Protein AF-A0A350R010-F1 (afdb_monomer_lite)

Sequence (873 aa):
MNPGDLKARCFVLQRGKASIAIAIVDSCMIPRTVCDEAKKLASKQTGIPTDRILIAATHTHSAPSVMNYCLGTMADPAYTKFLPPKIAEGIRQAHAKLEPARIGWSQVRAPGFTHCRRWITRPDRMQFDPFGNRTVRAMMHPGYLNRNYVGPSAPVDDELSVISIQTSKGKPLGVLTNFSMHYHGGGGPADYFGLFADRLSKRLESEGRIPVCAMSQGTSGDLHWMNYGKPNKGSNVSRYADGLVELVVQAMKNIRYQDEPTMAMDQRIITLSRRLPDEQRLVWAERLLDKMNGRRPKTRPEVYAEQARYLHENPTEKLVLQTLRIGDLGITTLPNEVYSITGLKLKARSPFPATFNVELANGAAGYIPPPAQHALGGYTTWPARTAGLEVEAEPKIVETLLSSLEFLAGKPRRAPAVSHGSYARAILAEKPLAYWRCEEFEGNRLADVSGHGRPGKIEGIVAYHLPGPKNPSFSADARNASLQLAGGTVSAAIPNAVSLSFWFWNGMSSSARDDTGELVALADSFSLRIGGKADGEARGHFLLKDGEKQFKGTTELGFRSWSHVLLSWEGAAMNLFLDGDPEPEIRAKLSPLPSGLWRFGGDLPFEGRLDEIAWFNSSLSGQDAKRLHTLSGITPPPKPRPPRTAMTRGPTDAYAEAVMQSKPIAYWRLRESAKDSSPKSRHGKFEKGASPNASENDSFEGGRMRAEIEGIGDTYTIEFWFRNSLPNESRPVTAYLFSRGIDGMKAAEGDHLGIGGTYASTGRLLVYQGNQSKGLLTGSAKVEPKSWHHVAMVRDGERIRVYLNGNTKPDIDGKFARSYPKSHPQFFLGGRNDNFANLKGSLDEVALYDRVLSPKEIGVHYRMVMLSPSGKE

Structure (mmCIF, N/CA/C/O backbone):
data_AF-A0A350R010-F1
#
_entry.id   AF-A0A350R010-F1
#
loop_
_atom_site.group_PDB
_atom_site.id
_atom_site.type_symbol
_atom_site.label_atom_id
_atom_site.label_alt_id
_atom_site.label_comp_id
_atom_site.label_asym_id
_atom_site.label_entity_id
_atom_site.label_seq_id
_atom_site.pdbx_PDB_ins_code
_atom_site.Cartn_x
_atom_site.Cartn_y
_atom_site.Cartn_z
_atom_site.occupancy
_atom_site.B_iso_or_equiv
_atom_site.auth_seq_id
_atom_site.auth_comp_id
_atom_site.auth_asym_id
_atom_site.auth_atom_id
_atom_site.pdbx_PDB_model_num
ATOM 1 N N . MET A 1 1 ? -13.999 23.237 28.956 1.00 53.34 1 MET A N 1
ATOM 2 C CA . MET A 1 1 ? -13.082 22.274 28.312 1.00 53.34 1 MET A CA 1
ATOM 3 C C . MET A 1 1 ? -12.495 22.958 27.103 1.00 53.34 1 MET A C 1
ATOM 5 O O . MET A 1 1 ? -13.260 23.527 26.328 1.00 53.34 1 MET A O 1
ATOM 9 N N . ASN A 1 2 ? -11.172 22.963 26.996 1.00 54.78 2 ASN A N 1
ATOM 10 C CA . ASN A 1 2 ? -10.483 23.526 25.844 1.00 54.78 2 ASN A CA 1
ATOM 11 C C . ASN A 1 2 ? -10.551 22.515 24.683 1.00 54.78 2 ASN A C 1
ATOM 13 O O . ASN A 1 2 ? -10.605 21.304 24.929 1.00 54.78 2 ASN A O 1
ATOM 17 N N . PRO A 1 3 ? -10.580 22.966 23.417 1.00 55.88 3 PRO A N 1
ATOM 18 C CA . PRO A 1 3 ? -10.461 22.060 22.279 1.00 55.88 3 PRO A CA 1
ATOM 19 C C . PRO A 1 3 ? -9.204 21.186 22.411 1.00 55.88 3 PRO A C 1
ATOM 21 O O . PRO A 1 3 ? -8.110 21.712 22.609 1.00 55.88 3 PRO A O 1
ATOM 24 N N . GLY A 1 4 ? -9.363 19.864 22.298 1.00 65.75 4 GLY A N 1
ATOM 25 C CA . GLY A 1 4 ? -8.243 18.912 22.356 1.00 65.75 4 GLY A CA 1
ATOM 26 C C . GLY A 1 4 ? -7.898 18.332 23.737 1.00 65.75 4 GLY A C 1
ATOM 27 O O . GLY A 1 4 ? -6.921 17.585 23.826 1.00 65.75 4 GLY A O 1
ATOM 28 N N . ASP A 1 5 ? -8.683 18.617 24.786 1.00 87.00 5 ASP A N 1
ATOM 29 C CA . ASP A 1 5 ? -8.579 17.925 26.085 1.00 87.00 5 ASP A CA 1
ATOM 30 C C . ASP A 1 5 ? -8.768 16.399 25.922 1.00 87.00 5 ASP A C 1
ATOM 32 O O . ASP A 1 5 ? -9.579 15.949 25.107 1.00 87.00 5 ASP A O 1
ATOM 36 N N . LEU A 1 6 ? -8.059 15.601 26.732 1.00 95.38 6 LEU A N 1
ATOM 37 C CA . LEU A 1 6 ? -8.204 14.139 26.762 1.00 95.38 6 LEU A CA 1
ATOM 38 C C . LEU A 1 6 ? -9.566 13.744 27.353 1.00 95.38 6 LEU A C 1
ATOM 40 O O . LEU A 1 6 ? -9.911 14.173 28.457 1.00 95.38 6 LEU A O 1
ATOM 44 N N . LYS A 1 7 ? -10.332 12.898 26.656 1.00 96.44 7 LYS A N 1
ATOM 45 C CA . LYS A 1 7 ? -11.669 12.456 27.087 1.00 96.44 7 LYS A CA 1
ATOM 46 C C . LYS A 1 7 ? -11.809 10.933 27.043 1.00 96.44 7 LYS A C 1
ATOM 48 O O . LYS A 1 7 ? -11.212 10.254 26.211 1.00 96.44 7 LYS A O 1
ATOM 53 N N . ALA A 1 8 ? -12.678 10.410 27.907 1.00 97.81 8 ALA A N 1
ATOM 54 C CA . ALA A 1 8 ? -13.281 9.088 27.754 1.00 97.81 8 ALA A CA 1
ATOM 55 C C . ALA A 1 8 ? -14.712 9.274 27.236 1.00 97.81 8 ALA A C 1
ATOM 57 O O . ALA A 1 8 ? -15.579 9.791 27.941 1.00 97.81 8 ALA A O 1
ATOM 58 N N . ARG A 1 9 ? -14.957 8.895 25.983 1.00 98.31 9 ARG A N 1
ATOM 59 C CA . ARG A 1 9 ? -16.252 9.047 25.313 1.00 98.31 9 ARG A CA 1
ATOM 60 C C . ARG A 1 9 ? -16.997 7.727 25.386 1.00 98.31 9 ARG A C 1
ATOM 62 O O . ARG A 1 9 ? -16.553 6.739 24.804 1.00 98.31 9 ARG A O 1
ATOM 69 N N . CYS A 1 10 ? -18.086 7.717 26.145 1.00 98.69 10 CYS A N 1
ATOM 70 C CA . CYS A 1 10 ? -18.765 6.490 26.539 1.00 98.69 10 CYS A CA 1
ATOM 71 C C . CYS A 1 10 ? -20.161 6.401 25.920 1.00 98.69 10 CYS A C 1
ATOM 73 O O . CYS A 1 10 ? -20.912 7.374 25.924 1.00 98.69 10 CYS A O 1
ATOM 75 N N . PHE A 1 11 ? -20.504 5.212 25.436 1.00 98.75 11 PHE A N 1
ATOM 76 C CA . PHE A 1 11 ? -21.806 4.853 24.890 1.00 98.75 11 PHE A CA 1
ATOM 77 C C . PHE A 1 11 ? -22.325 3.645 25.665 1.00 98.75 11 PHE A C 1
ATOM 79 O O . PHE A 1 11 ? -21.573 2.696 25.889 1.00 98.75 11 PHE A O 1
ATOM 86 N N . VAL A 1 12 ? -23.595 3.669 26.062 1.00 98.62 12 VAL A N 1
ATOM 87 C CA . VAL A 1 12 ? -24.268 2.518 26.672 1.00 98.62 12 VAL A CA 1
ATOM 88 C C . VAL A 1 12 ? -25.504 2.212 25.846 1.00 98.62 12 VAL A C 1
ATOM 90 O O . VAL A 1 12 ? -26.337 3.086 25.617 1.00 98.62 12 VAL A O 1
ATOM 93 N N . LEU A 1 13 ? -25.584 0.978 25.361 1.00 98.06 13 LEU A N 1
ATOM 94 C CA . LEU A 1 13 ? -26.683 0.478 24.548 1.00 98.06 13 LEU A CA 1
ATOM 95 C C . LEU A 1 13 ? -27.406 -0.607 25.342 1.00 98.06 13 LEU A C 1
ATOM 97 O O . LEU A 1 13 ? -26.758 -1.533 25.834 1.00 98.06 13 LEU A O 1
ATOM 101 N N . GLN A 1 14 ? -28.733 -0.522 25.431 1.00 96.75 14 GLN A N 1
ATOM 102 C CA . GLN A 1 14 ? -29.547 -1.499 26.150 1.00 96.75 14 GLN A CA 1
ATOM 103 C C . GLN A 1 14 ? -30.748 -1.942 25.313 1.00 96.75 14 GLN A C 1
ATOM 105 O O . GLN A 1 14 ? -31.509 -1.117 24.811 1.00 96.75 14 GLN A O 1
ATOM 110 N N . ARG A 1 15 ? -30.940 -3.260 25.201 1.00 93.56 15 ARG A N 1
ATOM 111 C CA . ARG A 1 15 ? -32.104 -3.883 24.560 1.00 93.56 15 ARG A CA 1
ATOM 112 C C . ARG A 1 15 ? -32.513 -5.130 25.338 1.00 93.56 15 ARG A C 1
ATOM 114 O O . ARG A 1 15 ? -31.773 -6.111 25.400 1.00 93.56 15 ARG A O 1
ATOM 121 N N . GLY A 1 16 ? -33.706 -5.106 25.932 1.00 89.50 16 GLY A N 1
ATOM 122 C CA . GLY A 1 16 ? -34.153 -6.177 26.825 1.00 89.50 16 GLY A CA 1
ATOM 123 C C . GLY A 1 16 ? -33.155 -6.387 27.970 1.00 89.50 16 GLY A C 1
ATOM 124 O O . GLY A 1 16 ? -32.826 -5.443 28.682 1.00 89.50 16 GLY A O 1
ATOM 125 N N . LYS A 1 17 ? -32.647 -7.618 28.119 1.00 87.38 17 LYS A N 1
ATOM 126 C CA . LYS A 1 17 ? -31.611 -7.966 29.111 1.00 87.38 17 LYS A CA 1
ATOM 127 C C . LYS A 1 17 ? -30.176 -7.691 28.636 1.00 87.38 17 LYS A C 1
ATOM 129 O O . LYS A 1 17 ? -29.253 -7.779 29.440 1.00 87.38 17 LYS A O 1
ATOM 134 N N . ALA A 1 18 ? -29.964 -7.399 27.351 1.00 91.50 18 ALA A N 1
ATOM 135 C CA . ALA A 1 18 ? -28.637 -7.104 26.825 1.00 91.50 18 ALA A CA 1
ATOM 136 C C . ALA A 1 18 ? -28.269 -5.647 27.130 1.00 91.50 18 ALA A C 1
ATOM 138 O O . ALA A 1 18 ? -29.003 -4.735 26.751 1.00 91.50 18 ALA A O 1
ATOM 139 N N . SER A 1 19 ? -27.123 -5.434 27.778 1.00 96.69 19 SER A N 1
ATOM 140 C CA . SER A 1 19 ? -26.537 -4.112 28.013 1.00 96.69 19 SER A CA 1
ATOM 141 C C . SER A 1 19 ? -25.055 -4.152 27.655 1.00 96.69 19 SER A C 1
ATOM 143 O O . SER A 1 19 ? -24.351 -5.071 28.075 1.00 96.69 19 SER A O 1
ATOM 145 N N . ILE A 1 20 ? -24.603 -3.210 26.826 1.00 98.44 20 ILE A N 1
ATOM 146 C CA . ILE A 1 20 ? -23.232 -3.120 26.310 1.00 98.44 20 ILE A CA 1
ATOM 147 C C . ILE A 1 20 ? -22.716 -1.704 26.552 1.00 98.44 20 ILE A C 1
ATOM 149 O O . ILE A 1 20 ? -23.398 -0.734 26.217 1.00 98.44 20 ILE A O 1
ATOM 153 N N . ALA A 1 21 ? -21.496 -1.584 27.078 1.00 98.75 21 ALA A N 1
ATOM 154 C CA . ALA A 1 21 ? -20.799 -0.308 27.210 1.00 98.75 21 ALA A CA 1
ATOM 155 C C . ALA A 1 21 ? -19.577 -0.247 26.287 1.00 98.75 21 ALA A C 1
ATOM 157 O O . ALA A 1 21 ? -18.799 -1.195 26.210 1.00 98.75 21 ALA A O 1
ATOM 158 N N . ILE A 1 22 ? -19.384 0.889 25.621 1.00 98.88 22 ILE A N 1
ATOM 159 C CA . ILE A 1 22 ? -18.235 1.176 24.757 1.00 98.88 22 ILE A CA 1
ATOM 160 C C . ILE A 1 22 ? -17.594 2.470 25.251 1.00 98.88 22 ILE A C 1
ATOM 162 O O . ILE A 1 22 ? -18.263 3.499 25.295 1.00 98.88 22 ILE A O 1
ATOM 166 N N . ALA A 1 23 ? -16.309 2.439 25.590 1.00 98.88 23 ALA A N 1
ATOM 167 C CA . ALA A 1 23 ? -15.531 3.612 25.972 1.00 98.88 23 ALA A CA 1
ATOM 168 C C . ALA A 1 23 ? -14.353 3.811 25.011 1.00 98.88 23 ALA A C 1
ATOM 170 O O . ALA A 1 23 ? -13.455 2.973 24.941 1.00 98.88 23 ALA A O 1
ATOM 171 N N . ILE A 1 24 ? -14.348 4.938 24.295 1.00 98.81 24 ILE A N 1
ATOM 172 C CA . ILE A 1 24 ? -13.232 5.373 23.448 1.00 98.81 24 ILE A CA 1
ATOM 173 C C . ILE A 1 24 ? -12.439 6.434 24.204 1.00 98.81 24 ILE A C 1
ATOM 175 O O . ILE A 1 24 ? -12.972 7.494 24.542 1.00 98.81 24 ILE A O 1
ATOM 179 N N . VAL A 1 25 ? -11.183 6.132 24.505 1.00 98.75 25 VAL A N 1
ATOM 180 C CA . VAL A 1 25 ? -10.369 6.873 25.468 1.00 98.75 25 VAL A CA 1
ATOM 181 C C . VAL A 1 25 ? -9.176 7.507 24.767 1.00 98.75 25 VAL A C 1
ATOM 183 O O . VAL A 1 25 ? -8.402 6.816 24.105 1.00 98.75 25 VAL A O 1
ATOM 186 N N . ASP A 1 26 ? -8.997 8.816 24.947 1.00 97.94 26 ASP A N 1
ATOM 187 C CA . ASP A 1 26 ? -7.823 9.529 24.446 1.00 97.94 26 ASP A CA 1
ATOM 188 C C . ASP A 1 26 ? -6.568 9.119 25.228 1.00 97.94 26 ASP A C 1
ATOM 190 O O . ASP A 1 26 ? -6.242 9.672 26.278 1.00 97.94 26 ASP A O 1
ATOM 194 N N . SER A 1 27 ? -5.877 8.103 24.718 1.00 96.75 27 SER A N 1
ATOM 195 C CA . SER A 1 27 ? -4.629 7.559 25.248 1.00 96.75 27 SER A CA 1
ATOM 196 C C . SER A 1 27 ? -3.817 6.924 24.118 1.00 96.75 27 SER A C 1
ATOM 198 O O . SER A 1 27 ? -4.374 6.588 23.072 1.00 96.75 27 SER A O 1
ATOM 200 N N . CYS A 1 28 ? -2.514 6.730 24.328 1.00 95.69 28 CYS A N 1
ATOM 201 C CA . CYS A 1 28 ? -1.664 5.996 23.389 1.00 95.69 28 CYS A CA 1
ATOM 202 C C . CYS A 1 28 ? -1.993 4.498 23.428 1.00 95.69 28 CYS A C 1
ATOM 204 O O . CYS A 1 28 ? -2.348 3.895 22.421 1.00 95.69 28 CYS A O 1
ATOM 206 N N . MET A 1 29 ? -1.911 3.898 24.613 1.00 95.56 29 MET A N 1
ATOM 207 C CA . MET A 1 29 ? -2.123 2.472 24.846 1.00 95.56 29 MET A CA 1
ATOM 208 C C . MET A 1 29 ? -2.669 2.271 26.255 1.00 95.56 29 MET A C 1
ATOM 210 O O . MET A 1 29 ? -2.205 2.928 27.186 1.00 95.56 29 MET A O 1
ATOM 214 N N . ILE A 1 30 ? -3.602 1.331 26.430 1.00 97.81 30 ILE A N 1
ATOM 215 C CA . ILE A 1 30 ? -4.182 1.002 27.739 1.00 97.81 30 ILE A CA 1
ATOM 216 C C . ILE A 1 30 ? -3.979 -0.498 28.007 1.00 97.81 30 ILE A C 1
ATOM 218 O O . ILE A 1 30 ? -4.639 -1.329 27.381 1.00 97.81 30 ILE A O 1
ATOM 222 N N . PRO A 1 31 ? -3.060 -0.885 28.914 1.00 96.81 31 PRO A N 1
ATOM 223 C CA . PRO A 1 31 ? -2.827 -2.287 29.243 1.00 96.81 31 PRO A CA 1
ATOM 224 C C . PRO A 1 31 ? -4.071 -2.983 29.799 1.00 96.81 31 PRO A C 1
ATOM 226 O O . PRO A 1 31 ? -4.915 -2.364 30.449 1.00 96.81 31 PRO A O 1
ATOM 229 N N . ARG A 1 32 ? -4.132 -4.309 29.627 1.00 96.94 32 ARG A N 1
ATOM 230 C CA . ARG A 1 32 ? -5.248 -5.152 30.087 1.00 96.94 32 ARG A CA 1
ATOM 231 C C . ARG A 1 32 ? -5.580 -4.938 31.566 1.00 96.94 32 ARG A C 1
ATOM 233 O O . ARG A 1 32 ? -6.747 -4.888 31.922 1.00 96.94 32 ARG A O 1
ATOM 240 N N . THR A 1 33 ? -4.573 -4.779 32.423 1.00 96.81 33 THR A N 1
ATOM 241 C CA . THR A 1 33 ? -4.762 -4.563 33.868 1.00 96.81 33 THR A CA 1
ATOM 242 C C . THR A 1 33 ? -5.547 -3.287 34.179 1.00 96.81 33 THR A C 1
ATOM 244 O O . THR A 1 33 ? -6.446 -3.319 35.014 1.00 96.81 33 THR A O 1
ATOM 247 N N . VAL A 1 34 ? -5.262 -2.195 33.464 1.00 98.25 34 VAL A N 1
ATOM 248 C CA . VAL A 1 34 ? -5.950 -0.898 33.596 1.00 98.25 34 VAL A CA 1
ATOM 249 C C . VAL A 1 34 ? -7.386 -1.003 33.068 1.00 98.25 34 VAL A C 1
ATOM 251 O O . VAL A 1 34 ? -8.324 -0.529 33.709 1.00 98.25 34 VAL A O 1
ATOM 254 N N . CYS A 1 35 ? -7.578 -1.686 31.932 1.00 98.62 35 CYS A N 1
ATOM 255 C CA . CYS A 1 35 ? -8.906 -1.983 31.391 1.00 98.62 35 CYS A CA 1
ATOM 256 C C . CYS A 1 35 ? -9.745 -2.825 32.364 1.00 98.62 35 CYS A C 1
ATOM 258 O O . CYS A 1 35 ? -10.887 -2.474 32.644 1.00 98.62 35 CYS A O 1
ATOM 260 N N . ASP A 1 36 ? -9.195 -3.914 32.901 1.00 98.56 36 ASP A N 1
ATOM 261 C CA . ASP A 1 36 ? -9.887 -4.811 33.832 1.00 98.56 36 ASP A CA 1
ATOM 262 C C . ASP A 1 36 ? -10.341 -4.077 35.101 1.00 98.56 36 ASP A C 1
ATOM 264 O O . ASP A 1 36 ? -11.450 -4.307 35.584 1.00 98.56 36 ASP A O 1
ATOM 268 N N . GLU A 1 37 ? -9.510 -3.183 35.641 1.00 98.62 37 GLU A N 1
ATOM 269 C CA . GLU A 1 37 ? -9.869 -2.351 36.791 1.00 98.62 37 GLU A CA 1
ATOM 270 C C . GLU A 1 37 ? -11.040 -1.414 36.465 1.00 98.62 37 GLU A C 1
ATOM 272 O O . GLU A 1 37 ? -12.044 -1.406 37.183 1.00 98.62 37 GLU A O 1
ATOM 277 N N . ALA A 1 38 ? -10.966 -0.692 35.342 1.00 98.81 38 ALA A N 1
ATOM 278 C CA . ALA A 1 38 ? -12.041 0.188 34.887 1.00 98.81 38 ALA A CA 1
ATOM 279 C C . ALA A 1 38 ? -13.355 -0.580 34.672 1.00 98.81 38 ALA A C 1
ATOM 281 O O . ALA A 1 38 ? -14.416 -0.136 35.113 1.00 98.81 38 ALA A O 1
ATOM 282 N N . LYS A 1 39 ? -13.288 -1.767 34.053 1.00 98.81 39 LYS A N 1
ATOM 283 C CA . LYS A 1 39 ? -14.445 -2.650 33.839 1.00 98.81 39 LYS A CA 1
ATOM 284 C C . LYS A 1 39 ? -15.066 -3.101 35.155 1.00 98.81 39 LYS A C 1
ATOM 286 O O . LYS A 1 39 ? -16.285 -3.056 35.284 1.00 98.81 39 LYS A O 1
ATOM 291 N N . LYS A 1 40 ? -14.259 -3.512 36.140 1.00 98.81 40 LYS A N 1
ATOM 292 C CA . LYS A 1 40 ? -14.752 -3.912 37.471 1.00 98.81 40 LYS A CA 1
ATOM 293 C C . LYS A 1 40 ? -15.483 -2.764 38.167 1.00 98.81 40 LYS A C 1
ATOM 295 O O . LYS A 1 40 ? -16.578 -2.968 38.686 1.00 98.81 40 LYS A O 1
ATOM 300 N N . LEU A 1 41 ? -14.903 -1.562 38.147 1.00 98.88 41 LEU A N 1
ATOM 301 C CA . LEU A 1 41 ? -15.514 -0.367 38.733 1.00 98.88 41 LEU A CA 1
ATOM 302 C C . LEU A 1 41 ? -16.832 -0.006 38.034 1.00 98.88 41 LEU A C 1
ATOM 304 O O . LEU A 1 41 ? -17.848 0.171 38.704 1.00 98.88 41 LEU A O 1
ATOM 308 N N . ALA A 1 42 ? -16.837 0.035 36.699 1.00 98.81 42 ALA A N 1
ATOM 309 C CA . ALA A 1 42 ? -18.029 0.329 35.907 1.00 98.81 42 ALA A CA 1
ATOM 310 C C . ALA A 1 42 ? -19.133 -0.713 36.134 1.00 98.81 42 ALA A C 1
ATOM 312 O O . ALA A 1 42 ? -20.289 -0.352 36.355 1.00 98.81 42 ALA A O 1
ATOM 313 N N . SER A 1 43 ? -18.776 -2.000 36.144 1.00 98.81 43 SER A N 1
ATOM 314 C CA . SER A 1 43 ? -19.707 -3.105 36.377 1.00 98.81 43 SER A CA 1
ATOM 315 C C . SER A 1 43 ? -20.366 -3.000 37.751 1.00 98.81 43 SER A C 1
ATOM 317 O O . SER A 1 43 ? -21.589 -3.057 37.849 1.00 98.81 43 SER A O 1
ATOM 319 N N . LYS A 1 44 ? -19.589 -2.707 38.804 1.00 98.56 44 LYS A N 1
ATOM 320 C CA . LYS A 1 44 ? -20.120 -2.470 40.157 1.00 98.56 44 LYS A CA 1
ATOM 321 C C . LYS A 1 44 ? -21.116 -1.303 40.208 1.00 98.56 44 LYS A C 1
ATOM 323 O O . LYS A 1 44 ? -22.063 -1.348 40.983 1.00 98.56 44 LYS A O 1
ATOM 328 N N . GLN A 1 45 ? -20.890 -0.253 39.420 1.00 98.06 45 GLN A N 1
ATOM 329 C CA . GLN A 1 45 ? -21.701 0.970 39.437 1.00 98.06 45 GLN A CA 1
ATOM 330 C C . GLN A 1 45 ? -22.947 0.911 38.542 1.00 98.06 45 GLN A C 1
ATOM 332 O O . GLN A 1 45 ? -23.868 1.696 38.745 1.00 98.06 45 GLN A O 1
ATOM 337 N N . THR A 1 46 ? -22.962 0.034 37.535 1.00 98.25 46 THR A N 1
ATOM 338 C CA . THR A 1 46 ? -24.004 0.008 36.488 1.00 98.25 46 THR A CA 1
ATOM 339 C C . THR A 1 46 ? -24.731 -1.328 36.373 1.00 98.25 46 THR A C 1
ATOM 341 O O . THR A 1 46 ? -25.800 -1.383 35.780 1.00 98.25 46 THR A O 1
ATOM 344 N N . GLY A 1 47 ? -24.165 -2.413 36.905 1.00 97.88 47 GLY A N 1
ATOM 345 C CA . GLY A 1 47 ? -24.656 -3.777 36.700 1.00 97.88 47 GLY A CA 1
ATOM 346 C C . GLY A 1 47 ? -24.295 -4.382 35.337 1.00 97.88 47 GLY A C 1
ATOM 347 O O . GLY A 1 47 ? -24.579 -5.555 35.108 1.00 97.88 47 GLY A O 1
ATOM 348 N N . ILE A 1 48 ? -23.645 -3.632 34.436 1.00 98.50 48 ILE A N 1
ATOM 349 C CA . ILE A 1 48 ? -23.200 -4.150 33.134 1.00 98.50 48 ILE A CA 1
ATOM 350 C C . ILE A 1 48 ? -22.080 -5.178 33.369 1.00 98.50 48 ILE A C 1
ATOM 352 O O . ILE A 1 48 ? -21.077 -4.832 34.002 1.00 98.50 48 ILE A O 1
ATOM 356 N N . PRO A 1 49 ? -22.193 -6.428 32.886 1.00 98.38 49 PRO A N 1
ATOM 357 C CA . PRO A 1 49 ? -21.144 -7.429 33.067 1.00 98.38 49 PRO A CA 1
ATOM 358 C C . PRO A 1 49 ? -19.820 -7.010 32.413 1.00 98.38 49 PRO A C 1
ATOM 360 O O . PRO A 1 49 ? -19.807 -6.361 31.370 1.00 98.38 49 PRO A O 1
ATOM 363 N N . THR A 1 50 ? -18.682 -7.385 33.003 1.00 98.56 50 THR A N 1
ATOM 364 C CA . THR A 1 50 ? -17.353 -6.945 32.532 1.00 98.56 50 THR A CA 1
ATOM 365 C C . THR A 1 50 ? -17.012 -7.426 31.117 1.00 98.56 50 THR A C 1
ATOM 367 O O . THR A 1 50 ? -16.301 -6.732 30.388 1.00 98.56 50 THR A O 1
ATOM 370 N N . ASP A 1 51 ? -17.549 -8.572 30.699 1.00 98.31 51 ASP A N 1
ATOM 371 C CA . ASP A 1 51 ? -17.437 -9.111 29.339 1.00 98.31 51 ASP A CA 1
ATOM 372 C C . ASP A 1 51 ? -18.333 -8.382 28.317 1.00 98.31 51 ASP A C 1
ATOM 374 O O . ASP A 1 51 ? -18.185 -8.594 27.115 1.00 98.31 51 ASP A O 1
ATOM 378 N N . ARG A 1 52 ? 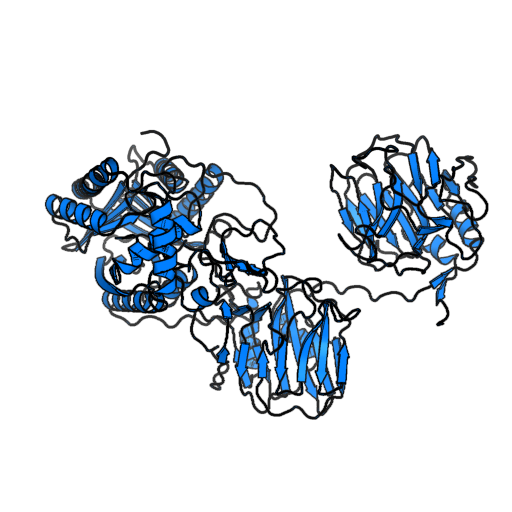-19.203 -7.470 28.777 1.00 98.44 52 ARG A N 1
ATOM 379 C CA . ARG A 1 52 ? -20.037 -6.564 27.965 1.00 98.44 52 ARG A CA 1
ATOM 380 C C . ARG A 1 52 ? -19.532 -5.123 27.927 1.00 98.44 52 ARG A C 1
ATOM 382 O O . ARG A 1 52 ? -20.225 -4.231 27.439 1.00 98.44 52 ARG A O 1
ATOM 389 N N . ILE A 1 53 ? -18.330 -4.883 28.445 1.00 98.81 53 ILE A N 1
ATOM 390 C CA . ILE A 1 53 ? -17.679 -3.574 28.428 1.00 98.81 53 ILE A CA 1
ATOM 391 C C . ILE A 1 53 ? -16.482 -3.640 27.476 1.00 98.81 53 ILE A C 1
ATOM 393 O O . ILE A 1 53 ? -15.585 -4.465 27.663 1.00 98.81 53 ILE A O 1
ATOM 397 N N . LEU A 1 54 ? -16.461 -2.758 26.478 1.00 98.69 54 LEU A N 1
ATOM 398 C CA . LEU A 1 54 ? -15.360 -2.522 25.543 1.00 98.69 54 LEU A CA 1
ATOM 399 C C . LEU A 1 54 ? -14.673 -1.208 25.928 1.00 98.69 54 LEU A C 1
ATOM 401 O O . LEU A 1 54 ? -15.326 -0.170 26.014 1.00 98.69 54 LEU A O 1
ATOM 405 N N . ILE A 1 55 ? -13.356 -1.238 26.135 1.00 98.88 55 ILE A N 1
ATOM 406 C CA . ILE A 1 55 ? -12.535 -0.032 26.333 1.00 98.88 55 ILE A CA 1
ATOM 407 C C . ILE A 1 55 ? -11.465 -0.009 25.245 1.00 98.88 55 ILE A C 1
ATOM 409 O O . ILE A 1 55 ? -10.719 -0.976 25.139 1.00 98.88 55 ILE A O 1
ATOM 413 N N . ALA A 1 56 ? -11.371 1.059 24.455 1.00 98.81 56 ALA A N 1
ATOM 414 C CA . ALA A 1 56 ? -10.376 1.193 23.391 1.00 98.81 56 ALA A CA 1
ATOM 415 C C . ALA A 1 56 ? -9.657 2.543 23.445 1.00 98.81 56 ALA A C 1
ATOM 417 O O . ALA A 1 56 ? -10.262 3.563 23.780 1.00 98.81 56 ALA A O 1
ATOM 418 N N . ALA A 1 57 ? -8.369 2.544 23.105 1.00 98.50 57 ALA A N 1
ATOM 419 C CA . ALA A 1 57 ? -7.571 3.761 22.997 1.00 98.50 57 ALA A CA 1
ATOM 420 C C . ALA A 1 57 ? -7.708 4.395 21.600 1.00 98.50 57 ALA A C 1
ATOM 422 O O . ALA A 1 57 ? -7.819 3.687 20.602 1.00 98.50 57 ALA A O 1
ATOM 423 N N . THR A 1 58 ? -7.652 5.727 21.505 1.00 97.81 58 THR A N 1
ATOM 424 C CA . THR A 1 58 ? -7.561 6.425 20.205 1.00 97.81 58 THR A CA 1
ATOM 425 C C . THR A 1 58 ? -6.171 6.360 19.584 1.00 97.81 58 THR A C 1
ATOM 427 O O . THR A 1 58 ? -6.012 6.669 18.411 1.00 97.81 58 THR A O 1
ATOM 430 N N . HIS A 1 59 ? -5.165 5.939 20.349 1.00 97.12 59 HIS A N 1
ATOM 431 C CA . HIS A 1 59 ? -3.764 5.932 19.946 1.00 97.12 59 HIS A CA 1
ATOM 432 C C . HIS A 1 59 ? -3.164 7.330 19.744 1.00 97.12 59 HIS A C 1
ATOM 434 O O . HIS A 1 59 ? -2.298 7.547 18.902 1.00 97.12 59 HIS A O 1
ATOM 440 N N . THR A 1 60 ? -3.591 8.313 20.541 1.00 95.94 60 THR A N 1
ATOM 441 C CA . THR A 1 60 ? -2.874 9.594 20.587 1.00 95.94 60 THR A CA 1
ATOM 442 C C . THR A 1 60 ? -1.494 9.417 21.225 1.00 95.94 60 THR A C 1
ATOM 444 O O . THR A 1 60 ? -1.360 8.902 22.334 1.00 95.94 60 THR A O 1
ATOM 447 N N . HIS A 1 61 ? -0.453 9.915 20.559 1.00 94.75 61 HIS A N 1
ATOM 448 C CA . HIS A 1 61 ? 0.926 9.880 21.058 1.00 94.75 61 HIS A CA 1
ATOM 449 C C . HIS A 1 61 ? 1.258 11.030 22.029 1.00 94.75 61 HIS A C 1
ATOM 451 O O . HIS A 1 61 ? 2.409 11.172 22.435 1.00 94.75 61 HIS A O 1
ATOM 457 N N . SER A 1 62 ? 0.266 11.849 22.402 1.00 93.50 62 SER A N 1
ATOM 458 C CA . SER A 1 62 ? 0.449 13.055 23.231 1.00 93.50 62 SER A CA 1
ATOM 459 C C . SER A 1 62 ? -0.232 12.974 24.608 1.00 93.50 62 SER A C 1
ATOM 461 O O . SER A 1 62 ? -0.363 13.992 25.288 1.00 93.50 62 SER A O 1
ATOM 463 N N . ALA A 1 63 ? -0.678 11.785 25.030 1.00 94.06 63 ALA A N 1
ATOM 464 C CA . ALA A 1 63 ? -1.262 11.543 26.354 1.00 94.06 63 ALA A CA 1
ATOM 465 C C . ALA A 1 63 ? -0.223 10.986 27.353 1.00 94.06 63 ALA A C 1
ATOM 467 O O . ALA A 1 63 ? 0.728 10.321 26.929 1.00 94.06 63 ALA A O 1
ATOM 468 N N . PRO A 1 64 ? -0.399 11.183 28.678 1.00 94.88 64 PRO A N 1
ATOM 469 C CA . PRO A 1 64 ? 0.449 10.530 29.672 1.00 94.88 64 PRO A CA 1
ATOM 470 C C . PRO A 1 64 ? 0.369 8.999 29.557 1.00 94.88 64 PRO A C 1
ATOM 472 O O . PRO A 1 64 ? -0.701 8.428 29.330 1.00 94.88 64 PRO A O 1
ATOM 475 N N . SER A 1 65 ? 1.509 8.323 29.708 1.00 94.88 65 SER A N 1
ATOM 476 C CA . SER A 1 65 ? 1.581 6.869 29.539 1.00 94.88 65 SER A CA 1
ATOM 477 C C . SER A 1 65 ? 0.963 6.129 30.726 1.00 94.88 65 SER A C 1
ATOM 479 O O . SER A 1 65 ? 1.254 6.448 31.876 1.00 94.88 65 SER A O 1
ATOM 481 N N . VAL A 1 66 ? 0.185 5.080 30.453 1.00 96.00 66 VAL A N 1
ATOM 482 C CA . VAL A 1 66 ? -0.251 4.078 31.450 1.00 96.00 66 VAL A CA 1
ATOM 483 C C . VAL A 1 66 ? 0.380 2.699 31.208 1.00 96.00 66 VAL A C 1
ATOM 485 O O . VAL A 1 66 ? 0.008 1.713 31.841 1.00 96.00 66 VAL A O 1
ATOM 488 N N . MET A 1 67 ? 1.344 2.610 30.284 1.00 94.12 67 MET A N 1
ATOM 489 C CA . MET A 1 67 ? 2.027 1.373 29.905 1.00 94.12 67 MET A CA 1
ATOM 490 C C . MET A 1 67 ? 3.535 1.485 30.147 1.00 94.12 67 MET A C 1
ATOM 492 O O . MET A 1 67 ? 4.206 2.355 29.596 1.00 94.12 67 MET A O 1
ATOM 496 N N . ASN A 1 68 ? 4.081 0.572 30.953 1.00 90.25 68 ASN A N 1
ATOM 497 C CA . ASN A 1 68 ? 5.525 0.479 31.182 1.00 90.25 68 ASN A CA 1
ATOM 498 C C . ASN A 1 68 ? 6.269 -0.053 29.951 1.00 90.25 68 ASN A C 1
ATOM 500 O O . ASN A 1 68 ? 5.747 -0.896 29.220 1.00 90.25 68 ASN A O 1
ATOM 504 N N . TYR A 1 69 ? 7.520 0.367 29.774 1.00 85.81 69 TYR A N 1
ATOM 505 C CA . TYR A 1 69 ? 8.407 -0.120 28.713 1.00 85.81 69 TYR A CA 1
ATOM 506 C C . TYR A 1 69 ? 7.826 0.013 27.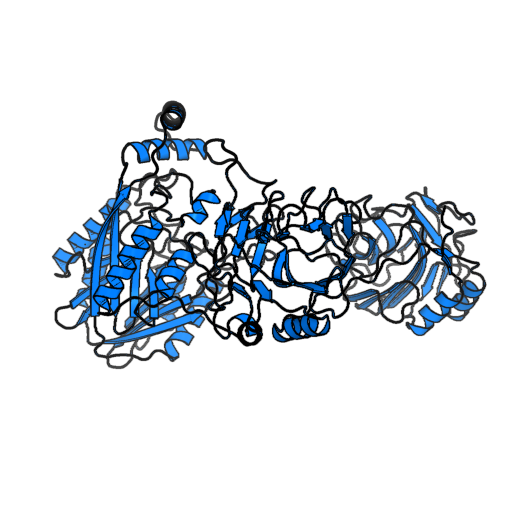298 1.00 85.81 69 TYR A C 1
ATOM 508 O O . TYR A 1 69 ? 8.161 -0.777 26.414 1.00 85.81 69 TYR A O 1
ATOM 516 N N . CYS A 1 70 ? 6.979 1.017 27.056 1.00 85.56 70 CYS A N 1
ATOM 517 C CA . CYS A 1 70 ? 6.548 1.365 25.707 1.00 85.56 70 CYS A CA 1
ATOM 518 C C . CYS A 1 70 ? 7.712 2.086 25.006 1.00 85.56 70 CYS A C 1
ATOM 520 O O . CYS A 1 70 ? 7.821 3.310 25.057 1.00 85.56 70 CYS A O 1
ATOM 522 N N . LEU A 1 71 ? 8.636 1.303 24.433 1.00 81.31 71 LEU A N 1
ATOM 523 C CA . LEU A 1 71 ? 9.861 1.770 23.761 1.00 81.31 71 LEU A CA 1
ATOM 524 C C . LEU A 1 71 ? 10.742 2.688 24.630 1.00 81.31 71 LEU A C 1
ATOM 526 O O . LEU A 1 71 ? 11.210 3.729 24.176 1.00 81.31 71 LEU A O 1
ATOM 530 N N . GLY A 1 72 ? 10.948 2.320 25.896 1.00 81.12 72 GLY A N 1
ATOM 531 C CA . GLY A 1 72 ? 11.729 3.117 26.852 1.00 81.12 72 GLY A CA 1
ATOM 532 C C . GLY A 1 72 ? 10.933 4.212 27.577 1.00 81.12 72 GLY A C 1
ATOM 533 O O . GLY A 1 72 ? 11.478 4.899 28.440 1.00 81.12 72 GLY A O 1
ATOM 534 N N . THR A 1 73 ? 9.634 4.358 27.282 1.00 87.69 73 THR A N 1
ATOM 535 C CA . THR A 1 73 ? 8.721 5.209 28.061 1.00 87.69 73 THR A CA 1
ATOM 536 C C . THR A 1 73 ? 8.115 4.419 29.222 1.00 87.69 73 THR A C 1
ATOM 538 O O . THR A 1 73 ? 7.586 3.322 29.029 1.00 87.69 73 THR A O 1
ATOM 541 N N . MET A 1 74 ? 8.178 4.986 30.429 1.00 90.62 74 MET A N 1
ATOM 542 C CA . MET A 1 74 ? 7.572 4.416 31.639 1.00 90.62 74 MET A CA 1
ATOM 543 C C . MET A 1 74 ? 6.138 4.910 31.823 1.00 90.62 74 MET A C 1
ATOM 545 O O . MET A 1 74 ? 5.805 6.011 31.383 1.00 90.62 74 MET A O 1
ATOM 549 N N . ALA A 1 75 ? 5.301 4.111 32.488 1.00 94.31 75 ALA A N 1
ATOM 550 C CA . ALA A 1 75 ? 3.982 4.565 32.903 1.00 94.31 75 ALA A CA 1
ATOM 551 C C . ALA A 1 75 ? 4.120 5.694 33.932 1.00 94.31 75 ALA A C 1
ATOM 553 O O . ALA A 1 75 ? 4.982 5.641 34.813 1.00 94.31 75 ALA A O 1
ATOM 554 N N . ASP A 1 76 ? 3.252 6.694 33.835 1.00 95.94 76 ASP A N 1
ATOM 555 C CA . ASP A 1 76 ? 3.082 7.705 34.867 1.00 95.94 76 ASP A CA 1
ATOM 556 C C . ASP A 1 76 ? 2.241 7.105 36.011 1.00 95.94 76 ASP A C 1
ATOM 558 O O . ASP A 1 76 ? 1.082 6.724 35.787 1.00 95.94 76 ASP A O 1
ATOM 562 N N . PRO A 1 77 ? 2.780 6.983 37.239 1.00 95.31 77 PRO A N 1
ATOM 563 C CA . PRO A 1 77 ? 2.061 6.334 38.333 1.00 95.31 77 PRO A CA 1
ATOM 564 C C . PRO A 1 77 ? 0.790 7.075 38.763 1.00 95.31 77 PRO A C 1
ATOM 566 O O . PRO A 1 77 ? -0.173 6.432 39.187 1.00 95.31 77 PRO A O 1
ATOM 569 N N . ALA A 1 78 ? 0.770 8.408 38.671 1.00 97.12 78 ALA A N 1
ATOM 570 C CA . ALA A 1 78 ? -0.389 9.206 39.052 1.00 97.12 78 ALA A CA 1
ATOM 571 C C . ALA A 1 78 ? -1.504 9.043 38.016 1.00 97.12 78 ALA A C 1
ATOM 573 O O . ALA A 1 78 ? -2.651 8.768 38.373 1.00 97.12 78 ALA A O 1
ATOM 574 N N . TYR A 1 79 ? -1.160 9.117 36.730 1.00 96.75 79 TYR A N 1
ATOM 575 C CA . TYR A 1 79 ? -2.128 8.949 35.653 1.00 96.75 79 TYR A CA 1
ATOM 576 C C . TYR A 1 79 ? -2.669 7.514 35.571 1.00 96.75 79 TYR A C 1
ATOM 578 O O . TYR A 1 79 ? -3.865 7.315 35.362 1.00 96.75 79 TYR A O 1
ATOM 586 N N . THR A 1 80 ? -1.826 6.510 35.838 1.00 96.50 80 THR A N 1
ATOM 587 C CA . THR A 1 80 ? -2.238 5.095 35.883 1.00 96.50 80 THR A CA 1
ATOM 588 C C . THR A 1 80 ? -3.292 4.837 36.964 1.00 96.50 80 THR A C 1
ATOM 590 O O . THR A 1 80 ? -4.228 4.082 36.724 1.00 96.50 80 THR A O 1
ATOM 593 N N . LYS A 1 81 ? -3.195 5.501 38.125 1.00 97.00 81 LYS A N 1
ATOM 594 C CA . LYS A 1 81 ? -4.220 5.440 39.187 1.00 97.00 81 LYS A CA 1
ATOM 595 C C . LYS A 1 81 ? -5.462 6.277 38.862 1.00 97.00 81 LYS A C 1
ATOM 597 O O . LYS A 1 81 ? -6.568 5.937 39.269 1.00 97.00 81 LYS A O 1
ATOM 602 N N . PHE A 1 82 ? -5.283 7.387 38.151 1.00 97.75 82 PHE A N 1
ATOM 603 C CA . PHE A 1 82 ? -6.356 8.319 37.806 1.00 97.75 82 PHE A CA 1
ATOM 604 C C . PHE A 1 82 ? -7.305 7.776 36.730 1.00 97.75 82 PHE A C 1
ATOM 606 O O . PHE A 1 82 ? -8.512 8.019 36.793 1.00 97.75 82 PHE A O 1
ATOM 613 N N . LEU A 1 83 ? -6.775 7.067 35.731 1.00 98.31 83 LEU A N 1
ATOM 614 C CA . LEU A 1 83 ? -7.514 6.732 34.516 1.00 98.31 83 LEU A CA 1
ATOM 615 C C . LEU A 1 83 ? -8.680 5.735 34.726 1.00 98.31 83 LEU A C 1
ATOM 617 O O . LEU A 1 83 ? -9.783 6.048 34.262 1.00 98.31 83 LEU A O 1
ATOM 621 N N . PRO A 1 84 ? -8.527 4.582 35.420 1.00 98.69 84 PRO A N 1
ATOM 622 C CA . PRO A 1 84 ? -9.609 3.600 35.537 1.00 98.69 84 PRO A CA 1
ATOM 623 C C . PRO A 1 84 ? -10.902 4.143 36.171 1.00 98.69 84 PRO A C 1
ATOM 625 O O . PRO A 1 84 ? -11.969 3.953 35.575 1.00 98.69 84 PRO A O 1
ATOM 628 N N . PRO A 1 85 ? -10.860 4.878 37.307 1.00 98.56 85 PRO A N 1
ATOM 629 C CA . PRO A 1 85 ? -12.062 5.474 37.889 1.00 98.56 85 PRO A CA 1
ATOM 630 C C . PRO A 1 85 ? -12.755 6.479 36.964 1.00 98.56 85 PRO A C 1
ATOM 632 O O . PRO A 1 85 ? -13.979 6.586 36.990 1.00 98.56 85 PRO A O 1
ATOM 635 N N . LYS A 1 86 ? -12.004 7.206 36.125 1.00 98.44 86 LYS A N 1
ATOM 636 C CA . LYS A 1 86 ? -12.577 8.170 35.171 1.00 98.44 86 LYS A CA 1
ATOM 637 C C . LYS A 1 86 ? -13.269 7.496 33.993 1.00 98.44 86 LYS A C 1
ATOM 639 O O . LYS A 1 86 ? -14.318 7.974 33.569 1.00 98.44 86 LYS A O 1
ATOM 644 N N . ILE A 1 87 ? -12.730 6.381 33.500 1.00 98.75 87 ILE A N 1
ATOM 645 C CA . ILE A 1 87 ? -13.412 5.567 32.484 1.00 98.75 87 ILE A CA 1
ATOM 646 C C . ILE A 1 87 ? -14.719 5.007 33.059 1.00 98.75 87 ILE A C 1
ATOM 648 O O . ILE A 1 87 ? -15.769 5.134 32.431 1.00 98.75 87 ILE A O 1
ATOM 652 N N . ALA A 1 88 ? -14.670 4.440 34.270 1.00 98.88 88 ALA A N 1
ATOM 653 C CA . ALA A 1 88 ? -15.854 3.902 34.936 1.00 98.88 88 ALA A CA 1
ATOM 654 C C . ALA A 1 88 ? -16.932 4.970 35.166 1.00 98.88 88 ALA A C 1
ATOM 656 O O . ALA A 1 88 ? -18.101 4.741 34.865 1.00 98.88 88 ALA A O 1
ATOM 657 N N . GLU A 1 89 ? -16.523 6.161 35.605 1.00 98.69 89 GLU A N 1
ATOM 658 C CA . GLU A 1 89 ? -17.411 7.308 35.771 1.00 98.69 89 GLU A CA 1
ATOM 659 C C . GLU A 1 89 ? -18.079 7.723 34.450 1.00 98.69 89 GLU A C 1
ATOM 661 O O . GLU A 1 89 ? -19.285 7.957 34.424 1.00 98.69 89 GLU A O 1
ATOM 666 N N . GLY A 1 90 ? -17.337 7.757 33.336 1.00 98.56 90 GLY A N 1
ATOM 667 C CA . GLY A 1 90 ? -17.905 8.044 32.015 1.00 98.56 90 GLY A CA 1
ATOM 668 C C . GLY A 1 90 ? -18.967 7.024 31.589 1.00 98.56 90 GLY A C 1
ATOM 669 O O . GLY A 1 90 ? -20.038 7.405 31.110 1.00 98.56 90 GLY A O 1
ATOM 670 N N . ILE A 1 91 ? -18.715 5.731 31.824 1.00 98.88 91 ILE A N 1
ATOM 671 C CA . ILE A 1 91 ? -19.684 4.656 31.554 1.00 98.88 91 ILE A CA 1
ATOM 672 C C . ILE A 1 91 ? -20.920 4.809 32.447 1.00 98.88 91 ILE A C 1
ATOM 674 O O . ILE A 1 91 ? -22.045 4.733 31.956 1.00 98.88 91 ILE A O 1
ATOM 678 N N . ARG A 1 92 ? -20.732 5.082 33.742 1.00 98.75 92 ARG A N 1
ATOM 679 C CA . ARG A 1 92 ? -21.824 5.308 34.698 1.00 98.75 92 ARG A CA 1
ATOM 680 C C . ARG A 1 92 ? -22.701 6.492 34.291 1.00 98.75 92 ARG A C 1
ATOM 682 O O . ARG A 1 92 ? -23.925 6.390 34.346 1.00 98.75 92 ARG A O 1
ATOM 689 N N . GLN A 1 93 ? -22.097 7.599 33.859 1.00 98.50 93 GLN A N 1
ATOM 690 C CA . GLN A 1 93 ? -22.828 8.774 33.381 1.00 98.50 93 GLN A CA 1
ATOM 691 C C . GLN A 1 93 ? -23.626 8.486 32.105 1.00 98.50 93 GLN A C 1
ATOM 693 O O . GLN A 1 93 ? -24.754 8.959 31.987 1.00 98.50 93 GLN A O 1
ATOM 698 N N . ALA A 1 94 ? -23.070 7.713 31.167 1.00 98.38 94 ALA A N 1
ATOM 699 C CA . ALA A 1 94 ? -23.790 7.287 29.968 1.00 98.38 94 ALA A CA 1
ATOM 700 C C . ALA A 1 94 ? -24.961 6.347 30.314 1.00 98.38 94 ALA A C 1
ATOM 702 O O . ALA A 1 94 ? -26.069 6.548 29.827 1.00 98.38 94 ALA A O 1
ATOM 703 N N . HIS A 1 95 ? -24.747 5.386 31.219 1.00 98.56 95 HIS A N 1
ATOM 704 C CA . HIS A 1 95 ? -25.786 4.473 31.704 1.00 98.56 95 HIS A CA 1
ATOM 705 C C . HIS A 1 95 ? -26.945 5.216 32.393 1.00 98.56 95 HIS A C 1
ATOM 707 O O . HIS A 1 95 ? -28.110 4.928 32.142 1.00 98.56 95 HIS A O 1
ATOM 713 N N . ALA A 1 96 ? -26.645 6.223 33.217 1.00 98.19 96 ALA A N 1
ATOM 714 C CA . ALA A 1 96 ? -27.661 7.031 33.894 1.00 98.19 96 ALA A CA 1
ATOM 715 C C . ALA A 1 96 ? -28.505 7.909 32.945 1.00 98.19 96 ALA A C 1
ATOM 717 O O . ALA A 1 96 ? -29.508 8.473 33.375 1.00 98.19 96 ALA A O 1
ATOM 718 N N . LYS A 1 97 ? -28.103 8.044 31.674 1.00 96.81 97 LYS A N 1
ATOM 719 C CA . LYS A 1 97 ? -28.778 8.849 30.643 1.00 96.81 97 LYS A CA 1
ATOM 720 C C . LYS A 1 97 ? -29.447 7.998 29.558 1.00 96.81 97 LYS A C 1
ATOM 722 O O . LYS A 1 97 ? -29.713 8.506 28.473 1.00 96.81 97 LYS A O 1
ATOM 727 N N . LEU A 1 98 ? -29.691 6.714 29.819 1.00 96.94 98 LEU A N 1
ATOM 728 C CA . LEU A 1 98 ? -30.411 5.850 28.885 1.00 96.94 98 LEU A CA 1
ATOM 729 C C . LEU A 1 98 ? -31.797 6.430 28.557 1.00 96.94 98 LEU A C 1
ATOM 731 O O . LEU A 1 98 ? -32.576 6.757 29.450 1.00 96.94 98 LEU A O 1
ATOM 735 N N . GLU A 1 99 ? -32.109 6.524 27.266 1.00 96.38 99 GLU A N 1
ATOM 736 C CA . GLU A 1 99 ? -33.404 6.970 26.749 1.00 96.38 99 GLU A CA 1
ATOM 737 C C . GLU A 1 99 ? -33.769 6.189 25.471 1.00 96.38 99 GLU A C 1
ATOM 739 O O . GLU A 1 99 ? -32.872 5.654 24.809 1.00 96.38 99 GLU A O 1
ATOM 744 N N . PRO A 1 100 ? -35.060 6.101 25.093 1.00 97.25 100 PRO A N 1
ATOM 745 C CA . PRO A 1 100 ? -35.470 5.452 23.849 1.00 97.25 100 PRO A CA 1
ATOM 746 C C . PRO A 1 100 ? -34.803 6.076 22.614 1.00 97.25 100 PRO A C 1
ATOM 748 O O . PRO A 1 100 ? -34.892 7.286 22.375 1.00 97.25 100 PRO A O 1
ATOM 751 N N . ALA A 1 101 ? -34.167 5.236 21.801 1.00 97.56 101 ALA A N 1
ATOM 752 C CA . ALA A 1 101 ? -33.325 5.661 20.691 1.00 97.56 101 ALA A CA 1
ATOM 753 C C . ALA A 1 101 ? -33.459 4.737 19.474 1.00 97.56 101 ALA A C 1
ATOM 755 O O . ALA A 1 101 ? -33.865 3.584 19.589 1.00 97.56 101 ALA A O 1
ATOM 756 N N . ARG A 1 102 ? -33.063 5.259 18.312 1.00 98.06 102 ARG A N 1
ATOM 757 C CA . ARG A 1 102 ? -32.873 4.525 17.058 1.00 98.06 102 ARG A CA 1
ATOM 758 C C . ARG A 1 102 ? -31.389 4.523 16.720 1.00 98.06 102 ARG A C 1
ATOM 760 O O . ARG A 1 102 ? -30.687 5.499 16.994 1.00 98.06 102 ARG A O 1
ATOM 767 N N . ILE A 1 103 ? -30.915 3.465 16.079 1.00 98.50 103 ILE A N 1
ATOM 768 C CA . ILE A 1 103 ? -29.506 3.310 15.703 1.00 98.50 103 ILE A CA 1
ATOM 769 C C . ILE A 1 103 ? -29.394 2.840 14.258 1.00 98.50 103 ILE A C 1
ATOM 771 O O . ILE A 1 103 ? -30.218 2.066 13.778 1.00 98.50 103 ILE A O 1
ATOM 775 N N . GLY A 1 104 ? -28.385 3.324 13.551 1.00 98.38 104 GLY A N 1
ATOM 776 C CA . GLY A 1 104 ? -28.081 2.892 12.195 1.00 98.38 104 GLY A CA 1
ATOM 777 C C . GLY A 1 104 ? -26.598 3.045 11.891 1.00 98.38 104 GLY A C 1
ATOM 778 O O . GLY A 1 104 ? -25.858 3.674 12.651 1.00 98.38 104 GLY A O 1
ATOM 779 N N . TRP A 1 105 ? -26.156 2.448 10.790 1.00 98.38 105 TRP A N 1
ATOM 780 C CA . TRP A 1 105 ? -24.755 2.446 10.384 1.00 98.38 105 TRP A CA 1
ATOM 781 C C . TRP A 1 105 ? -24.584 2.624 8.879 1.00 98.38 105 TRP A C 1
ATOM 783 O O . TRP A 1 105 ? -25.496 2.385 8.088 1.00 98.38 105 TRP A O 1
ATOM 793 N N . SER A 1 106 ? -23.383 3.046 8.494 1.00 97.81 106 SER A N 1
ATOM 794 C CA . SER A 1 106 ? -22.936 3.144 7.105 1.00 97.81 106 SER A CA 1
ATOM 795 C C . SER A 1 106 ? -21.431 2.916 7.016 1.00 97.81 106 SER A C 1
ATOM 797 O O . SER A 1 106 ? -20.700 3.276 7.941 1.00 97.81 106 SER A O 1
ATOM 799 N N . GLN A 1 107 ? -20.967 2.393 5.884 1.00 96.31 107 GLN A N 1
ATOM 800 C CA . GLN A 1 107 ? -19.546 2.278 5.560 1.00 96.31 107 GLN A CA 1
ATOM 801 C C . GLN A 1 107 ? -19.290 2.989 4.230 1.00 96.31 107 GLN A C 1
ATOM 803 O O . GLN A 1 107 ? -19.996 2.755 3.250 1.00 96.31 107 GLN A O 1
ATOM 808 N N . VAL A 1 108 ? -18.312 3.892 4.207 1.00 96.50 108 VAL A N 1
ATOM 809 C CA . VAL A 1 108 ? -17.913 4.651 3.011 1.00 96.50 108 VAL A CA 1
ATOM 810 C C . VAL A 1 108 ? -16.401 4.595 2.834 1.00 96.50 108 VAL A C 1
ATOM 812 O O . VAL A 1 108 ? -15.670 4.245 3.753 1.00 96.50 108 VAL A O 1
ATOM 815 N N . ARG A 1 109 ? -15.900 4.943 1.649 1.00 95.12 109 ARG A N 1
ATOM 816 C CA . ARG A 1 109 ? -14.457 4.998 1.380 1.00 95.12 109 ARG A CA 1
ATOM 817 C C . ARG A 1 109 ? -13.934 6.418 1.607 1.00 95.12 109 ARG A C 1
ATOM 819 O O . ARG A 1 109 ? -14.543 7.378 1.142 1.00 95.12 109 ARG A O 1
ATOM 826 N N . ALA A 1 110 ? -12.777 6.543 2.250 1.00 96.69 110 ALA A N 1
ATOM 827 C CA . ALA A 1 110 ? -12.041 7.790 2.463 1.00 96.69 110 ALA A CA 1
ATOM 828 C C . ALA A 1 110 ? -10.650 7.735 1.787 1.00 96.69 110 ALA A C 1
ATOM 830 O O . ALA A 1 110 ? -9.612 7.838 2.456 1.00 96.69 110 ALA A O 1
ATOM 831 N N . PRO A 1 111 ? -10.583 7.545 0.452 1.00 92.31 111 PRO A N 1
ATOM 832 C CA . PRO A 1 111 ? -9.314 7.410 -0.248 1.00 92.31 111 PRO A CA 1
ATOM 833 C C . PRO A 1 111 ? -8.467 8.674 -0.077 1.00 92.31 111 PRO A C 1
ATOM 835 O O . PRO A 1 111 ? -8.955 9.799 -0.159 1.00 92.31 111 PRO A O 1
ATOM 838 N N . GLY A 1 112 ? -7.166 8.495 0.141 1.00 92.12 112 GLY A N 1
ATOM 839 C CA . GLY A 1 112 ? -6.234 9.610 0.306 1.00 92.12 112 GLY A CA 1
ATOM 840 C C . GLY A 1 112 ? -6.057 10.101 1.743 1.00 92.12 112 GLY A C 1
ATOM 841 O O . GLY A 1 112 ? -5.058 10.772 1.996 1.00 92.12 112 GLY A O 1
ATOM 842 N N . PHE A 1 113 ? -6.932 9.719 2.679 1.00 96.50 113 PHE A N 1
ATOM 843 C CA . PHE A 1 113 ? -6.788 10.054 4.102 1.00 96.50 113 PHE A CA 1
ATOM 844 C C . PHE A 1 113 ? -5.849 9.103 4.854 1.00 96.50 113 PHE A C 1
ATOM 846 O O . PHE A 1 113 ? -5.365 9.441 5.931 1.00 96.50 113 PHE A O 1
ATOM 853 N N . THR A 1 114 ? -5.543 7.937 4.293 1.00 97.31 114 THR A N 1
ATOM 854 C CA . THR A 1 114 ? -4.651 6.950 4.905 1.00 97.31 114 THR A CA 1
ATOM 855 C C . THR A 1 114 ? -3.861 6.194 3.835 1.00 97.31 114 THR A C 1
ATOM 857 O O . THR A 1 114 ? -4.327 6.034 2.705 1.00 97.31 114 THR A O 1
ATOM 860 N N . HIS A 1 115 ? -2.627 5.806 4.161 1.00 97.69 115 HIS A N 1
ATOM 861 C CA . HIS A 1 115 ? -1.640 5.201 3.264 1.00 97.69 115 HIS A CA 1
ATOM 862 C C . HIS A 1 115 ? -0.723 4.264 4.046 1.00 97.69 115 HIS A C 1
ATOM 864 O O . HIS A 1 115 ? -0.400 4.532 5.199 1.00 97.69 115 HIS A O 1
ATOM 870 N N . CYS A 1 116 ? -0.222 3.208 3.407 1.00 97.56 116 CYS A N 1
ATOM 871 C CA . CYS A 1 116 ? 0.765 2.335 4.035 1.00 97.56 116 CYS A CA 1
ATOM 872 C C . CYS A 1 116 ? 2.072 3.102 4.320 1.00 97.56 116 CYS A C 1
ATOM 874 O O . CYS A 1 116 ? 2.712 3.648 3.410 1.00 97.56 116 CYS A O 1
ATOM 876 N N . ARG A 1 117 ? 2.485 3.125 5.592 1.00 97.31 117 ARG A N 1
ATOM 877 C CA . ARG A 1 117 ? 3.713 3.787 6.063 1.00 97.31 117 ARG A CA 1
ATOM 878 C C . ARG A 1 117 ? 4.921 2.865 6.093 1.00 97.31 117 ARG A C 1
ATOM 880 O O . ARG A 1 117 ? 6.032 3.362 6.249 1.00 97.31 117 ARG A O 1
ATOM 887 N N . ARG A 1 118 ? 4.726 1.551 5.942 1.00 97.31 118 ARG A N 1
ATOM 888 C CA . ARG A 1 118 ? 5.790 0.538 5.934 1.00 97.31 118 ARG A CA 1
ATOM 889 C C . ARG A 1 118 ? 6.107 0.093 4.511 1.00 97.31 118 ARG A C 1
ATOM 891 O O . ARG A 1 118 ? 5.240 -0.404 3.796 1.00 97.31 118 ARG A O 1
ATOM 898 N N . TRP A 1 119 ? 7.351 0.284 4.094 1.00 97.31 119 TRP A N 1
ATOM 899 C CA . TRP A 1 119 ? 7.777 0.100 2.709 1.00 97.31 119 TRP A CA 1
ATOM 900 C C . TRP A 1 119 ? 8.872 -0.946 2.600 1.00 97.31 119 TRP A C 1
ATOM 902 O O . TRP A 1 119 ? 9.767 -0.986 3.439 1.00 97.31 119 TRP A O 1
ATOM 912 N N . ILE A 1 120 ? 8.802 -1.757 1.548 1.00 97.19 120 ILE A N 1
ATOM 913 C CA . ILE A 1 120 ? 9.802 -2.763 1.201 1.00 97.19 120 ILE A CA 1
ATOM 914 C C . ILE A 1 120 ? 11.070 -2.026 0.775 1.00 97.19 120 ILE A C 1
ATOM 916 O O . ILE A 1 120 ? 11.069 -1.243 -0.178 1.00 97.19 120 ILE A O 1
ATOM 920 N N . THR A 1 121 ? 12.148 -2.232 1.520 1.00 95.25 121 THR A N 1
ATOM 921 C CA . THR A 1 121 ? 13.486 -1.731 1.203 1.00 95.25 121 THR A CA 1
ATOM 922 C C . THR A 1 121 ? 13.978 -2.434 -0.059 1.00 95.25 121 THR A C 1
ATOM 924 O O . THR A 1 121 ? 13.528 -3.525 -0.385 1.00 95.25 121 THR A O 1
ATOM 927 N N . ARG A 1 122 ? 14.924 -1.873 -0.794 1.00 91.44 122 ARG A N 1
ATOM 928 C CA . ARG A 1 122 ? 15.629 -2.647 -1.818 1.00 91.44 122 ARG A CA 1
ATOM 929 C C . ARG A 1 122 ? 16.583 -3.662 -1.178 1.00 91.44 122 ARG A C 1
ATOM 931 O O . ARG A 1 122 ? 17.131 -3.361 -0.114 1.00 91.44 122 ARG A O 1
ATOM 938 N N . PRO A 1 123 ? 16.843 -4.813 -1.816 1.00 89.81 123 PRO A N 1
ATOM 939 C CA . PRO A 1 123 ? 17.743 -5.827 -1.264 1.00 89.81 123 PRO A CA 1
ATOM 940 C C . PRO A 1 123 ? 19.166 -5.284 -1.027 1.00 89.81 123 PRO A C 1
ATOM 942 O O . PRO A 1 123 ? 19.743 -5.472 0.040 1.00 89.81 123 PRO A O 1
ATOM 945 N N . ASP A 1 124 ? 19.701 -4.472 -1.942 1.00 89.19 124 ASP A N 1
ATOM 946 C CA . ASP A 1 124 ? 21.027 -3.850 -1.800 1.00 89.19 124 ASP A CA 1
ATOM 947 C C . ASP A 1 124 ? 21.074 -2.704 -0.767 1.00 89.19 124 ASP A C 1
ATOM 949 O O . ASP A 1 124 ? 22.148 -2.245 -0.379 1.00 89.19 124 ASP A O 1
ATOM 953 N N . ARG A 1 125 ? 19.912 -2.254 -0.276 1.00 93.12 125 ARG A N 1
ATOM 954 C CA . ARG A 1 125 ? 19.762 -1.169 0.711 1.00 93.12 125 ARG A CA 1
ATOM 955 C C . ARG A 1 125 ? 19.238 -1.645 2.063 1.00 93.12 125 ARG A C 1
ATOM 957 O O . ARG A 1 125 ? 18.868 -0.816 2.893 1.00 93.12 125 ARG A O 1
ATOM 964 N N . MET A 1 126 ? 19.217 -2.958 2.293 1.00 93.50 126 MET A N 1
ATOM 965 C CA . MET A 1 126 ? 18.851 -3.536 3.585 1.00 93.50 126 MET A CA 1
ATOM 966 C C . MET A 1 126 ? 19.666 -2.933 4.728 1.00 93.50 126 MET A C 1
ATOM 968 O O . MET A 1 126 ? 20.889 -2.808 4.629 1.00 93.50 126 MET A O 1
ATOM 972 N N . GLN A 1 127 ? 18.965 -2.607 5.811 1.00 92.69 127 GLN A N 1
ATOM 973 C CA . GLN A 1 127 ? 19.527 -2.020 7.026 1.00 92.69 127 GLN A CA 1
ATOM 974 C C . GLN A 1 127 ? 19.736 -3.089 8.105 1.00 92.69 127 GLN A C 1
ATOM 976 O O . GLN A 1 127 ? 19.232 -4.211 7.999 1.00 92.69 127 GLN A O 1
ATOM 981 N N . PHE A 1 128 ? 20.452 -2.706 9.160 1.00 93.62 128 PHE A N 1
ATOM 982 C CA . PHE A 1 128 ? 20.635 -3.520 10.354 1.00 93.62 128 PHE A CA 1
ATOM 983 C C . PHE A 1 128 ? 19.491 -3.309 11.350 1.00 93.62 128 PHE A C 1
ATOM 985 O O . PHE A 1 128 ? 19.050 -2.177 11.590 1.00 93.62 128 PHE A O 1
ATOM 992 N N . ASP A 1 129 ? 19.015 -4.407 11.928 1.00 92.94 129 ASP A N 1
ATOM 993 C CA . ASP A 1 129 ? 18.095 -4.391 13.056 1.00 92.94 129 ASP A CA 1
ATOM 994 C C . ASP A 1 129 ? 18.807 -3.955 14.358 1.00 92.94 129 ASP A C 1
ATOM 996 O O . ASP A 1 129 ? 20.027 -3.757 14.375 1.00 92.94 129 ASP A O 1
ATOM 1000 N N . PRO A 1 130 ? 18.072 -3.731 15.464 1.00 91.44 130 PRO A N 1
ATOM 1001 C CA . PRO A 1 130 ? 18.662 -3.333 16.740 1.00 91.44 130 PRO A CA 1
ATOM 1002 C C . PRO A 1 130 ? 19.641 -4.344 17.347 1.00 91.44 130 PRO A C 1
ATOM 1004 O O . PRO A 1 130 ? 20.345 -3.975 18.283 1.00 91.44 130 PRO A O 1
ATOM 1007 N N . PHE A 1 131 ? 19.682 -5.579 16.839 1.00 90.00 131 PHE A N 1
ATOM 1008 C CA . PHE A 1 131 ? 20.528 -6.670 17.329 1.00 90.00 131 PHE A CA 1
ATOM 1009 C C . PHE A 1 131 ? 21.806 -6.825 16.495 1.00 90.00 131 PHE A C 1
ATOM 1011 O O . PHE A 1 131 ? 22.639 -7.668 16.808 1.00 90.00 131 PHE A O 1
ATOM 1018 N N . GLY A 1 132 ? 21.979 -6.003 15.453 1.00 88.44 132 GLY A N 1
ATOM 1019 C CA . GLY A 1 132 ? 23.162 -6.010 14.594 1.00 88.44 132 GLY A CA 1
ATOM 1020 C C . GLY A 1 132 ? 23.052 -6.920 13.373 1.00 88.44 132 GLY A C 1
ATOM 1021 O O . GLY A 1 132 ? 24.033 -7.055 12.647 1.00 88.44 132 GLY A O 1
ATOM 1022 N N . ASN A 1 133 ? 21.879 -7.497 13.088 1.00 91.12 133 ASN A N 1
ATOM 1023 C CA . ASN A 1 133 ? 21.690 -8.359 11.921 1.00 91.12 133 ASN A CA 1
ATOM 1024 C C . ASN A 1 133 ? 21.119 -7.571 10.738 1.00 91.12 133 ASN A C 1
ATOM 1026 O O . ASN A 1 133 ? 20.221 -6.740 10.891 1.00 91.12 133 ASN A O 1
ATOM 1030 N N . ARG A 1 134 ? 21.600 -7.842 9.520 1.00 94.00 134 ARG A N 1
ATOM 1031 C CA . ARG A 1 134 ? 21.113 -7.191 8.293 1.00 94.00 134 ARG A CA 1
ATOM 1032 C C . ARG A 1 134 ? 19.817 -7.849 7.805 1.00 94.00 134 ARG A C 1
ATOM 1034 O O . ARG A 1 134 ? 19.823 -8.587 6.830 1.00 94.00 134 ARG A O 1
ATOM 1041 N N . THR A 1 135 ? 18.709 -7.589 8.496 1.00 92.88 135 THR A N 1
ATOM 1042 C CA . THR A 1 135 ? 17.413 -8.281 8.302 1.00 92.88 135 THR A CA 1
ATOM 1043 C C . THR A 1 135 ? 16.281 -7.363 7.830 1.00 92.88 135 THR A C 1
ATOM 1045 O O . THR A 1 135 ? 15.172 -7.815 7.553 1.00 92.88 135 THR A O 1
ATOM 1048 N N . VAL A 1 136 ? 16.518 -6.054 7.721 1.00 95.12 136 VAL A N 1
ATOM 1049 C CA . VAL A 1 136 ? 15.452 -5.074 7.466 1.00 95.12 136 VAL A CA 1
ATOM 1050 C C . VAL A 1 136 ? 15.077 -5.037 5.978 1.00 95.12 136 VAL A C 1
ATOM 1052 O O . VAL A 1 136 ? 15.598 -4.213 5.214 1.00 95.12 136 VAL A O 1
ATOM 1055 N N . ARG A 1 137 ? 14.145 -5.906 5.558 1.00 94.81 137 ARG A N 1
ATOM 1056 C CA . ARG A 1 137 ? 13.537 -5.870 4.213 1.00 94.81 137 ARG A CA 1
ATOM 1057 C C . ARG A 1 137 ? 12.353 -4.910 4.101 1.00 94.81 137 ARG A C 1
ATOM 1059 O O . ARG A 1 137 ? 11.979 -4.583 2.982 1.00 94.81 137 ARG A O 1
ATOM 1066 N N . ALA A 1 138 ? 11.820 -4.388 5.200 1.00 96.50 138 ALA A N 1
ATOM 1067 C CA . ALA A 1 138 ? 10.851 -3.301 5.184 1.00 96.50 138 ALA A CA 1
ATOM 1068 C C . ALA A 1 138 ? 11.025 -2.360 6.382 1.00 96.50 138 ALA A C 1
ATOM 1070 O O . ALA A 1 138 ? 11.432 -2.783 7.461 1.00 96.50 138 ALA A O 1
ATOM 1071 N N . MET A 1 139 ? 10.712 -1.076 6.207 1.00 95.81 139 MET A N 1
ATOM 1072 C CA . MET A 1 139 ? 10.816 -0.075 7.273 1.00 95.81 139 MET A CA 1
ATOM 1073 C C . MET A 1 139 ? 9.688 0.954 7.198 1.00 95.81 139 MET A C 1
ATOM 1075 O O . MET A 1 139 ? 9.168 1.258 6.123 1.00 95.81 139 MET A O 1
ATOM 1079 N N . MET A 1 140 ? 9.298 1.477 8.360 1.00 95.44 140 MET A N 1
ATOM 1080 C CA . MET A 1 140 ? 8.335 2.569 8.462 1.00 95.44 140 MET A CA 1
ATOM 1081 C C . MET A 1 140 ? 8.942 3.907 8.040 1.00 95.44 140 MET A C 1
ATOM 1083 O O . MET A 1 140 ? 10.138 4.131 8.203 1.00 95.44 140 MET A O 1
ATOM 1087 N N . HIS A 1 141 ? 8.093 4.812 7.557 1.00 96.25 141 HIS A N 1
ATOM 1088 C CA . HIS A 1 141 ? 8.447 6.196 7.244 1.00 96.25 141 HIS A CA 1
ATOM 1089 C C . HIS A 1 141 ? 9.686 6.308 6.332 1.00 96.25 141 HIS A C 1
ATOM 1091 O O . HIS A 1 141 ? 10.679 6.934 6.699 1.00 96.25 141 HIS A O 1
ATOM 1097 N N . PRO A 1 142 ? 9.643 5.734 5.113 1.00 95.44 142 PRO A N 1
ATOM 1098 C CA . PRO A 1 142 ? 10.790 5.682 4.200 1.00 95.44 142 PRO A CA 1
ATOM 1099 C C . PRO A 1 142 ? 11.285 7.057 3.722 1.00 95.44 142 PRO A C 1
ATOM 1101 O O . PRO A 1 142 ? 12.347 7.144 3.108 1.00 95.44 142 PRO A O 1
ATOM 1104 N N . GLY A 1 143 ? 10.522 8.128 3.952 1.00 95.75 143 GLY A N 1
ATOM 1105 C CA . GLY A 1 143 ? 10.719 9.426 3.314 1.00 95.75 143 GLY A CA 1
ATOM 1106 C C . GLY A 1 143 ? 10.075 9.487 1.924 1.00 95.75 143 GLY A C 1
ATOM 1107 O O . GLY A 1 143 ? 9.872 8.474 1.253 1.00 95.75 143 GLY A O 1
ATOM 1108 N N . TYR A 1 144 ? 9.707 10.694 1.497 1.00 93.19 144 TYR A N 1
ATOM 1109 C CA . TYR A 1 144 ? 8.986 10.913 0.241 1.00 93.19 144 TYR A CA 1
ATOM 1110 C C . TYR A 1 144 ? 9.854 10.580 -0.973 1.00 93.19 144 TYR A C 1
ATOM 1112 O O . TYR A 1 144 ? 10.988 11.045 -1.072 1.00 93.19 144 TYR A O 1
ATOM 1120 N N . LEU A 1 145 ? 9.305 9.797 -1.908 1.00 89.62 145 LEU A N 1
ATOM 1121 C CA . LEU A 1 145 ? 9.956 9.400 -3.163 1.00 89.62 145 LEU A CA 1
ATOM 1122 C C . LEU A 1 145 ? 11.355 8.781 -2.976 1.00 89.62 145 LEU A C 1
ATOM 1124 O O . LEU A 1 145 ? 12.201 8.858 -3.869 1.00 89.62 145 LEU A O 1
ATOM 1128 N N . ASN A 1 146 ? 11.605 8.148 -1.826 1.00 91.44 146 ASN A N 1
ATOM 1129 C CA . ASN A 1 146 ? 12.912 7.587 -1.523 1.00 91.44 146 ASN A CA 1
ATOM 1130 C C . ASN A 1 146 ? 13.235 6.398 -2.449 1.00 91.44 146 ASN A C 1
ATOM 1132 O O . ASN A 1 146 ? 12.492 5.416 -2.525 1.00 91.44 146 ASN A O 1
ATOM 1136 N N . ARG A 1 147 ? 14.373 6.494 -3.149 1.00 89.69 147 ARG A N 1
ATOM 1137 C CA . ARG A 1 147 ? 14.855 5.505 -4.129 1.00 89.69 147 ARG A CA 1
ATOM 1138 C C . ARG A 1 147 ? 15.458 4.244 -3.499 1.00 89.69 147 ARG A C 1
ATOM 1140 O O . ARG A 1 147 ? 15.770 3.303 -4.226 1.00 89.69 147 ARG A O 1
ATOM 1147 N N . ASN A 1 148 ? 15.614 4.212 -2.174 1.00 91.38 148 ASN A N 1
ATOM 1148 C CA . ASN A 1 148 ? 16.058 3.030 -1.431 1.00 91.38 148 ASN A CA 1
ATOM 1149 C C . ASN A 1 148 ? 14.939 2.008 -1.199 1.00 91.38 148 ASN A C 1
ATOM 1151 O O . ASN A 1 148 ? 15.224 0.908 -0.737 1.00 91.38 148 ASN A O 1
ATOM 1155 N N . TYR A 1 149 ? 13.689 2.355 -1.512 1.00 93.81 149 TYR A N 1
ATOM 1156 C CA . TYR A 1 149 ? 12.521 1.509 -1.286 1.00 93.81 149 TYR A CA 1
ATOM 1157 C C . TYR A 1 149 ? 11.839 1.158 -2.608 1.00 93.81 149 TYR A C 1
ATOM 1159 O O . TYR A 1 149 ? 11.795 1.970 -3.533 1.00 93.81 149 TYR A O 1
ATOM 1167 N N . VAL A 1 150 ? 11.285 -0.047 -2.687 1.00 92.56 150 VAL A N 1
ATOM 1168 C CA . VAL A 1 150 ? 10.551 -0.569 -3.846 1.00 92.56 150 VAL A CA 1
ATOM 1169 C C . VAL A 1 150 ? 9.131 -0.000 -3.850 1.00 92.56 150 VAL A C 1
ATOM 1171 O O . VAL A 1 150 ? 8.755 0.732 -4.768 1.00 92.56 150 VAL A O 1
ATOM 1174 N N . GLY A 1 151 ? 8.375 -0.239 -2.775 1.00 94.56 151 GLY A N 1
ATOM 1175 C CA . GLY A 1 151 ? 6.972 0.158 -2.642 1.00 94.56 151 GLY A CA 1
ATOM 1176 C C . GLY A 1 151 ? 6.398 -0.155 -1.254 1.00 94.56 151 GLY A C 1
ATOM 1177 O O . GLY A 1 151 ? 7.140 -0.621 -0.387 1.00 94.56 151 GLY A O 1
ATOM 1178 N N . PRO A 1 152 ? 5.097 0.097 -1.018 1.00 96.56 152 PRO A N 1
ATOM 1179 C CA . PRO A 1 152 ? 4.435 -0.282 0.234 1.00 96.56 152 PRO A CA 1
ATOM 1180 C C . PRO A 1 152 ? 4.443 -1.804 0.450 1.00 96.56 152 PRO A C 1
ATOM 1182 O O . PRO A 1 152 ? 4.425 -2.563 -0.514 1.00 96.56 152 PRO A O 1
ATOM 1185 N N . SER A 1 153 ? 4.455 -2.232 1.715 1.00 96.75 153 SER A N 1
ATOM 1186 C CA . SER A 1 153 ? 4.512 -3.651 2.123 1.00 96.75 153 SER A CA 1
ATOM 1187 C C . SER A 1 153 ? 3.151 -4.282 2.436 1.00 96.75 153 SER A C 1
ATOM 1189 O O . SER A 1 153 ? 3.086 -5.482 2.687 1.00 96.75 153 SER A O 1
ATOM 1191 N N . ALA A 1 154 ? 2.079 -3.487 2.430 1.00 95.38 154 ALA A N 1
ATOM 1192 C CA . ALA A 1 154 ? 0.720 -3.929 2.725 1.00 95.38 154 ALA A CA 1
ATOM 1193 C C . ALA A 1 154 ? -0.339 -3.066 2.000 1.00 95.38 154 ALA A C 1
ATOM 1195 O O . ALA A 1 154 ? -0.012 -1.962 1.534 1.00 95.38 154 ALA A O 1
ATOM 1196 N N . PRO A 1 155 ? -1.590 -3.561 1.868 1.00 96.56 155 PRO A N 1
ATOM 1197 C CA . PRO A 1 155 ? -2.725 -2.782 1.377 1.00 96.56 155 PRO A CA 1
ATOM 1198 C C . PRO A 1 155 ? -3.050 -1.567 2.255 1.00 96.56 155 PRO A C 1
ATOM 1200 O O . PRO A 1 155 ? -2.394 -1.266 3.245 1.00 96.56 155 PRO A O 1
ATOM 1203 N N . VAL A 1 156 ? -4.084 -0.830 1.854 1.00 96.50 156 VAL A N 1
ATOM 1204 C CA . VAL A 1 156 ? -4.647 0.274 2.634 1.00 96.50 156 VAL A CA 1
ATOM 1205 C C . VAL A 1 156 ? -6.089 -0.061 2.991 1.00 96.50 156 VAL A C 1
ATOM 1207 O O . VAL A 1 156 ? -6.885 -0.319 2.089 1.00 96.50 156 VAL A O 1
ATOM 1210 N N . ASP A 1 157 ? -6.445 -0.015 4.269 1.00 97.06 157 ASP A N 1
ATOM 1211 C CA . ASP A 1 157 ? -7.845 -0.014 4.694 1.00 97.06 157 ASP A CA 1
ATOM 1212 C C . ASP A 1 157 ? -8.324 1.440 4.792 1.00 97.06 157 ASP A C 1
ATOM 1214 O O . ASP A 1 157 ? -8.028 2.140 5.753 1.00 97.06 157 ASP A O 1
ATOM 1218 N N . ASP A 1 158 ? -8.980 1.926 3.742 1.00 96.62 158 ASP A N 1
ATOM 1219 C CA . ASP A 1 158 ? -9.514 3.290 3.633 1.00 96.62 158 ASP A CA 1
ATOM 1220 C C . ASP A 1 158 ? -11.035 3.327 3.846 1.00 96.62 158 ASP A C 1
ATOM 1222 O O . ASP A 1 158 ? -11.691 4.284 3.438 1.00 96.62 158 ASP A O 1
ATOM 1226 N N . GLU A 1 159 ? -11.616 2.288 4.442 1.00 97.25 159 GLU A N 1
ATOM 1227 C CA . GLU A 1 159 ? -13.023 2.283 4.826 1.00 97.25 159 GLU A CA 1
ATOM 1228 C C . GLU A 1 159 ? -13.238 3.078 6.123 1.00 97.25 159 GLU A C 1
ATOM 1230 O O . GLU A 1 159 ? -12.546 2.891 7.123 1.00 97.25 159 GLU A O 1
ATOM 1235 N N . LEU A 1 160 ? -14.226 3.964 6.095 1.00 98.31 160 LEU A N 1
ATOM 1236 C CA . LEU A 1 160 ? -14.705 4.782 7.197 1.00 98.31 160 LEU A CA 1
ATOM 1237 C C . LEU A 1 160 ? -16.080 4.253 7.606 1.00 98.31 160 LEU A C 1
ATOM 1239 O O . LEU A 1 160 ? -17.035 4.332 6.828 1.00 98.31 160 LEU A O 1
ATOM 1243 N N . SER A 1 161 ? -16.180 3.713 8.818 1.00 98.50 161 SER A N 1
ATOM 1244 C CA . SER A 1 161 ? -17.440 3.178 9.346 1.00 98.50 161 SER A CA 1
ATOM 1245 C C . SER A 1 161 ? -18.056 4.145 10.347 1.00 98.50 161 SER A C 1
ATOM 1247 O O . SER A 1 161 ? -17.349 4.727 11.168 1.00 98.50 161 SER A O 1
ATOM 1249 N N . VAL A 1 162 ? -19.375 4.314 10.285 1.00 98.69 162 VAL A N 1
ATOM 1250 C CA . VAL A 1 162 ? -20.133 5.247 11.126 1.00 98.69 162 VAL A CA 1
ATOM 1251 C C . VAL A 1 162 ? -21.301 4.505 11.754 1.00 98.69 162 VAL A C 1
ATOM 1253 O O . VAL A 1 162 ? -22.086 3.890 11.038 1.00 98.69 162 VAL A O 1
ATOM 1256 N N . ILE A 1 163 ? -21.437 4.602 13.074 1.00 98.75 163 ILE A N 1
ATOM 1257 C CA . ILE A 1 163 ? -22.647 4.264 13.824 1.00 98.75 163 ILE A CA 1
ATOM 1258 C C . ILE A 1 163 ? -23.260 5.576 14.300 1.00 98.75 163 ILE A C 1
ATOM 1260 O O . ILE A 1 163 ? -22.600 6.351 14.993 1.00 98.75 163 ILE A O 1
ATOM 1264 N N . SER A 1 164 ? -24.521 5.818 13.956 1.00 98.62 164 SER A N 1
ATOM 1265 C CA . SER A 1 164 ? -25.286 6.976 14.409 1.00 98.62 164 SER A CA 1
ATOM 1266 C C . SER A 1 164 ? -26.418 6.535 15.327 1.00 98.62 164 SER A C 1
ATOM 1268 O O . SER A 1 164 ? -27.177 5.624 14.998 1.00 98.62 164 SER A O 1
ATOM 1270 N N . ILE A 1 165 ? -26.530 7.201 16.473 1.00 98.38 165 ILE A N 1
ATOM 1271 C CA . ILE A 1 165 ? -27.569 6.990 17.476 1.00 98.38 165 ILE A CA 1
ATOM 1272 C C . ILE A 1 165 ? -28.362 8.288 17.591 1.00 98.38 165 ILE A C 1
ATOM 1274 O O . ILE A 1 165 ? -27.783 9.364 17.773 1.00 98.38 165 ILE A O 1
ATOM 1278 N N . GLN A 1 166 ? -29.682 8.189 17.506 1.00 97.62 166 GLN A N 1
ATOM 1279 C CA . GLN A 1 166 ? -30.596 9.322 17.603 1.00 97.62 166 GLN A CA 1
ATOM 1280 C C . GLN A 1 166 ? -31.770 9.000 18.523 1.00 97.62 166 GLN A C 1
ATOM 1282 O O . GLN A 1 166 ? -32.104 7.838 18.725 1.00 97.62 166 GLN A O 1
ATOM 1287 N N . THR A 1 167 ? -32.425 10.021 19.067 1.00 96.88 167 THR A N 1
ATOM 1288 C CA . THR A 1 167 ? -33.684 9.844 19.801 1.00 96.88 167 THR A CA 1
ATOM 1289 C C . THR A 1 167 ? -34.750 9.238 18.888 1.00 96.88 167 THR A C 1
ATOM 1291 O O . THR A 1 167 ? -34.643 9.287 17.659 1.00 96.88 167 THR A O 1
ATOM 1294 N N . SER A 1 168 ? -35.844 8.746 19.468 1.00 95.06 168 SER A N 1
ATOM 1295 C CA . SER A 1 168 ? -37.033 8.339 18.700 1.00 95.06 168 SER A CA 1
ATOM 1296 C C . SER A 1 168 ? -37.570 9.433 17.760 1.00 95.06 168 SER A C 1
ATOM 1298 O O . SER A 1 168 ? -38.180 9.1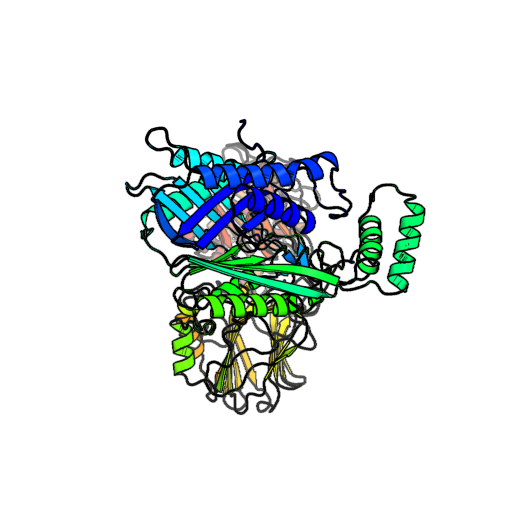21 16.741 1.00 95.06 168 SER A O 1
ATOM 1300 N N . LYS A 1 169 ? -37.290 10.713 18.053 1.00 93.62 169 LYS A N 1
ATOM 1301 C CA . LYS A 1 169 ? -37.661 11.881 17.234 1.00 93.62 169 LYS A CA 1
ATOM 1302 C C . LYS A 1 169 ? -36.590 12.305 16.216 1.00 93.62 169 LYS A C 1
ATOM 1304 O O . LYS A 1 169 ? -36.724 13.363 15.613 1.00 93.62 169 LYS A O 1
ATOM 1309 N N . GLY A 1 170 ? -35.518 11.532 16.042 1.00 94.31 170 GLY A N 1
ATOM 1310 C CA . GLY A 1 170 ? -34.474 11.814 15.050 1.00 94.31 170 GLY A CA 1
ATOM 1311 C C . GLY A 1 170 ? -33.413 12.834 15.478 1.00 94.31 170 GLY A C 1
ATOM 1312 O O . GLY A 1 170 ? -32.659 13.321 14.642 1.00 94.31 170 GLY A O 1
ATOM 1313 N N . LYS A 1 171 ? -33.329 13.178 16.771 1.00 95.25 171 LYS A N 1
ATOM 1314 C CA . LYS A 1 171 ? -32.302 14.113 17.272 1.00 95.25 171 LYS A CA 1
ATOM 1315 C C . LYS A 1 171 ? -31.002 13.368 17.590 1.00 95.25 171 LYS A C 1
ATOM 1317 O O . LYS A 1 171 ? -31.089 12.361 18.296 1.00 95.25 171 LYS A O 1
ATOM 1322 N N . PRO A 1 172 ? -29.817 13.841 17.166 1.00 97.00 172 PRO A N 1
ATOM 1323 C CA . PRO A 1 172 ? -28.553 13.161 17.448 1.00 97.00 172 PRO A CA 1
ATOM 1324 C C . PRO A 1 172 ? -28.291 12.957 18.951 1.00 97.00 172 PRO A C 1
ATOM 1326 O O . PRO A 1 172 ? -28.394 13.890 19.746 1.00 97.00 172 PRO A O 1
ATOM 1329 N N . LEU A 1 173 ? -27.920 11.732 19.333 1.00 97.50 173 LEU A N 1
ATOM 1330 C CA . LEU A 1 173 ? -27.465 11.365 20.684 1.00 97.50 173 LEU A CA 1
ATOM 1331 C C . LEU A 1 173 ? -25.968 11.087 20.715 1.00 97.50 173 LEU A C 1
ATOM 1333 O O . LEU A 1 173 ? -25.258 11.515 21.625 1.00 97.50 173 LEU A O 1
ATOM 1337 N N . GLY A 1 174 ? -25.479 10.386 19.698 1.00 98.19 174 GLY A N 1
ATOM 1338 C CA . GLY A 1 174 ? -24.069 10.081 19.589 1.00 98.19 174 GLY A CA 1
ATOM 1339 C C . GLY A 1 174 ? -23.687 9.491 18.245 1.00 98.19 174 GLY A C 1
ATOM 1340 O O . GLY A 1 174 ? -24.521 8.946 17.521 1.00 98.19 174 GLY A O 1
ATOM 1341 N N . VAL A 1 175 ? -22.405 9.617 17.919 1.00 98.75 175 VAL A N 1
ATOM 1342 C CA . VAL A 1 175 ? -21.811 9.060 16.706 1.00 98.75 175 VAL A CA 1
ATOM 1343 C C . VAL A 1 175 ? -20.495 8.379 17.059 1.00 98.75 175 VAL A C 1
ATOM 1345 O O . VAL A 1 175 ? -19.583 9.010 17.591 1.00 98.75 175 VAL A O 1
ATOM 1348 N N . LEU A 1 176 ? -20.378 7.092 16.740 1.00 98.88 176 LEU A N 1
ATOM 1349 C CA . LEU A 1 176 ? -19.123 6.353 16.829 1.00 98.88 176 LEU A CA 1
ATOM 1350 C C . LEU A 1 176 ? -18.592 6.118 15.418 1.00 98.88 176 LEU A C 1
ATOM 1352 O O . LEU A 1 176 ? -19.212 5.423 14.618 1.00 98.88 176 LEU A O 1
ATOM 1356 N N . THR A 1 177 ? -17.438 6.704 15.125 1.00 98.75 177 THR A N 1
ATOM 1357 C CA . THR A 1 177 ? -16.716 6.510 13.866 1.00 98.75 177 THR A CA 1
ATOM 1358 C C . THR A 1 177 ? -15.559 5.534 14.076 1.00 98.75 177 THR A C 1
ATOM 1360 O O . THR A 1 177 ? -14.975 5.474 15.159 1.00 98.75 177 THR A O 1
ATOM 1363 N N . ASN A 1 178 ? -15.208 4.766 13.051 1.00 98.81 178 ASN A N 1
ATOM 1364 C CA . ASN A 1 178 ? -14.019 3.920 13.015 1.00 98.81 178 ASN A CA 1
ATOM 1365 C C . ASN A 1 178 ? -13.228 4.219 11.741 1.00 98.81 178 ASN A C 1
ATOM 1367 O O . ASN A 1 178 ? -13.808 4.245 10.650 1.00 98.81 178 ASN A O 1
ATOM 1371 N N . PHE A 1 179 ? -11.928 4.474 11.890 1.00 98.56 179 PHE A N 1
ATOM 1372 C CA . PHE A 1 179 ? -11.050 4.754 10.760 1.00 98.56 179 PHE A CA 1
ATOM 1373 C C . PHE A 1 179 ? -9.620 4.275 11.011 1.00 98.56 179 PHE A C 1
ATOM 1375 O O . PHE A 1 179 ? -9.076 4.453 12.098 1.00 98.56 179 PHE A O 1
ATOM 1382 N N . SER A 1 180 ? -8.997 3.689 9.990 1.00 98.19 180 SER A N 1
ATOM 1383 C CA . SER A 1 180 ? -7.646 3.128 10.072 1.00 98.19 180 SER A CA 1
ATOM 1384 C C . SER A 1 180 ? -6.584 4.200 9.771 1.00 98.19 180 SER A C 1
ATOM 1386 O O . SER A 1 180 ? -6.036 4.264 8.665 1.00 98.19 180 SER A O 1
ATOM 1388 N N . MET A 1 181 ? -6.282 5.067 10.748 1.00 96.69 181 MET A N 1
ATOM 1389 C CA . MET A 1 181 ? -5.183 6.040 10.653 1.00 96.69 181 MET A CA 1
ATOM 1390 C C . MET A 1 181 ? -4.533 6.328 12.017 1.00 96.69 181 MET A C 1
ATOM 1392 O O . MET A 1 181 ? -5.174 6.800 12.952 1.00 96.69 181 MET A O 1
ATOM 1396 N N . HIS A 1 182 ? -3.222 6.092 12.082 1.00 96.88 182 HIS A N 1
ATOM 1397 C CA . HIS A 1 182 ? -2.438 5.968 13.309 1.00 96.88 182 HIS A CA 1
ATOM 1398 C C . HIS A 1 182 ? -2.464 7.186 14.245 1.00 96.88 182 HIS A C 1
ATOM 1400 O O . HIS A 1 182 ? -3.004 7.116 15.336 1.00 96.88 182 HIS A O 1
ATOM 1406 N N . TYR A 1 183 ? -1.912 8.319 13.823 1.00 96.06 183 TYR A N 1
ATOM 1407 C CA . TYR A 1 183 ? -2.085 9.630 14.453 1.00 96.06 183 TYR A CA 1
ATOM 1408 C C . TYR A 1 183 ? -1.698 10.694 13.426 1.00 96.06 183 TYR A C 1
ATOM 1410 O O . TYR A 1 183 ? -1.060 10.390 12.413 1.00 96.06 183 TYR A O 1
ATOM 1418 N N . HIS A 1 184 ? -2.074 11.950 13.647 1.00 95.00 184 HIS A N 1
ATOM 1419 C CA . HIS A 1 184 ? -1.690 13.024 12.741 1.00 95.00 184 HIS A CA 1
ATOM 1420 C C . HIS A 1 184 ? -0.479 13.809 13.248 1.00 95.00 184 HIS A C 1
ATOM 1422 O O . HIS A 1 184 ? 0.446 14.073 12.472 1.00 95.00 184 HIS A O 1
ATOM 1428 N N . GLY A 1 185 ? -0.492 14.178 14.529 1.00 89.62 185 GLY A N 1
ATOM 1429 C CA . GLY A 1 185 ? 0.400 15.167 15.124 1.00 89.62 185 GLY A CA 1
ATOM 1430 C C . GLY A 1 185 ? -0.126 16.595 14.933 1.00 89.62 185 GLY A C 1
ATOM 1431 O O . GLY A 1 185 ? -0.665 16.944 13.878 1.00 89.62 185 GLY A O 1
ATOM 1432 N N . GLY A 1 186 ? 0.035 17.436 15.960 1.00 81.12 186 GLY A N 1
ATOM 1433 C CA . GLY A 1 186 ? -0.318 18.865 15.926 1.00 81.12 186 GLY A CA 1
ATOM 1434 C C . GLY A 1 186 ? -1.762 19.218 16.311 1.00 81.12 186 GLY A C 1
ATOM 1435 O O . GLY A 1 186 ? -2.115 20.391 16.264 1.00 81.12 186 GLY A O 1
ATOM 1436 N N . GLY A 1 187 ? -2.595 18.244 16.699 1.00 81.12 187 GLY A N 1
ATOM 1437 C CA . GLY A 1 187 ? -3.998 18.452 17.103 1.00 81.12 187 GLY A CA 1
ATOM 1438 C C . GLY A 1 187 ? -4.238 18.670 18.605 1.00 81.12 187 GLY A C 1
ATOM 1439 O O . GLY A 1 187 ? -5.373 18.560 19.057 1.00 81.12 187 GLY A O 1
ATOM 1440 N N . GLY A 1 188 ? -3.185 18.936 19.384 1.00 89.44 188 GLY A N 1
ATOM 1441 C CA . GLY A 1 188 ? -3.237 18.933 20.852 1.00 89.44 188 GLY A CA 1
ATOM 1442 C C . GLY A 1 188 ? -3.141 17.520 21.456 1.00 89.44 188 GLY A C 1
ATOM 1443 O O . GLY A 1 188 ? -2.836 16.568 20.733 1.00 89.44 188 GLY A O 1
ATOM 1444 N N . PRO A 1 189 ? -3.382 17.365 22.774 1.00 93.38 189 PRO A N 1
ATOM 1445 C CA . PRO A 1 189 ? -3.222 16.091 23.485 1.00 93.38 189 PRO A CA 1
ATOM 1446 C C . PRO A 1 189 ? -4.057 14.935 22.920 1.00 93.38 189 PRO A C 1
ATOM 1448 O O . PRO A 1 189 ? -3.572 13.808 22.867 1.00 93.38 189 PRO A O 1
ATOM 1451 N N . ALA A 1 190 ? -5.286 15.196 22.467 1.00 95.19 190 ALA A N 1
ATOM 1452 C CA . ALA A 1 190 ? -6.172 14.195 21.862 1.00 95.19 190 ALA A CA 1
ATOM 1453 C C . ALA A 1 190 ? -5.969 14.001 20.339 1.00 95.19 190 ALA A C 1
ATOM 1455 O O . ALA A 1 190 ? -6.708 13.241 19.710 1.00 95.19 190 ALA A O 1
ATOM 1456 N N . ASP A 1 191 ? -4.977 14.676 19.743 1.00 95.50 191 ASP A N 1
ATOM 1457 C CA . ASP A 1 191 ? -4.648 14.628 18.312 1.00 95.50 191 ASP A CA 1
ATOM 1458 C C . ASP A 1 191 ? -5.877 14.908 17.403 1.00 95.50 191 ASP A C 1
ATOM 1460 O O . ASP A 1 191 ? -6.841 15.574 17.796 1.00 95.50 191 ASP A O 1
ATOM 1464 N N . TYR A 1 192 ? -5.857 14.441 16.154 1.00 95.94 192 TYR A N 1
ATOM 1465 C CA . TYR A 1 192 ? -6.948 14.649 15.205 1.00 95.94 192 TYR A CA 1
ATOM 1466 C C . TYR A 1 192 ? -8.257 13.973 15.636 1.00 95.94 192 TYR A C 1
ATOM 1468 O O . TYR A 1 192 ? -9.316 14.444 15.230 1.00 95.94 192 TYR A O 1
ATOM 1476 N N . PHE A 1 193 ? -8.211 12.924 16.469 1.00 96.19 193 PHE A N 1
ATOM 1477 C CA . PHE A 1 193 ? -9.404 12.249 16.997 1.00 96.19 193 PHE A CA 1
ATOM 1478 C C . PHE A 1 193 ? -10.240 13.198 17.847 1.00 96.19 193 PHE A C 1
ATOM 1480 O O . PHE A 1 193 ? -11.454 13.291 17.664 1.00 96.19 193 PHE A O 1
ATOM 1487 N N . GLY A 1 194 ? -9.582 13.933 18.751 1.00 95.56 194 GLY A N 1
ATOM 1488 C CA . GLY A 1 194 ? -10.227 14.927 19.598 1.00 95.56 194 GLY A CA 1
ATOM 1489 C C . GLY A 1 194 ? -10.811 16.076 18.785 1.00 95.56 194 GLY A C 1
ATOM 1490 O O . GLY A 1 194 ? -11.976 16.423 18.969 1.00 95.56 194 GLY A O 1
ATOM 1491 N N . LEU A 1 195 ? -10.036 16.610 17.832 1.00 95.62 195 LEU A N 1
ATOM 1492 C CA . LEU A 1 195 ? -10.508 17.659 16.922 1.00 95.62 195 LEU A CA 1
ATOM 1493 C C . LEU A 1 195 ? -11.706 17.203 16.083 1.00 95.62 195 LEU A C 1
ATOM 1495 O O . LEU A 1 195 ? -12.687 17.936 15.975 1.00 95.62 195 LEU A O 1
ATOM 1499 N N . PHE A 1 196 ? -11.641 16.000 15.512 1.00 97.56 196 PHE A N 1
ATOM 1500 C CA . PHE A 1 196 ? -12.733 15.394 14.756 1.00 97.56 196 PHE A CA 1
ATOM 1501 C C . PHE A 1 196 ? -13.989 15.254 15.621 1.00 97.56 196 PHE A C 1
ATOM 1503 O O . PHE A 1 196 ? -15.058 15.716 15.229 1.00 97.56 196 PHE A O 1
ATOM 1510 N N . ALA A 1 197 ? -13.852 14.663 16.810 1.00 97.69 197 ALA A N 1
ATOM 1511 C CA . ALA A 1 197 ? -14.953 14.440 17.735 1.00 97.69 197 ALA A CA 1
ATOM 1512 C C . ALA A 1 197 ? -15.638 15.753 18.129 1.00 97.69 197 ALA A C 1
ATOM 1514 O O . ALA A 1 197 ? -16.855 15.876 18.013 1.00 97.69 197 ALA A O 1
ATOM 1515 N N . ASP A 1 198 ? -14.856 16.750 18.543 1.00 95.81 198 ASP A N 1
ATOM 1516 C CA . ASP A 1 198 ? -15.382 18.030 19.011 1.00 95.81 198 ASP A CA 1
ATOM 1517 C C . ASP A 1 198 ? -16.085 18.793 17.873 1.00 95.81 198 ASP A C 1
ATOM 1519 O O . ASP A 1 198 ? -17.163 19.362 18.068 1.00 95.81 198 ASP A O 1
ATOM 1523 N N . ARG A 1 199 ? -15.522 18.760 16.658 1.00 97.00 199 ARG A N 1
ATOM 1524 C CA . ARG A 1 199 ? -16.117 19.405 15.478 1.00 97.00 199 ARG A CA 1
ATOM 1525 C C . ARG A 1 199 ? -17.375 18.703 14.998 1.00 97.00 199 ARG A C 1
ATOM 1527 O O . ARG A 1 199 ? -18.347 19.388 14.690 1.00 97.00 199 ARG A O 1
ATOM 1534 N N . LEU A 1 200 ? -17.387 17.371 14.969 1.00 98.19 200 LEU A N 1
ATOM 1535 C CA . LEU A 1 200 ? -18.573 16.610 14.588 1.00 98.19 200 LEU A CA 1
ATOM 1536 C C . LEU A 1 200 ? -19.706 16.834 15.599 1.00 98.19 200 LEU A C 1
ATOM 1538 O O . LEU A 1 200 ? -20.830 17.116 15.197 1.00 98.19 200 LEU A O 1
ATOM 1542 N N . SER A 1 201 ? -19.401 16.802 16.902 1.00 97.44 201 SER A N 1
ATOM 1543 C CA . SER A 1 201 ? -20.364 17.107 17.969 1.00 97.44 201 SER A CA 1
ATOM 1544 C C . SER A 1 201 ? -20.972 18.500 17.810 1.00 97.44 201 SER A C 1
ATOM 1546 O O . SER A 1 201 ? -22.190 18.628 17.855 1.00 97.44 201 SER A O 1
ATOM 1548 N N . LYS A 1 202 ? -20.152 19.529 17.554 1.00 96.50 202 LYS A N 1
ATOM 1549 C CA . LYS A 1 202 ? -20.641 20.891 17.288 1.00 96.50 202 LYS A CA 1
ATOM 1550 C C . LYS A 1 202 ? -21.471 20.972 16.004 1.00 96.50 202 LYS A C 1
ATOM 1552 O O . LYS A 1 202 ? -22.467 21.683 15.950 1.00 96.50 202 LYS A O 1
ATOM 1557 N N . ARG A 1 203 ? -21.070 20.251 14.953 1.00 97.25 203 ARG A N 1
ATOM 1558 C CA . ARG A 1 203 ? -21.766 20.240 13.657 1.00 97.25 203 ARG A CA 1
ATOM 1559 C C . ARG A 1 203 ? -23.151 19.595 13.733 1.00 97.25 203 ARG A C 1
ATOM 1561 O O . ARG A 1 203 ? -24.021 19.976 12.953 1.00 97.25 203 ARG A O 1
ATOM 1568 N N . LEU A 1 204 ? -23.319 18.625 14.630 1.00 97.56 204 LEU A N 1
ATOM 1569 C CA . LEU A 1 204 ? -24.547 17.856 14.842 1.00 97.56 204 LEU A CA 1
ATOM 1570 C C . LEU A 1 204 ? -25.392 18.363 16.021 1.00 97.56 204 LEU A C 1
ATOM 1572 O O . LEU A 1 204 ? -26.408 17.747 16.342 1.00 97.56 204 LEU A O 1
ATOM 1576 N N . GLU A 1 205 ? -24.976 19.444 16.682 1.00 96.62 205 GLU A N 1
ATOM 1577 C CA . GLU A 1 205 ? -25.743 20.051 17.764 1.00 96.62 205 GLU A CA 1
ATOM 1578 C C . GLU A 1 205 ? -27.136 20.455 17.266 1.00 96.62 205 GLU A C 1
ATOM 1580 O O . GLU A 1 205 ? -27.292 21.075 16.212 1.00 96.62 205 GLU A O 1
ATOM 1585 N N . SER A 1 206 ? -28.163 20.076 18.022 1.00 94.50 206 SER A N 1
ATOM 1586 C CA . SER A 1 206 ? -29.555 20.310 17.649 1.00 94.50 206 SER A CA 1
ATOM 1587 C C . SER A 1 206 ? -30.377 20.626 18.889 1.00 94.50 206 SER A C 1
ATOM 1589 O O . SER A 1 206 ? -30.369 19.862 19.852 1.00 94.50 206 SER A O 1
ATOM 1591 N N . GLU A 1 207 ? -31.075 21.766 18.870 1.00 90.44 207 GLU A N 1
ATOM 1592 C CA . GLU A 1 207 ? -31.962 22.217 19.954 1.00 90.44 207 GLU A CA 1
ATOM 1593 C C . GLU A 1 207 ? -31.291 22.196 21.345 1.00 90.44 207 GLU A C 1
ATOM 1595 O O . GLU A 1 207 ? -31.847 21.695 22.322 1.00 90.44 207 GLU A O 1
ATOM 1600 N N . GLY A 1 208 ? -30.049 22.688 21.425 1.00 87.81 208 GLY A N 1
ATOM 1601 C CA . GLY A 1 208 ? -29.260 22.727 22.663 1.00 87.81 208 GLY A CA 1
ATOM 1602 C C . GLY A 1 208 ? -28.753 21.362 23.147 1.00 87.81 208 GLY A C 1
ATOM 1603 O O . GLY A 1 208 ? -28.136 21.274 24.209 1.00 87.81 208 GLY A O 1
ATOM 1604 N N . ARG A 1 209 ? -28.992 20.283 22.390 1.00 90.81 209 ARG A N 1
ATOM 1605 C CA . ARG A 1 209 ? -28.437 18.955 22.658 1.00 90.81 209 ARG A CA 1
ATOM 1606 C C . ARG A 1 209 ? -27.164 18.741 21.846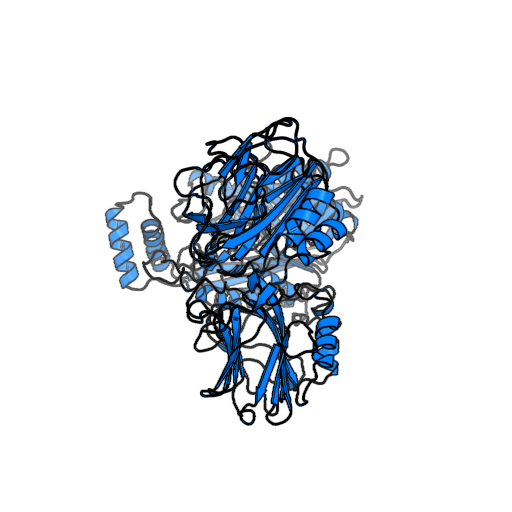 1.00 90.81 209 ARG A C 1
ATOM 1608 O O . ARG A 1 209 ? -27.186 18.753 20.617 1.00 90.81 209 ARG A O 1
ATOM 1615 N N . ILE A 1 210 ? -26.071 18.474 22.556 1.00 95.50 210 ILE A N 1
ATOM 1616 C CA . ILE A 1 210 ? -24.758 18.177 21.978 1.00 95.50 210 ILE A CA 1
ATOM 1617 C C . ILE A 1 210 ? -24.548 16.653 22.000 1.00 95.50 210 ILE A C 1
ATOM 1619 O O . ILE A 1 210 ? -24.467 16.078 23.091 1.00 95.50 210 ILE A O 1
ATOM 1623 N N . PRO A 1 211 ? -24.458 15.976 20.841 1.00 97.31 211 PRO A N 1
ATOM 1624 C CA . PRO A 1 211 ? -24.238 14.533 20.797 1.00 97.31 211 PRO A CA 1
ATOM 1625 C C . PRO A 1 211 ? -22.804 14.160 21.196 1.00 97.31 211 PRO A C 1
ATOM 1627 O O . PRO A 1 211 ? -21.855 14.908 20.942 1.00 97.31 211 PRO A O 1
ATOM 1630 N N . VAL A 1 212 ? -22.620 12.964 21.763 1.00 97.94 212 VAL A N 1
ATOM 1631 C CA . VAL A 1 212 ? -21.283 12.401 22.026 1.00 97.94 212 VAL A CA 1
ATOM 1632 C C . VAL A 1 212 ? -20.712 11.819 20.733 1.00 97.94 212 VAL A C 1
ATOM 1634 O O . VAL A 1 212 ? -21.207 10.808 20.240 1.00 97.94 212 VAL A O 1
ATOM 1637 N N . CYS A 1 213 ? -19.654 12.419 20.188 1.00 98.56 213 CYS A N 1
ATOM 1638 C CA . CYS A 1 213 ? -18.984 11.920 18.985 1.00 98.56 213 CYS A CA 1
ATOM 1639 C C . CYS A 1 213 ? -17.599 11.374 19.314 1.00 98.56 213 CYS A C 1
ATOM 1641 O O . CYS A 1 213 ? -16.838 12.049 19.999 1.00 98.56 213 CYS A O 1
ATOM 1643 N N . ALA A 1 214 ? -17.247 10.194 18.807 1.00 98.44 214 ALA A N 1
ATOM 1644 C CA . ALA A 1 214 ? -15.941 9.568 19.008 1.00 98.44 214 ALA A CA 1
ATOM 1645 C C . ALA A 1 214 ? -15.388 8.973 17.708 1.00 98.44 214 ALA A C 1
ATOM 1647 O O . ALA A 1 214 ? -16.149 8.575 16.826 1.00 98.44 214 ALA A O 1
ATOM 1648 N N . MET A 1 215 ? -14.061 8.856 17.628 1.00 98.19 215 MET A N 1
ATOM 1649 C CA . MET A 1 215 ? -13.376 8.067 16.608 1.00 98.19 215 MET A CA 1
ATOM 1650 C C . MET A 1 215 ? -12.554 6.974 17.286 1.00 98.19 215 MET A C 1
ATOM 1652 O O . MET A 1 215 ? -11.640 7.263 18.051 1.00 98.19 215 MET A O 1
ATOM 1656 N N . SER A 1 216 ? -12.911 5.726 17.012 1.00 98.25 216 SER A N 1
ATOM 1657 C CA . SER A 1 216 ? -12.122 4.546 17.352 1.00 98.25 216 SER A CA 1
ATOM 1658 C C . SER A 1 216 ? -11.083 4.267 16.271 1.00 98.25 216 SER A C 1
ATOM 1660 O O . SER A 1 216 ? -11.278 4.628 15.105 1.00 98.25 216 SER A O 1
ATOM 1662 N N . GLN A 1 217 ? -10.005 3.592 16.658 1.00 96.19 217 GLN A N 1
ATOM 1663 C CA . GLN A 1 217 ? -8.986 3.156 15.718 1.00 96.19 217 GLN A CA 1
ATOM 1664 C C . GLN A 1 217 ? -9.416 1.913 14.952 1.00 96.19 217 GLN A C 1
ATOM 1666 O O . GLN A 1 217 ? -9.873 0.938 15.548 1.00 96.19 217 GLN A O 1
ATOM 1671 N N . GLY A 1 218 ? -9.263 1.976 13.629 1.00 98.00 218 GLY A N 1
ATOM 1672 C CA . GLY A 1 218 ? -9.371 0.832 12.727 1.00 98.00 218 GLY A CA 1
ATOM 1673 C C . GLY A 1 218 ? -8.157 -0.092 12.848 1.00 98.00 218 GLY A C 1
ATOM 1674 O O . GLY A 1 218 ? -7.673 -0.329 13.941 1.00 98.00 218 GLY A O 1
ATOM 1675 N N . THR A 1 219 ? -7.637 -0.611 11.738 1.00 97.88 219 THR A N 1
ATOM 1676 C CA . THR A 1 219 ? -6.386 -1.395 11.716 1.00 97.88 219 THR A CA 1
ATOM 1677 C C . THR A 1 219 ? -5.257 -0.554 11.131 1.00 97.88 219 THR A C 1
ATOM 1679 O O . THR A 1 219 ? -5.070 -0.522 9.909 1.00 97.88 219 THR A O 1
ATOM 1682 N N . SER A 1 220 ? -4.573 0.209 11.988 1.00 96.75 220 SER A N 1
ATOM 1683 C CA . SER A 1 220 ? -3.682 1.302 11.583 1.00 96.75 220 SER A CA 1
ATOM 1684 C C . SER A 1 220 ? -2.195 1.044 11.837 1.00 96.75 220 SER A C 1
ATOM 1686 O O . SER A 1 220 ? -1.370 1.917 11.558 1.00 96.75 220 SER A O 1
ATOM 1688 N N . GLY A 1 221 ? -1.817 -0.143 12.321 1.00 97.19 221 GLY A N 1
ATOM 1689 C CA . GLY A 1 221 ? -0.441 -0.453 12.723 1.00 97.19 221 GLY A CA 1
ATOM 1690 C C . GLY A 1 221 ? 0.606 -0.196 11.625 1.00 97.19 221 GLY A C 1
ATOM 1691 O O . GLY A 1 221 ? 1.734 0.223 11.898 1.00 97.19 221 GLY A O 1
ATOM 1692 N N . ASP A 1 222 ? 0.229 -0.351 10.359 1.00 97.75 222 ASP A N 1
ATOM 1693 C CA . ASP A 1 222 ? 1.057 -0.101 9.177 1.00 97.75 222 ASP A CA 1
ATOM 1694 C C . ASP A 1 222 ? 0.569 1.072 8.305 1.00 97.75 222 ASP A C 1
ATOM 1696 O O . ASP A 1 222 ? 1.108 1.275 7.210 1.00 97.75 222 ASP A O 1
ATOM 1700 N N . LEU A 1 223 ? -0.380 1.884 8.784 1.00 98.12 223 LEU A N 1
ATOM 1701 C CA . LEU A 1 223 ? -0.993 2.985 8.033 1.00 98.12 223 LEU A CA 1
ATOM 1702 C C . LEU A 1 223 ? -0.695 4.369 8.628 1.00 98.12 223 LEU A C 1
ATOM 1704 O O . LEU A 1 223 ? -0.372 4.512 9.800 1.00 98.12 223 LEU A O 1
ATOM 1708 N N . HIS A 1 224 ? -0.776 5.418 7.810 1.00 97.31 224 HIS A N 1
ATOM 1709 C CA . HIS A 1 224 ? -0.614 6.816 8.219 1.00 97.31 224 HIS A CA 1
ATOM 1710 C C . HIS A 1 224 ? -1.189 7.779 7.175 1.00 97.31 224 HIS A C 1
ATOM 1712 O O . HIS A 1 224 ? -1.350 7.424 6.012 1.00 97.31 224 HIS A O 1
ATOM 1718 N N . TRP A 1 225 ? -1.401 9.047 7.536 1.00 95.69 225 TRP A N 1
ATOM 1719 C CA . TRP A 1 225 ? -1.833 10.080 6.581 1.00 95.69 225 TRP A CA 1
ATOM 1720 C C . TRP A 1 225 ? -0.825 10.403 5.452 1.00 95.69 225 TRP A C 1
ATOM 1722 O O . TRP A 1 225 ? -1.215 10.956 4.424 1.00 95.69 225 TRP A O 1
ATOM 1732 N N . MET A 1 226 ? 0.467 10.080 5.600 1.00 95.75 226 MET A N 1
ATOM 1733 C CA . MET A 1 226 ? 1.506 10.460 4.627 1.00 95.75 226 MET A CA 1
ATOM 1734 C C . MET A 1 226 ? 1.550 9.524 3.418 1.00 95.75 226 MET A C 1
ATOM 1736 O O . MET A 1 226 ? 1.786 8.326 3.557 1.00 95.75 226 MET A O 1
ATOM 1740 N N . ASN A 1 227 ? 1.464 10.088 2.211 1.00 95.31 227 ASN A N 1
ATOM 1741 C CA . ASN A 1 227 ? 1.702 9.345 0.974 1.00 95.31 227 ASN A CA 1
ATOM 1742 C C . ASN A 1 227 ? 3.162 9.470 0.511 1.00 95.31 227 ASN A C 1
ATOM 1744 O O . ASN A 1 227 ? 3.512 10.362 -0.264 1.00 95.31 227 ASN A O 1
ATOM 1748 N N . TYR A 1 228 ? 4.012 8.536 0.940 1.00 96.06 228 TYR A N 1
ATOM 1749 C CA . TYR A 1 228 ? 5.433 8.514 0.568 1.00 96.06 228 TYR A CA 1
ATOM 1750 C C . TYR A 1 228 ? 5.707 8.224 -0.914 1.00 96.06 228 TYR A C 1
ATOM 1752 O O . TYR A 1 228 ? 6.804 8.493 -1.402 1.00 96.06 228 TYR A O 1
ATOM 1760 N N . GLY A 1 229 ? 4.714 7.732 -1.660 1.00 91.25 229 GLY A N 1
ATOM 1761 C CA . GLY A 1 229 ? 4.816 7.510 -3.103 1.00 91.25 229 GLY A CA 1
ATOM 1762 C C . GLY A 1 229 ? 4.652 8.773 -3.947 1.00 91.25 229 GLY A C 1
ATOM 1763 O O . GLY A 1 229 ? 4.690 8.688 -5.175 1.00 91.25 229 GLY A O 1
ATOM 1764 N N . LYS A 1 230 ? 4.443 9.935 -3.321 1.00 89.94 230 LYS A N 1
ATOM 1765 C CA . LYS A 1 230 ? 4.244 11.232 -3.978 1.00 89.94 230 LYS A CA 1
ATOM 1766 C C . LYS A 1 230 ? 5.165 12.298 -3.365 1.00 89.94 230 LYS A C 1
ATOM 1768 O O . LYS A 1 230 ? 5.676 12.088 -2.268 1.00 89.94 230 LYS A O 1
ATOM 1773 N N . PRO A 1 231 ? 5.400 13.436 -4.050 1.00 91.12 231 PRO A N 1
ATOM 1774 C CA . PRO A 1 231 ? 6.066 14.578 -3.431 1.00 91.12 231 PRO A CA 1
ATOM 1775 C C . PRO A 1 231 ? 5.336 15.030 -2.160 1.00 91.12 231 PRO A C 1
ATOM 1777 O O . PRO A 1 231 ? 4.105 14.976 -2.100 1.00 91.12 231 PRO A O 1
ATOM 1780 N N . ASN A 1 232 ? 6.093 15.507 -1.171 1.00 90.75 232 ASN A N 1
ATOM 1781 C CA . ASN A 1 232 ? 5.529 16.073 0.050 1.00 90.75 232 ASN A CA 1
ATOM 1782 C C . ASN A 1 232 ? 4.693 17.320 -0.281 1.00 90.75 232 ASN A C 1
ATOM 1784 O O . ASN A 1 232 ? 5.198 18.248 -0.909 1.00 90.75 232 ASN A O 1
ATOM 1788 N N . LYS A 1 233 ? 3.432 17.349 0.161 1.00 85.38 233 LYS A N 1
ATOM 1789 C CA . LYS A 1 233 ? 2.520 18.494 -0.010 1.00 85.38 233 LYS A CA 1
ATOM 1790 C C . LYS A 1 233 ? 2.288 19.282 1.286 1.00 85.38 233 LYS A C 1
ATOM 1792 O O . LYS A 1 233 ? 1.415 20.142 1.324 1.00 85.38 233 LYS A O 1
ATOM 1797 N N . GLY A 1 234 ? 3.051 18.988 2.337 1.00 84.19 234 GLY A N 1
ATOM 1798 C CA . GLY A 1 234 ? 2.797 19.503 3.677 1.00 84.19 234 GLY A CA 1
ATOM 1799 C C . GLY A 1 234 ? 1.613 18.806 4.348 1.00 84.19 234 GLY A C 1
ATOM 1800 O O . GLY A 1 234 ? 1.022 17.871 3.805 1.00 84.19 234 GLY A O 1
ATOM 1801 N N . SER A 1 235 ? 1.293 19.257 5.558 1.00 87.00 235 SER A N 1
ATOM 1802 C CA . SER A 1 235 ? 0.237 18.691 6.392 1.00 87.00 235 SER A CA 1
ATOM 1803 C C . SER A 1 235 ? -0.569 19.785 7.070 1.00 87.00 235 SER A C 1
ATOM 1805 O O . SER A 1 235 ? -0.022 20.831 7.413 1.00 87.00 235 SER A O 1
ATOM 1807 N N . ASN A 1 236 ? -1.858 19.541 7.284 1.00 93.62 236 ASN A N 1
ATOM 1808 C CA . ASN A 1 236 ? -2.717 20.425 8.059 1.00 93.62 236 ASN A CA 1
ATOM 1809 C C . ASN A 1 236 ? -3.775 19.581 8.777 1.00 93.62 236 ASN A C 1
ATOM 1811 O O . ASN A 1 236 ? -4.746 19.141 8.159 1.00 93.62 236 ASN A O 1
ATOM 1815 N N . VAL A 1 237 ? -3.579 19.385 10.084 1.00 94.31 237 VAL A N 1
ATOM 1816 C CA . VAL A 1 237 ? -4.448 18.545 10.921 1.00 94.31 237 VAL A CA 1
ATOM 1817 C C . VAL A 1 237 ? -5.886 19.055 10.959 1.00 94.31 237 VAL A C 1
ATOM 1819 O O . VAL A 1 237 ? -6.819 18.259 10.954 1.00 94.31 237 VAL A O 1
ATOM 1822 N N . SER A 1 238 ? -6.079 20.378 10.930 1.00 94.31 238 SER A N 1
ATOM 1823 C CA . SER A 1 238 ? -7.410 20.982 10.914 1.00 94.31 238 SER A CA 1
ATOM 1824 C C . SER A 1 238 ? -8.150 20.597 9.639 1.00 94.31 238 SER A C 1
ATOM 1826 O O . SER A 1 238 ? -9.232 20.032 9.713 1.00 94.31 238 SER A O 1
ATOM 1828 N N . ARG A 1 239 ? -7.540 20.834 8.472 1.00 95.75 239 ARG A N 1
ATOM 1829 C CA . ARG A 1 239 ? -8.135 20.479 7.177 1.00 95.75 239 ARG A CA 1
ATOM 1830 C C . ARG A 1 239 ? -8.373 18.973 7.058 1.00 95.75 239 ARG A C 1
ATOM 1832 O O . ARG A 1 239 ? -9.359 18.557 6.458 1.00 95.75 239 ARG A O 1
ATOM 1839 N N . TYR A 1 240 ? -7.465 18.169 7.606 1.00 96.38 240 TYR A N 1
ATOM 1840 C CA . TYR A 1 240 ? -7.605 16.719 7.643 1.00 96.38 240 TYR A CA 1
ATOM 1841 C C . TYR A 1 240 ? -8.841 16.298 8.455 1.00 96.38 240 TYR A C 1
ATOM 1843 O O . TYR A 1 240 ? -9.676 15.549 7.951 1.00 96.38 240 TYR A O 1
ATOM 1851 N N . ALA A 1 241 ? -8.999 16.832 9.672 1.00 96.69 241 ALA A N 1
ATOM 1852 C CA . ALA A 1 241 ? -10.159 16.565 10.519 1.00 96.69 241 ALA A CA 1
ATOM 1853 C C . ALA A 1 241 ? -11.467 17.055 9.875 1.00 96.69 241 ALA A C 1
ATOM 1855 O O . ALA A 1 241 ? -12.438 16.304 9.853 1.00 96.69 241 ALA A O 1
ATOM 1856 N N . ASP A 1 242 ? -11.482 18.257 9.287 1.00 97.56 242 ASP A N 1
ATOM 1857 C CA . ASP A 1 242 ? -12.660 18.802 8.592 1.00 97.56 242 ASP A CA 1
ATOM 1858 C C . ASP A 1 242 ? -13.093 17.912 7.421 1.00 97.56 242 ASP A C 1
ATOM 1860 O O . ASP A 1 242 ? -14.277 17.626 7.261 1.00 97.56 242 ASP A O 1
ATOM 1864 N N . GLY A 1 243 ? -12.134 17.403 6.640 1.00 97.94 243 GLY A N 1
ATOM 1865 C CA . GLY A 1 243 ? -12.424 16.477 5.546 1.00 97.94 243 GLY A CA 1
ATOM 1866 C C . GLY A 1 243 ? -13.096 15.181 6.014 1.00 97.94 243 GLY A C 1
ATOM 1867 O O . GLY A 1 243 ? -14.026 14.707 5.364 1.00 97.94 243 GLY A O 1
ATOM 1868 N N . LEU A 1 244 ? -12.671 14.631 7.156 1.00 98.25 244 LEU A N 1
ATOM 1869 C CA . LEU A 1 244 ? -13.311 13.454 7.753 1.00 98.25 244 LEU A CA 1
ATOM 1870 C C . LEU A 1 244 ? -14.696 13.775 8.330 1.00 98.25 244 LEU A C 1
ATOM 1872 O O . LEU A 1 244 ? -15.611 12.971 8.166 1.00 98.25 244 LEU A O 1
ATOM 1876 N N . VAL A 1 245 ? -14.875 14.937 8.968 1.00 98.62 245 VAL A N 1
ATOM 1877 C CA . VAL A 1 245 ? -16.190 15.389 9.464 1.00 98.62 245 VAL A CA 1
ATOM 1878 C C . VAL A 1 245 ? -17.187 15.484 8.313 1.00 98.62 245 VAL A C 1
ATOM 1880 O O . VAL A 1 245 ? -18.287 14.944 8.420 1.00 98.62 245 VAL A O 1
ATOM 1883 N N . GLU A 1 246 ? -16.798 16.101 7.196 1.00 98.44 246 GLU A N 1
ATOM 1884 C CA . GLU A 1 246 ? -17.661 16.200 6.018 1.00 98.44 246 GLU A CA 1
ATOM 1885 C C . GLU A 1 246 ? -18.018 14.820 5.457 1.00 98.44 246 GLU A C 1
ATOM 1887 O O . GLU A 1 246 ? -19.191 14.553 5.199 1.00 98.44 246 GLU A O 1
ATOM 1892 N N . LEU A 1 247 ? -17.051 13.902 5.344 1.00 98.31 247 LEU A N 1
ATOM 1893 C CA . LEU A 1 247 ? -17.325 12.526 4.912 1.00 98.31 247 LEU A CA 1
ATOM 1894 C C . LEU A 1 247 ? -18.344 11.823 5.818 1.00 98.31 247 LEU A C 1
ATOM 1896 O O . LEU A 1 247 ? -19.266 11.186 5.309 1.00 98.31 247 LEU A O 1
ATOM 1900 N N . VAL A 1 248 ? -18.220 11.966 7.142 1.00 98.44 248 VAL A N 1
ATOM 1901 C CA . VAL A 1 248 ? -19.169 11.372 8.097 1.00 98.44 248 VAL A CA 1
ATOM 1902 C C . VAL A 1 248 ? -20.554 11.996 7.974 1.00 98.44 248 VAL A C 1
ATOM 1904 O O . VAL A 1 248 ? -21.540 11.266 7.898 1.00 98.44 248 VAL A O 1
ATOM 1907 N N . VAL A 1 249 ? -20.652 13.324 7.887 1.00 98.25 249 VAL A N 1
ATOM 1908 C CA . VAL A 1 249 ? -21.940 14.015 7.721 1.00 98.25 249 VAL A CA 1
ATOM 1909 C C . VAL A 1 249 ? -22.634 13.586 6.426 1.00 98.25 249 VAL A C 1
ATOM 1911 O O . VAL A 1 249 ? -23.847 13.377 6.426 1.00 98.25 249 VAL A O 1
ATOM 1914 N N . GLN A 1 250 ? -21.892 13.411 5.327 1.00 97.94 250 GLN A N 1
ATOM 1915 C CA . GLN A 1 250 ? -22.471 12.890 4.085 1.00 97.94 250 GLN A CA 1
ATOM 1916 C C . GLN A 1 250 ? -22.897 11.426 4.220 1.00 97.94 250 GLN A C 1
ATOM 1918 O O . GLN A 1 250 ? -23.991 11.077 3.780 1.00 97.94 250 GLN A O 1
ATOM 1923 N N . ALA A 1 251 ? -22.081 10.580 4.855 1.00 97.25 251 ALA A N 1
ATOM 1924 C CA . ALA A 1 251 ? -22.413 9.174 5.083 1.00 97.25 251 ALA A CA 1
ATOM 1925 C C . ALA A 1 251 ? -23.699 9.016 5.914 1.00 97.25 251 ALA A C 1
ATOM 1927 O O . ALA A 1 251 ? -24.557 8.198 5.578 1.00 97.25 251 ALA A O 1
ATOM 1928 N N . MET A 1 252 ? -23.885 9.866 6.932 1.00 97.62 252 MET A N 1
ATOM 1929 C CA . MET A 1 252 ? -25.061 9.854 7.806 1.00 97.62 252 MET A CA 1
ATOM 1930 C C . MET A 1 252 ? -26.388 10.082 7.072 1.00 97.62 252 MET A C 1
ATOM 1932 O O . MET A 1 252 ? -27.407 9.547 7.500 1.00 97.62 252 MET A O 1
ATOM 1936 N N . LYS A 1 253 ? -26.398 10.811 5.948 1.00 96.00 253 LYS A N 1
ATOM 1937 C CA . LYS A 1 253 ? -27.628 11.077 5.174 1.00 96.00 253 LYS A CA 1
ATOM 1938 C C . LYS A 1 253 ? -28.277 9.815 4.608 1.00 96.00 253 LYS A C 1
ATOM 1940 O O . LYS A 1 253 ? -29.479 9.809 4.372 1.00 96.00 253 LYS A O 1
ATOM 1945 N N . ASN A 1 254 ? -27.488 8.765 4.393 1.00 93.44 254 ASN A N 1
ATOM 1946 C CA . ASN A 1 254 ? -27.941 7.514 3.788 1.00 93.44 254 ASN A CA 1
ATOM 1947 C C . ASN A 1 254 ? -28.152 6.396 4.822 1.00 93.44 254 ASN A C 1
ATOM 1949 O O . ASN A 1 254 ? -28.421 5.254 4.444 1.00 93.44 254 ASN A O 1
ATOM 1953 N N . ILE A 1 255 ? -28.016 6.697 6.119 1.00 97.69 255 ILE A N 1
ATOM 1954 C CA . ILE A 1 255 ? -28.189 5.705 7.178 1.00 97.69 255 ILE A CA 1
ATOM 1955 C C . ILE A 1 255 ? -29.660 5.298 7.278 1.00 97.69 255 ILE A C 1
ATOM 1957 O O . ILE A 1 255 ? -30.559 6.125 7.441 1.00 97.69 255 ILE A O 1
ATOM 1961 N N . ARG A 1 256 ? -29.896 3.985 7.253 1.00 96.88 256 ARG A N 1
ATOM 1962 C CA . ARG A 1 256 ? -31.187 3.392 7.610 1.00 96.88 256 ARG A CA 1
ATOM 1963 C C . ARG A 1 256 ? -31.198 3.103 9.108 1.00 96.88 256 ARG A C 1
ATOM 1965 O O . ARG A 1 256 ? -30.419 2.282 9.585 1.00 96.88 256 ARG A O 1
ATOM 1972 N N . TYR A 1 257 ? -32.070 3.791 9.837 1.00 98.19 257 TYR A N 1
ATOM 1973 C CA . TYR A 1 257 ? -32.203 3.635 11.284 1.00 98.19 257 TYR A CA 1
ATOM 1974 C C . TYR A 1 257 ? -33.160 2.502 11.647 1.00 98.19 257 TYR A C 1
ATOM 1976 O O . TYR A 1 257 ? -34.207 2.336 11.022 1.00 98.19 257 TYR A O 1
ATOM 1984 N N . GLN A 1 258 ? -32.803 1.766 12.695 1.00 97.19 258 GLN A N 1
ATOM 1985 C CA . GLN A 1 258 ? -33.579 0.679 13.276 1.00 97.19 258 GLN A CA 1
ATOM 1986 C C . GLN A 1 258 ? -33.960 1.028 14.717 1.00 97.19 258 GLN A C 1
ATOM 1988 O O . GLN A 1 258 ? -33.144 1.559 15.473 1.00 97.19 258 GLN A O 1
ATOM 1993 N N . ASP A 1 259 ? -35.197 0.709 15.089 1.00 95.06 259 ASP A N 1
ATOM 1994 C CA . ASP A 1 259 ? -35.730 0.898 16.445 1.00 95.06 259 ASP A CA 1
ATOM 1995 C C . ASP A 1 259 ? -35.384 -0.277 17.368 1.00 95.06 259 ASP A C 1
ATOM 1997 O O . ASP A 1 259 ? -35.198 -0.117 18.572 1.00 95.06 259 ASP A O 1
ATOM 2001 N N . GLU A 1 260 ? -35.280 -1.476 16.792 1.00 94.38 260 GLU A N 1
ATOM 2002 C CA . GLU A 1 260 ? -35.177 -2.728 17.543 1.00 94.38 260 GLU A CA 1
ATOM 2003 C C . GLU A 1 260 ? -34.103 -3.679 16.983 1.00 94.38 260 GLU A C 1
ATOM 2005 O O . GLU A 1 260 ? -34.388 -4.849 16.717 1.00 94.38 260 GLU A O 1
ATOM 2010 N N . PRO A 1 261 ? -32.854 -3.222 16.772 1.00 95.44 261 PRO A N 1
ATOM 2011 C CA . PRO A 1 261 ? -31.811 -4.099 16.255 1.00 95.44 261 PRO A CA 1
ATOM 2012 C C . PRO A 1 261 ? -31.501 -5.229 17.245 1.00 95.44 261 PRO A C 1
ATOM 2014 O O . PRO A 1 261 ? -31.488 -5.042 18.465 1.00 95.44 261 PRO A O 1
ATOM 2017 N N . THR A 1 262 ? -31.162 -6.407 16.722 1.00 95.38 262 THR A N 1
ATOM 2018 C CA . THR A 1 262 ? -30.570 -7.468 17.545 1.00 95.38 262 THR A CA 1
ATOM 2019 C C . THR A 1 262 ? -29.245 -6.984 18.124 1.00 95.38 262 THR A C 1
ATOM 2021 O O . THR A 1 262 ? -28.394 -6.494 17.385 1.00 95.38 262 THR A O 1
ATOM 2024 N N . MET A 1 263 ? -29.043 -7.169 19.426 1.00 96.50 263 MET A N 1
ATOM 2025 C CA . MET A 1 263 ? -27.784 -6.851 20.089 1.00 96.50 263 MET A CA 1
ATOM 2026 C C . MET A 1 263 ? -27.209 -8.081 20.770 1.00 96.50 263 MET A C 1
ATOM 2028 O O . MET A 1 263 ? -27.884 -8.731 21.567 1.00 96.50 263 MET A O 1
ATOM 2032 N N . ALA A 1 264 ? -25.948 -8.375 20.479 1.00 97.06 264 ALA A N 1
ATOM 2033 C CA . ALA A 1 264 ? -25.210 -9.438 21.139 1.00 97.06 264 ALA A CA 1
ATOM 2034 C C . ALA A 1 264 ? -23.721 -9.099 21.191 1.00 97.06 264 ALA A C 1
ATOM 2036 O O . ALA A 1 264 ? -23.227 -8.252 20.450 1.00 97.06 264 ALA A O 1
ATOM 2037 N N . MET A 1 265 ? -23.010 -9.762 22.091 1.00 98.12 265 MET A N 1
ATOM 2038 C CA . MET A 1 265 ? -21.566 -9.632 22.243 1.00 98.12 265 MET A CA 1
ATOM 2039 C C . MET A 1 265 ? -21.002 -10.976 22.700 1.00 98.12 265 MET A C 1
ATOM 2041 O O . MET A 1 265 ? -21.694 -11.740 23.376 1.00 98.12 265 MET A O 1
ATOM 2045 N N . ASP A 1 266 ? -19.779 -11.283 22.314 1.00 98.62 266 ASP A N 1
ATOM 2046 C CA . ASP A 1 266 ? -19.054 -12.467 22.761 1.00 98.62 266 ASP A CA 1
ATOM 2047 C C . ASP A 1 266 ? -17.641 -12.049 23.170 1.00 98.62 266 ASP A C 1
ATOM 2049 O O . ASP A 1 266 ? -17.090 -11.087 22.630 1.00 98.62 266 ASP A O 1
ATOM 2053 N N . GLN A 1 267 ? -17.069 -12.751 24.147 1.00 98.69 267 GLN A N 1
ATOM 2054 C CA . GLN A 1 267 ? -15.707 -12.520 24.614 1.00 98.69 267 GLN A CA 1
ATOM 2055 C C . GLN A 1 267 ? -14.940 -13.836 24.623 1.00 98.69 267 GLN A C 1
ATOM 2057 O O . GLN A 1 267 ? -15.345 -14.813 25.251 1.00 98.69 267 GLN A O 1
ATOM 2062 N N . ARG A 1 268 ? -13.766 -13.826 23.997 1.00 98.50 268 ARG A N 1
ATOM 2063 C CA . ARG A 1 268 ? -12.810 -14.929 24.001 1.00 98.50 268 ARG A CA 1
ATOM 2064 C C . ARG A 1 268 ? -11.506 -14.457 24.622 1.00 98.50 268 ARG A C 1
ATOM 2066 O O . ARG A 1 268 ? -11.019 -13.369 24.323 1.00 98.50 268 ARG A O 1
ATOM 2073 N N . ILE A 1 269 ? -10.943 -15.276 25.503 1.00 98.44 269 ILE A N 1
ATOM 2074 C CA . ILE A 1 269 ? -9.621 -15.038 26.080 1.00 98.44 269 ILE A CA 1
ATOM 2075 C C . ILE A 1 269 ? -8.692 -16.113 25.545 1.00 98.44 269 ILE A C 1
ATOM 2077 O O . ILE A 1 269 ? -8.965 -17.299 25.714 1.00 98.44 269 ILE A O 1
ATOM 2081 N N . ILE A 1 270 ? -7.594 -15.691 24.927 1.00 98.44 270 ILE A N 1
ATOM 2082 C CA . ILE A 1 270 ? -6.545 -16.592 24.447 1.00 98.44 270 ILE A CA 1
ATOM 2083 C C . ILE A 1 270 ? -5.220 -16.237 25.116 1.00 98.44 270 ILE A C 1
ATOM 2085 O O . ILE A 1 270 ? -4.956 -15.070 25.407 1.00 98.44 270 ILE A O 1
ATOM 2089 N N . THR A 1 271 ? -4.392 -17.247 25.368 1.00 98.56 271 THR A N 1
ATOM 2090 C CA . THR A 1 271 ? -3.021 -17.061 25.858 1.00 98.56 271 THR A CA 1
ATOM 2091 C C . THR A 1 271 ? -2.072 -17.397 24.721 1.00 98.56 271 THR A C 1
ATOM 2093 O O . THR A 1 271 ? -2.145 -18.499 24.182 1.00 98.56 271 THR A O 1
ATOM 2096 N N . LEU A 1 272 ? -1.208 -16.455 24.352 1.00 98.44 272 LEU A N 1
ATOM 2097 C CA . LEU A 1 272 ? -0.236 -16.623 23.274 1.00 98.44 272 LEU A CA 1
ATOM 2098 C C . LEU A 1 272 ? 1.186 -16.525 23.815 1.00 98.44 272 LEU A C 1
ATOM 2100 O O . LEU A 1 272 ? 1.458 -15.770 24.753 1.00 98.44 272 LEU A O 1
ATOM 2104 N N . SER A 1 273 ? 2.095 -17.272 23.198 1.00 98.38 273 SER A N 1
ATOM 2105 C CA . SER A 1 273 ? 3.525 -17.201 23.493 1.00 98.38 273 SER A CA 1
ATOM 2106 C C . SER A 1 273 ? 4.148 -15.932 22.913 1.00 98.38 273 SER A C 1
ATOM 2108 O O . SER A 1 273 ? 3.658 -15.354 21.937 1.00 98.38 273 SER A O 1
ATOM 2110 N N . ARG A 1 274 ? 5.269 -15.508 23.496 1.00 98.19 274 ARG A N 1
ATOM 2111 C CA . ARG A 1 274 ? 6.138 -14.462 22.951 1.00 98.19 274 ARG A CA 1
ATOM 2112 C C . ARG A 1 274 ? 7.408 -15.062 22.357 1.00 98.19 274 ARG A C 1
ATOM 2114 O O . ARG A 1 274 ? 7.862 -16.131 22.752 1.00 98.19 274 ARG A O 1
ATOM 2121 N N . ARG A 1 275 ? 8.001 -14.344 21.406 1.00 97.56 275 ARG A N 1
ATOM 2122 C CA . ARG A 1 275 ? 9.309 -14.656 20.821 1.00 97.56 275 ARG A CA 1
ATOM 2123 C C . ARG A 1 275 ? 10.396 -14.265 21.818 1.00 97.56 275 ARG A C 1
ATOM 2125 O O . ARG A 1 275 ? 10.754 -13.091 21.911 1.00 97.56 275 ARG A O 1
ATOM 2132 N N . LEU A 1 276 ? 10.859 -15.244 22.587 1.00 97.62 276 LEU A N 1
ATOM 2133 C CA . LEU A 1 276 ? 11.855 -15.049 23.639 1.00 97.62 276 LEU A CA 1
ATOM 2134 C C . LEU A 1 276 ? 13.245 -14.762 23.047 1.00 97.62 276 LEU A C 1
ATOM 2136 O O . LEU A 1 276 ? 13.550 -15.243 21.952 1.00 97.62 276 LEU A O 1
ATOM 2140 N N . PRO A 1 277 ? 14.088 -13.971 23.735 1.00 97.00 277 PRO A N 1
ATOM 2141 C CA . PRO A 1 277 ? 15.500 -13.870 23.383 1.00 97.00 277 PRO A CA 1
ATOM 2142 C C . PRO A 1 277 ? 16.210 -15.212 23.616 1.00 97.00 277 PRO A C 1
ATOM 2144 O O . PRO A 1 277 ? 15.902 -15.921 24.573 1.00 97.00 277 PRO A O 1
ATOM 2147 N N . ASP A 1 278 ? 17.173 -15.536 22.754 1.00 96.00 278 ASP A N 1
ATOM 2148 C CA . ASP A 1 278 ? 18.127 -16.616 23.011 1.00 96.00 278 ASP A CA 1
ATOM 2149 C C . ASP A 1 278 ? 19.167 -16.206 24.076 1.00 96.00 278 ASP A C 1
ATOM 2151 O O . ASP A 1 278 ? 19.216 -15.056 24.528 1.00 96.00 278 ASP A O 1
ATOM 2155 N N . GLU A 1 279 ? 20.006 -17.159 24.485 1.00 96.88 279 GLU A N 1
ATOM 2156 C CA . GLU A 1 279 ? 21.037 -16.954 25.509 1.00 96.88 279 GLU A CA 1
ATOM 2157 C C . GLU A 1 279 ? 22.017 -15.830 25.135 1.00 96.88 279 GLU A C 1
ATOM 2159 O O . GLU A 1 279 ? 22.328 -14.965 25.956 1.00 96.88 279 GLU A O 1
ATOM 2164 N N . GLN A 1 280 ? 22.450 -15.771 23.871 1.00 95.75 280 GLN A N 1
ATOM 2165 C CA . GLN A 1 280 ? 23.377 -14.739 23.400 1.00 95.75 280 GLN A CA 1
ATOM 2166 C C . GLN A 1 280 ? 22.757 -13.343 23.493 1.00 95.75 280 GLN A C 1
ATOM 2168 O O . GLN A 1 280 ? 23.415 -12.379 23.902 1.00 95.75 280 GLN A O 1
ATOM 2173 N N . ARG A 1 281 ? 21.475 -13.224 23.145 1.00 95.25 281 ARG A N 1
ATOM 2174 C CA . ARG A 1 281 ? 20.724 -11.976 23.209 1.00 95.25 281 ARG A CA 1
ATOM 2175 C C . ARG A 1 281 ? 20.439 -11.546 24.644 1.00 95.25 281 ARG A C 1
ATOM 2177 O O . ARG A 1 281 ? 20.443 -10.343 24.900 1.00 95.25 281 ARG A O 1
ATOM 2184 N N . LEU A 1 282 ? 20.254 -12.479 25.576 1.00 97.31 282 LEU A N 1
ATOM 2185 C CA . LEU A 1 282 ? 20.175 -12.168 27.007 1.00 97.31 282 LEU A CA 1
ATOM 2186 C C . LEU A 1 282 ? 21.507 -11.632 27.539 1.00 97.31 282 LEU A C 1
ATOM 2188 O O . LEU A 1 282 ? 21.537 -10.547 28.110 1.00 97.31 282 LEU A O 1
ATOM 2192 N N . VAL A 1 283 ? 22.627 -12.302 27.252 1.00 97.12 283 VAL A N 1
ATOM 2193 C CA . VAL A 1 283 ? 23.967 -11.829 27.654 1.00 97.12 283 VAL A CA 1
ATOM 2194 C C . VAL A 1 283 ? 24.301 -10.462 27.037 1.00 97.12 283 VAL A C 1
ATOM 2196 O O . VAL A 1 283 ? 24.949 -9.614 27.656 1.00 97.12 283 VAL A O 1
ATOM 2199 N N . TRP A 1 284 ? 23.880 -10.207 25.797 1.00 96.12 284 TRP A N 1
ATOM 2200 C CA . TRP A 1 284 ? 23.980 -8.880 25.184 1.00 96.12 284 TRP A CA 1
ATOM 2201 C C . TRP A 1 284 ? 23.142 -7.831 25.924 1.00 96.12 284 TRP A C 1
ATOM 2203 O O . TRP A 1 284 ? 23.648 -6.735 26.178 1.00 96.12 284 TRP A O 1
ATOM 2213 N N . ALA A 1 285 ? 21.900 -8.166 26.276 1.00 96.50 285 ALA A N 1
ATOM 2214 C CA . ALA A 1 285 ? 20.995 -7.259 26.964 1.00 96.50 285 ALA A CA 1
ATOM 2215 C C . ALA A 1 285 ? 21.520 -6.894 28.358 1.00 96.50 285 ALA A C 1
ATOM 2217 O O . ALA A 1 285 ? 21.663 -5.706 28.642 1.00 96.50 285 ALA A O 1
ATOM 2218 N N . GLU A 1 286 ? 21.896 -7.875 29.182 1.00 97.19 286 GLU A N 1
ATOM 2219 C CA . GLU A 1 286 ? 22.373 -7.624 30.551 1.00 97.19 286 GLU A CA 1
ATOM 2220 C C . GLU A 1 286 ? 23.625 -6.739 30.569 1.00 97.19 286 GLU A C 1
ATOM 2222 O O . GLU A 1 286 ? 23.660 -5.735 31.274 1.00 97.19 286 GLU A O 1
ATOM 2227 N N . ARG A 1 287 ? 24.592 -6.963 29.666 1.00 96.62 287 ARG A N 1
ATOM 2228 C CA . ARG A 1 287 ? 25.775 -6.084 29.550 1.00 96.62 287 ARG A CA 1
ATOM 2229 C C . ARG A 1 287 ? 25.435 -4.622 29.241 1.00 96.62 287 ARG A C 1
ATOM 2231 O O . ARG A 1 287 ? 26.204 -3.728 29.601 1.00 96.62 287 ARG A O 1
ATOM 2238 N N . LEU A 1 288 ? 24.354 -4.359 28.504 1.00 95.56 288 LEU A N 1
ATOM 2239 C CA . LEU A 1 288 ? 23.889 -2.993 28.246 1.00 95.56 288 LEU A CA 1
ATOM 2240 C C . LEU A 1 288 ? 23.136 -2.428 29.451 1.00 95.56 288 LEU A C 1
ATOM 2242 O O . LEU A 1 288 ? 23.345 -1.264 29.795 1.00 95.56 288 LEU A O 1
ATOM 2246 N N . LEU A 1 289 ? 22.305 -3.244 30.098 1.00 95.81 289 LEU A N 1
ATOM 2247 C CA . LEU A 1 289 ? 21.521 -2.857 31.269 1.00 95.81 289 LEU A CA 1
ATOM 2248 C C . LEU A 1 289 ? 22.416 -2.545 32.479 1.00 95.81 289 LEU A C 1
ATOM 2250 O O . LEU A 1 289 ? 22.197 -1.528 33.139 1.00 95.81 289 LEU A O 1
ATOM 2254 N N . ASP A 1 290 ? 23.485 -3.312 32.698 1.00 97.12 290 ASP A N 1
ATOM 2255 C CA . ASP A 1 290 ? 24.493 -3.053 33.734 1.00 97.12 290 ASP A CA 1
ATOM 2256 C C . ASP A 1 290 ? 25.151 -1.682 33.538 1.00 97.12 290 ASP A C 1
ATOM 2258 O O . ASP A 1 290 ? 25.238 -0.869 34.457 1.00 97.12 290 ASP A O 1
ATOM 2262 N N . LYS A 1 291 ? 25.535 -1.364 32.294 1.00 95.62 291 LYS A N 1
ATOM 2263 C CA . LYS A 1 291 ? 26.087 -0.045 31.931 1.00 95.62 291 LYS A CA 1
ATOM 2264 C C . LYS A 1 291 ? 25.065 1.082 32.061 1.00 95.62 291 LYS A C 1
ATOM 2266 O O . LYS A 1 291 ? 25.444 2.244 32.215 1.00 95.62 291 LYS A O 1
ATOM 2271 N N . MET A 1 292 ? 23.775 0.778 31.928 1.00 95.06 292 MET A N 1
ATOM 2272 C CA . MET A 1 292 ? 22.713 1.751 32.160 1.00 95.06 292 MET A CA 1
ATOM 2273 C C . MET A 1 292 ? 22.566 2.072 33.652 1.00 95.06 292 MET A C 1
ATOM 2275 O O . MET A 1 292 ? 22.219 3.207 33.971 1.00 95.06 292 MET A O 1
ATOM 2279 N N . ASN A 1 293 ? 22.856 1.128 34.553 1.00 93.88 293 ASN A N 1
ATOM 2280 C CA . ASN A 1 293 ? 22.773 1.306 36.007 1.00 93.88 293 ASN A CA 1
ATOM 2281 C C . ASN A 1 293 ? 21.447 1.969 36.446 1.00 93.88 293 ASN A C 1
ATOM 2283 O O . ASN A 1 293 ? 21.423 2.995 37.124 1.00 93.88 293 ASN A O 1
ATOM 2287 N N . GLY A 1 294 ? 20.324 1.448 35.938 1.00 88.44 294 GLY A N 1
ATOM 2288 C CA . GLY A 1 294 ? 18.975 1.939 36.250 1.00 88.44 294 GLY A CA 1
ATOM 2289 C C . GLY A 1 294 ? 18.547 3.242 35.557 1.00 88.44 294 GLY A C 1
ATOM 2290 O O . GLY A 1 294 ? 17.403 3.669 35.718 1.00 88.44 294 GLY A O 1
ATOM 2291 N N . ARG A 1 295 ? 19.412 3.883 34.757 1.00 93.00 295 ARG A N 1
ATOM 2292 C CA . ARG A 1 295 ? 19.028 5.063 33.962 1.00 93.00 295 ARG A CA 1
ATOM 2293 C C . ARG A 1 295 ? 18.098 4.684 32.803 1.00 93.00 295 ARG A C 1
ATOM 2295 O O . ARG A 1 295 ? 18.160 3.575 32.283 1.00 93.00 295 ARG A O 1
ATOM 2302 N N . ARG A 1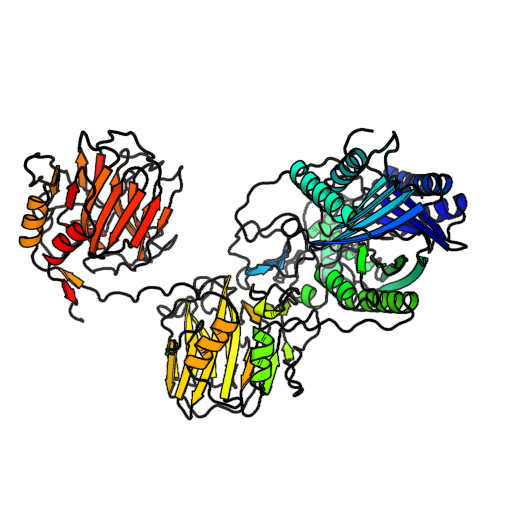 296 ? 17.326 5.656 32.302 1.00 90.56 296 ARG A N 1
ATOM 2303 C CA . ARG A 1 296 ? 16.499 5.473 31.093 1.00 90.56 296 ARG A CA 1
ATOM 2304 C C . ARG A 1 296 ? 17.348 5.227 29.832 1.00 90.56 296 ARG A C 1
ATOM 2306 O O . ARG A 1 296 ? 18.430 5.822 29.705 1.00 90.56 296 ARG A O 1
ATOM 2313 N N . PRO A 1 297 ? 16.858 4.414 28.879 1.00 92.62 297 PRO A N 1
ATOM 2314 C CA . PRO A 1 297 ? 17.560 4.168 27.629 1.00 92.62 297 PRO A CA 1
ATOM 2315 C C . PRO A 1 297 ? 17.644 5.454 26.797 1.00 92.62 297 PRO A C 1
ATOM 2317 O O . PRO A 1 297 ? 16.697 6.236 26.717 1.00 92.62 297 PRO A O 1
ATOM 2320 N N . LYS A 1 298 ? 18.798 5.676 26.171 1.00 92.50 298 LYS A N 1
ATOM 2321 C CA . LYS A 1 298 ? 19.095 6.815 25.286 1.00 92.50 298 LYS A CA 1
ATOM 2322 C C . LYS A 1 298 ? 19.297 6.386 23.837 1.00 92.50 298 LYS A C 1
ATOM 2324 O O . LYS A 1 298 ? 19.241 7.217 22.936 1.00 92.50 298 LYS A O 1
ATOM 2329 N N . THR A 1 299 ? 19.556 5.101 23.607 1.00 92.00 299 THR A N 1
ATOM 2330 C CA . THR A 1 299 ? 19.816 4.550 22.276 1.00 92.00 299 THR A CA 1
ATOM 2331 C C . THR A 1 299 ? 18.857 3.412 21.959 1.00 92.00 299 THR A C 1
ATOM 2333 O O . THR A 1 299 ? 18.289 2.778 22.847 1.00 92.00 299 THR A O 1
ATOM 2336 N N . ARG A 1 300 ? 18.682 3.122 20.667 1.00 92.12 300 ARG A N 1
ATOM 2337 C CA . ARG A 1 300 ? 17.841 2.004 20.226 1.00 92.12 300 ARG A CA 1
ATOM 2338 C C . ARG A 1 300 ? 18.321 0.652 20.792 1.00 92.12 300 ARG A C 1
ATOM 2340 O O . ARG A 1 300 ? 17.470 -0.059 21.310 1.00 92.12 300 ARG A O 1
ATOM 2347 N N . PRO A 1 301 ? 19.621 0.294 20.766 1.00 93.19 301 PRO A N 1
ATOM 2348 C CA . PRO A 1 301 ? 20.110 -0.914 21.438 1.00 93.19 301 PRO A CA 1
ATOM 2349 C C . PRO A 1 301 ? 19.722 -0.999 22.920 1.00 93.19 301 PRO A C 1
ATOM 2351 O O . PRO A 1 301 ? 19.230 -2.033 23.353 1.00 93.19 301 PRO A O 1
ATOM 2354 N N . GLU A 1 302 ? 19.859 0.097 23.675 1.00 94.12 302 GLU A N 1
ATOM 2355 C CA . GLU A 1 302 ? 19.482 0.145 25.097 1.00 94.12 302 GLU A CA 1
ATOM 2356 C C . GLU A 1 302 ? 17.985 -0.104 25.313 1.00 94.12 302 GLU A C 1
ATOM 2358 O O . GLU A 1 302 ? 17.620 -0.890 26.183 1.00 94.12 302 GLU A O 1
ATOM 2363 N N . VAL A 1 303 ? 17.116 0.492 24.483 1.00 95.25 303 VAL A N 1
ATOM 2364 C CA . VAL A 1 303 ? 15.673 0.192 24.523 1.00 95.25 303 VAL A CA 1
ATOM 2365 C C . VAL A 1 303 ? 15.455 -1.308 24.340 1.00 95.25 303 VAL A C 1
ATOM 2367 O O . VAL A 1 303 ? 14.753 -1.928 25.129 1.00 95.25 303 VAL A O 1
ATOM 2370 N N . TYR A 1 304 ? 16.066 -1.912 23.321 1.00 95.62 304 TYR A N 1
ATOM 2371 C CA . TYR A 1 304 ? 15.854 -3.324 22.999 1.00 95.62 304 TYR A CA 1
ATOM 2372 C C . TYR A 1 304 ? 16.496 -4.304 23.993 1.00 95.62 304 TYR A C 1
ATOM 2374 O O . TYR A 1 304 ? 16.038 -5.446 24.074 1.00 95.62 304 TYR A O 1
ATOM 2382 N N . ALA A 1 305 ? 17.481 -3.869 24.779 1.00 95.31 305 ALA A N 1
ATOM 2383 C CA . ALA A 1 305 ? 17.991 -4.623 25.919 1.00 95.31 305 ALA A CA 1
ATOM 2384 C C . ALA A 1 305 ? 16.928 -4.740 27.027 1.00 95.31 305 ALA A C 1
ATOM 2386 O O . ALA A 1 305 ? 16.620 -5.850 27.459 1.00 95.31 305 ALA A O 1
ATOM 2387 N N . GLU A 1 306 ? 16.269 -3.631 27.402 1.00 95.00 306 GLU A N 1
ATOM 2388 C CA . GLU A 1 306 ? 15.147 -3.667 28.361 1.00 95.00 306 GLU A CA 1
ATOM 2389 C C . GLU A 1 306 ? 14.012 -4.566 27.860 1.00 95.00 306 GLU A C 1
ATOM 2391 O O . GLU A 1 306 ? 13.414 -5.324 28.626 1.00 95.00 306 GLU A O 1
ATOM 2396 N N . GLN A 1 307 ? 13.727 -4.506 26.555 1.00 95.50 307 GLN A N 1
ATOM 2397 C CA . GLN A 1 307 ? 12.693 -5.335 25.948 1.00 95.50 307 GLN A CA 1
ATOM 2398 C C . GLN A 1 307 ? 13.036 -6.829 25.990 1.00 95.50 307 GLN A C 1
ATOM 2400 O O . GLN A 1 307 ? 12.139 -7.637 26.211 1.00 95.50 307 GLN A O 1
ATOM 2405 N N . ALA A 1 308 ? 14.302 -7.209 25.789 1.00 96.25 308 ALA A N 1
ATOM 2406 C CA . ALA A 1 308 ? 14.725 -8.607 25.859 1.00 96.25 308 ALA A CA 1
ATOM 2407 C C . ALA A 1 308 ? 14.490 -9.188 27.262 1.00 96.25 308 ALA A C 1
ATOM 2409 O O . ALA A 1 308 ? 13.832 -10.223 27.378 1.00 96.25 308 ALA A O 1
ATOM 2410 N N . ARG A 1 309 ? 14.921 -8.478 28.316 1.00 95.62 309 ARG A N 1
ATOM 2411 C CA . ARG A 1 309 ? 14.669 -8.881 29.708 1.00 95.62 309 ARG A CA 1
ATOM 2412 C C . ARG A 1 309 ? 13.173 -8.975 30.010 1.00 95.62 309 ARG A C 1
ATOM 2414 O O . ARG A 1 309 ? 12.709 -9.994 30.512 1.00 95.62 309 ARG A O 1
ATOM 2421 N N . TYR A 1 310 ? 12.392 -7.970 29.601 1.00 95.31 310 TYR A N 1
ATOM 2422 C CA . TYR A 1 310 ? 10.939 -7.987 29.792 1.00 95.31 310 TYR A CA 1
ATOM 2423 C C . TYR A 1 310 ? 10.272 -9.211 29.143 1.00 95.31 310 TYR A C 1
ATOM 2425 O O . TYR A 1 310 ? 9.397 -9.824 29.752 1.00 95.31 310 TYR A O 1
ATOM 2433 N N . LEU A 1 311 ? 10.657 -9.573 27.913 1.00 96.56 311 LEU A N 1
ATOM 2434 C CA . LEU A 1 311 ? 10.107 -10.748 27.229 1.00 96.56 311 LEU A CA 1
ATOM 2435 C C . LEU A 1 311 ? 10.497 -12.058 27.919 1.00 96.56 311 LEU A C 1
ATOM 2437 O O . LEU A 1 311 ? 9.664 -12.955 27.994 1.00 96.56 311 LEU A O 1
ATOM 2441 N N . HIS A 1 312 ? 11.724 -12.158 28.432 1.00 97.75 312 HIS A N 1
ATOM 2442 C CA . HIS A 1 312 ? 12.186 -13.325 29.182 1.00 97.75 312 HIS A CA 1
ATOM 2443 C C . HIS A 1 312 ? 11.384 -13.534 30.476 1.00 97.75 312 HIS A C 1
ATOM 2445 O O . HIS A 1 312 ? 10.906 -14.634 30.734 1.00 97.75 312 HIS A O 1
ATOM 2451 N N . GLU A 1 313 ? 11.147 -12.462 31.235 1.00 97.12 313 GLU A N 1
ATOM 2452 C CA . GLU A 1 313 ? 10.355 -12.487 32.475 1.00 97.12 313 GLU A CA 1
ATOM 2453 C C . GLU A 1 313 ? 8.850 -12.689 32.231 1.00 97.12 313 GLU A C 1
ATOM 2455 O O . GLU A 1 313 ? 8.110 -13.106 33.120 1.00 97.12 313 GLU A O 1
ATOM 2460 N N . ASN A 1 314 ? 8.372 -12.368 31.028 1.00 96.69 314 ASN A N 1
ATOM 2461 C CA . ASN A 1 314 ? 6.957 -12.404 30.673 1.00 96.69 314 ASN A CA 1
ATOM 2462 C C . ASN A 1 314 ? 6.786 -13.200 29.370 1.00 96.69 314 ASN A C 1
ATOM 2464 O O . ASN A 1 314 ? 6.586 -12.588 28.316 1.00 96.69 314 ASN A O 1
ATOM 2468 N N . PRO A 1 315 ? 6.863 -14.542 29.409 1.00 97.81 315 PRO A N 1
ATOM 2469 C CA . PRO A 1 315 ? 6.960 -15.363 28.202 1.00 97.81 315 PRO A CA 1
ATOM 2470 C C . PRO A 1 315 ? 5.639 -15.549 27.446 1.00 97.81 315 PRO A C 1
ATOM 2472 O O . PRO A 1 315 ? 5.633 -15.999 26.301 1.00 97.81 315 PRO A O 1
ATOM 2475 N N . THR A 1 316 ? 4.512 -15.197 28.062 1.00 98.06 316 THR A N 1
ATOM 2476 C CA . THR A 1 316 ? 3.174 -15.305 27.467 1.00 98.06 316 THR A CA 1
ATOM 2477 C C . THR A 1 316 ? 2.382 -14.016 27.668 1.00 98.06 316 THR A C 1
ATOM 2479 O O . THR A 1 316 ? 2.718 -13.187 28.514 1.00 98.06 316 THR A O 1
ATOM 2482 N N . GLU A 1 317 ? 1.330 -13.830 26.875 1.00 97.12 317 GLU A N 1
ATOM 2483 C CA . GLU A 1 317 ? 0.390 -12.714 26.987 1.00 97.12 317 GLU A CA 1
ATOM 2484 C C . GLU A 1 317 ? -1.050 -13.232 26.905 1.00 97.12 317 GLU A C 1
ATOM 2486 O O . GLU A 1 317 ? -1.360 -14.093 26.078 1.00 97.12 317 GLU A O 1
ATOM 2491 N N . LYS A 1 318 ? -1.942 -12.692 27.747 1.00 97.81 318 LYS A N 1
ATOM 2492 C CA . LYS A 1 318 ? -3.376 -13.015 27.721 1.00 97.81 318 LYS A CA 1
ATOM 2493 C C . LYS A 1 318 ? -4.130 -11.925 26.973 1.00 97.81 318 LYS A C 1
ATOM 2495 O O . LYS A 1 318 ? -4.206 -10.790 27.438 1.00 97.81 318 LYS A O 1
ATOM 2500 N N . LEU A 1 319 ? -4.742 -12.277 25.850 1.00 98.31 319 LEU A N 1
ATOM 2501 C CA . LEU A 1 319 ? -5.475 -11.348 24.997 1.00 98.31 319 LEU A CA 1
ATOM 2502 C C . LEU A 1 319 ? -6.976 -11.474 25.257 1.00 98.31 319 LEU A C 1
ATOM 2504 O O . LEU A 1 319 ? -7.511 -12.580 25.308 1.00 98.31 319 LEU A O 1
ATOM 2508 N N . VAL A 1 320 ? -7.652 -10.332 25.400 1.00 98.56 320 VAL A N 1
ATOM 2509 C CA . VAL A 1 320 ? -9.116 -10.247 25.475 1.00 98.56 320 VAL A CA 1
ATOM 2510 C C . VAL A 1 320 ? -9.634 -9.832 24.105 1.00 98.56 320 VAL A C 1
ATOM 2512 O O . VAL A 1 320 ? -9.456 -8.688 23.691 1.00 98.56 320 VAL A O 1
ATOM 2515 N N . LEU A 1 321 ? -10.269 -10.768 23.412 1.00 98.81 321 LEU A N 1
ATOM 2516 C CA . LEU A 1 321 ? -10.901 -10.565 22.116 1.00 98.81 321 LEU A CA 1
ATOM 2517 C C . LEU A 1 321 ? -12.410 -10.478 22.326 1.00 98.81 321 LEU A C 1
ATOM 2519 O O . LEU A 1 321 ? -12.982 -11.290 23.052 1.00 98.81 321 LEU A O 1
ATOM 2523 N N . GLN A 1 322 ? -13.061 -9.497 21.711 1.00 98.75 322 GLN A N 1
ATOM 2524 C CA . GLN A 1 322 ? -14.514 -9.361 21.756 1.00 98.75 322 GLN A CA 1
ATOM 2525 C C . GLN A 1 322 ? -15.062 -9.211 20.343 1.00 98.75 322 GLN A C 1
ATOM 2527 O O . GLN A 1 322 ? -14.410 -8.645 19.460 1.00 98.75 322 GLN A O 1
ATOM 2532 N N . THR A 1 323 ? -16.277 -9.700 20.143 1.00 98.88 323 THR A N 1
ATOM 2533 C CA . THR A 1 323 ? -17.074 -9.406 18.956 1.00 98.88 323 THR A CA 1
ATOM 2534 C C . THR A 1 323 ? -18.431 -8.866 19.378 1.00 98.88 323 THR A C 1
ATOM 2536 O O . THR A 1 323 ? -18.963 -9.252 20.418 1.00 98.88 323 THR A O 1
ATOM 2539 N N . LEU A 1 324 ? -18.970 -7.914 18.621 1.00 98.56 324 LEU A N 1
ATOM 2540 C CA . LEU A 1 324 ? -20.272 -7.307 18.872 1.00 98.56 324 LEU A CA 1
ATOM 2541 C C . LEU A 1 324 ? -21.136 -7.434 17.621 1.00 98.56 324 LEU A C 1
ATOM 2543 O O . LEU A 1 324 ? -20.644 -7.329 16.498 1.00 98.56 324 LEU A O 1
ATOM 2547 N N . ARG A 1 325 ? -22.437 -7.600 17.840 1.00 98.00 325 ARG A N 1
ATOM 2548 C CA . ARG A 1 325 ? -23.481 -7.557 16.821 1.00 98.00 325 ARG A CA 1
ATOM 2549 C C . ARG A 1 325 ? -24.453 -6.432 17.142 1.00 98.00 325 ARG A C 1
ATOM 2551 O O . ARG A 1 325 ? -24.989 -6.390 18.250 1.00 98.00 325 ARG A O 1
ATOM 2558 N N . ILE A 1 326 ? -24.720 -5.583 16.154 1.00 97.75 326 ILE A N 1
ATOM 2559 C CA . ILE A 1 326 ? -25.808 -4.599 16.166 1.00 97.75 326 ILE A CA 1
ATOM 2560 C C . ILE A 1 326 ? -26.581 -4.767 14.854 1.00 97.75 326 ILE A C 1
ATOM 2562 O O . ILE A 1 326 ? -26.109 -4.373 13.796 1.00 97.75 326 ILE A O 1
ATOM 2566 N N . GLY A 1 327 ? -27.751 -5.404 14.898 1.00 96.50 327 GLY A N 1
ATOM 2567 C CA . GLY A 1 327 ? -28.506 -5.778 13.701 1.00 96.50 327 GLY A CA 1
ATOM 2568 C C . GLY A 1 327 ? -27.690 -6.692 12.781 1.00 96.50 327 GLY A C 1
ATOM 2569 O O . GLY A 1 327 ? -27.418 -7.843 13.145 1.00 96.50 327 GLY A O 1
ATOM 2570 N N . ASP A 1 328 ? -27.318 -6.177 11.606 1.00 96.69 328 ASP A N 1
ATOM 2571 C CA . ASP A 1 328 ? -26.470 -6.848 10.609 1.00 96.69 328 ASP A CA 1
ATOM 2572 C C . ASP A 1 328 ? -25.014 -6.341 10.577 1.00 96.69 328 ASP A C 1
ATOM 2574 O O . ASP A 1 328 ? -24.230 -6.784 9.738 1.00 96.69 328 ASP A O 1
ATOM 2578 N N . LEU A 1 329 ? -24.634 -5.466 11.511 1.00 98.56 329 LEU A N 1
ATOM 2579 C CA . LEU A 1 329 ? -23.267 -4.998 11.703 1.00 98.56 329 LEU A CA 1
ATOM 2580 C C . LEU A 1 329 ? -22.510 -5.916 12.668 1.00 98.56 329 LEU A C 1
ATOM 2582 O O . LEU A 1 329 ? -22.937 -6.116 13.809 1.00 98.56 329 LEU A O 1
ATOM 2586 N N . GLY A 1 330 ? -21.351 -6.406 12.225 1.00 98.62 330 GLY A N 1
ATOM 2587 C CA . GLY A 1 330 ? -20.344 -7.051 13.067 1.00 98.62 330 GLY A CA 1
ATOM 2588 C C . GLY A 1 330 ? -19.226 -6.083 13.465 1.00 98.62 330 GLY A C 1
ATOM 2589 O O . GLY A 1 330 ? -18.775 -5.272 12.659 1.00 98.62 330 GLY A O 1
ATOM 2590 N N . ILE A 1 331 ? -18.738 -6.173 14.698 1.00 98.88 331 ILE A N 1
ATOM 2591 C CA . ILE A 1 331 ? -17.561 -5.426 15.161 1.00 98.88 331 ILE A CA 1
ATOM 2592 C C . ILE A 1 331 ? -16.613 -6.412 15.828 1.00 98.88 331 ILE A C 1
ATOM 2594 O O . ILE A 1 331 ? -17.049 -7.185 16.675 1.00 98.88 331 ILE A O 1
ATOM 2598 N N . THR A 1 332 ? -15.327 -6.378 15.491 1.00 98.88 332 THR A N 1
ATOM 2599 C CA . THR A 1 332 ? -14.299 -7.155 16.207 1.00 98.88 332 THR A CA 1
ATOM 2600 C C . THR A 1 332 ? -13.381 -6.235 16.988 1.00 98.88 332 THR A C 1
ATOM 2602 O O . THR A 1 332 ? -13.085 -5.139 16.514 1.00 98.88 332 THR A O 1
ATOM 2605 N N . THR A 1 333 ? -12.868 -6.683 18.128 1.00 98.44 333 THR A N 1
ATOM 2606 C CA . THR A 1 333 ? -11.937 -5.900 18.944 1.00 98.44 333 THR A CA 1
ATOM 2607 C C . THR A 1 333 ? -10.648 -6.663 19.196 1.00 98.44 333 THR A C 1
ATOM 2609 O O . THR A 1 333 ? -10.701 -7.836 19.576 1.00 98.44 333 THR A O 1
ATOM 2612 N N . LEU A 1 334 ? -9.507 -5.989 19.073 1.00 97.81 334 LEU A N 1
ATOM 2613 C CA . LEU A 1 334 ? -8.187 -6.593 19.249 1.00 97.81 334 LEU A CA 1
ATOM 2614 C C . LEU A 1 334 ? -7.325 -5.730 20.181 1.00 97.81 334 LEU A C 1
ATOM 2616 O O . LEU A 1 334 ? -7.295 -4.515 19.994 1.00 97.81 334 LEU A O 1
ATOM 2620 N N . PRO A 1 335 ? -6.565 -6.305 21.130 1.00 98.06 335 PRO A N 1
ATOM 2621 C CA . PRO A 1 335 ? -5.714 -5.542 22.046 1.00 98.06 335 PRO A CA 1
ATOM 2622 C C . PRO A 1 335 ? -4.373 -5.138 21.415 1.00 98.06 335 PRO A C 1
ATOM 2624 O O . PRO A 1 335 ? -3.397 -4.945 22.131 1.00 98.06 335 PRO A O 1
ATOM 2627 N N . ASN A 1 336 ? -4.275 -5.066 20.090 1.00 98.31 336 ASN A N 1
ATOM 2628 C CA . ASN A 1 336 ? -3.018 -4.940 19.354 1.00 98.31 336 ASN A CA 1
ATOM 2629 C C . ASN A 1 336 ? -2.996 -3.688 18.474 1.00 98.31 336 ASN A C 1
ATOM 2631 O O . ASN A 1 336 ? -4.035 -3.075 18.264 1.00 98.31 336 ASN A O 1
ATOM 2635 N N . GLU A 1 337 ? -1.826 -3.353 17.929 1.00 97.88 337 GLU A N 1
ATOM 2636 C CA . GLU A 1 337 ? -1.695 -2.492 16.746 1.00 97.88 337 GLU A CA 1
ATOM 2637 C C . GLU A 1 337 ? -1.735 -3.385 15.496 1.00 97.88 337 GLU A C 1
ATOM 2639 O O . GLU A 1 337 ? -0.853 -4.220 15.265 1.00 97.88 337 GLU A O 1
ATOM 2644 N N . VAL A 1 338 ? -2.791 -3.270 14.702 1.00 98.31 338 VAL A N 1
ATOM 2645 C CA . VAL A 1 338 ? -3.174 -4.284 13.721 1.00 98.31 338 VAL A CA 1
ATOM 2646 C C . VAL A 1 338 ? -2.830 -3.818 12.315 1.00 98.31 338 VAL A C 1
ATOM 2648 O O . VAL A 1 338 ? -3.103 -2.683 11.930 1.00 98.31 338 VAL A O 1
ATOM 2651 N N . TYR A 1 339 ? -2.236 -4.706 11.520 1.00 98.31 339 TYR A N 1
ATOM 2652 C CA . TYR A 1 339 ? -1.969 -4.418 10.114 1.00 98.31 339 TYR A CA 1
ATOM 2653 C C . TYR A 1 339 ? -3.276 -4.339 9.329 1.00 98.31 339 TYR A C 1
ATOM 2655 O O . TYR A 1 339 ? -4.182 -5.155 9.510 1.00 98.31 339 TYR A O 1
ATOM 2663 N N . SER A 1 340 ? -3.328 -3.412 8.381 1.00 98.12 340 SER A N 1
ATOM 2664 C CA . SER A 1 340 ? -4.448 -3.226 7.459 1.00 98.12 340 SER A CA 1
ATOM 2665 C C . SER A 1 340 ? -4.936 -4.526 6.810 1.00 98.12 340 SER A C 1
ATOM 2667 O O . SER A 1 340 ? -6.136 -4.785 6.749 1.00 98.12 340 SER A O 1
ATOM 2669 N N . ILE A 1 341 ? -4.014 -5.389 6.371 1.00 98.00 341 ILE A N 1
ATOM 2670 C CA . ILE A 1 341 ? -4.355 -6.660 5.721 1.00 98.00 341 ILE A CA 1
ATOM 2671 C C . ILE A 1 341 ? -5.107 -7.618 6.654 1.00 98.00 341 ILE A C 1
ATOM 2673 O O . ILE A 1 341 ? -6.002 -8.322 6.199 1.00 98.00 341 ILE A O 1
ATOM 2677 N N . THR A 1 342 ? -4.812 -7.616 7.955 1.00 98.56 342 THR A N 1
ATOM 2678 C CA . THR A 1 342 ? -5.546 -8.400 8.963 1.00 98.56 342 THR A CA 1
ATOM 2679 C C . THR A 1 342 ? -6.969 -7.885 9.127 1.00 98.56 342 THR A C 1
ATOM 2681 O O . THR A 1 342 ? -7.915 -8.672 9.148 1.00 98.56 342 THR A O 1
ATOM 2684 N N . GLY A 1 343 ? -7.146 -6.561 9.153 1.00 98.00 343 GLY A N 1
ATOM 2685 C CA . GLY A 1 343 ? -8.473 -5.955 9.180 1.00 98.00 343 GLY A CA 1
ATOM 2686 C C . GLY A 1 343 ? -9.306 -6.312 7.949 1.00 98.00 343 GLY A C 1
ATOM 2687 O O . GLY A 1 343 ? -10.468 -6.699 8.078 1.00 98.00 343 GLY A O 1
ATOM 2688 N N . LEU A 1 344 ? -8.698 -6.252 6.762 1.00 97.50 344 LEU A N 1
ATOM 2689 C CA . LEU A 1 344 ? -9.341 -6.638 5.504 1.00 97.50 344 LEU A CA 1
ATOM 2690 C C . LEU A 1 344 ? -9.677 -8.136 5.458 1.00 97.50 344 LEU A C 1
ATOM 2692 O O . LEU A 1 344 ? -10.755 -8.485 4.983 1.00 97.50 344 LEU A O 1
ATOM 2696 N N . LYS A 1 345 ? -8.825 -9.012 6.013 1.00 96.88 345 LYS A N 1
ATOM 2697 C CA . LYS A 1 345 ? -9.107 -10.453 6.159 1.00 96.88 345 LYS A CA 1
ATOM 2698 C C . LYS A 1 345 ? -10.380 -10.713 6.968 1.00 96.88 345 LYS A C 1
ATOM 2700 O O . LYS A 1 345 ? -11.239 -11.480 6.528 1.00 96.88 345 LYS A O 1
ATOM 2705 N N . LEU A 1 346 ? -10.517 -10.060 8.125 1.00 98.38 346 LEU A N 1
ATOM 2706 C CA . LEU A 1 346 ? -11.700 -10.174 8.986 1.00 98.38 346 LEU A CA 1
ATOM 2707 C C . LEU A 1 346 ? -12.963 -9.692 8.262 1.00 98.38 346 LEU A C 1
ATOM 2709 O O . LEU A 1 346 ? -13.961 -10.410 8.217 1.00 98.38 346 LEU A O 1
ATOM 2713 N N . LYS A 1 347 ? -12.901 -8.522 7.614 1.00 97.56 347 LYS A N 1
ATOM 2714 C CA . LYS A 1 347 ? -14.017 -7.971 6.829 1.00 97.56 347 LYS A CA 1
ATOM 2715 C C . LYS A 1 347 ? -14.412 -8.890 5.674 1.00 97.56 347 LYS A C 1
ATOM 2717 O O . LYS A 1 347 ? -15.594 -9.181 5.499 1.00 97.56 347 LYS A O 1
ATOM 2722 N N . ALA A 1 348 ? -13.442 -9.378 4.902 1.00 95.81 348 ALA A N 1
ATOM 2723 C CA . ALA A 1 348 ? -13.685 -10.218 3.732 1.00 95.81 348 ALA A CA 1
ATOM 2724 C C . ALA A 1 348 ? -14.384 -11.533 4.097 1.00 95.81 348 ALA A C 1
ATOM 2726 O O . ALA A 1 348 ? -15.209 -12.005 3.322 1.00 95.81 348 ALA A O 1
ATOM 2727 N N . ARG A 1 349 ? -14.108 -12.088 5.283 1.00 97.94 349 ARG A N 1
ATOM 2728 C CA . ARG A 1 349 ? -14.656 -13.378 5.731 1.00 97.94 349 ARG A CA 1
ATOM 2729 C C . ARG A 1 349 ? -15.843 -13.254 6.678 1.00 97.94 349 ARG A C 1
ATOM 2731 O O . ARG A 1 349 ? -16.539 -14.238 6.884 1.00 97.94 349 ARG A O 1
ATOM 2738 N N . SER A 1 350 ? -16.121 -12.074 7.224 1.00 98.31 350 SER A N 1
ATOM 2739 C CA . SER A 1 350 ? -17.221 -11.887 8.172 1.00 98.31 350 SER A CA 1
ATOM 2740 C C . SER A 1 350 ? -18.562 -12.442 7.652 1.00 98.31 350 SER A C 1
ATOM 2742 O O . SER A 1 350 ? -18.919 -12.194 6.496 1.00 98.31 350 SER A O 1
ATOM 2744 N N . PRO A 1 351 ? -19.341 -13.163 8.485 1.00 98.00 351 PRO A N 1
ATOM 2745 C CA . PRO A 1 351 ? -20.706 -13.562 8.140 1.00 98.00 351 PRO A CA 1
ATOM 2746 C C . PRO A 1 351 ? -21.667 -12.360 8.058 1.00 98.00 351 PRO A C 1
ATOM 2748 O O . PRO A 1 351 ? -22.770 -12.474 7.507 1.00 98.00 351 PRO A O 1
ATOM 2751 N N . PHE A 1 352 ? -21.274 -11.207 8.603 1.00 97.75 352 PHE A N 1
ATOM 2752 C CA . PHE A 1 352 ? -22.046 -9.972 8.556 1.00 97.75 352 PHE A CA 1
ATOM 2753 C C . PHE A 1 352 ? -21.746 -9.185 7.271 1.00 97.75 352 PHE A C 1
ATOM 2755 O O . PHE A 1 352 ? -20.584 -9.095 6.867 1.00 97.75 352 PHE A O 1
ATOM 2762 N N . PRO A 1 353 ? -22.765 -8.601 6.614 1.00 94.56 353 PRO A N 1
ATOM 2763 C CA . PRO A 1 353 ? -22.562 -7.795 5.411 1.00 94.56 353 PRO A CA 1
ATOM 2764 C C . PRO A 1 353 ? -21.700 -6.557 5.681 1.00 94.56 353 PRO A C 1
ATOM 2766 O O . PRO A 1 353 ? -20.836 -6.245 4.862 1.00 94.56 353 PRO A O 1
ATOM 2769 N N . ALA A 1 354 ? -21.904 -5.909 6.832 1.00 96.50 354 ALA A N 1
ATOM 2770 C CA . ALA A 1 354 ? -21.103 -4.792 7.310 1.00 96.50 354 ALA A CA 1
ATOM 2771 C C . ALA A 1 354 ? -20.216 -5.244 8.473 1.00 96.50 354 ALA A C 1
ATOM 2773 O O . ALA A 1 354 ? -20.680 -5.903 9.409 1.00 96.50 354 ALA A O 1
ATOM 2774 N N . THR A 1 355 ? -18.924 -4.924 8.431 1.00 98.44 355 THR A N 1
ATOM 2775 C CA . THR A 1 355 ? -17.996 -5.245 9.524 1.00 98.44 355 THR A CA 1
ATOM 2776 C C . THR A 1 355 ? -16.864 -4.239 9.611 1.00 98.44 355 THR A C 1
ATOM 2778 O O . THR A 1 355 ? -16.277 -3.885 8.592 1.00 98.44 355 THR A O 1
ATOM 2781 N N . PHE A 1 356 ? -16.514 -3.824 10.828 1.00 98.69 356 PHE A N 1
ATOM 2782 C CA . PHE A 1 356 ? -15.280 -3.084 11.085 1.00 98.69 356 PHE A CA 1
ATOM 2783 C C . PHE A 1 356 ? -14.554 -3.593 12.330 1.00 98.69 356 PHE A C 1
ATOM 2785 O O . PHE A 1 356 ? -15.102 -4.338 13.144 1.00 98.69 356 PHE A O 1
ATOM 2792 N N . ASN A 1 357 ? -13.292 -3.196 12.462 1.00 98.75 357 ASN A N 1
ATOM 2793 C CA . ASN A 1 357 ? -12.399 -3.680 13.507 1.00 98.75 357 ASN A CA 1
ATOM 2794 C C . ASN A 1 357 ? -11.985 -2.511 14.404 1.00 98.75 357 ASN A C 1
ATOM 2796 O O . ASN A 1 357 ? -11.708 -1.426 13.901 1.00 98.75 357 ASN A O 1
ATOM 2800 N N . VAL A 1 358 ? -11.923 -2.740 15.712 1.00 98.81 358 VAL A N 1
ATOM 2801 C CA . VAL A 1 358 ? -11.418 -1.782 16.697 1.00 98.81 358 VAL A CA 1
ATOM 2802 C C . VAL A 1 358 ? -10.126 -2.330 17.286 1.00 98.81 358 VAL A C 1
ATOM 2804 O O . VAL A 1 358 ? -10.147 -3.315 18.029 1.00 98.81 358 VAL A O 1
ATOM 2807 N N . GLU A 1 359 ? -8.998 -1.725 16.935 1.00 98.44 359 GLU A N 1
ATOM 2808 C CA . GLU A 1 359 ? -7.707 -2.085 17.524 1.00 98.44 359 GLU A CA 1
ATOM 2809 C C . GLU A 1 359 ? -7.485 -1.393 18.879 1.00 98.44 359 GLU A C 1
ATOM 2811 O O . GLU A 1 359 ? -8.292 -0.564 19.307 1.00 98.44 359 GLU A O 1
ATOM 2816 N N . LEU A 1 360 ? -6.405 -1.763 19.581 1.00 98.38 360 LEU A N 1
ATOM 2817 C CA . LEU A 1 360 ? -6.063 -1.252 20.917 1.00 98.38 360 LEU A CA 1
ATOM 2818 C C . LEU A 1 360 ? -7.238 -1.291 21.911 1.00 98.38 360 LEU A C 1
ATOM 2820 O O . LEU A 1 360 ? -7.430 -0.389 22.736 1.00 98.38 360 LEU A O 1
ATOM 2824 N N . ALA A 1 361 ? -8.031 -2.356 21.820 1.00 98.50 361 ALA A N 1
ATOM 2825 C CA . ALA A 1 361 ? -9.211 -2.588 22.628 1.00 98.50 361 ALA A CA 1
ATOM 2826 C C . ALA A 1 361 ? -8.948 -3.646 23.703 1.00 98.50 361 ALA A C 1
ATOM 2828 O O . ALA A 1 361 ? -8.462 -4.739 23.425 1.00 98.50 361 ALA A O 1
ATOM 2829 N N . ASN A 1 362 ? -9.316 -3.333 24.944 1.00 98.50 362 ASN A N 1
ATOM 2830 C CA . ASN A 1 362 ? -9.200 -4.182 26.132 1.00 98.50 362 ASN A CA 1
ATOM 2831 C C . ASN A 1 362 ? -7.766 -4.598 26.501 1.00 98.50 362 ASN A C 1
ATOM 2833 O O . ASN A 1 362 ? -7.570 -5.448 27.371 1.00 98.50 362 ASN A O 1
ATOM 2837 N N . GLY A 1 363 ? -6.760 -3.985 25.882 1.00 97.25 363 GLY A N 1
ATOM 2838 C CA . GLY A 1 363 ? -5.358 -4.263 26.137 1.00 97.25 363 GLY A CA 1
ATOM 2839 C C . GLY A 1 363 ? -4.430 -3.573 25.141 1.00 97.25 363 GLY A C 1
ATOM 2840 O O . GLY A 1 363 ? -4.872 -2.880 24.228 1.00 97.25 363 GLY A O 1
ATOM 2841 N N . ALA A 1 364 ? -3.131 -3.792 25.348 1.00 96.12 364 ALA A N 1
ATOM 2842 C CA . ALA A 1 364 ? -2.044 -3.233 24.551 1.00 96.12 364 ALA A CA 1
ATOM 2843 C C . ALA A 1 364 ? -0.904 -4.261 24.418 1.00 96.12 364 ALA A C 1
ATOM 2845 O O . ALA A 1 364 ? 0.133 -4.174 25.075 1.00 96.12 364 ALA A O 1
ATOM 2846 N N . ALA A 1 365 ? -1.138 -5.281 23.599 1.00 96.19 365 ALA A N 1
ATOM 2847 C CA . ALA A 1 365 ? -0.258 -6.410 23.319 1.00 96.19 365 ALA A CA 1
ATOM 2848 C C . ALA A 1 365 ? 0.648 -6.175 22.087 1.00 96.19 365 ALA A C 1
ATOM 2850 O O . ALA A 1 365 ? 1.131 -7.128 21.476 1.00 96.19 365 ALA A O 1
ATOM 2851 N N . GLY A 1 366 ? 0.886 -4.907 21.725 1.00 95.62 366 GLY A N 1
ATOM 2852 C CA . GLY A 1 366 ? 1.788 -4.509 20.639 1.00 95.62 366 GLY A CA 1
ATOM 2853 C C . GLY A 1 366 ? 1.286 -4.846 19.231 1.00 95.62 366 GLY A C 1
ATOM 2854 O O . GLY A 1 366 ? 0.133 -5.236 19.046 1.00 95.62 366 GLY A O 1
ATOM 2855 N N . TYR A 1 367 ? 2.159 -4.701 18.236 1.00 97.94 367 TYR A N 1
ATOM 2856 C CA . TYR A 1 367 ? 1.919 -5.058 16.842 1.00 97.94 367 TYR A CA 1
ATOM 2857 C C . TYR A 1 367 ? 1.646 -6.552 16.655 1.00 97.94 367 TYR A C 1
ATOM 2859 O O . TYR A 1 367 ? 2.335 -7.392 17.238 1.00 97.94 367 TYR A O 1
ATOM 2867 N N . ILE A 1 368 ? 0.711 -6.868 15.753 1.00 97.75 368 ILE A N 1
ATOM 2868 C CA . ILE A 1 368 ? 0.471 -8.228 15.234 1.00 97.75 368 ILE A CA 1
ATOM 2869 C C . ILE A 1 368 ? 0.744 -8.314 13.725 1.00 97.75 368 ILE A C 1
ATOM 2871 O O . ILE A 1 368 ? -0.185 -8.296 12.918 1.00 97.75 368 ILE A O 1
ATOM 2875 N N . PRO A 1 369 ? 2.018 -8.362 13.299 1.00 97.44 369 PRO A N 1
ATOM 2876 C CA . PRO A 1 369 ? 2.340 -8.653 11.907 1.00 97.44 369 PRO A CA 1
ATOM 2877 C C . PRO A 1 369 ? 1.835 -10.051 11.502 1.00 97.44 369 PRO A C 1
ATOM 2879 O O . PRO A 1 369 ? 2.101 -11.017 12.212 1.00 97.44 369 PRO A O 1
ATOM 2882 N N . PRO A 1 370 ? 1.173 -10.196 10.340 1.00 97.12 370 PRO A N 1
ATOM 2883 C CA . PRO A 1 370 ? 0.960 -11.502 9.720 1.00 97.12 370 PRO A CA 1
ATOM 2884 C C . PRO A 1 370 ? 2.287 -12.243 9.468 1.00 97.12 370 PRO A C 1
ATOM 2886 O O . PRO A 1 370 ? 3.308 -11.575 9.260 1.00 97.12 370 PRO A O 1
ATOM 2889 N N . PRO A 1 371 ? 2.298 -13.586 9.357 1.00 97.06 371 PRO A N 1
ATOM 2890 C CA . PRO A 1 371 ? 3.522 -14.375 9.171 1.00 97.06 371 PRO A CA 1
ATOM 2891 C C . PRO A 1 371 ? 4.448 -13.867 8.052 1.00 97.06 371 PRO A C 1
ATOM 2893 O O . PRO A 1 371 ? 5.640 -13.653 8.269 1.00 97.06 371 PRO A O 1
ATOM 2896 N N . ALA A 1 372 ? 3.898 -13.543 6.876 1.00 95.69 372 ALA A N 1
ATOM 2897 C CA . ALA A 1 372 ? 4.676 -13.004 5.752 1.00 95.69 372 ALA A CA 1
ATOM 2898 C C . ALA A 1 372 ? 5.357 -11.654 6.064 1.00 95.69 372 ALA A C 1
ATOM 2900 O O . ALA A 1 372 ? 6.424 -11.341 5.537 1.00 95.69 372 ALA A O 1
ATOM 2901 N N . GLN A 1 373 ? 4.776 -10.854 6.963 1.00 96.81 373 GLN A N 1
ATOM 2902 C CA . GLN A 1 373 ? 5.347 -9.572 7.366 1.00 96.81 373 GLN A CA 1
ATOM 2903 C C . GLN A 1 373 ? 6.548 -9.743 8.303 1.00 96.81 373 GLN A C 1
ATOM 2905 O O . GLN A 1 373 ? 7.440 -8.894 8.260 1.00 96.81 373 GLN A O 1
ATOM 2910 N N . HIS A 1 374 ? 6.631 -10.837 9.076 1.00 96.56 374 HIS A N 1
ATOM 2911 C CA . HIS A 1 374 ? 7.826 -11.168 9.862 1.00 96.56 374 HIS A CA 1
ATOM 2912 C C . HIS A 1 374 ? 9.046 -11.421 8.974 1.00 96.56 374 HIS A C 1
ATOM 2914 O O . HIS A 1 374 ? 10.130 -10.938 9.295 1.00 96.56 374 HIS A O 1
ATOM 2920 N N . ALA A 1 375 ? 8.870 -12.107 7.840 1.00 93.25 375 ALA A N 1
ATOM 2921 C CA . ALA A 1 375 ? 9.951 -12.366 6.886 1.00 93.25 375 ALA A CA 1
ATOM 2922 C C . ALA A 1 375 ? 10.519 -11.070 6.274 1.00 93.25 375 ALA A C 1
ATOM 2924 O O . ALA A 1 375 ? 11.706 -10.982 5.967 1.00 93.25 375 ALA A O 1
ATOM 2925 N N . LEU A 1 376 ? 9.690 -10.025 6.157 1.00 95.38 376 LEU A N 1
ATOM 2926 C CA . LEU A 1 376 ? 10.130 -8.694 5.735 1.00 95.38 376 LEU A CA 1
ATOM 2927 C C . LEU A 1 376 ? 10.900 -7.921 6.831 1.00 95.38 376 LEU A C 1
ATOM 2929 O O . LEU A 1 376 ? 11.538 -6.905 6.545 1.00 95.38 376 LEU A O 1
ATOM 2933 N N . GLY A 1 377 ? 10.847 -8.359 8.088 1.00 94.50 377 GLY A N 1
ATOM 2934 C CA . GLY A 1 377 ? 11.541 -7.713 9.200 1.00 94.50 377 GLY A CA 1
ATOM 2935 C C . GLY A 1 377 ? 11.086 -6.270 9.475 1.00 94.50 377 GLY A C 1
ATOM 2936 O O . GLY A 1 377 ? 9.960 -5.858 9.182 1.00 94.50 377 GLY A O 1
ATOM 2937 N N . GLY A 1 378 ? 11.980 -5.475 10.063 1.00 94.25 378 GLY A N 1
ATOM 2938 C CA . GLY A 1 378 ? 11.727 -4.069 10.389 1.00 94.25 378 GLY A CA 1
ATOM 2939 C C . GLY A 1 378 ? 11.014 -3.829 11.718 1.00 94.25 378 GLY A C 1
ATOM 2940 O O . GLY A 1 378 ? 10.610 -4.762 12.409 1.00 94.25 378 GLY A O 1
ATOM 2941 N N . TYR A 1 379 ? 10.869 -2.548 12.064 1.00 93.25 379 TYR A N 1
ATOM 2942 C CA . TYR A 1 379 ? 10.480 -2.077 13.398 1.00 93.25 379 TYR A CA 1
ATOM 2943 C C . TYR A 1 379 ? 9.290 -2.818 14.027 1.00 93.25 379 TYR A C 1
ATOM 2945 O O . TYR A 1 379 ? 9.396 -3.332 15.134 1.00 93.25 379 TYR A O 1
ATOM 2953 N N . THR A 1 380 ? 8.200 -2.963 13.283 1.00 93.44 380 THR A N 1
ATOM 2954 C CA . THR A 1 380 ? 6.949 -3.608 13.707 1.00 93.44 380 THR A CA 1
ATOM 2955 C C . THR A 1 380 ? 7.034 -5.130 13.881 1.00 93.44 380 THR A C 1
ATOM 2957 O O . THR A 1 380 ? 6.015 -5.779 14.097 1.00 93.44 380 THR A O 1
ATOM 2960 N N . THR A 1 381 ? 8.223 -5.723 13.743 1.00 95.75 381 THR A N 1
ATOM 2961 C CA . THR A 1 381 ? 8.459 -7.173 13.838 1.00 95.75 381 THR A CA 1
ATOM 2962 C C . THR A 1 381 ? 9.600 -7.531 14.787 1.00 95.75 381 THR A C 1
ATOM 2964 O O . THR A 1 381 ? 9.814 -8.717 15.058 1.00 95.75 381 THR A O 1
ATOM 2967 N N . TRP A 1 382 ? 10.345 -6.547 15.295 1.00 95.06 382 TRP A N 1
ATOM 2968 C CA . TRP A 1 382 ? 11.461 -6.802 16.198 1.00 95.06 382 TRP A CA 1
ATOM 2969 C C . TRP A 1 382 ? 10.926 -7.235 17.567 1.00 95.06 382 TRP A C 1
ATOM 2971 O O . TRP A 1 382 ? 10.114 -6.506 18.133 1.00 95.06 382 TRP A O 1
ATOM 2981 N N . PRO A 1 383 ? 11.352 -8.391 18.120 1.00 94.88 383 PRO A N 1
ATOM 2982 C CA . PRO A 1 383 ? 10.815 -8.867 19.390 1.00 94.88 383 PRO A CA 1
ATOM 2983 C C . PRO A 1 383 ? 11.021 -7.831 20.500 1.00 94.88 383 PRO A C 1
ATOM 2985 O O . PRO A 1 383 ? 12.158 -7.523 20.867 1.00 94.88 383 PRO A O 1
ATOM 2988 N N . ALA A 1 384 ? 9.905 -7.291 20.984 1.00 94.94 384 ALA A N 1
ATOM 2989 C CA . ALA A 1 384 ? 9.790 -6.340 22.083 1.00 94.94 384 ALA A CA 1
ATOM 2990 C C . ALA A 1 384 ? 8.393 -6.441 22.709 1.00 94.94 384 ALA A C 1
ATOM 2992 O O . ALA A 1 384 ? 7.512 -7.047 22.109 1.00 94.94 384 ALA A O 1
ATOM 2993 N N . ARG A 1 385 ? 8.124 -5.804 23.856 1.00 93.50 385 ARG A N 1
ATOM 2994 C CA . ARG A 1 385 ? 6.758 -5.715 24.412 1.00 93.50 385 ARG A CA 1
ATOM 2995 C C . ARG A 1 385 ? 5.746 -5.210 23.378 1.00 93.50 385 ARG A C 1
ATOM 2997 O O . ARG A 1 385 ? 4.606 -5.657 23.360 1.00 93.50 385 ARG A O 1
ATOM 3004 N N . THR A 1 386 ? 6.181 -4.306 22.504 1.00 92.56 386 THR A N 1
ATOM 3005 C CA . THR A 1 386 ? 5.366 -3.693 21.455 1.00 92.56 386 THR A CA 1
ATOM 3006 C C . THR A 1 386 ? 5.289 -4.504 20.160 1.00 92.56 386 THR A C 1
ATOM 3008 O O . THR A 1 386 ? 4.601 -4.062 19.258 1.00 92.56 386 THR A O 1
ATOM 3011 N N . ALA A 1 387 ? 5.939 -5.664 20.022 1.00 95.25 387 ALA A N 1
ATOM 3012 C CA . ALA A 1 387 ? 5.831 -6.536 18.836 1.00 95.25 387 ALA A CA 1
ATOM 3013 C C . ALA A 1 387 ? 6.268 -7.981 19.162 1.00 95.25 387 ALA A C 1
ATOM 3015 O O . ALA A 1 387 ? 7.022 -8.615 18.422 1.00 95.25 387 ALA A O 1
ATOM 3016 N N . GLY A 1 388 ? 5.893 -8.478 20.342 1.00 95.88 388 GLY A N 1
ATOM 3017 C CA . GLY A 1 388 ? 6.574 -9.609 20.983 1.00 95.88 388 GLY A CA 1
ATOM 3018 C C . GLY A 1 388 ? 5.939 -10.968 20.755 1.00 95.88 388 GLY A C 1
ATOM 3019 O O . GLY A 1 388 ? 6.591 -11.969 21.028 1.00 95.88 388 GLY A O 1
ATOM 3020 N N . LEU A 1 389 ? 4.695 -11.020 20.281 1.00 98.12 389 LEU A N 1
ATOM 3021 C CA . LEU A 1 389 ? 3.952 -12.269 20.115 1.00 98.12 389 LEU A CA 1
ATOM 3022 C C . LEU A 1 389 ? 4.621 -13.208 19.093 1.00 98.12 389 LEU A C 1
ATOM 3024 O O . LEU A 1 389 ? 5.426 -12.780 18.256 1.00 98.12 389 LEU A O 1
ATOM 3028 N N . GLU A 1 390 ? 4.321 -14.502 19.215 1.00 98.12 390 GLU A N 1
ATOM 3029 C CA . GLU A 1 390 ? 4.730 -15.554 18.277 1.00 98.12 390 GLU A CA 1
ATOM 3030 C C . GLU A 1 390 ? 4.300 -15.262 16.828 1.00 98.12 390 GLU A C 1
ATOM 3032 O O . GLU A 1 390 ? 3.328 -14.549 16.595 1.00 98.12 390 GLU A O 1
ATOM 3037 N N . VAL A 1 391 ? 5.020 -15.821 15.847 1.00 97.94 391 VAL A N 1
ATOM 3038 C CA . VAL A 1 391 ? 4.777 -15.559 14.410 1.00 97.94 391 VAL A CA 1
ATOM 3039 C C . VAL A 1 391 ? 3.347 -15.922 13.992 1.00 97.94 391 VAL A C 1
ATOM 3041 O O . VAL A 1 391 ? 2.713 -15.195 13.234 1.00 97.94 391 VAL A O 1
ATOM 3044 N N . GLU A 1 392 ? 2.806 -16.999 14.563 1.00 97.88 392 GLU A N 1
ATOM 3045 C CA . GLU A 1 392 ? 1.450 -17.492 14.294 1.00 97.88 392 GLU A CA 1
ATOM 3046 C C . GLU A 1 392 ? 0.363 -16.813 15.151 1.00 97.88 392 GLU A C 1
ATOM 3048 O O . GLU A 1 392 ? -0.777 -17.278 15.197 1.00 97.88 392 GLU A O 1
ATOM 3053 N N . ALA A 1 393 ? 0.676 -15.714 15.847 1.00 98.56 393 ALA A N 1
ATOM 3054 C CA . ALA A 1 393 ? -0.298 -15.012 16.682 1.00 98.56 393 ALA A CA 1
ATOM 3055 C C . ALA A 1 393 ? -1.463 -14.439 15.864 1.00 98.56 393 ALA A C 1
ATOM 3057 O O . ALA A 1 393 ? -2.620 -14.570 16.263 1.00 98.56 393 ALA A O 1
ATOM 3058 N N . GLU A 1 394 ? -1.175 -13.820 14.717 1.00 98.50 394 GLU A N 1
ATOM 3059 C CA . GLU A 1 394 ? -2.201 -13.189 13.883 1.00 98.50 394 GLU A CA 1
ATOM 3060 C C . GLU A 1 394 ? -3.214 -14.202 13.312 1.00 98.50 394 GLU A C 1
ATOM 3062 O O . GLU A 1 394 ? -4.410 -13.980 13.520 1.00 98.50 394 GLU A O 1
ATOM 3067 N N . PRO A 1 395 ? -2.806 -15.348 12.725 1.00 98.50 395 PRO A N 1
ATOM 3068 C CA . PRO A 1 395 ? -3.744 -16.391 12.306 1.00 98.50 395 PRO A CA 1
ATOM 3069 C C . PRO A 1 395 ? -4.631 -16.917 13.443 1.00 98.50 395 PRO A C 1
ATOM 3071 O O . PRO A 1 395 ? -5.844 -17.043 13.267 1.00 98.50 395 PRO A O 1
ATOM 3074 N N . LYS A 1 396 ? -4.068 -17.161 14.638 1.00 98.81 396 LYS A N 1
ATOM 3075 C CA . LYS A 1 396 ? -4.829 -17.634 15.814 1.00 98.81 396 LYS A CA 1
ATOM 3076 C C . LYS A 1 396 ? -5.878 -16.614 16.274 1.00 98.81 396 LYS A C 1
ATOM 3078 O O . LYS A 1 396 ? -6.999 -16.984 16.635 1.00 98.81 396 LYS A O 1
ATOM 3083 N N . ILE A 1 397 ? -5.528 -15.328 16.254 1.00 98.81 397 ILE A N 1
ATOM 3084 C CA . ILE A 1 397 ? -6.435 -14.226 16.597 1.00 98.81 397 ILE A CA 1
ATOM 3085 C C . ILE A 1 397 ? -7.557 -14.102 15.559 1.00 98.81 397 ILE A C 1
ATOM 3087 O O . ILE A 1 397 ? -8.726 -14.019 15.939 1.00 98.81 397 ILE A O 1
ATOM 3091 N N . VAL A 1 398 ? -7.218 -14.118 14.264 1.00 98.75 398 VAL A N 1
ATOM 3092 C CA . VAL A 1 398 ? -8.198 -14.047 13.168 1.00 98.75 398 VAL A CA 1
ATOM 3093 C C . VAL A 1 398 ? -9.190 -15.200 13.259 1.00 98.75 398 VAL A C 1
ATOM 3095 O O . VAL A 1 398 ? -10.395 -14.963 13.192 1.00 98.75 398 VAL A O 1
ATOM 3098 N N . GLU A 1 399 ? -8.707 -16.423 13.478 1.00 98.69 399 GLU A N 1
ATOM 3099 C CA . GLU A 1 399 ? -9.571 -17.594 13.628 1.00 98.69 399 GLU A CA 1
ATOM 3100 C C . GLU A 1 399 ? -10.523 -17.453 14.822 1.00 98.69 399 GLU A C 1
ATOM 3102 O O . GLU A 1 399 ? -11.730 -17.655 14.689 1.00 98.69 399 GLU A O 1
ATOM 3107 N N . THR A 1 400 ? -10.004 -17.012 15.971 1.00 98.88 400 THR A N 1
ATOM 3108 C CA . THR A 1 400 ? -10.812 -16.810 17.183 1.00 98.88 400 THR A CA 1
ATOM 3109 C C . THR A 1 400 ? -11.926 -15.782 16.961 1.00 98.88 400 THR A C 1
ATOM 3111 O O . THR A 1 400 ? -13.063 -15.989 17.389 1.00 98.88 400 THR A O 1
ATOM 3114 N N . LEU A 1 401 ? -11.620 -14.671 16.286 1.00 98.88 401 LEU A N 1
ATOM 3115 C CA . LEU A 1 401 ? -12.594 -13.613 16.010 1.00 98.88 401 LEU A CA 1
ATOM 3116 C C . LEU A 1 401 ? -13.632 -14.035 14.971 1.00 98.88 401 LEU A C 1
ATOM 3118 O O . LEU A 1 401 ? -14.811 -13.746 15.159 1.00 98.88 401 LEU A O 1
ATOM 3122 N N . LEU A 1 402 ? -13.232 -14.737 13.908 1.00 98.81 402 LEU A N 1
ATOM 3123 C CA . LEU A 1 402 ? -14.178 -15.240 12.912 1.00 98.81 402 LEU A CA 1
ATOM 3124 C C . LEU A 1 402 ? -15.119 -16.286 13.520 1.00 98.81 402 LEU A C 1
ATOM 3126 O O . LEU A 1 402 ? -16.328 -16.153 13.352 1.00 98.81 402 LEU A O 1
ATOM 3130 N N . SER A 1 403 ? -14.598 -17.227 14.314 1.00 98.81 403 SER A N 1
ATOM 3131 C CA . SER A 1 403 ? -15.405 -18.184 15.087 1.00 98.81 403 SER A CA 1
ATOM 3132 C C . SER A 1 403 ? -16.409 -17.487 16.015 1.00 98.81 403 SER A C 1
ATOM 3134 O O . SER A 1 403 ? -17.562 -17.900 16.150 1.00 98.81 403 SER A O 1
ATOM 3136 N N . SER A 1 404 ? -15.994 -16.388 16.646 1.00 98.81 404 SER A N 1
ATOM 3137 C CA . SER A 1 404 ? -16.863 -15.582 17.504 1.00 98.81 404 SER A CA 1
ATOM 3138 C C . SER A 1 404 ? -17.946 -14.835 16.701 1.00 98.81 404 SER A C 1
ATOM 3140 O O . SER A 1 404 ? -19.109 -14.820 17.105 1.00 98.81 404 SER A O 1
ATOM 3142 N N . LEU A 1 405 ? -17.625 -14.297 15.516 1.00 98.81 405 LEU A N 1
ATOM 3143 C CA . LEU A 1 405 ? -18.623 -13.707 14.613 1.00 98.81 405 LEU A CA 1
ATOM 3144 C C . LEU A 1 405 ? -19.621 -14.747 14.086 1.00 98.81 405 LEU A C 1
ATOM 3146 O O . LEU A 1 405 ? -20.808 -14.444 13.997 1.00 98.81 405 LEU A O 1
ATOM 3150 N N . GLU A 1 406 ? -19.169 -15.957 13.755 1.00 98.75 406 GLU A N 1
ATOM 3151 C CA . GLU A 1 406 ? -20.028 -17.075 13.338 1.00 98.75 406 GLU A CA 1
ATOM 3152 C C . GLU A 1 406 ? -21.024 -17.442 14.437 1.00 98.75 406 GLU A C 1
ATOM 3154 O O . GLU A 1 406 ? -22.222 -17.560 14.172 1.00 98.75 406 GLU A O 1
ATOM 3159 N N . PHE A 1 407 ? -20.546 -17.522 15.683 1.00 98.62 407 PHE A N 1
ATOM 3160 C CA . PHE A 1 407 ? -21.390 -17.733 16.855 1.00 98.62 407 PHE A CA 1
ATOM 3161 C C . PHE A 1 407 ? -22.462 -16.639 16.997 1.00 98.62 407 PHE A C 1
ATOM 3163 O O . PHE A 1 407 ? -23.638 -16.954 17.172 1.00 98.62 407 PHE A O 1
ATOM 3170 N N . LEU A 1 408 ? -22.098 -15.358 16.855 1.00 98.25 408 LEU A N 1
ATOM 3171 C CA . LEU A 1 408 ? -23.063 -14.251 16.933 1.00 98.25 408 LEU A CA 1
ATOM 3172 C C . LEU A 1 408 ? -24.031 -14.187 15.741 1.00 98.25 408 LEU A C 1
ATOM 3174 O O . LEU A 1 408 ? -25.156 -13.690 15.877 1.00 98.25 408 LEU A O 1
ATOM 3178 N N . ALA A 1 409 ? -23.593 -14.626 14.562 1.00 97.94 409 ALA A N 1
ATOM 3179 C CA . ALA A 1 409 ? -24.388 -14.602 13.341 1.00 97.94 409 ALA A CA 1
ATOM 3180 C C . ALA A 1 409 ? -25.325 -15.813 13.219 1.00 97.94 409 ALA A C 1
ATOM 3182 O O . ALA A 1 409 ? -26.337 -15.715 12.526 1.00 97.94 409 ALA A O 1
ATOM 3183 N N . GLY A 1 410 ? -24.994 -16.935 13.867 1.00 97.94 410 GLY A N 1
ATOM 3184 C CA . GLY A 1 410 ? -25.697 -18.210 13.707 1.00 97.94 410 GLY A CA 1
ATOM 3185 C C . GLY A 1 410 ? -25.505 -18.837 12.321 1.00 97.94 410 GLY A C 1
ATOM 3186 O O . GLY A 1 410 ? -26.346 -19.615 11.880 1.00 97.94 410 GLY A O 1
ATOM 3187 N N . LYS A 1 411 ? -24.441 -18.462 11.600 1.00 97.25 411 LYS A N 1
ATOM 3188 C CA . LYS A 1 411 ? -24.132 -18.936 10.242 1.00 97.25 411 LYS A CA 1
ATOM 3189 C C . LYS A 1 411 ? -22.618 -18.883 9.982 1.00 97.25 411 LYS A C 1
ATOM 3191 O O . LYS A 1 411 ? -21.942 -18.070 10.620 1.00 97.25 411 LYS A O 1
ATOM 3196 N N . PRO A 1 412 ? -22.087 -19.703 9.057 1.00 98.00 412 PRO A N 1
ATOM 3197 C CA . PRO A 1 412 ? -20.656 -19.737 8.772 1.00 98.00 412 PRO A CA 1
ATOM 3198 C C . PRO A 1 412 ? -20.156 -18.430 8.146 1.00 98.00 412 PRO A C 1
ATOM 3200 O O . PRO A 1 412 ? -20.912 -17.678 7.520 1.00 98.00 412 PRO A O 1
ATOM 3203 N N . ARG A 1 413 ? -18.852 -18.188 8.293 1.00 97.56 413 ARG A N 1
ATOM 3204 C CA . ARG A 1 413 ? -18.109 -17.122 7.621 1.00 97.56 413 ARG A CA 1
ATOM 3205 C C . ARG A 1 413 ? -18.219 -17.270 6.102 1.00 97.56 413 ARG A C 1
ATOM 3207 O O . ARG A 1 413 ? -18.378 -18.374 5.580 1.00 97.56 413 ARG A O 1
ATOM 3214 N N . ARG A 1 414 ? -18.106 -16.160 5.374 1.00 95.75 414 ARG A N 1
ATOM 3215 C CA . ARG A 1 414 ? -18.139 -16.176 3.904 1.00 95.75 414 ARG A CA 1
ATOM 3216 C C . ARG A 1 414 ? -16.756 -16.468 3.325 1.00 95.75 414 ARG A C 1
ATOM 3218 O O . ARG A 1 414 ? -15.736 -16.065 3.889 1.00 95.75 414 ARG A O 1
ATOM 3225 N N . ALA A 1 415 ? -16.722 -17.122 2.168 1.00 91.25 415 ALA A N 1
ATOM 3226 C CA . ALA A 1 415 ? -15.514 -17.152 1.356 1.00 91.25 415 ALA A CA 1
ATOM 3227 C C . ALA A 1 415 ? -15.193 -15.721 0.875 1.00 91.25 415 ALA A C 1
ATOM 3229 O O . ALA A 1 415 ? -16.126 -14.984 0.535 1.00 91.25 415 ALA A O 1
ATOM 3230 N N . PRO A 1 416 ? -13.912 -15.306 0.838 1.00 86.69 416 PRO A N 1
ATOM 3231 C CA . PRO A 1 416 ? -13.532 -14.052 0.199 1.00 86.69 416 PRO A CA 1
ATOM 3232 C C . PRO A 1 416 ? -14.068 -14.001 -1.236 1.00 86.69 416 PRO A C 1
ATOM 3234 O O . PRO A 1 416 ? -13.922 -14.963 -1.989 1.00 86.69 416 PRO A O 1
ATOM 3237 N N . ALA A 1 417 ? -14.714 -12.895 -1.602 1.00 80.25 417 ALA A N 1
ATOM 3238 C CA . ALA A 1 417 ? -15.279 -12.740 -2.935 1.00 80.25 417 ALA A CA 1
ATOM 3239 C C . ALA A 1 417 ? -14.158 -12.654 -3.979 1.00 80.25 417 ALA A C 1
ATOM 3241 O O . ALA A 1 417 ? -13.300 -11.779 -3.884 1.00 80.25 417 ALA A O 1
ATOM 3242 N N . VAL A 1 418 ? -14.205 -13.521 -4.990 1.00 80.69 418 VAL A N 1
ATOM 3243 C CA . VAL A 1 418 ? -13.394 -13.379 -6.203 1.00 80.69 418 VAL A CA 1
ATOM 3244 C C . VAL A 1 418 ? -14.222 -12.571 -7.195 1.00 80.69 418 VAL A C 1
ATOM 3246 O O . VAL A 1 418 ? -15.230 -13.053 -7.715 1.00 80.69 418 VAL A O 1
ATOM 3249 N N . SER A 1 419 ? -13.852 -11.310 -7.408 1.00 86.94 419 SER A N 1
ATOM 3250 C CA . SER A 1 419 ? -14.572 -10.437 -8.337 1.00 86.94 419 SER A CA 1
ATOM 3251 C C . SER A 1 419 ? -13.965 -10.547 -9.727 1.00 86.94 419 SER A C 1
ATOM 3253 O O . SER A 1 419 ? -12.779 -10.281 -9.899 1.00 86.94 419 SER A O 1
ATOM 3255 N N . HIS A 1 420 ? -14.768 -10.899 -10.729 1.00 92.62 420 HIS A N 1
ATOM 3256 C CA . HIS A 1 420 ? -14.342 -10.892 -12.128 1.00 92.62 420 HIS A CA 1
ATOM 3257 C C . HIS A 1 420 ? -14.875 -9.637 -12.819 1.00 92.62 420 HIS A C 1
ATOM 3259 O O . HIS A 1 420 ? -16.087 -9.467 -12.963 1.00 92.62 420 HIS A O 1
ATOM 3265 N N . GLY A 1 421 ? -13.989 -8.754 -13.269 1.00 94.38 421 GLY A N 1
ATOM 3266 C CA . GLY A 1 421 ? -14.327 -7.687 -14.207 1.00 94.38 421 GLY A CA 1
ATOM 3267 C C . GLY A 1 421 ? -14.420 -8.199 -15.652 1.00 94.38 421 GLY A C 1
ATOM 3268 O O . GLY A 1 421 ? -14.399 -9.405 -15.912 1.00 94.38 421 GLY A O 1
ATOM 3269 N N . SER A 1 422 ? -14.576 -7.291 -16.620 1.00 95.62 422 SER A N 1
ATOM 3270 C CA . SER A 1 422 ? -14.674 -7.648 -18.045 1.00 95.62 422 SER A CA 1
ATOM 3271 C C . SER A 1 422 ? -13.421 -8.340 -18.588 1.00 95.62 422 SER A C 1
ATOM 3273 O O . SER A 1 422 ? -13.557 -9.275 -19.371 1.00 95.62 422 SER A O 1
ATOM 3275 N N . TYR A 1 423 ? -12.228 -7.923 -18.158 1.00 96.50 423 TYR A N 1
ATOM 3276 C CA . TYR A 1 423 ? -10.956 -8.532 -18.549 1.00 96.50 423 TYR A CA 1
ATOM 3277 C C . TYR A 1 423 ? -10.859 -9.971 -18.035 1.00 96.50 423 TYR A C 1
ATOM 3279 O O . TYR A 1 423 ? -10.682 -10.893 -18.826 1.00 96.50 423 TYR A O 1
ATOM 3287 N N . ALA A 1 424 ? -11.081 -10.180 -16.733 1.00 96.06 424 ALA A N 1
ATOM 3288 C CA . ALA A 1 424 ? -10.993 -11.509 -16.133 1.00 96.06 424 ALA A CA 1
ATOM 3289 C C . ALA A 1 424 ? -12.023 -12.492 -16.708 1.00 96.06 424 ALA A C 1
ATOM 3291 O O . ALA A 1 424 ? -11.711 -13.652 -16.981 1.00 96.06 424 ALA A O 1
ATOM 3292 N N . ARG A 1 425 ? -13.251 -12.018 -16.971 1.00 96.38 425 ARG A N 1
ATOM 3293 C CA . ARG A 1 425 ? -14.271 -12.810 -17.676 1.00 96.38 425 ARG A CA 1
ATOM 3294 C C . ARG A 1 425 ? -13.839 -13.192 -19.089 1.00 96.38 425 ARG A C 1
ATOM 3296 O O . ARG A 1 425 ? -14.110 -14.313 -19.507 1.00 96.38 425 ARG A O 1
ATOM 3303 N N . ALA A 1 426 ? -13.188 -12.284 -19.814 1.00 95.81 426 ALA A N 1
ATOM 3304 C CA . ALA A 1 426 ? -12.698 -12.572 -21.155 1.00 95.81 426 ALA A CA 1
ATOM 3305 C C . ALA A 1 426 ? -11.576 -13.617 -21.134 1.00 95.81 426 ALA A C 1
ATOM 3307 O O . ALA A 1 426 ? -11.633 -14.553 -21.919 1.00 95.81 426 ALA A O 1
ATOM 3308 N N . ILE A 1 427 ? -10.625 -13.522 -20.196 1.00 97.12 427 ILE A N 1
ATOM 3309 C CA . ILE A 1 427 ? -9.585 -14.546 -20.014 1.00 97.12 427 ILE A CA 1
ATOM 3310 C C . ILE A 1 427 ? -10.212 -15.914 -19.733 1.00 97.12 427 ILE A C 1
ATOM 3312 O O . ILE A 1 427 ? -9.862 -16.883 -20.392 1.00 97.12 427 ILE A O 1
ATOM 3316 N N . LEU A 1 428 ? -11.177 -16.007 -18.813 1.00 97.00 428 LEU A N 1
ATOM 3317 C CA . LEU A 1 428 ? -11.866 -17.270 -18.514 1.00 97.00 428 LEU A CA 1
ATOM 3318 C C . LEU A 1 428 ? -12.620 -17.848 -19.722 1.00 97.00 428 LEU A C 1
ATOM 3320 O O . LEU A 1 428 ? -12.672 -19.067 -19.880 1.00 97.00 428 LEU A O 1
ATOM 3324 N N . ALA A 1 429 ? -13.180 -16.997 -20.587 1.00 95.88 429 ALA A N 1
ATOM 3325 C CA . ALA A 1 429 ? -13.878 -17.430 -21.798 1.00 95.88 429 ALA A CA 1
ATOM 3326 C C . ALA A 1 429 ? -12.945 -18.112 -22.820 1.00 95.88 429 ALA A C 1
ATOM 3328 O O . ALA A 1 429 ? -13.402 -18.976 -23.568 1.00 95.88 429 ALA A O 1
ATOM 3329 N N . GLU A 1 430 ? -11.647 -17.794 -22.797 1.00 95.00 430 GLU A N 1
ATOM 3330 C CA . GLU A 1 430 ? -10.604 -18.452 -23.603 1.00 95.00 430 GLU A CA 1
ATOM 3331 C C . GLU A 1 430 ? -10.205 -19.841 -23.064 1.00 95.00 430 GLU A C 1
ATOM 3333 O O . GLU A 1 430 ? -9.351 -20.505 -23.645 1.00 95.00 430 GLU A O 1
ATOM 3338 N N . LYS A 1 431 ? -10.813 -20.301 -21.958 1.00 96.19 431 LYS A N 1
ATOM 3339 C CA . LYS A 1 431 ? -10.561 -21.611 -21.324 1.00 96.19 431 LYS A CA 1
ATOM 3340 C C . LYS A 1 431 ? -9.067 -21.850 -21.027 1.00 96.19 431 LYS A C 1
ATOM 3342 O O . LYS A 1 431 ? -8.475 -22.803 -21.542 1.00 96.19 431 LYS A O 1
ATOM 3347 N N . PRO A 1 432 ? -8.440 -20.992 -20.202 1.00 97.88 432 PRO A N 1
ATOM 3348 C CA . PRO A 1 432 ? -7.029 -21.113 -19.879 1.00 97.88 432 PRO A CA 1
ATOM 3349 C C . PRO A 1 432 ? -6.754 -22.415 -19.121 1.00 97.88 432 PRO A C 1
ATOM 3351 O O . PRO A 1 432 ? -7.564 -22.879 -18.324 1.00 97.88 432 PRO A O 1
ATOM 3354 N N . LEU A 1 433 ? -5.560 -22.967 -19.318 1.00 98.00 433 LEU A N 1
ATOM 3355 C CA . LEU A 1 433 ? -5.053 -24.142 -18.610 1.00 98.00 433 LEU A CA 1
ATOM 3356 C C . LEU A 1 433 ? -4.894 -23.910 -17.104 1.00 98.00 433 LEU A C 1
ATOM 3358 O O . LEU A 1 433 ? -4.938 -24.872 -16.339 1.00 98.00 433 LEU A O 1
ATOM 3362 N N . ALA A 1 434 ? -4.619 -22.671 -16.713 1.00 98.31 434 ALA A N 1
ATOM 3363 C CA . ALA A 1 434 ? -4.589 -22.180 -15.344 1.00 98.31 434 ALA A CA 1
ATOM 3364 C C . ALA A 1 434 ? -4.718 -20.658 -15.388 1.00 98.31 434 ALA A C 1
ATOM 3366 O O . ALA A 1 434 ? -4.240 -20.032 -16.340 1.00 98.31 434 ALA A O 1
ATOM 3367 N N . TYR A 1 435 ? -5.339 -20.071 -14.368 1.00 98.31 435 TYR A N 1
ATOM 3368 C CA . TYR A 1 435 ? -5.480 -18.624 -14.270 1.00 98.31 435 TYR A CA 1
ATOM 3369 C C . TYR A 1 435 ? -5.406 -18.166 -12.816 1.00 98.31 435 TYR A C 1
ATOM 3371 O O . TYR A 1 435 ? -6.221 -18.572 -11.988 1.00 98.31 435 TYR A O 1
ATOM 3379 N N . TRP A 1 436 ? -4.413 -17.336 -12.501 1.00 98.12 436 TRP A N 1
ATOM 3380 C CA . TRP A 1 436 ? -4.167 -16.806 -11.164 1.00 98.12 436 TRP A CA 1
ATOM 3381 C C . TRP A 1 436 ? -4.452 -15.309 -11.130 1.00 98.12 436 TRP A C 1
ATOM 3383 O O . TRP A 1 436 ? -3.844 -14.531 -11.865 1.00 98.12 436 TRP A O 1
ATOM 3393 N N . ARG A 1 437 ? -5.357 -14.914 -10.231 1.00 96.44 437 ARG A N 1
ATOM 3394 C CA . ARG A 1 437 ? -5.697 -13.507 -9.969 1.00 96.44 437 ARG A CA 1
ATOM 3395 C C . ARG A 1 437 ? -4.724 -12.821 -9.007 1.00 96.44 437 ARG A C 1
ATOM 3397 O O . ARG A 1 437 ? -4.732 -11.612 -8.914 1.00 96.44 437 ARG A O 1
ATOM 3404 N N . CYS A 1 438 ? -3.899 -13.571 -8.272 1.00 97.00 438 CYS A N 1
ATOM 3405 C CA . CYS A 1 438 ? -2.905 -13.019 -7.338 1.00 97.00 438 CYS A CA 1
ATOM 3406 C C . CYS A 1 438 ? -3.482 -12.131 -6.207 1.00 97.00 438 CYS A C 1
ATOM 3408 O O . CYS A 1 438 ? -2.788 -11.251 -5.690 1.00 97.00 438 CYS A O 1
ATOM 3410 N N . GLU A 1 439 ? -4.741 -12.346 -5.807 1.00 94.81 439 GLU A N 1
ATOM 3411 C CA . GLU A 1 439 ? -5.467 -11.508 -4.837 1.00 94.81 439 GLU A CA 1
ATOM 3412 C C . GLU A 1 439 ? -5.413 -12.041 -3.387 1.00 94.81 439 GLU A C 1
ATOM 3414 O O . GLU A 1 439 ? -6.107 -11.534 -2.500 1.00 94.81 439 GLU A O 1
ATOM 3419 N N . GLU A 1 440 ? -4.598 -13.059 -3.109 1.00 95.06 440 GLU A N 1
ATOM 3420 C CA . GLU A 1 440 ? -4.541 -13.747 -1.821 1.00 95.06 440 GLU A CA 1
ATOM 3421 C C . GLU A 1 440 ? -4.134 -12.816 -0.674 1.00 95.06 440 GLU A C 1
ATOM 3423 O O . GLU A 1 440 ? -3.263 -11.954 -0.805 1.00 95.06 440 GLU A O 1
ATOM 3428 N N . PHE A 1 441 ? -4.748 -13.029 0.492 1.00 95.38 441 PHE A N 1
ATOM 3429 C CA . PHE A 1 441 ? -4.409 -12.319 1.726 1.00 95.38 441 PHE A CA 1
ATOM 3430 C C . PHE A 1 441 ? -3.241 -12.954 2.489 1.00 95.38 441 PHE A C 1
ATOM 3432 O O . PHE A 1 441 ? -2.592 -12.281 3.292 1.00 95.38 441 PHE A O 1
ATOM 3439 N N . GLU A 1 442 ? -3.042 -14.261 2.315 1.00 95.06 442 GLU A N 1
ATOM 3440 C CA . GLU A 1 442 ? -2.115 -15.084 3.089 1.00 95.06 442 GLU A CA 1
ATOM 3441 C C . GLU A 1 442 ? -1.941 -16.473 2.462 1.00 95.06 442 GLU A C 1
ATOM 3443 O O . GLU A 1 442 ? -2.607 -16.814 1.485 1.00 95.06 442 GLU A O 1
ATOM 3448 N N . GLY A 1 443 ? -1.088 -17.291 3.082 1.00 94.81 443 GLY A N 1
ATOM 3449 C CA . GLY A 1 443 ? -0.847 -18.679 2.701 1.00 94.81 443 GLY A CA 1
ATOM 3450 C C . GLY A 1 443 ? 0.471 -18.854 1.957 1.00 94.81 443 GLY A C 1
ATOM 3451 O O . GLY A 1 443 ? 1.383 -18.039 2.081 1.00 94.81 443 GLY A O 1
ATOM 3452 N N . ASN A 1 444 ? 0.575 -19.951 1.215 1.00 95.69 444 ASN A N 1
ATOM 3453 C CA . ASN A 1 444 ? 1.729 -20.296 0.383 1.00 95.69 444 ASN A CA 1
ATOM 3454 C C . ASN A 1 444 ? 1.306 -20.752 -1.023 1.00 95.69 444 ASN A C 1
ATOM 3456 O O . ASN A 1 444 ? 2.066 -21.440 -1.707 1.00 95.69 444 ASN A O 1
ATOM 3460 N N . ARG A 1 445 ? 0.079 -20.418 -1.447 1.00 97.00 445 ARG A N 1
ATOM 3461 C CA . ARG A 1 445 ? -0.440 -20.775 -2.767 1.00 97.00 445 ARG A CA 1
ATOM 3462 C C . ARG A 1 445 ? -1.233 -19.638 -3.394 1.00 97.00 445 ARG A C 1
ATOM 3464 O O . ARG A 1 445 ? -1.963 -18.963 -2.681 1.00 97.00 445 ARG A O 1
ATOM 3471 N N . LEU A 1 446 ? -1.134 -19.504 -4.714 1.00 97.19 446 LEU A N 1
ATOM 3472 C CA . LEU A 1 446 ? -2.064 -18.741 -5.545 1.00 97.19 446 LEU A CA 1
ATOM 3473 C C . LEU A 1 446 ? -3.178 -19.660 -6.037 1.00 97.19 446 LEU A C 1
ATOM 3475 O O . LEU A 1 446 ? -2.895 -20.753 -6.534 1.00 97.19 446 LEU A O 1
ATOM 3479 N N . ALA A 1 447 ? -4.429 -19.236 -5.899 1.00 95.69 447 ALA A N 1
ATOM 3480 C CA . ALA A 1 447 ? -5.585 -19.995 -6.342 1.00 95.69 447 ALA A CA 1
ATOM 3481 C C . ALA A 1 447 ? -5.690 -20.011 -7.874 1.00 95.69 447 ALA A C 1
ATOM 3483 O O . ALA A 1 447 ? -5.452 -19.011 -8.550 1.00 95.69 447 ALA A O 1
ATOM 3484 N N . ASP A 1 448 ? -6.093 -21.161 -8.414 1.00 97.06 448 ASP A N 1
ATOM 3485 C CA . ASP A 1 448 ? -6.421 -21.318 -9.828 1.00 97.06 448 ASP A CA 1
ATOM 3486 C C . ASP A 1 448 ? -7.924 -21.153 -10.044 1.00 97.06 448 ASP A C 1
ATOM 3488 O O . ASP A 1 448 ? -8.714 -22.027 -9.680 1.00 97.06 448 ASP A O 1
ATOM 3492 N N . VAL A 1 449 ? -8.313 -20.029 -10.644 1.00 96.31 449 VAL A N 1
ATOM 3493 C CA . VAL A 1 449 ? -9.718 -19.698 -10.908 1.00 96.31 449 VAL A CA 1
ATOM 3494 C C . VAL A 1 449 ? -10.229 -20.272 -12.234 1.00 96.31 449 VAL A C 1
ATOM 3496 O O . VAL A 1 449 ? -11.408 -20.116 -12.538 1.00 96.31 449 VAL A O 1
ATOM 3499 N N . SER A 1 450 ? -9.385 -20.966 -13.014 1.00 96.19 450 SER A N 1
ATOM 3500 C CA . SER A 1 450 ? -9.812 -21.656 -14.246 1.00 96.19 450 SER A CA 1
ATOM 3501 C C . SER A 1 450 ? -10.694 -22.884 -13.979 1.00 96.19 450 SER A C 1
ATOM 3503 O O . SER A 1 450 ? -11.426 -23.324 -14.861 1.00 96.19 450 SER A O 1
ATOM 3505 N N . GLY A 1 451 ? -10.625 -23.442 -12.764 1.00 94.19 451 GLY A N 1
ATOM 3506 C CA . GLY A 1 451 ? -11.309 -24.680 -12.380 1.00 94.19 451 GLY A CA 1
ATOM 3507 C C . GLY A 1 451 ? -10.497 -25.960 -12.615 1.00 94.19 451 GLY A C 1
ATOM 3508 O O . GLY A 1 451 ? -10.975 -27.040 -12.276 1.00 94.19 451 GLY A O 1
ATOM 3509 N N . HIS A 1 452 ? -9.268 -25.871 -13.139 1.00 96.12 452 HIS A N 1
ATOM 3510 C CA . HIS A 1 452 ? -8.418 -27.039 -13.418 1.00 96.12 452 HIS A CA 1
ATOM 3511 C C . HIS A 1 452 ? -7.541 -27.496 -12.245 1.00 96.12 452 HIS A C 1
ATOM 3513 O O . HIS A 1 452 ? -6.862 -28.518 -12.352 1.00 96.12 452 HIS A O 1
ATOM 3519 N N . GLY A 1 453 ? -7.556 -26.775 -11.121 1.00 95.62 453 GLY A N 1
ATOM 3520 C CA . GLY A 1 453 ? -6.867 -27.190 -9.901 1.00 95.62 453 GLY A CA 1
ATOM 3521 C C . GLY A 1 453 ? -5.345 -27.149 -10.027 1.00 95.62 453 GLY A C 1
ATOM 3522 O O . GLY A 1 453 ? -4.664 -28.055 -9.546 1.00 95.62 453 GLY A O 1
ATOM 3523 N N . ARG A 1 454 ? -4.795 -26.096 -10.646 1.00 96.56 454 ARG A N 1
ATOM 3524 C CA . ARG A 1 454 ? -3.345 -25.889 -10.817 1.00 96.56 454 ARG A CA 1
ATOM 3525 C C . ARG A 1 454 ? -2.846 -24.646 -10.066 1.00 96.56 454 ARG A C 1
ATOM 3527 O O . ARG A 1 454 ? -2.500 -23.643 -10.694 1.00 96.56 454 ARG A O 1
ATOM 3534 N N . PRO A 1 455 ? -2.810 -24.669 -8.719 1.00 97.25 455 PRO A N 1
ATOM 3535 C CA . PRO A 1 455 ? -2.442 -23.498 -7.938 1.00 97.25 455 PRO A CA 1
ATOM 3536 C C . PRO A 1 455 ? -0.930 -23.273 -7.944 1.00 97.25 455 PRO A C 1
ATOM 3538 O O . PRO A 1 455 ? -0.170 -24.232 -7.767 1.00 97.25 455 PRO A O 1
ATOM 3541 N N . GLY A 1 456 ? -0.507 -22.013 -8.031 1.00 97.56 456 GLY A N 1
ATOM 3542 C CA . GLY A 1 456 ? 0.897 -21.619 -7.904 1.00 97.56 456 GLY A CA 1
ATOM 3543 C C . GLY A 1 456 ? 1.405 -21.823 -6.481 1.00 97.56 456 GLY A C 1
ATOM 3544 O O . GLY A 1 456 ? 0.717 -21.464 -5.537 1.00 97.56 456 GLY A O 1
ATOM 3545 N N . LYS A 1 457 ? 2.589 -22.408 -6.300 1.00 97.88 457 LYS A N 1
ATOM 3546 C CA . LYS A 1 457 ? 3.279 -22.549 -5.011 1.00 97.88 457 LYS A CA 1
ATOM 3547 C C . LYS A 1 457 ? 4.149 -21.321 -4.768 1.00 97.88 457 LYS A C 1
ATOM 3549 O O . LYS A 1 457 ? 4.978 -21.001 -5.612 1.00 97.88 457 LYS A O 1
ATOM 3554 N N . ILE A 1 458 ? 3.978 -20.671 -3.625 1.00 97.56 458 ILE A N 1
ATOM 3555 C CA . ILE A 1 458 ? 4.741 -19.491 -3.213 1.00 97.56 458 ILE A CA 1
ATOM 3556 C C . ILE A 1 458 ? 5.868 -19.919 -2.273 1.00 97.56 458 ILE A C 1
ATOM 3558 O O . ILE A 1 458 ? 5.624 -20.638 -1.301 1.00 97.56 458 ILE A O 1
ATOM 3562 N N . GLU A 1 459 ? 7.082 -19.439 -2.532 1.00 95.19 459 GLU A N 1
ATOM 3563 C CA . GLU A 1 459 ? 8.256 -19.644 -1.679 1.00 95.19 459 GLU A CA 1
ATOM 3564 C C . GLU A 1 459 ? 9.019 -18.327 -1.463 1.00 95.19 459 GLU A C 1
ATOM 3566 O O . GLU A 1 459 ? 8.949 -17.393 -2.262 1.00 95.19 459 GLU A O 1
ATOM 3571 N N . GLY A 1 460 ? 9.757 -18.229 -0.356 1.00 93.81 460 GLY A N 1
ATOM 3572 C CA . GLY A 1 460 ? 10.518 -17.025 -0.016 1.00 93.81 460 GLY A CA 1
ATOM 3573 C C . GLY A 1 460 ? 9.654 -15.849 0.458 1.00 93.81 460 GLY A C 1
ATOM 3574 O O . GLY A 1 460 ? 8.613 -16.030 1.089 1.00 93.81 460 GLY A O 1
ATOM 3575 N N . ILE A 1 461 ? 10.132 -14.621 0.224 1.00 94.94 461 ILE A N 1
ATOM 3576 C CA . ILE A 1 461 ? 9.551 -13.400 0.801 1.00 94.94 461 ILE A CA 1
ATOM 3577 C C . ILE A 1 461 ? 8.610 -12.722 -0.199 1.00 94.94 461 ILE A C 1
ATOM 3579 O O . ILE A 1 461 ? 9.028 -12.262 -1.267 1.00 94.94 461 ILE A O 1
ATOM 3583 N N . VAL A 1 462 ? 7.343 -12.593 0.193 1.00 97.12 462 VAL A N 1
ATOM 3584 C CA . VAL A 1 462 ? 6.293 -11.920 -0.581 1.00 97.12 462 VAL A CA 1
ATOM 3585 C C . VAL A 1 462 ? 5.496 -10.938 0.277 1.00 97.12 462 VAL A C 1
ATOM 3587 O O . VAL A 1 462 ? 5.495 -11.016 1.506 1.00 97.12 462 VAL A O 1
ATOM 3590 N N . ALA A 1 463 ? 4.791 -10.017 -0.377 1.00 97.75 463 ALA A N 1
ATOM 3591 C CA . ALA A 1 463 ? 3.759 -9.196 0.244 1.00 97.75 463 ALA A CA 1
ATOM 3592 C C . ALA A 1 463 ? 2.421 -9.381 -0.481 1.00 97.75 463 ALA A C 1
ATOM 3594 O O . ALA A 1 463 ? 2.332 -9.282 -1.706 1.00 97.75 463 ALA A O 1
ATOM 3595 N N . TYR A 1 464 ? 1.390 -9.648 0.312 1.00 97.62 464 TYR A N 1
ATOM 3596 C CA . TYR A 1 464 ? 0.062 -10.029 -0.149 1.00 97.62 464 TYR A CA 1
ATOM 3597 C C . TYR A 1 464 ? -0.851 -8.833 -0.394 1.00 97.62 464 TYR A C 1
ATOM 3599 O O . TYR A 1 464 ? -0.719 -7.784 0.247 1.00 97.62 464 TYR A O 1
ATOM 3607 N N . HIS A 1 465 ? -1.821 -9.045 -1.282 1.00 96.50 465 HIS A N 1
ATOM 3608 C CA . HIS A 1 465 ? -2.974 -8.176 -1.484 1.00 96.50 465 HIS A CA 1
ATOM 3609 C C . HIS A 1 465 ? -2.617 -6.697 -1.749 1.00 96.50 465 HIS A C 1
ATOM 3611 O O . HIS A 1 465 ? -3.299 -5.777 -1.291 1.00 96.50 465 HIS A O 1
ATOM 3617 N N . LEU A 1 466 ? -1.518 -6.429 -2.464 1.00 96.88 466 LEU A N 1
ATOM 3618 C CA . LEU A 1 466 ? -1.132 -5.064 -2.834 1.00 96.88 466 LEU A CA 1
ATOM 3619 C C . LEU A 1 466 ? -1.937 -4.575 -4.042 1.00 96.88 466 LEU A C 1
ATOM 3621 O O . LEU A 1 466 ? -2.398 -5.390 -4.826 1.00 96.88 466 LEU A O 1
ATOM 3625 N N . PRO A 1 467 ? -2.079 -3.257 -4.272 1.00 94.62 467 PRO A N 1
ATOM 3626 C CA . PRO A 1 467 ? -2.839 -2.760 -5.422 1.00 94.62 467 PRO A CA 1
ATOM 3627 C C . PRO A 1 467 ? -2.321 -3.293 -6.771 1.00 94.62 467 PRO A C 1
ATOM 3629 O O . PRO A 1 467 ? -1.141 -3.078 -7.081 1.00 94.62 467 PRO A O 1
ATOM 3632 N N . GLY A 1 468 ? -3.215 -3.917 -7.548 1.00 95.50 468 GLY A N 1
ATOM 3633 C CA . GLY A 1 468 ? -2.995 -4.369 -8.930 1.00 95.50 468 GLY A CA 1
ATOM 3634 C C . GLY A 1 468 ? -3.065 -3.233 -9.970 1.00 95.50 468 GLY A C 1
ATOM 3635 O O . GLY A 1 468 ? -3.096 -2.046 -9.591 1.00 95.50 468 GLY A O 1
ATOM 3636 N N . PRO A 1 469 ? -3.096 -3.542 -11.284 1.00 95.06 469 PRO A N 1
ATOM 3637 C CA . PRO A 1 469 ? -3.435 -2.583 -12.331 1.00 95.06 469 PRO A CA 1
ATOM 3638 C C . PRO A 1 469 ? -4.770 -1.886 -12.042 1.00 95.06 469 PRO A C 1
ATOM 3640 O O . PRO A 1 469 ? -5.737 -2.493 -11.578 1.00 95.06 469 PRO A O 1
ATOM 3643 N N . LYS A 1 470 ? -4.822 -0.572 -12.285 1.00 92.19 470 LYS A N 1
ATOM 3644 C CA . LYS A 1 470 ? -5.968 0.269 -11.913 1.00 92.19 470 LYS A CA 1
ATOM 3645 C C . LYS A 1 470 ? -6.942 0.435 -13.071 1.00 92.19 470 LYS A C 1
ATOM 3647 O O . LYS A 1 470 ? -6.869 1.427 -13.792 1.00 92.19 470 LYS A O 1
ATOM 3652 N N . ASN A 1 471 ? -7.880 -0.494 -13.197 1.00 94.50 471 ASN A N 1
ATOM 3653 C CA . ASN A 1 471 ? -9.053 -0.345 -14.053 1.00 94.50 471 ASN A CA 1
ATOM 3654 C C . ASN A 1 471 ? -10.208 -1.226 -13.523 1.00 94.50 471 ASN A C 1
ATOM 3656 O O . ASN A 1 471 ? -9.940 -2.334 -13.057 1.00 94.50 471 ASN A O 1
ATOM 3660 N N . PRO A 1 472 ? -11.479 -0.786 -13.582 1.00 93.62 472 PRO A N 1
ATOM 3661 C CA . PRO A 1 472 ? -12.624 -1.637 -13.237 1.00 93.62 472 PRO A CA 1
ATOM 3662 C C . PRO A 1 472 ? -12.742 -2.913 -14.089 1.00 93.62 472 PRO A C 1
ATOM 3664 O O . PRO A 1 472 ? -13.413 -3.863 -13.695 1.00 93.62 472 PRO A O 1
ATOM 3667 N N . SER A 1 473 ? -12.083 -2.978 -15.248 1.00 95.88 473 SER A N 1
ATOM 3668 C CA . SER A 1 473 ? -12.044 -4.177 -16.092 1.00 95.88 473 SER A CA 1
ATOM 3669 C C . SER A 1 473 ? -11.494 -5.420 -15.378 1.00 95.88 473 SER A C 1
ATOM 3671 O O . SER A 1 473 ? -11.883 -6.525 -15.746 1.00 95.88 473 SER A O 1
ATOM 3673 N N . PHE A 1 474 ? -10.645 -5.271 -14.356 1.00 95.81 474 PHE A N 1
ATOM 3674 C CA . PHE A 1 474 ? -10.041 -6.396 -13.635 1.00 95.81 474 PHE A CA 1
ATOM 3675 C C . PHE A 1 474 ? -10.988 -6.981 -12.578 1.00 95.81 474 PHE A C 1
ATOM 3677 O O . PHE A 1 474 ? -11.324 -8.161 -12.648 1.00 95.81 474 PHE A O 1
ATOM 3684 N N . SER A 1 475 ? -11.507 -6.144 -11.668 1.00 93.19 475 SER A N 1
ATOM 3685 C CA . SER A 1 475 ? -12.299 -6.592 -10.501 1.00 93.19 475 SER A CA 1
ATOM 3686 C C . SER A 1 475 ? -13.626 -5.832 -10.306 1.00 93.19 475 SER A C 1
ATOM 3688 O O . SER A 1 475 ? -14.195 -5.851 -9.214 1.00 93.19 475 SER A O 1
ATOM 3690 N N . ALA A 1 476 ? -14.169 -5.206 -11.358 1.00 90.31 476 ALA A N 1
ATOM 3691 C CA . ALA A 1 476 ? -15.411 -4.421 -11.334 1.00 90.31 476 ALA A CA 1
ATOM 3692 C C . ALA A 1 476 ? -15.384 -3.317 -10.255 1.00 90.31 476 ALA A C 1
ATOM 3694 O O . ALA A 1 476 ? -14.454 -2.510 -10.234 1.00 90.31 476 ALA A O 1
ATOM 3695 N N . ASP A 1 477 ? -16.379 -3.287 -9.363 1.00 84.62 477 ASP A N 1
ATOM 3696 C CA . ASP A 1 477 ? -16.453 -2.338 -8.242 1.00 84.62 477 ASP A CA 1
ATOM 3697 C C . ASP A 1 477 ? -15.542 -2.728 -7.063 1.00 84.62 477 ASP A C 1
ATOM 3699 O O . ASP A 1 477 ? -15.297 -1.925 -6.155 1.00 84.62 477 ASP A O 1
ATOM 3703 N N . ALA A 1 478 ? -15.021 -3.961 -7.059 1.00 86.44 478 ALA A N 1
ATOM 3704 C CA . ALA A 1 478 ? -14.058 -4.408 -6.065 1.00 86.44 478 ALA A CA 1
ATOM 3705 C C . ALA A 1 478 ? -12.651 -3.883 -6.386 1.00 86.44 478 ALA A C 1
ATOM 3707 O O . ALA A 1 478 ? -12.299 -3.548 -7.519 1.00 86.44 478 ALA A O 1
ATOM 3708 N N . ARG A 1 479 ? -11.806 -3.812 -5.357 1.00 86.50 479 ARG A N 1
ATOM 3709 C CA . ARG A 1 479 ? -10.411 -3.410 -5.529 1.00 86.50 479 ARG A CA 1
ATOM 3710 C C . ARG A 1 479 ? -9.614 -4.570 -6.127 1.00 86.50 479 ARG A C 1
ATOM 3712 O O . ARG A 1 479 ? -9.491 -5.593 -5.470 1.00 86.50 479 ARG A O 1
ATOM 3719 N N . ASN A 1 480 ? -9.007 -4.348 -7.291 1.00 94.56 480 ASN A N 1
ATOM 3720 C CA . ASN A 1 480 ? -8.042 -5.288 -7.858 1.00 94.56 480 ASN A CA 1
ATOM 3721 C C . ASN A 1 480 ? -6.754 -5.350 -7.015 1.00 94.56 480 ASN A C 1
ATOM 3723 O O . ASN A 1 480 ? -6.181 -4.302 -6.661 1.00 94.56 480 ASN A O 1
ATOM 3727 N N . ALA A 1 481 ? -6.309 -6.562 -6.692 1.00 95.38 481 ALA A N 1
ATOM 3728 C CA . ALA A 1 481 ? -5.143 -6.825 -5.856 1.00 95.38 481 ALA A CA 1
ATOM 3729 C C . ALA A 1 481 ? -4.112 -7.702 -6.582 1.00 95.38 481 ALA A C 1
ATOM 3731 O O . ALA A 1 481 ? -4.386 -8.271 -7.619 1.00 95.38 481 ALA A O 1
ATOM 3732 N N . SER A 1 482 ? -2.893 -7.746 -6.057 1.00 97.50 482 SER A N 1
ATOM 3733 C CA . SER A 1 482 ? -1.739 -8.381 -6.688 1.00 97.50 482 SER A CA 1
ATOM 3734 C C . SER A 1 482 ? -0.775 -8.919 -5.637 1.00 97.50 482 SER A C 1
ATOM 3736 O O . SER A 1 482 ? -0.742 -8.442 -4.490 1.00 97.50 482 SER A O 1
ATOM 3738 N N . LEU A 1 483 ? 0.075 -9.853 -6.058 1.00 98.06 483 LEU A N 1
ATOM 3739 C CA . LEU A 1 483 ? 1.157 -10.394 -5.248 1.00 98.06 483 LEU A CA 1
ATOM 3740 C C . LEU A 1 483 ? 2.442 -9.617 -5.536 1.00 98.06 483 LEU A C 1
ATOM 3742 O O . LEU A 1 483 ? 2.840 -9.473 -6.688 1.00 98.06 483 LEU A O 1
ATOM 3746 N N . GLN A 1 484 ? 3.134 -9.157 -4.498 1.00 97.69 484 GLN A N 1
ATOM 3747 C CA . GLN A 1 484 ? 4.475 -8.589 -4.618 1.00 97.69 484 GLN A CA 1
ATOM 3748 C C . GLN A 1 484 ? 5.528 -9.633 -4.269 1.00 97.69 484 GLN A C 1
ATOM 3750 O O . GLN A 1 484 ? 5.569 -10.120 -3.139 1.00 97.69 484 GLN A O 1
ATOM 3755 N N . LEU A 1 485 ? 6.443 -9.882 -5.199 1.00 97.12 485 LEU A N 1
ATOM 3756 C CA . LEU A 1 485 ? 7.691 -10.580 -4.926 1.00 97.12 485 LEU A CA 1
ATOM 3757 C C . LEU A 1 485 ? 8.697 -9.587 -4.333 1.00 97.12 485 LEU A C 1
ATOM 3759 O O . LEU A 1 485 ? 8.921 -8.501 -4.880 1.00 97.12 485 LEU A O 1
ATOM 3763 N N . ALA A 1 486 ? 9.265 -9.947 -3.182 1.00 95.06 486 ALA A N 1
ATOM 3764 C CA . ALA A 1 486 ? 10.369 -9.246 -2.525 1.00 95.06 486 ALA A CA 1
ATOM 3765 C C . ALA A 1 486 ? 11.602 -10.165 -2.481 1.00 95.06 486 ALA A C 1
ATOM 3767 O O . ALA A 1 486 ? 12.198 -10.393 -1.424 1.00 95.06 486 ALA A O 1
ATOM 3768 N N . GLY A 1 487 ? 11.897 -10.763 -3.640 1.00 91.38 487 GLY A N 1
ATOM 3769 C CA . GLY A 1 487 ? 12.853 -11.851 -3.817 1.00 91.38 487 GLY A CA 1
ATOM 3770 C C . GLY A 1 487 ? 12.285 -13.262 -3.624 1.00 91.38 487 GLY A C 1
ATOM 3771 O O . GLY A 1 487 ? 13.032 -14.223 -3.762 1.00 91.38 487 GLY A O 1
ATOM 3772 N N . GLY A 1 488 ? 10.994 -13.402 -3.306 1.00 94.94 488 GLY A N 1
ATOM 3773 C CA . GLY A 1 488 ? 10.286 -14.686 -3.344 1.00 94.94 488 GLY A CA 1
ATOM 3774 C C . GLY A 1 488 ? 9.984 -15.168 -4.765 1.00 94.94 488 GLY A C 1
ATOM 3775 O O . GLY A 1 488 ? 10.226 -14.453 -5.740 1.00 94.94 488 GLY A O 1
ATOM 3776 N N . THR A 1 489 ? 9.421 -16.369 -4.867 1.00 96.12 489 THR A N 1
ATOM 3777 C CA . THR A 1 489 ? 9.081 -17.028 -6.131 1.00 96.12 489 THR A CA 1
ATOM 3778 C C . THR A 1 489 ? 7.660 -17.584 -6.117 1.00 96.12 489 THR A C 1
ATOM 3780 O O . THR A 1 489 ? 7.085 -17.864 -5.061 1.00 96.12 489 THR A O 1
ATOM 3783 N N . VAL A 1 490 ? 7.088 -17.755 -7.309 1.00 97.38 490 VAL A N 1
ATOM 3784 C CA . VAL A 1 490 ? 5.847 -18.512 -7.521 1.00 97.38 490 VAL A CA 1
ATOM 3785 C C . VAL A 1 490 ? 6.091 -19.566 -8.582 1.00 97.38 490 VAL A C 1
ATOM 3787 O O . VAL A 1 490 ? 6.627 -19.240 -9.636 1.00 97.38 490 VAL A O 1
ATOM 3790 N N . SER A 1 491 ? 5.682 -20.810 -8.347 1.00 96.38 491 SER A N 1
ATOM 3791 C CA . SER A 1 491 ? 5.923 -21.899 -9.292 1.00 96.38 491 SER A CA 1
ATOM 3792 C C . SER A 1 491 ? 4.730 -22.823 -9.521 1.00 96.38 491 SER A C 1
ATOM 3794 O O . SER A 1 491 ? 3.945 -23.071 -8.609 1.00 96.38 491 SER A O 1
ATOM 3796 N N . ALA A 1 492 ? 4.582 -23.356 -10.737 1.00 95.88 492 ALA A N 1
ATOM 3797 C CA . ALA A 1 492 ? 3.604 -24.407 -11.028 1.00 95.88 492 ALA A CA 1
ATOM 3798 C C . ALA A 1 492 ? 3.962 -25.254 -12.248 1.00 95.88 492 ALA A C 1
ATOM 3800 O O . ALA A 1 492 ? 4.614 -24.803 -13.189 1.00 95.88 492 ALA A O 1
ATOM 3801 N N . ALA A 1 493 ? 3.476 -26.495 -12.238 1.00 94.62 493 ALA A N 1
ATOM 3802 C CA . ALA A 1 493 ? 3.516 -27.382 -13.389 1.00 94.62 493 ALA A CA 1
ATOM 3803 C C . ALA A 1 493 ? 2.243 -27.184 -14.221 1.00 94.62 493 ALA A C 1
ATOM 3805 O O . ALA A 1 493 ? 1.156 -27.589 -13.805 1.00 94.62 493 ALA A O 1
ATOM 3806 N N . ILE A 1 494 ? 2.383 -26.565 -15.395 1.00 95.31 494 ILE A N 1
ATOM 3807 C CA . ILE A 1 494 ? 1.285 -26.329 -16.339 1.00 95.31 494 ILE A CA 1
ATOM 3808 C C . ILE A 1 494 ? 1.613 -27.061 -17.651 1.00 95.31 494 ILE A C 1
ATOM 3810 O O . ILE A 1 494 ? 2.213 -26.471 -18.554 1.00 95.31 494 ILE A O 1
ATOM 3814 N N . PRO A 1 495 ? 1.300 -28.365 -17.756 1.00 91.50 495 PRO A N 1
ATOM 3815 C CA . PRO A 1 495 ? 1.617 -29.145 -18.947 1.00 91.50 495 PRO A CA 1
ATOM 3816 C C . PRO A 1 495 ? 0.830 -28.639 -20.159 1.00 91.50 495 PRO A C 1
ATOM 3818 O O . PRO A 1 495 ? -0.305 -28.177 -20.022 1.00 91.50 495 PRO A O 1
ATOM 3821 N N . ASN A 1 496 ? 1.421 -28.780 -21.348 1.00 91.00 496 ASN A N 1
ATOM 3822 C CA . ASN A 1 496 ? 0.850 -28.371 -22.639 1.00 91.00 496 ASN A CA 1
ATOM 3823 C C . ASN A 1 496 ? 0.606 -26.860 -22.793 1.00 91.00 496 ASN A C 1
ATOM 3825 O O . ASN A 1 496 ? -0.098 -26.457 -23.716 1.00 91.00 496 ASN A O 1
ATOM 3829 N N . ALA A 1 497 ? 1.141 -26.021 -21.902 1.00 94.31 497 ALA A N 1
ATOM 3830 C CA . ALA A 1 497 ? 1.077 -24.578 -22.085 1.00 94.31 497 ALA A CA 1
ATOM 3831 C C . ALA A 1 497 ? 1.921 -24.164 -23.291 1.00 94.31 497 ALA A C 1
ATOM 3833 O O . ALA A 1 497 ? 3.111 -24.447 -23.327 1.00 94.31 497 ALA A O 1
ATOM 3834 N N . VAL A 1 498 ? 1.300 -23.485 -24.250 1.00 94.06 498 VAL A N 1
ATOM 3835 C CA . VAL A 1 498 ? 1.940 -22.961 -25.467 1.00 94.06 498 VAL A CA 1
ATOM 3836 C C . VAL A 1 498 ? 1.950 -21.433 -25.467 1.00 94.06 498 VAL A C 1
ATOM 3838 O O . VAL A 1 498 ? 2.787 -20.832 -26.131 1.00 94.06 498 VAL A O 1
ATOM 3841 N N . SER A 1 499 ? 1.072 -20.795 -24.686 1.00 96.25 499 SER A N 1
ATOM 3842 C CA . SER A 1 499 ? 1.098 -19.348 -24.461 1.00 96.25 499 SER A CA 1
ATOM 3843 C C . SER A 1 499 ? 0.954 -19.000 -22.981 1.00 96.25 499 SER A C 1
ATOM 3845 O O . SER A 1 499 ? 0.296 -19.718 -22.225 1.00 96.25 499 SER A O 1
ATOM 3847 N N . LEU A 1 500 ? 1.542 -17.872 -22.582 1.00 97.62 500 LEU A N 1
ATOM 3848 C CA . LEU A 1 500 ? 1.475 -17.291 -21.241 1.00 97.62 500 LEU A CA 1
ATOM 3849 C C . LEU A 1 500 ? 1.191 -15.786 -21.352 1.00 97.62 500 LEU A C 1
ATOM 3851 O O . LEU A 1 500 ? 1.986 -15.050 -21.930 1.00 97.62 500 LEU A O 1
ATOM 3855 N N . SER A 1 501 ? 0.089 -15.331 -20.757 1.00 98.31 501 SER A N 1
ATOM 3856 C CA . SER A 1 501 ? -0.259 -13.917 -20.584 1.00 98.31 501 SER A CA 1
ATOM 3857 C C . SER A 1 501 ? -0.165 -13.540 -19.112 1.00 98.31 501 SER A C 1
ATOM 3859 O O . SER A 1 501 ? -0.699 -14.257 -18.272 1.00 98.31 501 SER A O 1
ATOM 3861 N N . PHE A 1 502 ? 0.461 -12.413 -18.783 1.00 98.50 502 PHE A N 1
ATOM 3862 C CA . PHE A 1 502 ? 0.481 -11.907 -17.409 1.00 98.50 502 PHE A CA 1
ATOM 3863 C C . PHE A 1 502 ? 0.729 -10.406 -17.341 1.00 98.50 502 PHE A C 1
ATOM 3865 O O . PHE A 1 502 ? 1.278 -9.798 -18.265 1.00 98.50 502 PHE A O 1
ATOM 3872 N N . TRP A 1 503 ? 0.355 -9.814 -16.211 1.00 98.19 503 TRP A N 1
ATOM 3873 C CA . TRP A 1 503 ? 0.698 -8.444 -15.864 1.00 98.19 503 TRP A CA 1
ATOM 3874 C C . TRP A 1 503 ? 1.811 -8.432 -14.827 1.00 98.19 503 TRP A C 1
ATOM 3876 O O . TRP A 1 503 ? 1.785 -9.183 -13.849 1.00 98.19 503 TRP A O 1
ATOM 3886 N N . PHE A 1 504 ? 2.777 -7.536 -15.006 1.00 97.44 504 PHE A N 1
ATOM 3887 C CA . PHE A 1 504 ? 3.810 -7.308 -14.005 1.00 97.44 504 PHE A CA 1
ATOM 3888 C C . PHE A 1 504 ? 4.014 -5.822 -13.731 1.00 97.44 504 PHE A C 1
ATOM 3890 O O . PHE A 1 504 ? 3.854 -4.970 -14.604 1.00 97.44 504 PHE A O 1
ATOM 3897 N N . TRP A 1 505 ? 4.388 -5.513 -12.495 1.00 96.31 505 TRP A N 1
ATOM 3898 C CA . TRP A 1 505 ? 4.785 -4.178 -12.071 1.00 96.31 505 TRP A CA 1
ATOM 3899 C C . TRP A 1 505 ? 6.273 -4.169 -11.755 1.00 96.31 505 TRP A C 1
ATOM 3901 O O . TRP A 1 505 ? 6.715 -4.864 -10.835 1.00 96.31 505 TRP A O 1
ATOM 3911 N N . ASN A 1 506 ? 7.048 -3.367 -12.484 1.00 92.00 506 ASN A N 1
ATOM 3912 C CA . ASN A 1 506 ? 8.491 -3.291 -12.279 1.00 92.00 506 ASN A CA 1
ATOM 3913 C C . ASN A 1 506 ? 8.842 -2.441 -11.046 1.00 92.00 506 ASN A C 1
ATOM 3915 O O . ASN A 1 506 ? 8.771 -1.208 -11.076 1.00 92.00 506 ASN A O 1
ATOM 3919 N N . GLY A 1 507 ? 9.262 -3.092 -9.963 1.00 91.19 507 GLY A N 1
ATOM 3920 C CA . GLY A 1 507 ? 9.630 -2.431 -8.714 1.00 91.19 507 GLY A CA 1
ATOM 3921 C C . GLY A 1 507 ? 11.076 -1.952 -8.632 1.00 91.19 507 GLY A C 1
ATOM 3922 O O . GLY A 1 507 ? 11.432 -1.309 -7.639 1.00 91.19 507 GLY A O 1
ATOM 3923 N N . MET A 1 508 ? 11.902 -2.202 -9.654 1.00 87.88 508 MET A N 1
ATOM 3924 C CA . MET A 1 508 ? 13.327 -1.865 -9.652 1.00 87.88 508 MET A CA 1
ATOM 3925 C C . MET A 1 508 ? 13.734 -1.008 -10.848 1.00 87.88 508 MET A C 1
ATOM 3927 O O . MET A 1 508 ? 13.399 -1.275 -11.996 1.00 87.88 508 MET A O 1
ATOM 3931 N N . SER A 1 509 ? 14.507 0.043 -10.572 1.00 85.06 509 SER A N 1
ATOM 3932 C CA . SER A 1 509 ? 15.135 0.841 -11.627 1.00 85.06 509 SER A CA 1
ATOM 3933 C C . SER A 1 509 ? 16.228 0.018 -12.303 1.00 85.06 509 SER A C 1
ATOM 3935 O O . SER A 1 509 ? 17.015 -0.634 -11.620 1.00 85.06 509 SER A O 1
ATOM 3937 N N . SER A 1 510 ? 16.348 0.119 -13.623 1.00 81.56 510 SER A N 1
ATOM 3938 C CA . SER A 1 510 ? 17.396 -0.558 -14.399 1.00 81.56 510 SER A CA 1
ATOM 3939 C C . SER A 1 510 ? 18.820 -0.123 -14.016 1.00 81.56 510 SER A C 1
ATOM 3941 O O . SER A 1 510 ? 19.786 -0.851 -14.205 1.00 81.56 510 SER A O 1
ATOM 3943 N N . SER A 1 511 ? 18.959 1.055 -13.405 1.00 80.62 511 SER A N 1
ATOM 3944 C CA . SER A 1 511 ? 20.215 1.582 -12.853 1.00 80.62 511 SER A CA 1
ATOM 3945 C C . SER A 1 511 ? 20.484 1.195 -11.392 1.00 80.62 511 SER A C 1
ATOM 3947 O O . SER A 1 511 ? 21.471 1.645 -10.811 1.00 80.62 511 SER A O 1
ATOM 3949 N N . ALA A 1 512 ? 19.597 0.420 -10.760 1.00 80.06 512 ALA A N 1
ATOM 3950 C CA . ALA A 1 512 ? 19.650 0.152 -9.326 1.00 80.06 512 ALA A CA 1
ATOM 3951 C C . ALA A 1 512 ? 20.728 -0.867 -8.929 1.00 80.06 512 ALA A C 1
ATOM 3953 O O . ALA A 1 512 ? 21.360 -0.672 -7.890 1.00 80.06 512 ALA A O 1
ATOM 3954 N N . ARG A 1 513 ? 20.892 -1.937 -9.713 1.00 82.50 513 ARG A N 1
ATOM 3955 C CA . ARG A 1 513 ? 21.768 -3.091 -9.451 1.00 82.50 513 ARG A CA 1
ATOM 3956 C C . ARG A 1 513 ? 22.194 -3.746 -10.764 1.00 82.50 513 ARG A C 1
ATOM 3958 O O . ARG A 1 513 ? 21.621 -3.424 -11.804 1.00 82.50 513 ARG A O 1
ATOM 3965 N N . ASP A 1 514 ? 23.169 -4.644 -10.691 1.00 84.81 514 ASP A N 1
ATOM 3966 C CA . ASP A 1 514 ? 23.744 -5.326 -11.853 1.00 84.81 514 ASP A CA 1
ATOM 3967 C C . ASP A 1 514 ? 22.712 -6.178 -12.605 1.00 84.81 514 ASP A C 1
ATOM 3969 O O . ASP A 1 514 ? 22.608 -6.013 -13.816 1.00 84.81 514 ASP A O 1
ATOM 3973 N N . ASP A 1 515 ? 21.836 -6.896 -11.892 1.00 81.31 515 ASP A N 1
ATOM 3974 C CA . ASP A 1 515 ? 20.729 -7.682 -12.463 1.00 81.31 515 ASP A CA 1
ATOM 3975 C C . ASP A 1 515 ? 19.378 -7.264 -11.885 1.00 81.31 515 ASP A C 1
ATOM 3977 O O . ASP A 1 515 ? 19.217 -7.256 -10.670 1.00 81.31 515 ASP A O 1
ATOM 3981 N N . THR A 1 516 ? 18.361 -6.962 -12.701 1.00 77.00 516 THR A N 1
ATOM 3982 C CA . THR A 1 516 ? 17.035 -6.546 -12.190 1.00 77.00 516 THR A CA 1
ATOM 3983 C C . THR A 1 516 ? 16.061 -7.673 -11.837 1.00 77.00 516 THR A C 1
ATOM 3985 O O . THR A 1 516 ? 15.013 -7.371 -11.260 1.00 77.00 516 THR A O 1
ATOM 3988 N N . GLY A 1 517 ? 16.448 -8.937 -12.022 1.00 83.50 517 GLY A N 1
ATOM 3989 C CA . GLY A 1 517 ? 15.694 -10.125 -11.598 1.00 83.50 517 GLY A CA 1
ATOM 3990 C C . GLY A 1 517 ? 14.963 -10.835 -12.739 1.00 83.50 517 GLY A C 1
ATOM 3991 O O . GLY A 1 517 ? 14.610 -10.210 -13.742 1.00 83.50 517 GLY A O 1
ATOM 3992 N N . GLU A 1 518 ? 14.745 -12.139 -12.573 1.00 89.88 518 GLU A N 1
ATOM 3993 C CA . GLU A 1 518 ? 14.007 -12.991 -13.513 1.00 89.88 518 GLU A CA 1
ATOM 3994 C C . GLU A 1 518 ? 12.499 -12.811 -13.350 1.00 89.88 518 GLU A C 1
ATOM 3996 O O . GLU A 1 518 ? 11.951 -12.991 -12.264 1.00 89.88 518 GLU A O 1
ATOM 4001 N N . LEU A 1 519 ? 11.815 -12.448 -14.437 1.00 94.44 519 LEU A N 1
ATOM 4002 C CA . LEU A 1 519 ? 10.362 -12.295 -14.433 1.00 94.44 519 LEU A CA 1
ATOM 4003 C C . LEU A 1 519 ? 9.684 -13.652 -14.512 1.00 94.44 519 LEU A C 1
ATOM 4005 O O . LEU A 1 519 ? 8.839 -13.955 -13.675 1.00 94.44 519 LEU A O 1
ATOM 4009 N N . VAL A 1 520 ? 10.069 -14.448 -15.508 1.00 95.12 520 VAL A N 1
ATOM 4010 C CA . VAL A 1 520 ? 9.566 -15.803 -15.704 1.00 95.12 520 VAL A CA 1
ATOM 4011 C C . VAL A 1 520 ? 10.675 -16.707 -16.225 1.00 95.12 520 VAL A C 1
ATOM 4013 O O . VAL A 1 520 ? 11.453 -16.310 -17.088 1.00 95.12 520 VAL A O 1
ATOM 4016 N N . ALA A 1 521 ? 10.727 -17.927 -15.715 1.00 93.44 521 ALA A N 1
ATOM 4017 C CA . ALA A 1 521 ? 11.582 -19.000 -16.187 1.00 93.44 521 ALA A CA 1
ATOM 4018 C C . ALA A 1 521 ? 10.756 -20.271 -16.403 1.00 93.44 521 ALA A C 1
ATOM 4020 O O . ALA A 1 521 ? 9.727 -20.486 -15.752 1.00 93.44 521 ALA A O 1
ATOM 4021 N N . LEU A 1 522 ? 11.214 -21.114 -17.322 1.00 90.31 522 LEU A N 1
ATOM 4022 C CA . LEU A 1 522 ? 10.650 -22.431 -17.577 1.00 90.31 522 LEU A CA 1
ATOM 4023 C C . LEU A 1 522 ? 11.788 -23.445 -17.651 1.00 90.31 522 LEU A C 1
ATOM 4025 O O . LEU A 1 522 ? 12.683 -23.321 -18.489 1.00 90.31 522 LEU A O 1
ATOM 4029 N N . ALA A 1 523 ? 11.725 -24.447 -16.769 1.00 83.38 523 ALA A N 1
ATOM 4030 C CA . ALA A 1 523 ? 12.849 -25.349 -16.515 1.00 83.38 523 ALA A CA 1
ATOM 4031 C C . ALA A 1 523 ? 14.133 -24.541 -16.207 1.00 83.38 523 ALA A C 1
ATOM 4033 O O . ALA A 1 523 ? 14.039 -23.486 -15.573 1.00 83.38 523 ALA A O 1
ATOM 4034 N N . ASP A 1 524 ? 15.299 -25.035 -16.626 1.00 79.31 524 ASP A N 1
ATOM 4035 C CA . ASP A 1 524 ? 16.596 -24.353 -16.470 1.00 79.31 524 ASP A CA 1
ATOM 4036 C C . ASP A 1 524 ? 17.137 -23.796 -17.800 1.00 79.31 524 ASP A C 1
ATOM 4038 O O . ASP A 1 524 ? 18.205 -23.186 -17.844 1.00 79.31 524 ASP A O 1
ATOM 4042 N N . SER A 1 525 ? 16.413 -24.004 -18.904 1.00 81.62 525 SER A N 1
ATOM 4043 C CA . SER A 1 525 ? 16.842 -23.583 -20.239 1.00 81.62 525 SER A CA 1
ATOM 4044 C C . SER A 1 525 ? 16.264 -22.237 -20.662 1.00 81.62 525 SER A C 1
ATOM 4046 O O . SER A 1 525 ? 16.979 -21.485 -21.319 1.00 81.62 525 SER A O 1
ATOM 4048 N N . PHE A 1 526 ? 15.026 -21.908 -20.279 1.00 91.00 526 PHE A N 1
ATOM 4049 C CA . PHE A 1 526 ? 14.340 -20.693 -20.722 1.00 91.00 526 PHE A CA 1
ATOM 4050 C C . PHE A 1 526 ? 14.167 -19.682 -19.586 1.00 91.00 526 PHE A C 1
ATOM 4052 O O . PHE A 1 526 ? 13.593 -20.012 -18.545 1.00 91.00 526 PHE A O 1
ATOM 4059 N N . SER A 1 527 ? 14.561 -18.426 -19.808 1.00 92.88 527 SER A N 1
ATOM 4060 C CA . SER A 1 527 ? 14.198 -17.327 -18.907 1.00 92.88 527 SER A CA 1
ATOM 4061 C C . SER A 1 527 ? 13.985 -15.995 -19.620 1.00 92.88 527 SER A C 1
ATOM 4063 O O . SER A 1 527 ? 14.630 -15.665 -20.614 1.00 92.88 527 SER A O 1
ATOM 4065 N N . LEU A 1 528 ? 13.052 -15.210 -19.087 1.00 94.88 528 LEU A N 1
ATOM 4066 C CA . LEU A 1 528 ? 12.810 -13.818 -19.430 1.00 94.88 528 LEU A CA 1
ATOM 4067 C C . LEU A 1 528 ? 13.104 -12.963 -18.200 1.00 94.88 528 LEU A C 1
ATOM 4069 O O . LEU A 1 528 ? 12.508 -13.142 -17.134 1.00 94.88 528 LEU A O 1
ATOM 4073 N N . ARG A 1 529 ? 13.984 -11.980 -18.362 1.00 94.00 529 ARG A N 1
ATOM 4074 C CA . ARG A 1 529 ? 14.346 -11.028 -17.310 1.00 94.00 529 ARG A CA 1
ATOM 4075 C C . ARG A 1 529 ? 14.389 -9.602 -17.833 1.00 94.00 529 ARG A C 1
ATOM 4077 O O . ARG A 1 529 ? 14.388 -9.357 -19.038 1.00 94.00 529 ARG A O 1
ATOM 4084 N N . ILE A 1 530 ? 14.459 -8.656 -16.904 1.00 92.38 530 ILE A N 1
ATOM 4085 C CA . ILE A 1 530 ? 14.766 -7.257 -17.212 1.00 92.38 530 ILE A CA 1
ATOM 4086 C C . ILE A 1 530 ? 16.283 -7.083 -17.088 1.00 92.38 530 ILE A C 1
ATOM 4088 O O . ILE A 1 530 ? 16.880 -7.589 -16.129 1.00 92.38 530 ILE A O 1
ATOM 4092 N N . GLY A 1 531 ? 16.905 -6.383 -18.036 1.00 91.25 531 GLY A N 1
ATOM 4093 C CA . GLY A 1 531 ? 18.327 -6.052 -17.984 1.00 91.25 531 GLY A CA 1
ATOM 4094 C C . GLY A 1 531 ? 18.654 -5.030 -16.890 1.00 91.25 531 GLY A C 1
ATOM 4095 O O . GLY A 1 531 ? 18.002 -3.985 -16.785 1.00 91.25 531 GLY A O 1
ATOM 4096 N N . GLY A 1 532 ? 19.676 -5.309 -16.085 1.00 89.50 532 GLY A N 1
ATOM 4097 C CA . GLY A 1 532 ? 20.200 -4.412 -15.060 1.00 89.50 532 GLY A CA 1
ATOM 4098 C C . GLY A 1 532 ? 21.440 -3.643 -15.522 1.00 89.50 532 GLY A C 1
ATOM 4099 O O . GLY A 1 532 ? 21.695 -3.466 -16.713 1.00 89.50 532 GLY A O 1
ATOM 4100 N N . LYS A 1 533 ? 22.211 -3.121 -14.566 1.00 86.50 533 LYS A N 1
ATOM 4101 C CA . LYS A 1 533 ? 23.393 -2.288 -14.823 1.00 86.50 533 LYS A CA 1
ATOM 4102 C C . LYS A 1 533 ? 24.509 -3.047 -15.552 1.00 86.50 533 LYS A C 1
ATOM 4104 O O . LYS A 1 533 ? 25.192 -2.422 -16.361 1.00 86.50 533 LYS A O 1
ATOM 4109 N N . ALA A 1 534 ? 24.685 -4.342 -15.286 1.00 87.94 534 ALA A N 1
ATOM 4110 C CA . ALA A 1 534 ? 25.736 -5.146 -15.910 1.00 87.94 534 ALA A CA 1
ATOM 4111 C C . ALA A 1 534 ? 25.451 -5.454 -17.389 1.00 87.94 534 ALA A C 1
ATOM 4113 O O . ALA A 1 534 ? 26.370 -5.751 -18.143 1.00 87.94 534 ALA A O 1
ATOM 4114 N N . ASP A 1 535 ? 24.202 -5.291 -17.832 1.00 88.12 535 ASP A N 1
ATOM 4115 C CA . ASP A 1 535 ? 23.763 -5.631 -19.187 1.00 88.12 535 ASP A CA 1
ATOM 4116 C C . ASP A 1 535 ? 24.032 -4.539 -20.239 1.00 88.12 535 ASP A C 1
ATOM 4118 O O . ASP A 1 535 ? 23.569 -4.637 -21.378 1.00 88.12 535 ASP A O 1
ATOM 4122 N N . GLY A 1 536 ? 24.752 -3.472 -19.877 1.00 86.38 536 GLY A N 1
ATOM 4123 C CA . GLY A 1 536 ? 25.173 -2.421 -20.806 1.00 86.38 536 GLY A CA 1
ATOM 4124 C C . GLY A 1 536 ? 24.003 -1.815 -21.586 1.00 86.38 536 GLY A C 1
ATOM 4125 O O . GLY A 1 536 ? 23.094 -1.215 -21.009 1.00 86.38 536 GLY A O 1
ATOM 4126 N N . GLU A 1 537 ? 24.006 -1.975 -22.910 1.00 82.56 537 GLU A N 1
ATOM 4127 C CA . GLU A 1 537 ? 22.945 -1.460 -23.783 1.00 82.56 537 GLU A CA 1
ATOM 4128 C C . GLU A 1 537 ? 21.587 -2.152 -23.602 1.00 82.56 537 GLU A C 1
ATOM 4130 O O . GLU A 1 537 ? 20.576 -1.629 -24.069 1.00 82.56 537 GLU A O 1
ATOM 4135 N N . ALA A 1 538 ? 21.544 -3.339 -22.992 1.00 85.81 538 ALA A N 1
ATOM 4136 C CA . ALA A 1 538 ? 20.303 -4.048 -22.683 1.00 85.81 538 ALA A CA 1
ATOM 4137 C C . ALA A 1 538 ? 19.711 -3.671 -21.319 1.00 85.81 538 ALA A C 1
ATOM 4139 O O . ALA A 1 538 ? 18.629 -4.136 -20.960 1.00 85.81 538 ALA A O 1
ATOM 4140 N N . ARG A 1 539 ? 20.362 -2.766 -20.581 1.00 89.25 539 ARG A N 1
ATOM 4141 C CA . ARG A 1 539 ? 19.824 -2.196 -19.346 1.00 89.25 539 ARG A CA 1
ATOM 4142 C C . ARG A 1 539 ? 18.417 -1.635 -19.569 1.00 89.25 539 ARG A C 1
ATOM 4144 O O . ARG A 1 539 ? 18.207 -0.803 -20.448 1.00 89.25 539 ARG A O 1
ATOM 4151 N N . GLY A 1 540 ? 17.467 -2.055 -18.740 1.00 87.88 540 GLY A N 1
ATOM 4152 C CA . GLY A 1 540 ? 16.070 -1.623 -18.781 1.00 87.88 540 GLY A CA 1
ATOM 4153 C C . GLY A 1 540 ? 15.235 -2.248 -19.893 1.00 87.88 540 GLY A C 1
ATOM 4154 O O . GLY A 1 540 ? 14.065 -1.909 -19.995 1.00 87.88 540 GLY A O 1
ATOM 4155 N N . HIS A 1 541 ? 15.794 -3.152 -20.693 1.00 91.69 541 HIS A N 1
ATOM 4156 C CA . HIS A 1 541 ? 15.089 -3.847 -21.768 1.00 91.69 541 HIS A CA 1
ATOM 4157 C C . HIS A 1 541 ? 14.853 -5.307 -21.379 1.00 91.69 541 HIS A C 1
ATOM 4159 O O . HIS A 1 541 ? 15.487 -5.822 -20.452 1.00 91.69 541 HIS A O 1
ATOM 4165 N N . PHE A 1 542 ? 13.955 -5.993 -22.086 1.00 94.69 542 PHE A N 1
ATOM 4166 C CA . PHE A 1 542 ? 13.840 -7.439 -21.936 1.00 94.69 542 PHE A CA 1
ATOM 4167 C C . PHE A 1 542 ? 15.098 -8.148 -22.430 1.00 94.69 542 PHE A C 1
ATOM 4169 O O . PHE A 1 542 ? 15.658 -7.810 -23.476 1.00 94.69 542 PHE A O 1
ATOM 4176 N N . LEU A 1 543 ? 15.492 -9.170 -21.684 1.00 94.56 543 LEU A N 1
ATOM 4177 C CA . LEU A 1 543 ? 16.494 -10.145 -22.068 1.00 94.56 543 LEU A CA 1
ATOM 4178 C C . LEU A 1 543 ? 15.870 -11.526 -21.957 1.00 94.56 543 LEU A C 1
ATOM 4180 O O . LEU A 1 543 ? 15.440 -11.936 -20.877 1.00 94.56 543 LEU A O 1
ATOM 4184 N N . LEU A 1 544 ? 15.806 -12.212 -23.090 1.00 94.31 544 LEU A N 1
ATOM 4185 C CA . LEU A 1 544 ? 15.283 -13.561 -23.198 1.00 94.31 544 LEU A CA 1
ATOM 4186 C C . LEU A 1 544 ? 16.429 -14.521 -23.490 1.00 94.31 544 LEU A C 1
ATOM 4188 O O . LEU A 1 544 ? 17.211 -14.283 -24.410 1.00 94.31 544 LEU A O 1
ATOM 4192 N N . LYS A 1 545 ? 16.521 -15.592 -22.710 1.00 91.94 545 LYS A N 1
ATOM 4193 C CA . LYS A 1 545 ? 17.557 -16.615 -22.806 1.00 91.94 545 LYS A CA 1
ATOM 4194 C C . LYS A 1 545 ? 16.924 -17.978 -23.082 1.00 91.94 545 LYS A C 1
ATOM 4196 O O . LYS A 1 545 ? 15.908 -18.309 -22.480 1.00 91.94 545 LYS A O 1
ATOM 4201 N N . ASP A 1 546 ? 17.541 -18.740 -23.981 1.00 89.44 546 ASP A N 1
ATOM 4202 C CA . ASP A 1 546 ? 17.253 -20.158 -24.237 1.00 89.44 546 ASP A CA 1
ATOM 4203 C C . ASP A 1 546 ? 18.579 -20.917 -24.393 1.00 89.44 546 ASP A C 1
ATOM 4205 O O . ASP A 1 546 ? 19.252 -20.812 -25.425 1.00 89.44 546 ASP A O 1
ATOM 4209 N N . GLY A 1 547 ? 19.008 -21.620 -23.343 1.00 85.94 547 GLY A N 1
ATOM 4210 C CA . GLY A 1 547 ? 20.344 -22.218 -23.274 1.00 85.94 547 GLY A CA 1
ATOM 4211 C C . GLY A 1 547 ? 21.440 -21.152 -23.395 1.00 85.94 547 GLY A C 1
ATOM 4212 O O . GLY A 1 547 ? 21.520 -20.243 -22.572 1.00 85.94 547 GLY A O 1
ATOM 4213 N N . GLU A 1 548 ? 22.283 -21.239 -24.424 1.00 85.88 548 GLU A N 1
ATOM 4214 C CA . GLU A 1 548 ? 23.337 -20.245 -24.701 1.00 85.88 548 GLU A CA 1
ATOM 4215 C C . GLU A 1 548 ? 22.853 -19.054 -25.545 1.00 85.88 548 GLU A C 1
ATOM 4217 O O . GLU A 1 548 ? 23.555 -18.050 -25.669 1.00 85.88 548 GLU A O 1
ATOM 4222 N N . LYS A 1 549 ? 21.655 -19.136 -26.138 1.00 90.69 549 LYS A N 1
ATOM 4223 C CA . LYS A 1 549 ? 21.122 -18.068 -26.991 1.00 90.69 549 LYS A CA 1
ATOM 4224 C C . LYS A 1 549 ? 20.515 -16.960 -26.142 1.00 90.69 549 LYS A C 1
ATOM 4226 O O . LYS A 1 549 ? 19.778 -17.233 -25.197 1.00 90.69 549 LYS A O 1
ATOM 4231 N N . GLN A 1 550 ? 20.752 -15.713 -26.543 1.00 92.62 550 GLN A N 1
ATOM 4232 C CA . GLN A 1 550 ? 20.185 -14.531 -25.903 1.00 92.62 550 GLN A CA 1
ATOM 4233 C C . GLN A 1 550 ? 19.571 -13.586 -26.941 1.00 92.62 550 GLN A C 1
ATOM 4235 O O . GLN A 1 550 ? 20.165 -13.315 -27.983 1.00 92.62 550 GLN A O 1
ATOM 4240 N N . PHE A 1 551 ? 18.395 -13.052 -26.625 1.00 94.62 551 PHE A N 1
ATOM 4241 C CA . PHE A 1 551 ? 17.641 -12.105 -27.439 1.00 94.62 551 PHE A CA 1
ATOM 4242 C C . PHE A 1 551 ? 17.299 -10.874 -26.598 1.00 94.62 551 PHE A C 1
ATOM 4244 O O . PHE A 1 551 ? 17.040 -10.978 -25.398 1.00 94.62 551 PHE A O 1
ATOM 4251 N N . LYS A 1 552 ? 17.310 -9.699 -27.227 1.00 93.62 552 LYS A N 1
ATOM 4252 C CA . LYS A 1 552 ? 17.156 -8.401 -26.563 1.00 93.62 552 LYS A CA 1
ATOM 4253 C C . LYS A 1 552 ? 15.928 -7.674 -27.111 1.00 93.62 552 LYS A C 1
ATOM 4255 O O . LYS A 1 552 ? 15.777 -7.577 -28.325 1.00 93.62 552 LYS A O 1
ATOM 4260 N N . GLY A 1 553 ? 15.106 -7.132 -26.215 1.00 91.44 553 GLY A N 1
ATOM 4261 C CA . GLY A 1 553 ? 14.018 -6.216 -26.560 1.00 91.44 553 GLY A CA 1
ATOM 4262 C C . GLY A 1 553 ? 14.511 -4.811 -26.930 1.00 91.44 553 GLY A C 1
ATOM 4263 O O . GLY A 1 553 ? 15.613 -4.388 -26.578 1.00 91.44 553 GLY A O 1
ATOM 4264 N N . THR A 1 554 ? 13.677 -4.060 -27.630 1.00 86.06 554 THR A N 1
ATOM 4265 C CA . THR A 1 554 ? 13.923 -2.678 -28.063 1.00 86.06 554 THR A CA 1
ATOM 4266 C C . THR A 1 554 ? 13.246 -1.619 -27.192 1.00 86.06 554 THR A C 1
ATOM 4268 O O . THR A 1 554 ? 13.640 -0.454 -27.234 1.00 86.06 554 THR A O 1
ATOM 4271 N N . THR A 1 555 ? 12.274 -2.012 -26.367 1.00 87.00 555 THR A N 1
ATOM 4272 C CA . THR A 1 555 ? 11.516 -1.112 -25.499 1.00 87.00 555 THR A CA 1
ATOM 4273 C C . THR A 1 555 ? 12.152 -1.015 -24.109 1.00 87.00 555 THR A C 1
ATOM 4275 O O . THR A 1 555 ? 12.314 -2.013 -23.405 1.00 87.00 555 THR A O 1
ATOM 4278 N N . GLU A 1 556 ? 12.482 0.209 -23.686 1.00 86.00 556 GLU A N 1
ATOM 4279 C CA . GLU A 1 556 ? 12.889 0.496 -22.307 1.00 86.00 556 GLU A CA 1
ATOM 4280 C C . GLU A 1 556 ? 11.663 0.415 -21.381 1.00 86.00 556 GLU A C 1
ATOM 4282 O O . GLU A 1 556 ? 10.700 1.172 -21.524 1.00 86.00 556 GLU A O 1
ATOM 4287 N N . LEU A 1 557 ? 11.700 -0.504 -20.418 1.00 87.19 557 LEU A N 1
ATOM 4288 C CA . LEU A 1 557 ? 10.604 -0.775 -19.497 1.00 87.19 557 LEU A CA 1
ATOM 4289 C C . LEU A 1 557 ? 10.502 0.297 -18.413 1.00 87.19 557 LEU A C 1
ATOM 4291 O O . LEU A 1 557 ? 11.478 0.657 -17.747 1.00 87.19 557 LEU A O 1
ATOM 4295 N N . GLY A 1 558 ? 9.276 0.767 -18.190 1.00 81.81 558 GLY A N 1
ATOM 4296 C CA . GLY A 1 558 ? 8.991 1.774 -17.180 1.00 81.81 558 GLY A CA 1
ATOM 4297 C C . GLY A 1 558 ? 9.281 1.287 -15.756 1.00 81.81 558 GLY A C 1
ATOM 4298 O O . GLY A 1 558 ? 9.062 0.132 -15.390 1.00 81.81 558 GLY A O 1
ATOM 4299 N N . PHE A 1 559 ? 9.776 2.199 -14.919 1.00 84.06 559 PHE A N 1
ATOM 4300 C CA . PHE A 1 559 ? 9.914 1.975 -13.483 1.00 84.06 559 PHE A CA 1
ATOM 4301 C C . PHE A 1 559 ? 8.597 2.291 -12.771 1.00 84.06 559 PHE A C 1
ATOM 4303 O O . PHE A 1 559 ? 8.012 3.356 -12.979 1.00 84.06 559 PHE A O 1
ATOM 4310 N N . ARG A 1 560 ? 8.163 1.404 -11.870 1.00 87.94 560 ARG A N 1
ATOM 4311 C CA . ARG A 1 560 ? 6.918 1.525 -11.095 1.00 87.94 560 ARG A CA 1
ATOM 4312 C C . ARG A 1 560 ? 5.659 1.666 -11.958 1.00 87.94 560 ARG A C 1
ATOM 4314 O O . ARG A 1 560 ? 4.673 2.269 -11.519 1.00 87.94 560 ARG A O 1
ATOM 4321 N N . SER A 1 561 ? 5.676 1.072 -13.143 1.00 88.38 561 SER A N 1
ATOM 4322 C CA . SER A 1 561 ? 4.540 0.946 -14.052 1.00 88.38 561 SER A CA 1
ATOM 4323 C C . SER A 1 561 ? 4.137 -0.515 -14.210 1.00 88.38 561 SER A C 1
ATOM 4325 O O . SER A 1 561 ? 4.958 -1.414 -14.034 1.00 88.38 561 SER A O 1
ATOM 4327 N N . TRP A 1 562 ? 2.860 -0.720 -14.520 1.00 94.50 562 TRP A N 1
ATOM 4328 C CA . TRP A 1 562 ? 2.343 -2.009 -14.958 1.00 94.50 562 TRP A CA 1
ATOM 4329 C C . TRP A 1 562 ? 2.587 -2.175 -16.455 1.00 94.50 562 TRP A C 1
ATOM 4331 O O . TRP A 1 562 ? 2.398 -1.209 -17.194 1.00 94.50 562 TRP A O 1
ATOM 4341 N N . SER A 1 563 ? 2.959 -3.385 -16.856 1.00 95.44 563 SER A N 1
ATOM 4342 C CA . SER A 1 563 ? 3.060 -3.815 -18.249 1.00 95.44 563 SER A CA 1
ATOM 4343 C C . SER A 1 563 ? 2.412 -5.187 -18.423 1.00 95.44 563 SER A C 1
ATOM 4345 O O . SER A 1 563 ? 2.404 -6.005 -17.497 1.00 95.44 563 SER A O 1
ATOM 4347 N N . HIS A 1 564 ? 1.872 -5.424 -19.611 1.00 97.56 564 HIS A N 1
ATOM 4348 C CA . HIS A 1 564 ? 1.265 -6.679 -20.038 1.00 97.56 564 HIS A CA 1
ATOM 4349 C C . HIS A 1 564 ? 2.212 -7.407 -20.983 1.00 97.56 564 HIS A C 1
ATOM 4351 O O . HIS A 1 564 ? 2.709 -6.823 -21.945 1.00 97.56 564 HIS A O 1
ATOM 4357 N N . VAL A 1 565 ? 2.452 -8.686 -20.712 1.00 98.00 565 VAL A N 1
ATOM 4358 C CA . VAL A 1 565 ? 3.304 -9.544 -21.536 1.00 98.00 565 VAL A CA 1
ATOM 4359 C C . VAL A 1 565 ? 2.487 -10.727 -22.023 1.00 98.00 565 VAL A C 1
ATOM 4361 O O . VAL A 1 565 ? 1.800 -11.373 -21.231 1.00 98.00 565 VAL A O 1
ATOM 4364 N N . LEU A 1 566 ? 2.606 -11.027 -23.316 1.00 98.31 566 LEU A N 1
ATOM 4365 C CA . LEU A 1 566 ? 2.161 -12.284 -23.906 1.00 98.31 566 LEU A CA 1
ATOM 4366 C C . LEU A 1 566 ? 3.362 -12.994 -24.536 1.00 98.31 566 LEU A C 1
ATOM 4368 O O . LEU A 1 566 ? 3.974 -12.472 -25.465 1.00 98.31 566 LEU A O 1
ATOM 4372 N N . LEU A 1 567 ? 3.671 -14.189 -24.042 1.00 97.25 567 LEU A N 1
ATOM 4373 C CA . LEU A 1 567 ? 4.591 -15.133 -24.669 1.00 97.25 567 LEU A CA 1
ATOM 4374 C C . LEU A 1 567 ? 3.771 -16.176 -25.419 1.00 97.25 567 LEU A C 1
ATOM 4376 O O . LEU A 1 567 ? 2.823 -16.719 -24.854 1.00 97.25 567 LEU A O 1
ATOM 4380 N N . SER A 1 568 ? 4.126 -16.458 -26.667 1.00 95.62 568 SER A N 1
ATOM 4381 C CA . SER A 1 568 ? 3.390 -17.398 -27.510 1.00 95.62 568 SER A CA 1
ATOM 4382 C C . SER A 1 568 ? 4.333 -18.161 -28.431 1.00 95.62 568 SER A C 1
ATOM 4384 O O . SER A 1 568 ? 5.195 -17.560 -29.080 1.00 95.62 568 SER A O 1
ATOM 4386 N N . TRP A 1 569 ? 4.165 -19.481 -28.484 1.00 92.75 569 TRP A N 1
ATOM 4387 C CA . TRP A 1 569 ? 4.945 -20.369 -29.338 1.00 92.75 569 TRP A CA 1
ATOM 4388 C C . TRP A 1 569 ? 4.113 -20.872 -30.518 1.00 92.75 569 TRP A C 1
ATOM 4390 O O . TRP A 1 569 ? 2.962 -21.271 -30.364 1.00 92.75 569 TRP A O 1
ATOM 4400 N N . GLU A 1 570 ? 4.718 -20.900 -31.700 1.00 89.19 570 GLU A N 1
ATOM 4401 C CA . GLU A 1 570 ? 4.202 -21.554 -32.901 1.00 89.19 570 GLU A CA 1
ATOM 4402 C C . GLU A 1 570 ? 5.309 -22.463 -33.457 1.00 89.19 570 GLU A C 1
ATOM 4404 O O . GLU A 1 570 ? 6.262 -22.025 -34.110 1.00 89.19 570 GLU A O 1
ATOM 4409 N N . GLY A 1 571 ? 5.254 -23.747 -33.092 1.00 85.94 571 GLY A N 1
ATOM 4410 C CA . GLY A 1 571 ? 6.372 -24.667 -33.302 1.00 85.94 571 GLY A CA 1
ATOM 4411 C C . GLY A 1 571 ? 7.631 -24.196 -32.559 1.00 85.94 571 GLY A C 1
ATOM 4412 O O . GLY A 1 571 ? 7.630 -24.083 -31.337 1.00 85.94 571 GLY A O 1
ATOM 4413 N N . ALA A 1 572 ? 8.709 -23.925 -33.300 1.00 86.75 572 ALA A N 1
ATOM 4414 C CA . ALA A 1 572 ? 9.977 -23.418 -32.756 1.00 86.75 572 ALA A CA 1
ATOM 4415 C C . ALA A 1 572 ? 10.055 -21.878 -32.694 1.00 86.75 572 ALA A C 1
ATOM 4417 O O . ALA A 1 572 ? 11.040 -21.330 -32.196 1.00 86.75 572 ALA A O 1
ATOM 4418 N N . ALA A 1 573 ? 9.071 -21.162 -33.245 1.00 91.25 573 ALA A N 1
ATOM 4419 C CA . ALA A 1 573 ? 9.034 -19.706 -33.199 1.00 91.25 573 ALA A CA 1
ATOM 4420 C C . ALA A 1 573 ? 8.375 -19.243 -31.895 1.00 91.25 573 ALA A C 1
ATOM 4422 O O . ALA A 1 573 ? 7.249 -19.631 -31.605 1.00 91.25 573 ALA A O 1
ATOM 4423 N N . MET A 1 574 ? 9.066 -18.404 -31.128 1.00 93.38 574 MET A N 1
ATOM 4424 C CA . MET A 1 574 ? 8.551 -17.757 -29.924 1.00 93.38 574 MET A CA 1
ATOM 4425 C C . MET A 1 574 ? 8.434 -16.259 -30.177 1.00 93.38 574 MET A C 1
ATOM 4427 O O . MET A 1 574 ? 9.401 -15.612 -30.595 1.00 93.38 574 MET A O 1
ATOM 4431 N N . ASN A 1 575 ? 7.249 -15.721 -29.912 1.00 96.44 575 ASN A N 1
ATOM 4432 C CA . ASN A 1 575 ? 6.964 -14.299 -29.981 1.00 96.44 575 ASN A CA 1
ATOM 4433 C C . ASN A 1 575 ? 6.645 -13.768 -28.581 1.00 96.44 575 ASN A C 1
ATOM 4435 O O . ASN A 1 575 ? 5.800 -14.322 -27.874 1.00 96.44 575 ASN A O 1
ATOM 4439 N N . LEU A 1 576 ? 7.305 -12.672 -28.212 1.00 97.62 576 LEU A N 1
ATOM 4440 C CA . LEU A 1 576 ? 6.977 -11.866 -27.041 1.00 97.62 576 LEU A CA 1
ATOM 4441 C C . LEU A 1 576 ? 6.278 -10.597 -27.516 1.00 97.62 576 LEU A C 1
ATOM 4443 O O . LEU A 1 576 ? 6.865 -9.823 -28.269 1.00 97.62 576 LEU A O 1
ATOM 4447 N N . PHE A 1 577 ? 5.060 -10.361 -27.043 1.00 97.50 577 PHE A N 1
ATOM 4448 C CA . PHE A 1 577 ? 4.309 -9.127 -27.265 1.00 97.50 577 PHE A CA 1
ATOM 4449 C C . PHE A 1 577 ? 4.244 -8.319 -25.968 1.00 97.50 577 PHE A C 1
ATOM 4451 O O . PHE A 1 577 ? 4.106 -8.890 -24.882 1.00 97.50 577 PHE A O 1
ATOM 4458 N N . LEU A 1 578 ? 4.334 -6.995 -26.089 1.00 96.44 578 LEU A N 1
ATOM 4459 C CA . LEU A 1 578 ? 4.366 -6.063 -24.964 1.00 96.44 578 LEU A CA 1
ATOM 4460 C C . LEU A 1 578 ? 3.253 -5.023 -25.102 1.00 96.44 578 LEU A C 1
ATOM 4462 O O . LEU A 1 578 ? 3.100 -4.412 -26.159 1.00 96.44 578 LEU A O 1
ATOM 4466 N N . ASP A 1 579 ? 2.501 -4.811 -24.022 1.00 95.06 579 ASP A N 1
ATOM 4467 C CA . ASP A 1 579 ? 1.516 -3.733 -23.860 1.00 95.06 579 ASP A CA 1
ATOM 4468 C C . ASP A 1 579 ? 0.526 -3.617 -25.039 1.00 95.06 579 ASP A C 1
ATOM 4470 O O . ASP A 1 579 ? 0.151 -2.529 -25.480 1.00 95.06 579 ASP A O 1
ATOM 4474 N N . GLY A 1 580 ? 0.101 -4.769 -25.570 1.00 94.00 580 GLY A N 1
ATOM 4475 C CA . GLY A 1 580 ? -0.885 -4.854 -26.647 1.00 94.00 580 GLY A CA 1
ATOM 4476 C C . GLY A 1 580 ? -0.380 -4.484 -28.041 1.00 94.00 580 GLY A C 1
ATOM 4477 O O . GLY A 1 580 ? -1.205 -4.299 -28.940 1.00 94.00 580 GLY A O 1
ATOM 4478 N N . ASP A 1 581 ? 0.931 -4.358 -28.245 1.00 93.25 581 ASP A N 1
ATOM 4479 C CA . ASP A 1 581 ? 1.487 -4.225 -29.588 1.00 93.25 581 ASP A CA 1
ATOM 4480 C C . ASP A 1 581 ? 1.295 -5.529 -30.379 1.00 93.25 581 ASP A C 1
ATOM 4482 O O . ASP A 1 581 ? 1.745 -6.582 -29.920 1.00 93.25 581 ASP A O 1
ATOM 4486 N N . PRO A 1 582 ? 0.627 -5.502 -31.549 1.00 94.88 582 PRO A N 1
ATOM 4487 C CA . PRO A 1 582 ? 0.516 -6.685 -32.389 1.00 94.88 582 PRO A CA 1
ATOM 4488 C C . PRO A 1 582 ? 1.835 -7.084 -33.057 1.00 94.88 582 PRO A C 1
ATOM 4490 O O . PRO A 1 582 ? 1.933 -8.214 -33.534 1.00 94.88 582 PRO A O 1
ATOM 4493 N N . GLU A 1 583 ? 2.836 -6.202 -33.101 1.00 94.56 583 GLU A N 1
ATOM 4494 C CA . GLU A 1 583 ? 4.183 -6.585 -33.510 1.00 94.56 583 GLU A CA 1
ATOM 4495 C C . GLU A 1 583 ? 4.972 -7.151 -32.318 1.00 94.56 583 GLU A C 1
ATOM 4497 O O . GLU A 1 583 ? 4.975 -6.549 -31.242 1.00 94.56 583 GLU A O 1
ATOM 4502 N N . PRO A 1 584 ? 5.653 -8.303 -32.470 1.00 94.88 584 PRO A N 1
ATOM 4503 C CA . PRO A 1 584 ? 6.460 -8.851 -31.393 1.00 94.88 584 PRO A CA 1
ATOM 4504 C C . PRO A 1 584 ? 7.628 -7.929 -31.038 1.00 94.88 584 PRO A C 1
ATOM 4506 O O . PRO A 1 584 ? 8.428 -7.549 -31.893 1.00 94.88 584 PRO A O 1
ATOM 4509 N N . GLU A 1 585 ? 7.769 -7.668 -29.746 1.00 94.69 585 GLU A N 1
ATOM 4510 C CA . GLU A 1 585 ? 8.913 -7.003 -29.129 1.00 94.69 585 GLU A CA 1
ATOM 4511 C C . GLU A 1 585 ? 10.182 -7.871 -29.227 1.00 94.69 585 GLU A C 1
ATOM 4513 O O . GLU A 1 585 ? 11.284 -7.351 -29.396 1.00 94.69 585 GLU A O 1
ATOM 4518 N N . ILE A 1 586 ? 10.031 -9.201 -29.169 1.00 96.06 586 ILE A N 1
ATOM 4519 C CA . ILE A 1 586 ? 11.086 -10.173 -29.484 1.00 96.06 586 ILE A CA 1
ATOM 4520 C C . ILE A 1 586 ? 10.490 -11.275 -30.362 1.00 96.06 586 ILE A C 1
ATOM 4522 O O . ILE A 1 586 ? 9.482 -11.881 -30.000 1.00 96.06 586 ILE A O 1
ATOM 4526 N N . ARG A 1 587 ? 11.155 -11.576 -31.484 1.00 95.25 587 ARG A N 1
ATOM 4527 C CA . ARG A 1 587 ? 10.954 -12.809 -32.261 1.00 95.25 587 ARG A CA 1
ATOM 4528 C C . ARG A 1 587 ? 12.196 -13.677 -32.119 1.00 95.25 587 ARG A C 1
ATOM 4530 O O . ARG A 1 587 ? 13.292 -13.230 -32.456 1.00 95.25 587 ARG A O 1
ATOM 4537 N N . ALA A 1 588 ? 12.038 -14.904 -31.639 1.00 92.75 588 ALA A N 1
ATOM 4538 C CA . ALA A 1 588 ? 13.150 -15.830 -31.463 1.00 92.75 588 ALA A CA 1
ATOM 4539 C C . ALA A 1 588 ? 12.813 -17.214 -32.017 1.00 92.75 588 ALA A C 1
ATOM 4541 O O . ALA A 1 588 ? 11.687 -17.690 -31.898 1.00 92.75 588 ALA A O 1
ATOM 4542 N N . LYS A 1 589 ? 13.812 -17.883 -32.599 1.00 91.31 589 LYS A N 1
ATOM 4543 C CA . LYS A 1 589 ? 13.722 -19.302 -32.955 1.00 91.31 589 LYS A CA 1
ATOM 4544 C C . LYS A 1 589 ? 14.391 -20.118 -31.854 1.00 91.31 589 LYS A C 1
ATOM 4546 O O . LYS A 1 589 ? 15.624 -20.155 -31.768 1.00 91.31 589 LYS A O 1
ATOM 4551 N N . LEU A 1 590 ? 13.566 -20.716 -31.008 1.00 86.19 590 LEU A N 1
ATOM 4552 C CA . LEU A 1 590 ? 13.980 -21.430 -29.806 1.00 86.19 590 LEU A CA 1
ATOM 4553 C C . LEU A 1 590 ? 13.964 -22.940 -30.027 1.00 86.19 590 LEU A C 1
ATOM 4555 O O . LEU A 1 590 ? 13.465 -23.443 -31.038 1.00 86.19 590 LEU A O 1
ATOM 4559 N N . SER A 1 591 ? 14.536 -23.661 -29.073 1.00 76.19 591 SER A N 1
ATOM 4560 C CA . SER A 1 591 ? 14.343 -25.107 -28.968 1.00 76.19 591 SER A CA 1
ATOM 4561 C C . SER A 1 591 ? 12.858 -25.425 -28.702 1.00 76.19 591 SER A C 1
ATOM 4563 O O . SER A 1 591 ? 12.121 -24.543 -28.249 1.00 76.19 591 SER A O 1
ATOM 4565 N N . PRO A 1 592 ? 12.382 -26.657 -28.980 1.00 73.12 592 PRO A N 1
ATOM 4566 C CA . PRO A 1 592 ? 11.041 -27.073 -28.577 1.00 73.12 592 PRO A CA 1
ATOM 4567 C C . PRO A 1 592 ? 10.796 -26.756 -27.102 1.00 73.12 592 PRO A C 1
ATOM 4569 O O . PRO A 1 592 ? 11.701 -26.928 -26.282 1.00 73.12 592 PRO A O 1
ATOM 4572 N N . LEU A 1 593 ? 9.590 -26.273 -26.784 1.00 71.88 593 LEU A N 1
ATOM 4573 C CA . LEU A 1 593 ? 9.268 -25.793 -25.445 1.00 71.88 593 LEU A CA 1
ATOM 4574 C C . LEU A 1 593 ? 9.602 -26.876 -24.399 1.00 71.88 593 LEU A C 1
ATOM 4576 O O . LEU A 1 593 ? 9.066 -27.986 -24.487 1.00 71.88 593 LEU A O 1
ATOM 4580 N N . PRO A 1 594 ? 10.478 -26.585 -23.424 1.00 68.50 594 PRO A N 1
ATOM 4581 C CA . PRO A 1 594 ? 10.883 -27.577 -22.444 1.00 68.50 594 PRO A CA 1
ATOM 4582 C C . PRO A 1 594 ? 9.703 -27.932 -21.536 1.00 68.50 594 PRO A C 1
ATOM 4584 O O . PRO A 1 594 ? 8.986 -27.062 -21.041 1.00 68.50 594 PRO A O 1
ATOM 4587 N N . SER A 1 595 ? 9.510 -29.225 -21.273 1.00 75.31 595 SER A N 1
ATOM 4588 C CA . SER A 1 595 ? 8.616 -29.662 -20.201 1.00 75.31 595 SER A CA 1
ATOM 4589 C C . SER A 1 595 ? 9.246 -29.312 -18.856 1.00 75.31 595 SER A C 1
ATOM 4591 O O . SER A 1 595 ? 10.395 -29.679 -18.606 1.00 75.31 595 SER A O 1
ATOM 4593 N N . GLY A 1 596 ? 8.514 -28.647 -17.967 1.00 85.12 596 GLY A N 1
ATOM 4594 C CA . GLY A 1 596 ? 9.061 -28.316 -16.660 1.00 85.12 596 GLY A CA 1
ATOM 4595 C C . GLY A 1 596 ? 8.169 -27.425 -15.815 1.00 85.12 596 GLY A C 1
ATOM 4596 O O . GLY A 1 596 ? 6.974 -27.259 -16.068 1.00 85.12 596 GLY A O 1
ATOM 4597 N N . LEU A 1 597 ? 8.787 -26.873 -14.776 1.00 92.25 597 LEU A N 1
ATOM 4598 C CA . LEU A 1 597 ? 8.149 -25.974 -13.832 1.00 92.25 597 LEU A CA 1
ATOM 4599 C C . LEU A 1 597 ? 8.229 -24.538 -14.356 1.00 92.25 597 LEU A C 1
ATOM 4601 O O . LEU A 1 597 ? 9.325 -24.033 -14.610 1.00 92.25 597 LEU A O 1
ATOM 4605 N N . TRP A 1 598 ? 7.077 -23.881 -14.475 1.00 94.56 598 TRP A N 1
ATOM 4606 C CA . TRP A 1 598 ? 7.019 -22.432 -14.636 1.00 94.56 598 TRP A CA 1
ATOM 4607 C C . TRP A 1 598 ? 7.380 -21.785 -13.306 1.00 94.56 598 TRP A C 1
ATOM 4609 O O . TRP A 1 598 ? 6.863 -22.200 -12.267 1.00 94.56 598 TRP A O 1
ATOM 4619 N N . ARG A 1 599 ? 8.244 -20.772 -13.334 1.00 95.44 599 ARG A N 1
ATOM 4620 C CA . ARG A 1 599 ? 8.670 -20.004 -12.160 1.00 95.44 599 ARG A CA 1
ATOM 4621 C C . ARG A 1 599 ? 8.571 -18.513 -12.456 1.00 95.44 599 ARG A C 1
ATOM 4623 O O . ARG A 1 599 ? 9.064 -18.077 -13.484 1.00 95.44 599 ARG A O 1
ATOM 4630 N N . PHE A 1 600 ? 7.960 -17.744 -11.563 1.00 96.25 600 PHE A N 1
ATOM 4631 C CA . PHE A 1 600 ? 8.081 -16.288 -11.518 1.00 96.25 600 PHE A CA 1
ATOM 4632 C C . PHE A 1 600 ? 9.000 -15.897 -10.371 1.00 96.25 600 PHE A C 1
ATOM 4634 O O . PHE A 1 600 ? 8.829 -16.396 -9.256 1.00 96.25 600 PHE A O 1
ATOM 4641 N N . GLY A 1 601 ? 9.962 -15.011 -10.633 1.00 92.31 601 GLY A N 1
ATOM 4642 C CA . GLY A 1 601 ? 11.164 -14.951 -9.804 1.00 92.31 601 GLY A CA 1
ATOM 4643 C C . GLY A 1 601 ? 12.044 -16.192 -10.009 1.00 92.31 601 GLY A C 1
ATOM 4644 O O . GLY A 1 601 ? 11.662 -17.143 -10.693 1.00 92.31 601 GLY A O 1
ATOM 4645 N N . GLY A 1 602 ? 13.229 -16.198 -9.412 1.00 81.88 602 GLY A N 1
ATOM 4646 C CA . GLY A 1 602 ? 14.189 -17.280 -9.599 1.00 81.88 602 GLY A CA 1
ATOM 4647 C C . GLY A 1 602 ? 15.512 -16.994 -8.910 1.00 81.88 602 GLY A C 1
ATOM 4648 O O . GLY A 1 602 ? 15.550 -16.279 -7.903 1.00 81.88 602 GLY A O 1
ATOM 4649 N N . ASP A 1 603 ? 16.584 -17.529 -9.486 1.00 80.56 603 ASP A N 1
ATOM 4650 C CA . ASP A 1 603 ? 17.949 -17.403 -8.972 1.00 80.56 603 ASP A CA 1
ATOM 4651 C C . ASP A 1 603 ? 18.410 -15.942 -8.971 1.00 80.56 603 ASP A C 1
ATOM 4653 O O . ASP A 1 603 ? 19.176 -15.525 -8.100 1.00 80.56 603 ASP A O 1
ATOM 4657 N N . LEU A 1 604 ? 17.880 -15.138 -9.902 1.00 85.56 604 LEU A N 1
ATOM 4658 C CA . LEU A 1 604 ? 17.954 -13.681 -9.850 1.00 85.56 604 LEU A CA 1
ATOM 4659 C C . LEU A 1 604 ? 16.667 -13.128 -9.212 1.00 85.56 604 LEU A C 1
ATOM 4661 O O . LEU A 1 604 ? 15.639 -13.020 -9.892 1.00 85.56 604 LEU A O 1
ATOM 4665 N N . PRO A 1 605 ? 16.695 -12.703 -7.931 1.00 86.06 605 PRO A N 1
ATOM 4666 C CA . PRO A 1 605 ? 15.477 -12.371 -7.198 1.00 86.06 605 PRO A CA 1
ATOM 4667 C C . PRO A 1 605 ? 14.754 -11.188 -7.837 1.00 86.06 605 PRO A C 1
ATOM 4669 O O . PRO A 1 605 ? 15.355 -10.121 -7.992 1.00 86.06 605 PRO A O 1
ATOM 4672 N N . PHE A 1 606 ? 13.477 -11.346 -8.184 1.00 92.12 606 PHE A N 1
ATOM 4673 C CA . PHE A 1 606 ? 12.648 -10.269 -8.726 1.00 92.12 606 PHE A CA 1
ATOM 4674 C C . PHE A 1 606 ? 11.992 -9.442 -7.613 1.00 92.12 606 PHE A C 1
ATOM 4676 O O . PHE A 1 606 ? 11.545 -9.955 -6.587 1.00 92.12 606 PHE A O 1
ATOM 4683 N N . GLU A 1 607 ? 11.942 -8.131 -7.834 1.00 93.25 607 GLU A N 1
ATOM 4684 C CA . GLU A 1 607 ? 11.368 -7.143 -6.921 1.00 93.25 607 GLU A CA 1
ATOM 4685 C C . GLU A 1 607 ? 10.275 -6.385 -7.683 1.00 93.25 607 GLU A C 1
ATOM 4687 O O . GLU A 1 607 ? 10.527 -5.373 -8.343 1.00 93.25 607 GLU A O 1
ATOM 4692 N N . GLY A 1 608 ? 9.050 -6.895 -7.623 1.00 94.94 608 GLY A N 1
ATOM 4693 C CA . GLY A 1 608 ? 7.922 -6.358 -8.379 1.00 94.94 608 GLY A CA 1
ATOM 4694 C C . GLY A 1 608 ? 6.621 -7.086 -8.077 1.00 94.94 608 GLY A C 1
ATOM 4695 O O . GLY A 1 608 ? 6.579 -7.935 -7.189 1.00 94.94 608 GLY A O 1
ATOM 4696 N N . ARG A 1 609 ? 5.547 -6.723 -8.780 1.00 97.56 609 ARG A N 1
ATOM 4697 C CA . ARG A 1 609 ? 4.228 -7.350 -8.588 1.00 97.56 609 ARG A CA 1
ATOM 4698 C C . ARG A 1 609 ? 3.830 -8.172 -9.783 1.00 97.56 609 ARG A C 1
ATOM 4700 O O . ARG A 1 609 ? 4.258 -7.869 -10.891 1.00 97.56 609 ARG A O 1
ATOM 4707 N N . LEU A 1 610 ? 2.992 -9.157 -9.522 1.00 98.19 610 LEU A N 1
ATOM 4708 C CA . LEU A 1 610 ? 2.392 -10.031 -10.506 1.00 98.19 610 LEU A CA 1
ATOM 4709 C C . LEU A 1 610 ? 0.881 -10.003 -10.337 1.00 98.19 610 LEU A C 1
ATOM 4711 O O . LEU A 1 610 ? 0.378 -9.980 -9.210 1.00 98.19 610 LEU A O 1
ATOM 4715 N N . ASP A 1 611 ? 0.185 -10.015 -11.462 1.00 97.94 611 ASP A N 1
ATOM 4716 C CA . ASP A 1 611 ? -1.266 -10.067 -11.522 1.00 97.94 611 ASP A CA 1
ATOM 4717 C C . ASP A 1 611 ? -1.700 -10.786 -12.809 1.00 97.94 611 ASP A C 1
ATOM 4719 O O . ASP A 1 611 ? -0.935 -10.852 -13.778 1.00 97.94 611 ASP A O 1
ATOM 4723 N N . GLU A 1 612 ? -2.925 -11.308 -12.818 1.00 97.75 612 GLU A N 1
ATOM 4724 C CA . GLU A 1 612 ? -3.609 -11.770 -14.028 1.00 97.75 612 GLU A CA 1
ATOM 4725 C C . GLU A 1 612 ? -2.820 -12.799 -14.871 1.00 97.75 612 GLU A C 1
ATOM 4727 O O . GLU A 1 612 ? -2.690 -12.662 -16.091 1.00 97.75 612 GLU A O 1
ATOM 4732 N N . ILE A 1 613 ? -2.259 -13.827 -14.227 1.00 98.56 613 ILE A N 1
ATOM 4733 C CA . ILE A 1 613 ? -1.383 -14.812 -14.877 1.00 98.56 613 ILE A CA 1
ATOM 4734 C C . ILE A 1 613 ? -2.216 -15.949 -15.474 1.00 98.56 613 ILE A C 1
ATOM 4736 O O . ILE A 1 613 ? -2.812 -16.723 -14.728 1.00 98.56 613 ILE A O 1
ATOM 4740 N N . ALA A 1 614 ? -2.223 -16.098 -16.797 1.00 98.50 614 ALA A N 1
ATOM 4741 C CA . ALA A 1 614 ? -2.998 -17.110 -17.510 1.00 98.50 614 ALA A CA 1
ATOM 4742 C C . ALA A 1 614 ? -2.162 -17.877 -18.543 1.00 98.50 614 ALA A C 1
ATOM 4744 O O . ALA A 1 614 ? -1.438 -17.281 -19.342 1.00 98.50 614 ALA A O 1
ATOM 4745 N N . TRP A 1 615 ? -2.323 -19.200 -18.571 1.00 98.25 615 TRP A N 1
ATOM 4746 C CA . TRP A 1 615 ? -1.709 -20.075 -19.575 1.00 98.25 615 TRP A CA 1
ATOM 4747 C C . TRP A 1 615 ? -2.747 -20.628 -20.539 1.00 98.25 615 TRP A C 1
ATOM 4749 O O . TRP A 1 615 ? -3.852 -20.972 -20.127 1.00 98.25 615 TRP A O 1
ATOM 4759 N N . PHE A 1 616 ? -2.362 -20.819 -21.797 1.00 97.56 616 PHE A N 1
ATOM 4760 C CA . PHE A 1 616 ? -3.228 -21.354 -22.849 1.00 97.56 616 PHE A CA 1
ATOM 4761 C C . PHE A 1 616 ? -2.548 -22.520 -23.562 1.00 97.56 616 PHE A C 1
ATOM 4763 O O . PHE A 1 616 ? -1.321 -22.566 -23.668 1.00 97.56 616 PHE A O 1
ATOM 4770 N N . ASN A 1 617 ? -3.348 -23.468 -24.047 1.00 95.81 617 ASN A N 1
ATOM 4771 C CA . ASN A 1 617 ? -2.867 -24.598 -24.849 1.00 95.81 617 ASN A CA 1
ATOM 4772 C C . ASN A 1 617 ? -2.730 -24.264 -26.343 1.00 95.81 617 ASN A C 1
ATOM 4774 O O . ASN A 1 617 ? -2.165 -25.055 -27.093 1.00 95.81 617 ASN A O 1
ATOM 4778 N N . SER A 1 618 ? -3.249 -23.116 -26.776 1.00 94.75 618 SER A N 1
ATOM 4779 C CA . SER A 1 618 ? -3.135 -22.609 -28.137 1.00 94.75 618 SER A CA 1
ATOM 4780 C C . SER A 1 618 ? -2.033 -21.560 -28.255 1.00 94.75 618 SER A C 1
ATOM 4782 O O . SER A 1 618 ? -1.707 -20.846 -27.300 1.00 94.75 618 SER A O 1
ATOM 4784 N N . SER A 1 619 ? -1.482 -21.442 -29.461 1.00 94.94 619 SER A N 1
ATOM 4785 C CA . SER A 1 619 ? -0.681 -20.283 -29.847 1.00 94.94 619 SER A CA 1
ATOM 4786 C C . SER A 1 619 ? -1.594 -19.060 -29.955 1.00 94.94 619 SER A C 1
ATOM 4788 O O . SER A 1 619 ? -2.660 -19.139 -30.566 1.00 94.94 619 SER A O 1
ATOM 4790 N N . LEU A 1 620 ? -1.200 -17.949 -29.337 1.00 96.12 620 LEU A N 1
ATOM 4791 C CA . LEU A 1 620 ? -1.895 -16.666 -29.422 1.00 96.12 620 LEU A CA 1
ATOM 4792 C C . LEU A 1 620 ? -1.131 -15.694 -30.331 1.00 96.12 620 LEU A C 1
ATOM 4794 O O . LEU A 1 620 ? 0.100 -15.628 -30.304 1.00 96.12 620 LEU A O 1
ATOM 4798 N N . SER A 1 621 ? -1.865 -14.933 -31.140 1.00 96.62 621 SER A N 1
ATOM 4799 C CA . SER A 1 621 ? -1.302 -14.007 -32.126 1.00 96.62 621 SER A CA 1
ATOM 4800 C C . SER A 1 621 ? -1.050 -12.606 -31.550 1.00 96.62 621 SER A C 1
ATOM 4802 O O . SER A 1 621 ? -1.519 -12.254 -30.467 1.00 96.62 621 SER A O 1
ATOM 4804 N N . GLY A 1 622 ? -0.393 -11.736 -32.322 1.00 96.06 622 GLY A N 1
ATOM 4805 C CA . GLY A 1 622 ? -0.300 -10.313 -31.978 1.00 96.06 622 GLY A CA 1
ATOM 4806 C C . GLY A 1 622 ? -1.662 -9.606 -31.914 1.00 96.06 622 GLY A C 1
ATOM 4807 O O . GLY A 1 622 ? -1.848 -8.673 -31.132 1.00 96.06 622 GLY A O 1
ATOM 4808 N N . GLN A 1 623 ? -2.662 -10.072 -32.673 1.00 97.50 623 GLN A N 1
ATOM 4809 C CA . GLN A 1 623 ? -4.024 -9.541 -32.551 1.00 97.50 623 GLN A CA 1
ATOM 4810 C C . GLN A 1 623 ? -4.672 -9.951 -31.225 1.00 97.50 623 GLN A C 1
ATOM 4812 O O . GLN A 1 623 ? -5.404 -9.153 -30.639 1.00 97.50 623 GLN A O 1
ATOM 4817 N N . ASP A 1 624 ? -4.352 -11.138 -30.705 1.00 96.69 624 ASP A N 1
ATOM 4818 C CA . ASP A 1 624 ? -4.772 -11.549 -29.365 1.00 96.69 624 ASP A CA 1
ATOM 4819 C C . ASP A 1 624 ? -4.094 -10.706 -28.288 1.00 96.69 624 ASP A C 1
ATOM 4821 O O . ASP A 1 624 ? -4.782 -10.224 -27.390 1.00 96.69 624 ASP A O 1
ATOM 4825 N N . ALA A 1 625 ? -2.790 -10.429 -28.416 1.00 95.88 625 ALA A N 1
ATOM 4826 C CA . ALA A 1 625 ? -2.084 -9.510 -27.518 1.00 95.88 625 ALA A CA 1
ATOM 4827 C C . ALA A 1 625 ? -2.790 -8.146 -27.452 1.00 95.88 625 ALA A C 1
ATOM 4829 O O . ALA A 1 625 ? -3.142 -7.662 -26.372 1.00 95.88 625 ALA A O 1
ATOM 4830 N N . LYS A 1 626 ? -3.073 -7.558 -28.622 1.00 96.44 626 LYS A N 1
ATOM 4831 C CA . LYS A 1 626 ? -3.783 -6.281 -28.746 1.00 96.44 626 LYS A CA 1
ATOM 4832 C C . LYS A 1 626 ? -5.182 -6.333 -28.139 1.00 96.44 626 LYS A C 1
ATOM 4834 O O . LYS A 1 626 ? -5.572 -5.412 -27.418 1.00 96.44 626 LYS A O 1
ATOM 4839 N N . ARG A 1 627 ? -5.945 -7.391 -28.420 1.00 96.25 627 ARG A N 1
ATOM 4840 C CA . ARG A 1 627 ? -7.306 -7.588 -27.905 1.00 96.25 627 ARG A CA 1
ATOM 4841 C C . ARG A 1 627 ? -7.315 -7.705 -26.384 1.00 96.25 627 ARG A C 1
ATOM 4843 O O . ARG A 1 627 ? -8.045 -6.955 -25.740 1.00 96.25 627 ARG A O 1
ATOM 4850 N N . LEU A 1 628 ? -6.496 -8.592 -25.815 1.00 94.69 628 LEU A N 1
ATOM 4851 C CA . LEU A 1 628 ? -6.386 -8.786 -24.368 1.00 94.69 628 LEU A CA 1
ATOM 4852 C C . LEU A 1 628 ? -5.987 -7.479 -23.678 1.00 94.69 628 LEU A C 1
ATOM 4854 O O . LEU A 1 628 ? -6.665 -7.041 -22.750 1.00 94.69 628 LEU A O 1
ATOM 4858 N N . HIS A 1 629 ? -4.962 -6.789 -24.178 1.00 95.50 629 HIS A N 1
ATOM 4859 C CA . HIS A 1 629 ? -4.566 -5.503 -23.616 1.00 95.50 629 HIS A CA 1
ATOM 4860 C C . HIS A 1 629 ? -5.688 -4.457 -23.706 1.00 95.50 629 HIS A C 1
ATOM 4862 O O . HIS A 1 629 ? -5.977 -3.774 -22.727 1.00 95.50 629 HIS A O 1
ATOM 4868 N N . THR A 1 630 ? -6.385 -4.361 -24.842 1.00 95.75 630 THR A N 1
ATOM 4869 C CA . THR A 1 630 ? -7.510 -3.423 -25.017 1.00 95.75 630 THR A CA 1
ATOM 4870 C C . THR A 1 630 ? -8.631 -3.688 -24.007 1.00 95.75 630 THR A C 1
ATOM 4872 O O . THR A 1 630 ? -9.167 -2.746 -23.425 1.00 95.75 630 THR A O 1
ATOM 4875 N N . LEU A 1 631 ? -8.946 -4.959 -23.735 1.00 95.44 631 LEU A N 1
ATOM 4876 C CA . LEU A 1 631 ? -9.957 -5.356 -22.746 1.00 95.44 631 LEU A CA 1
ATOM 4877 C C . LEU A 1 631 ? -9.607 -4.931 -21.317 1.00 95.44 631 LEU A C 1
ATOM 4879 O O . LEU A 1 631 ? -10.508 -4.724 -20.503 1.00 95.44 631 LEU A O 1
ATOM 4883 N N . SER A 1 632 ? -8.317 -4.780 -21.013 1.00 95.75 632 SER A N 1
ATOM 4884 C CA . SER A 1 632 ? -7.870 -4.283 -19.712 1.00 95.75 632 SER A CA 1
ATOM 4885 C C . SER A 1 632 ? -8.212 -2.805 -19.501 1.00 95.75 632 SER A C 1
ATOM 4887 O O . SER A 1 632 ? -8.266 -2.337 -18.365 1.00 95.75 632 SER A O 1
ATOM 4889 N N . GLY A 1 633 ? -8.434 -2.041 -20.575 1.00 94.50 633 GLY A N 1
ATOM 4890 C CA . GLY A 1 633 ? -8.648 -0.596 -20.508 1.00 94.50 633 GLY A CA 1
ATOM 4891 C C . GLY A 1 633 ? -7.441 0.197 -19.985 1.00 94.50 633 GLY A C 1
ATOM 4892 O O . GLY A 1 633 ? -7.579 1.385 -19.689 1.00 94.50 633 GLY A O 1
ATOM 4893 N N . ILE A 1 634 ? -6.273 -0.433 -19.832 1.00 93.81 634 ILE A N 1
ATOM 4894 C CA . ILE A 1 634 ? -5.014 0.250 -19.539 1.00 93.81 634 ILE A CA 1
ATOM 4895 C C . ILE A 1 634 ? -4.460 0.816 -20.848 1.00 93.81 634 ILE A C 1
ATOM 4897 O O . ILE A 1 634 ? -4.452 0.150 -21.881 1.00 93.81 634 ILE A O 1
ATOM 4901 N N . THR A 1 635 ? -3.997 2.062 -20.815 1.00 86.06 635 THR A N 1
ATOM 4902 C CA . THR A 1 635 ? -3.331 2.685 -21.963 1.00 86.06 635 THR A CA 1
ATOM 4903 C C . THR A 1 635 ? -1.848 2.309 -21.952 1.00 86.06 635 THR A C 1
ATOM 4905 O O . THR A 1 635 ? -1.206 2.532 -20.920 1.00 86.06 635 THR A O 1
ATOM 4908 N N . PRO A 1 636 ? -1.280 1.805 -23.067 1.00 76.06 636 PRO A N 1
ATOM 4909 C CA . PRO A 1 636 ? 0.152 1.540 -23.156 1.00 76.06 636 PRO A CA 1
ATOM 4910 C C . PRO A 1 636 ? 0.970 2.814 -22.896 1.00 76.06 636 PRO A C 1
ATOM 4912 O O . PRO A 1 636 ? 0.549 3.906 -23.305 1.00 76.06 636 PRO A O 1
ATOM 4915 N N . PRO A 1 637 ? 2.151 2.719 -22.265 1.00 68.38 637 PRO A N 1
ATOM 4916 C CA . PRO A 1 637 ? 3.078 3.840 -22.227 1.00 68.38 637 PRO A CA 1
ATOM 4917 C C . PRO A 1 637 ? 3.495 4.252 -23.658 1.00 68.38 637 PRO A C 1
ATOM 4919 O O . PRO A 1 637 ? 3.599 3.401 -24.544 1.00 68.38 637 PRO A O 1
ATOM 4922 N N . PRO A 1 638 ? 3.747 5.549 -23.928 1.00 57.62 638 PRO A N 1
ATOM 4923 C CA . PRO A 1 638 ? 4.215 5.990 -25.240 1.00 57.62 638 PRO A CA 1
ATOM 4924 C C . PRO A 1 638 ? 5.561 5.342 -25.579 1.00 57.62 638 PRO A C 1
ATOM 4926 O O . PRO A 1 638 ? 6.501 5.429 -24.788 1.00 57.62 638 PRO A O 1
ATOM 4929 N N . LYS A 1 639 ? 5.680 4.743 -26.768 1.00 54.41 639 LYS A N 1
ATOM 4930 C CA . LYS A 1 639 ? 6.948 4.155 -27.217 1.00 54.41 639 LYS A CA 1
ATOM 4931 C C . LYS A 1 639 ? 8.035 5.228 -27.381 1.00 54.41 639 LYS A C 1
ATOM 4933 O O . LYS A 1 639 ? 7.773 6.253 -28.023 1.00 54.41 639 LYS A O 1
ATOM 4938 N N . PRO A 1 640 ? 9.261 5.006 -26.869 1.00 52.81 640 PRO A N 1
ATOM 4939 C CA . PRO A 1 640 ? 10.409 5.835 -27.216 1.00 52.81 640 PRO A CA 1
ATOM 4940 C C . PRO A 1 640 ? 10.663 5.771 -28.728 1.00 52.81 640 PRO A C 1
ATOM 4942 O O . PRO A 1 640 ? 10.509 4.718 -29.344 1.00 52.81 640 PRO A O 1
ATOM 4945 N N . ARG A 1 641 ? 11.063 6.887 -29.348 1.00 48.28 641 ARG A N 1
ATOM 4946 C CA . ARG A 1 641 ? 11.495 6.858 -30.754 1.00 48.28 641 ARG A CA 1
ATOM 4947 C C . ARG A 1 641 ? 12.827 6.095 -30.861 1.00 48.28 641 ARG A C 1
ATOM 4949 O O . ARG A 1 641 ? 13.672 6.290 -29.984 1.00 48.28 641 ARG A O 1
ATOM 4956 N N . PRO A 1 642 ? 13.034 5.264 -31.900 1.00 52.25 642 PRO A N 1
ATOM 4957 C CA . PRO A 1 642 ? 14.286 4.533 -32.076 1.00 52.25 642 PRO A CA 1
ATOM 4958 C C . PRO A 1 642 ? 15.484 5.497 -32.186 1.00 52.25 642 PRO A C 1
ATOM 4960 O O . PRO A 1 642 ? 15.312 6.607 -32.704 1.00 52.25 642 PRO A O 1
ATOM 4963 N N . PRO A 1 643 ? 16.683 5.101 -31.711 1.00 56.50 643 PRO A N 1
ATOM 4964 C CA . PRO A 1 643 ? 17.899 5.898 -31.865 1.00 56.50 643 PRO A CA 1
ATOM 4965 C C . PRO A 1 643 ? 18.180 6.173 -33.344 1.00 56.50 643 PRO A C 1
ATOM 4967 O O . PRO A 1 643 ? 18.040 5.283 -34.186 1.00 56.50 643 PRO A O 1
ATOM 4970 N N . ARG A 1 644 ? 18.580 7.401 -33.670 1.00 67.38 644 ARG A N 1
ATOM 4971 C CA . ARG A 1 644 ? 18.967 7.784 -35.031 1.00 67.38 644 ARG A CA 1
ATOM 4972 C C . ARG A 1 644 ? 20.412 7.330 -35.275 1.00 67.38 644 ARG A C 1
ATOM 4974 O O . ARG A 1 644 ? 21.253 7.451 -34.398 1.00 67.38 644 ARG A O 1
ATOM 4981 N N . THR A 1 645 ? 20.739 6.825 -36.464 1.00 74.62 645 THR A N 1
ATOM 4982 C CA . THR A 1 645 ? 22.142 6.554 -36.839 1.00 74.62 645 THR A CA 1
ATOM 4983 C C . THR A 1 645 ? 22.971 7.844 -36.777 1.00 74.62 645 THR A C 1
ATOM 4985 O O . THR A 1 645 ? 22.450 8.907 -37.121 1.00 74.62 645 THR A O 1
ATOM 4988 N N . ALA A 1 646 ? 24.242 7.764 -36.362 1.00 80.50 646 ALA A N 1
ATOM 4989 C CA . ALA A 1 646 ? 25.146 8.917 -36.347 1.00 80.50 646 ALA A CA 1
ATOM 4990 C C . ALA A 1 646 ? 25.310 9.507 -37.755 1.00 80.50 646 ALA A C 1
ATOM 4992 O O . ALA A 1 646 ? 25.382 8.763 -38.736 1.00 80.50 646 ALA A O 1
ATOM 4993 N N . MET A 1 647 ? 25.312 10.837 -37.852 1.00 84.62 647 MET A N 1
ATOM 4994 C CA . MET A 1 647 ? 25.265 11.545 -39.132 1.00 84.62 647 MET A CA 1
ATOM 4995 C C . MET A 1 647 ? 26.396 12.561 -39.258 1.00 84.62 647 MET A C 1
ATOM 4997 O O . MET A 1 647 ? 26.638 13.357 -38.345 1.00 84.62 647 MET A O 1
ATOM 5001 N N . THR A 1 648 ? 27.023 12.585 -40.431 1.00 86.12 648 THR A N 1
ATOM 5002 C CA . THR A 1 648 ? 27.906 13.658 -40.889 1.00 86.12 648 THR A CA 1
ATOM 5003 C C . THR A 1 648 ? 27.096 14.719 -41.619 1.00 86.12 648 THR A C 1
ATOM 5005 O O . THR A 1 648 ? 26.125 14.414 -42.319 1.00 86.12 648 THR A O 1
ATOM 5008 N N . ARG A 1 649 ? 27.505 15.979 -41.476 1.00 87.88 649 ARG A N 1
ATOM 5009 C CA . ARG A 1 649 ? 26.834 17.120 -42.097 1.00 87.88 649 ARG A CA 1
ATOM 5010 C C . ARG A 1 649 ? 27.601 17.603 -43.324 1.00 87.88 649 ARG A C 1
ATOM 5012 O O . ARG A 1 649 ? 28.802 17.823 -43.226 1.00 87.88 649 ARG A O 1
ATOM 5019 N N . GLY A 1 650 ? 26.900 17.776 -44.444 1.00 85.75 650 GLY A N 1
ATOM 5020 C CA . GLY A 1 650 ? 27.447 18.354 -45.671 1.00 85.75 650 GLY A CA 1
ATOM 5021 C C . GLY A 1 650 ? 27.633 19.881 -45.615 1.00 85.75 650 GLY A C 1
ATOM 5022 O O . GLY A 1 650 ? 27.486 20.487 -44.548 1.00 85.75 650 GLY A O 1
ATOM 5023 N N . PRO A 1 651 ? 27.944 20.513 -46.765 1.00 89.12 651 PRO A N 1
ATOM 5024 C CA . PRO A 1 651 ? 28.102 21.964 -46.885 1.00 89.12 651 PRO A CA 1
ATOM 5025 C C . PRO A 1 651 ? 26.856 22.746 -46.451 1.00 89.12 651 PRO A C 1
ATOM 5027 O O . PRO A 1 651 ? 25.731 22.252 -46.540 1.00 89.12 651 PRO A O 1
ATOM 5030 N N . THR A 1 652 ? 27.054 23.988 -46.010 1.00 92.00 652 THR A N 1
ATOM 5031 C CA . THR A 1 652 ? 26.006 24.805 -45.375 1.00 92.00 652 THR A CA 1
ATOM 5032 C C . THR A 1 652 ? 25.705 26.119 -46.087 1.00 92.00 652 THR A C 1
ATOM 5034 O O . THR A 1 652 ? 24.965 26.941 -45.556 1.00 92.00 652 THR A O 1
ATOM 5037 N N . ASP A 1 653 ? 26.254 26.364 -47.273 1.00 92.25 653 ASP A N 1
ATOM 5038 C CA . ASP A 1 653 ? 26.053 27.654 -47.948 1.00 92.25 653 ASP A CA 1
ATOM 5039 C C . ASP A 1 653 ? 24.592 27.866 -48.369 1.00 92.25 653 ASP A C 1
ATOM 5041 O O . ASP A 1 653 ? 24.026 28.918 -48.087 1.00 92.25 653 ASP A O 1
ATOM 5045 N N . ALA A 1 654 ? 23.918 26.825 -48.869 1.00 93.69 654 ALA A N 1
ATOM 5046 C CA . ALA A 1 654 ? 22.477 26.874 -49.136 1.00 93.69 654 ALA A CA 1
ATOM 5047 C C . ALA A 1 654 ? 21.641 27.105 -47.858 1.00 93.69 654 ALA A C 1
ATOM 5049 O O . ALA A 1 654 ? 20.602 27.767 -47.889 1.00 93.69 654 ALA A O 1
ATOM 5050 N N . TYR A 1 655 ? 22.095 26.582 -46.711 1.00 94.56 655 TYR A N 1
ATOM 5051 C CA . TYR A 1 655 ? 21.471 26.861 -45.414 1.00 94.56 655 TYR A CA 1
ATOM 5052 C C . TYR A 1 655 ? 21.635 28.330 -45.035 1.00 94.56 655 TYR A C 1
ATOM 5054 O O . TYR A 1 655 ? 20.669 28.960 -44.611 1.00 94.56 655 TYR A O 1
ATOM 5062 N N . ALA A 1 656 ? 22.832 28.883 -45.228 1.00 94.06 656 ALA A N 1
ATOM 5063 C CA . ALA A 1 656 ? 23.119 30.279 -44.940 1.00 94.06 656 ALA A CA 1
ATOM 5064 C C . ALA A 1 656 ? 22.276 31.233 -45.786 1.00 94.06 656 ALA A C 1
ATOM 5066 O O . ALA A 1 656 ? 21.722 32.195 -45.255 1.00 94.06 656 ALA A O 1
ATOM 5067 N N . GLU A 1 657 ? 22.108 30.939 -47.075 1.00 95.44 657 GLU A N 1
ATOM 5068 C CA . GLU A 1 657 ? 21.224 31.702 -47.957 1.00 95.44 657 GLU A CA 1
ATOM 5069 C C . GLU A 1 657 ? 19.767 31.665 -47.476 1.00 95.44 657 GLU A C 1
ATOM 5071 O O . GLU A 1 657 ? 19.130 32.714 -47.360 1.00 95.44 657 GLU A O 1
ATOM 5076 N N . ALA A 1 658 ? 19.249 30.481 -47.133 1.00 95.81 658 ALA A N 1
ATOM 5077 C CA . ALA A 1 658 ? 17.879 30.326 -46.643 1.00 95.81 658 ALA A CA 1
ATOM 5078 C C . ALA A 1 658 ? 17.650 31.042 -45.301 1.00 95.81 658 ALA A C 1
ATOM 5080 O O . ALA A 1 658 ? 16.643 31.731 -45.130 1.00 95.81 658 ALA A O 1
ATOM 5081 N N . VAL A 1 659 ? 18.607 30.944 -44.373 1.00 96.12 659 VAL A N 1
ATOM 5082 C CA . VAL A 1 659 ? 18.584 31.693 -43.111 1.00 96.12 659 VAL A CA 1
ATOM 5083 C C . VAL A 1 659 ? 18.549 33.191 -43.387 1.00 96.12 659 VAL A C 1
ATOM 5085 O O . VAL A 1 659 ? 17.678 33.879 -42.863 1.00 96.12 659 VAL A O 1
ATOM 5088 N N . MET A 1 660 ? 19.422 33.707 -44.255 1.00 95.44 660 MET A N 1
ATOM 5089 C CA . MET A 1 660 ? 19.469 35.136 -44.578 1.00 95.44 660 MET A CA 1
ATOM 5090 C C . MET A 1 660 ? 18.173 35.643 -45.228 1.00 95.44 660 MET A C 1
ATOM 5092 O O . MET A 1 660 ? 17.720 36.744 -44.902 1.00 95.44 660 MET A O 1
ATOM 5096 N N . GLN A 1 661 ? 17.514 34.833 -46.065 1.00 95.88 661 GLN A N 1
ATOM 5097 C CA . GLN A 1 661 ? 16.182 35.141 -46.610 1.00 95.88 661 GLN A CA 1
ATOM 5098 C C . GLN A 1 661 ? 15.109 35.260 -45.517 1.00 95.88 661 GLN A C 1
ATOM 5100 O O . GLN A 1 661 ? 14.187 36.071 -45.638 1.00 95.88 661 GLN A O 1
ATOM 5105 N N . SER A 1 662 ? 15.259 34.519 -44.417 1.00 95.94 662 SER A N 1
ATOM 5106 C CA . SER A 1 662 ? 14.386 34.585 -43.239 1.00 95.94 662 SER A CA 1
ATOM 5107 C C . SER A 1 662 ? 14.660 35.780 -42.314 1.00 95.94 662 SER A C 1
ATOM 5109 O O . SER A 1 662 ? 13.937 35.947 -41.324 1.00 95.94 662 SER A O 1
ATOM 5111 N N . LYS A 1 663 ? 15.626 36.644 -42.675 1.00 95.50 663 LYS A N 1
ATOM 5112 C CA . LYS A 1 663 ? 15.959 37.931 -42.035 1.00 95.50 663 LYS A CA 1
ATOM 5113 C C . LYS A 1 663 ? 16.290 37.797 -40.539 1.00 95.50 663 LYS A C 1
ATOM 5115 O O . LYS A 1 663 ? 15.553 38.326 -39.703 1.00 95.50 663 LYS A O 1
ATOM 5120 N N . PRO A 1 664 ? 17.380 37.101 -40.175 1.00 96.25 664 PRO A N 1
ATOM 5121 C CA . PRO A 1 664 ? 17.817 37.008 -38.794 1.00 96.25 664 PRO A CA 1
ATOM 5122 C C . PRO A 1 664 ? 18.302 38.373 -38.309 1.00 96.25 664 PRO A C 1
ATOM 5124 O O . PRO A 1 664 ? 18.815 39.195 -39.070 1.00 96.25 664 PRO A O 1
ATOM 5127 N N . ILE A 1 665 ? 18.167 38.598 -37.009 1.00 95.25 665 ILE A N 1
ATOM 5128 C CA . ILE A 1 665 ? 18.673 39.797 -36.343 1.00 95.25 665 ILE A CA 1
ATOM 5129 C C . ILE A 1 665 ? 20.121 39.645 -35.862 1.00 95.25 665 ILE A C 1
ATOM 5131 O O . ILE A 1 665 ? 20.706 40.630 -35.416 1.00 95.25 665 ILE A O 1
ATOM 5135 N N . ALA A 1 666 ? 20.649 38.419 -35.884 1.00 95.94 666 ALA A N 1
ATOM 5136 C CA . ALA A 1 666 ? 22.063 38.082 -35.775 1.00 95.94 666 ALA A CA 1
ATOM 5137 C C . ALA A 1 666 ? 22.288 36.691 -36.386 1.00 95.94 666 ALA A C 1
ATOM 5139 O O . ALA A 1 666 ? 21.463 35.793 -36.193 1.00 95.94 666 ALA A O 1
ATOM 5140 N N . TYR A 1 667 ? 23.387 36.510 -37.110 1.00 96.75 667 TYR A N 1
ATOM 5141 C CA . TYR A 1 667 ? 23.744 35.241 -37.730 1.00 96.75 667 TYR A CA 1
ATOM 5142 C C . TYR A 1 667 ? 25.255 35.002 -37.684 1.00 96.75 667 TYR A C 1
ATOM 5144 O O . TYR A 1 667 ? 26.028 35.711 -38.324 1.00 96.75 667 TYR A O 1
ATOM 5152 N N . TRP A 1 668 ? 25.686 33.990 -36.934 1.00 95.81 668 TRP A N 1
ATOM 5153 C CA . TRP A 1 668 ? 27.093 33.643 -36.760 1.00 95.81 668 TRP A CA 1
ATOM 5154 C C . TRP A 1 668 ? 27.401 32.298 -37.400 1.00 95.81 668 TRP A C 1
ATOM 5156 O O . TRP A 1 668 ? 26.924 31.256 -36.948 1.00 95.81 668 TRP A O 1
ATOM 5166 N N . ARG A 1 669 ? 28.265 32.318 -38.417 1.00 91.94 669 ARG A N 1
ATOM 5167 C CA . ARG A 1 669 ? 28.696 31.094 -39.101 1.00 91.94 669 ARG A CA 1
ATOM 5168 C C . ARG A 1 669 ? 29.689 30.264 -38.293 1.00 91.94 669 ARG A C 1
ATOM 5170 O O . ARG A 1 669 ? 29.889 29.126 -38.641 1.00 91.94 669 ARG A O 1
ATOM 5177 N N . LEU A 1 670 ? 30.350 30.814 -37.268 1.00 90.56 670 LEU A N 1
ATOM 5178 C CA . LEU A 1 670 ? 31.276 30.157 -36.314 1.00 90.56 670 LEU A CA 1
ATOM 5179 C C . LEU A 1 670 ? 32.466 29.338 -36.858 1.00 90.56 670 LEU A C 1
ATOM 5181 O O . LEU A 1 670 ? 33.408 29.111 -36.105 1.00 90.56 670 LEU A O 1
ATOM 5185 N N . ARG A 1 671 ? 32.498 28.949 -38.132 1.00 84.06 671 ARG A N 1
ATOM 5186 C CA . ARG A 1 671 ? 33.609 28.236 -38.772 1.00 84.06 671 ARG A CA 1
ATOM 5187 C C . ARG A 1 671 ? 34.870 29.081 -38.930 1.00 84.06 671 ARG A C 1
ATOM 5189 O O . ARG A 1 671 ? 35.973 28.569 -38.805 1.00 84.06 671 ARG A O 1
ATOM 5196 N N . GLU A 1 672 ? 34.696 30.378 -39.172 1.00 80.56 672 GLU A N 1
ATOM 5197 C CA . GLU A 1 672 ? 35.787 31.319 -39.464 1.00 80.56 672 GLU A CA 1
ATOM 5198 C C . GLU A 1 672 ? 35.935 32.380 -38.371 1.00 80.56 672 GLU A C 1
ATOM 5200 O O . GLU A 1 672 ? 37.039 32.769 -37.999 1.00 80.56 672 GLU A O 1
ATOM 5205 N N . SER A 1 673 ? 34.814 32.867 -37.832 1.00 89.38 673 SER A N 1
ATOM 5206 C CA . SER A 1 673 ? 34.796 33.850 -36.750 1.00 89.38 673 SER A CA 1
ATOM 5207 C C . SER A 1 673 ? 33.428 33.903 -36.065 1.00 89.38 673 SER A C 1
ATOM 5209 O O . SER A 1 673 ? 32.440 33.372 -36.572 1.00 89.38 673 SER A O 1
ATOM 5211 N N . ALA A 1 674 ? 33.354 34.610 -34.936 1.00 92.31 674 ALA A N 1
ATOM 5212 C CA . ALA A 1 674 ? 32.092 35.014 -34.316 1.00 92.31 674 ALA A CA 1
ATOM 5213 C C . ALA A 1 674 ? 31.556 36.346 -34.891 1.00 92.31 674 ALA A C 1
ATOM 5215 O O . ALA A 1 674 ? 30.811 37.061 -34.222 1.00 92.31 674 ALA A O 1
ATOM 5216 N N . LYS A 1 675 ? 31.930 36.729 -36.122 1.00 94.50 675 LYS A N 1
ATOM 5217 C CA . LYS A 1 675 ? 31.365 37.923 -36.762 1.00 94.50 675 LYS A CA 1
ATOM 5218 C C . LYS A 1 675 ? 29.935 37.646 -37.225 1.00 94.50 675 LYS A C 1
ATOM 5220 O O . LYS A 1 675 ? 29.677 36.672 -37.926 1.00 94.50 675 LYS A O 1
ATOM 5225 N N . ASP A 1 676 ? 29.020 38.522 -36.823 1.00 93.88 676 ASP A N 1
ATOM 5226 C CA . ASP A 1 676 ? 27.669 38.571 -37.378 1.00 93.88 676 ASP A CA 1
ATOM 5227 C C . ASP A 1 676 ? 27.696 38.833 -38.889 1.00 93.88 676 ASP A C 1
ATOM 5229 O O . ASP A 1 676 ? 28.281 39.817 -39.340 1.00 93.88 676 ASP A O 1
ATOM 5233 N N . SER A 1 677 ? 27.079 37.927 -39.641 1.00 93.19 677 SER A N 1
ATOM 5234 C CA . SER A 1 677 ? 26.891 37.983 -41.093 1.00 93.19 677 SER A CA 1
ATOM 5235 C C . SER A 1 677 ? 25.564 38.649 -41.482 1.00 93.19 677 SER A C 1
ATOM 5237 O O . SER A 1 677 ? 25.292 38.839 -42.666 1.00 93.19 677 SER A O 1
ATOM 5239 N N . SER A 1 678 ? 24.724 39.005 -40.503 1.00 89.44 678 SER A N 1
ATOM 5240 C CA . SER A 1 678 ? 23.516 39.796 -40.722 1.00 89.44 678 SER A CA 1
ATOM 5241 C C . SER A 1 678 ? 23.845 41.285 -40.941 1.00 89.44 678 SER A C 1
ATOM 5243 O O . SER A 1 678 ? 24.914 41.752 -40.540 1.00 89.44 678 SER A O 1
ATOM 5245 N N . PRO A 1 679 ? 22.911 42.092 -41.482 1.00 83.31 679 PRO A N 1
ATOM 5246 C CA . PRO A 1 679 ? 23.112 43.536 -41.652 1.00 83.31 679 PRO A CA 1
ATOM 5247 C C . PRO A 1 679 ? 23.229 44.337 -40.339 1.00 83.31 679 PRO A C 1
ATOM 5249 O O . PRO A 1 679 ? 23.325 45.561 -40.387 1.00 83.31 679 PRO A O 1
ATOM 5252 N N . LYS A 1 680 ? 23.128 43.693 -39.164 1.00 84.69 680 LYS A N 1
ATOM 5253 C CA . LYS A 1 680 ? 23.056 44.353 -37.848 1.00 84.69 680 LYS A CA 1
ATOM 5254 C C . LYS A 1 680 ? 24.391 44.403 -37.093 1.00 84.69 680 LYS A C 1
ATOM 5256 O O . LYS A 1 680 ? 24.434 45.043 -36.044 1.00 84.69 680 LYS A O 1
ATOM 5261 N N . SER A 1 681 ? 25.454 43.774 -37.603 1.00 86.06 681 SER A N 1
ATOM 5262 C CA . SER A 1 681 ? 26.817 43.802 -37.034 1.00 86.06 681 SER A CA 1
ATOM 5263 C C . SER A 1 681 ? 26.907 43.425 -35.545 1.00 86.06 681 SER A C 1
ATOM 5265 O O . SER A 1 681 ? 27.748 43.933 -34.803 1.00 86.06 681 SER A O 1
ATOM 5267 N N . ARG A 1 682 ? 26.053 42.511 -35.074 1.00 91.69 682 ARG A N 1
ATOM 5268 C CA . ARG A 1 682 ? 26.001 42.047 -33.680 1.00 91.69 682 ARG A CA 1
ATOM 5269 C C . ARG A 1 682 ? 27.027 40.949 -33.414 1.00 91.69 682 ARG A C 1
ATOM 5271 O O . ARG A 1 682 ? 26.691 39.784 -33.204 1.00 91.69 682 ARG A O 1
ATOM 5278 N N . HIS A 1 683 ? 28.307 41.294 -33.502 1.00 95.19 683 HIS A N 1
ATOM 5279 C CA . HIS A 1 683 ? 29.396 40.325 -33.380 1.00 95.19 683 HIS A CA 1
ATOM 5280 C C . HIS A 1 683 ? 29.427 39.647 -31.998 1.00 95.19 683 HIS A C 1
ATOM 5282 O O . HIS A 1 683 ? 29.170 40.267 -30.967 1.00 95.19 683 HIS A O 1
ATOM 5288 N N . GLY A 1 684 ? 29.760 38.359 -31.986 1.00 95.00 684 GLY A N 1
ATOM 5289 C CA . GLY A 1 684 ? 30.049 37.600 -30.779 1.00 95.00 684 GLY A CA 1
ATOM 5290 C C . GLY A 1 684 ? 31.539 37.602 -30.441 1.00 95.00 684 GLY A C 1
ATOM 5291 O O . GLY A 1 684 ? 32.393 37.994 -31.239 1.00 95.00 684 GLY A O 1
ATOM 5292 N N . LYS A 1 685 ? 31.859 37.107 -29.247 1.00 96.06 685 LYS A N 1
ATOM 5293 C CA . LYS A 1 685 ? 33.227 36.918 -28.765 1.00 96.06 685 LYS A CA 1
ATOM 5294 C C . LYS A 1 685 ? 33.378 35.528 -28.161 1.00 96.06 685 LYS A C 1
ATOM 5296 O O . LYS A 1 685 ? 32.577 35.126 -27.320 1.00 96.06 685 LYS A O 1
ATOM 5301 N N . PHE A 1 686 ? 34.419 34.813 -28.575 1.00 95.69 686 PHE A N 1
ATOM 5302 C CA . PHE A 1 686 ? 34.794 33.545 -27.960 1.00 95.69 686 PHE A CA 1
ATOM 5303 C C . PHE A 1 686 ? 35.514 33.770 -26.626 1.00 95.69 686 PHE A C 1
ATOM 5305 O O . PHE A 1 686 ? 36.361 34.658 -26.495 1.00 95.69 686 PHE A O 1
ATOM 5312 N N . GLU A 1 687 ? 35.164 32.960 -25.635 1.00 95.94 687 GLU A N 1
ATOM 5313 C CA . GLU A 1 687 ? 35.865 32.845 -24.361 1.00 95.94 687 GLU A CA 1
ATOM 5314 C C . GLU A 1 687 ? 36.953 31.763 -24.445 1.00 95.94 687 GLU A C 1
ATOM 5316 O O . GLU A 1 687 ? 36.996 30.962 -25.379 1.00 95.94 687 GLU A O 1
ATOM 5321 N N . LYS A 1 688 ? 37.840 31.705 -23.443 1.00 93.81 688 LYS A N 1
ATOM 5322 C CA . LYS A 1 688 ? 38.871 30.660 -23.366 1.00 93.81 688 LYS A CA 1
ATOM 5323 C C . LYS A 1 688 ? 38.222 29.268 -23.401 1.00 93.81 688 LYS A C 1
ATOM 5325 O O . LYS A 1 688 ? 37.313 28.998 -22.622 1.00 93.81 688 LYS A O 1
ATOM 5330 N N . GLY A 1 689 ? 38.724 28.391 -24.272 1.00 91.44 689 GLY A N 1
ATOM 5331 C CA . GLY A 1 689 ? 38.162 27.052 -24.492 1.00 91.44 689 GLY A CA 1
ATOM 5332 C C . GLY A 1 689 ? 37.063 27.004 -25.558 1.00 91.44 689 GLY A C 1
ATOM 5333 O O . GLY A 1 689 ? 36.373 25.994 -25.664 1.00 91.44 689 GLY A O 1
ATOM 5334 N N . ALA A 1 690 ? 36.868 28.078 -26.324 1.00 93.62 690 ALA A N 1
ATOM 5335 C CA . ALA A 1 690 ? 36.075 28.079 -27.545 1.00 93.62 690 ALA A CA 1
ATOM 5336 C C . ALA A 1 690 ? 36.819 28.854 -28.642 1.00 93.62 690 ALA A C 1
ATOM 5338 O O . ALA A 1 690 ? 37.502 29.843 -28.364 1.00 93.62 690 ALA A O 1
ATOM 5339 N N . SER A 1 691 ? 36.704 28.406 -29.886 1.00 90.38 691 SER A N 1
ATOM 5340 C CA . SER A 1 691 ? 37.375 29.027 -31.030 1.00 90.38 691 SER A CA 1
ATOM 5341 C C . SER A 1 691 ? 36.607 28.760 -32.321 1.00 90.38 691 SER A C 1
ATOM 5343 O O . SER A 1 691 ? 35.909 27.747 -32.411 1.00 90.38 691 SER A O 1
ATOM 5345 N N . PRO A 1 692 ? 36.756 29.614 -33.350 1.00 86.94 692 PRO A N 1
ATOM 5346 C CA . PRO A 1 692 ? 36.277 29.260 -34.674 1.00 86.94 692 PRO A CA 1
ATOM 5347 C C . PRO A 1 692 ? 36.984 27.991 -35.153 1.00 86.94 692 PRO A C 1
ATOM 5349 O O . PRO A 1 692 ? 38.191 27.846 -34.949 1.00 86.94 692 PRO A O 1
ATOM 5352 N N . ASN A 1 693 ? 36.247 27.067 -35.763 1.00 76.50 693 ASN A N 1
ATOM 5353 C CA . ASN A 1 693 ? 36.843 25.859 -36.319 1.00 76.50 693 ASN A CA 1
ATOM 5354 C C . ASN A 1 693 ? 36.030 25.347 -37.514 1.00 76.50 693 ASN A C 1
ATOM 5356 O O . ASN A 1 693 ? 34.835 25.088 -37.382 1.00 76.50 693 ASN A O 1
ATOM 5360 N N . ALA A 1 694 ? 36.696 25.192 -38.660 1.00 57.84 694 ALA A N 1
ATOM 5361 C CA . ALA A 1 694 ? 36.138 24.635 -39.894 1.00 57.84 694 ALA A CA 1
ATOM 5362 C C . ALA A 1 694 ? 36.522 23.155 -40.126 1.00 57.84 694 ALA A C 1
ATOM 5364 O O . ALA A 1 694 ? 36.129 22.574 -41.134 1.00 57.84 694 ALA A O 1
ATOM 5365 N N . SER A 1 695 ? 37.312 22.553 -39.225 1.00 59.66 695 SER A N 1
ATOM 5366 C CA . SER A 1 695 ? 37.753 21.149 -39.296 1.00 59.66 695 SER A CA 1
ATOM 5367 C C . SER A 1 695 ? 36.799 20.193 -38.566 1.00 59.66 695 SER A C 1
ATOM 5369 O O . SER A 1 695 ? 35.861 20.622 -37.896 1.00 59.66 695 SER A O 1
ATOM 5371 N N . GLU A 1 696 ? 37.058 18.882 -38.638 1.00 61.69 696 GLU A N 1
ATOM 5372 C CA . GLU A 1 696 ? 36.308 17.882 -37.863 1.00 61.69 696 GLU A CA 1
ATOM 5373 C C . GLU A 1 696 ? 36.553 17.940 -36.345 1.00 61.69 696 GLU A C 1
ATOM 5375 O O . GLU A 1 696 ? 35.856 17.248 -35.599 1.00 61.69 696 GLU A O 1
ATOM 5380 N N . ASN A 1 697 ? 37.496 18.756 -35.864 1.00 75.62 697 ASN A N 1
ATOM 5381 C CA . ASN A 1 697 ? 37.773 18.915 -34.435 1.00 75.62 697 ASN A CA 1
ATOM 5382 C C . ASN A 1 697 ? 36.686 19.749 -33.726 1.00 75.62 697 ASN A C 1
ATOM 5384 O O . ASN A 1 697 ? 35.921 20.484 -34.350 1.00 75.62 697 ASN A O 1
ATOM 5388 N N . ASP A 1 698 ? 36.603 19.634 -32.402 1.00 88.06 698 ASP A N 1
ATOM 5389 C CA . ASP A 1 698 ? 35.609 20.359 -31.604 1.00 88.06 698 ASP A CA 1
ATOM 5390 C C . ASP A 1 698 ? 35.887 21.881 -31.618 1.00 88.06 698 ASP A C 1
ATOM 5392 O O . ASP A 1 698 ? 37.032 22.310 -31.477 1.00 88.06 698 ASP A O 1
ATOM 5396 N N . SER A 1 699 ? 34.855 22.717 -31.816 1.00 89.00 699 SER A N 1
ATOM 5397 C CA . SER A 1 699 ? 34.972 24.191 -31.720 1.00 89.00 699 SER A CA 1
ATOM 5398 C C . SER A 1 699 ? 34.790 24.721 -30.291 1.00 89.00 699 SER A C 1
ATOM 5400 O O . SER A 1 699 ? 35.135 25.865 -29.986 1.00 89.00 699 SER A O 1
ATOM 5402 N N . PHE A 1 700 ? 34.286 23.875 -29.394 1.00 94.50 700 PHE A N 1
ATOM 5403 C CA . PHE A 1 700 ? 34.105 24.141 -27.975 1.00 94.50 700 PHE A CA 1
ATOM 5404 C C . PHE A 1 700 ? 34.753 23.014 -27.169 1.00 94.50 700 PHE A C 1
ATOM 5406 O O . PHE A 1 700 ? 34.382 21.850 -27.302 1.00 94.50 700 PHE A O 1
ATOM 5413 N N . GLU A 1 701 ? 35.682 23.369 -26.287 1.00 93.06 701 GLU A N 1
ATOM 5414 C CA . GLU A 1 701 ? 36.343 22.486 -25.322 1.00 93.06 701 GLU A CA 1
ATOM 5415 C C . GLU A 1 701 ? 36.090 22.977 -23.888 1.00 93.06 701 GLU A C 1
ATOM 5417 O O . GLU A 1 701 ? 36.989 23.086 -23.055 1.00 93.06 701 GLU A O 1
ATOM 5422 N N . GLY A 1 702 ? 34.831 23.309 -23.594 1.00 85.81 702 GLY A N 1
ATOM 5423 C CA . GLY A 1 702 ? 34.424 23.819 -22.289 1.00 85.81 702 GLY A CA 1
ATOM 5424 C C . GLY A 1 702 ? 34.473 25.343 -22.136 1.00 85.81 702 GLY A C 1
ATOM 5425 O O . GLY A 1 702 ? 34.234 25.820 -21.030 1.00 85.81 702 GLY A O 1
ATOM 5426 N N . GLY A 1 703 ? 34.735 26.108 -23.200 1.00 93.12 703 GLY A N 1
ATOM 5427 C CA . GLY A 1 703 ? 34.475 27.555 -23.262 1.00 93.12 703 GLY A CA 1
ATOM 5428 C C . GLY A 1 703 ? 33.077 27.888 -23.799 1.00 93.12 703 GLY A C 1
ATOM 5429 O O . GLY A 1 703 ? 32.279 26.993 -24.071 1.00 93.12 703 GLY A O 1
ATOM 5430 N N . ARG A 1 704 ? 32.780 29.183 -23.972 1.00 96.69 704 ARG A N 1
ATOM 5431 C CA . ARG A 1 704 ? 31.519 29.691 -24.547 1.00 96.69 704 ARG A CA 1
ATOM 5432 C C . ARG A 1 704 ? 31.794 30.722 -25.641 1.00 96.69 704 ARG A C 1
ATOM 5434 O O . ARG A 1 704 ? 32.883 31.286 -25.721 1.00 96.69 704 ARG A O 1
ATOM 5441 N N . MET A 1 705 ? 30.780 31.033 -26.437 1.00 96.25 705 MET A N 1
ATOM 5442 C CA . MET A 1 705 ? 30.706 32.291 -27.180 1.00 96.25 705 MET A CA 1
ATOM 5443 C C . MET A 1 705 ? 29.653 33.180 -26.523 1.00 96.25 705 MET A C 1
ATOM 5445 O O . MET A 1 705 ? 28.539 32.725 -26.267 1.00 96.25 705 MET A O 1
ATOM 5449 N N . ARG A 1 706 ? 29.992 34.447 -26.279 1.00 96.56 706 ARG A N 1
ATOM 5450 C CA . ARG A 1 706 ? 29.080 35.466 -25.751 1.00 96.56 706 ARG A CA 1
ATOM 5451 C C . ARG A 1 706 ? 28.704 36.467 -26.842 1.00 96.56 706 ARG A C 1
ATOM 5453 O O . ARG A 1 706 ? 29.562 36.874 -27.623 1.00 96.56 706 ARG A O 1
ATOM 5460 N N . ALA A 1 707 ? 27.447 36.894 -26.859 1.00 96.12 707 ALA A N 1
ATOM 5461 C CA . ALA A 1 707 ? 26.966 38.004 -27.677 1.00 96.12 707 ALA A CA 1
ATOM 5462 C C . ALA A 1 707 ? 25.993 38.885 -26.879 1.00 96.12 707 ALA A C 1
ATOM 5464 O O . ALA A 1 707 ? 25.302 38.401 -25.978 1.00 96.12 707 ALA A O 1
ATOM 5465 N N . GLU A 1 708 ? 25.941 40.174 -27.218 1.00 94.38 708 GLU A N 1
ATOM 5466 C CA . GLU A 1 708 ? 25.020 41.145 -26.622 1.00 94.38 708 GLU A CA 1
ATOM 5467 C C . GLU A 1 708 ? 24.051 41.664 -27.683 1.00 94.38 708 GLU A C 1
ATOM 5469 O O . GLU A 1 708 ? 24.453 42.271 -28.673 1.00 94.38 708 GLU A O 1
ATOM 5474 N N . ILE A 1 709 ? 22.766 41.371 -27.493 1.00 92.62 709 ILE A N 1
ATOM 5475 C CA . ILE A 1 709 ? 21.699 41.619 -28.459 1.00 92.62 709 ILE A CA 1
ATOM 5476 C C . ILE A 1 709 ? 20.621 42.467 -27.792 1.00 92.62 709 ILE A C 1
ATOM 5478 O O . ILE A 1 709 ? 19.740 41.964 -27.092 1.00 92.62 709 ILE A O 1
ATOM 5482 N N . GLU A 1 710 ? 20.692 43.774 -28.008 1.00 90.12 710 GLU A N 1
ATOM 5483 C CA . GLU A 1 710 ? 19.718 44.715 -27.462 1.00 90.12 710 GLU A CA 1
ATOM 5484 C C . GLU A 1 710 ? 18.349 44.621 -28.153 1.00 90.12 710 GLU A C 1
ATOM 5486 O O . GLU A 1 710 ? 18.227 44.241 -29.323 1.00 90.12 710 GLU A O 1
ATOM 5491 N N . GLY A 1 711 ? 17.302 45.005 -27.415 1.00 83.06 711 GLY A N 1
ATOM 5492 C CA . GLY A 1 711 ? 15.944 45.160 -27.944 1.00 83.06 711 GLY A CA 1
ATOM 5493 C C . GLY A 1 711 ? 15.164 43.861 -28.168 1.00 83.06 711 GLY A C 1
ATOM 5494 O O . GLY A 1 711 ? 14.055 43.910 -28.691 1.00 83.06 711 GLY A O 1
ATOM 5495 N N . ILE A 1 712 ? 15.698 42.703 -27.768 1.00 87.56 712 ILE A N 1
ATOM 5496 C CA . ILE A 1 712 ? 15.015 41.416 -27.940 1.00 87.56 712 ILE A CA 1
ATOM 5497 C C . ILE A 1 712 ? 14.079 41.109 -26.761 1.00 87.56 712 ILE A C 1
ATOM 5499 O O . ILE A 1 712 ? 14.503 41.022 -25.608 1.00 87.56 712 ILE A O 1
ATOM 5503 N N . GLY A 1 713 ? 12.788 40.949 -27.051 1.00 87.00 713 GLY A N 1
ATOM 5504 C CA . GLY A 1 713 ? 11.752 40.671 -26.051 1.00 87.00 713 GLY A CA 1
ATOM 5505 C C . GLY A 1 713 ? 11.603 39.184 -25.705 1.00 87.00 713 GLY A C 1
ATOM 5506 O O . GLY A 1 713 ? 12.547 38.396 -25.799 1.00 87.00 713 GLY A O 1
ATOM 5507 N N . ASP A 1 714 ? 10.381 38.792 -25.334 1.00 87.88 714 ASP A N 1
ATOM 5508 C CA . ASP A 1 714 ? 10.025 37.416 -24.928 1.00 87.88 714 ASP A CA 1
ATOM 5509 C C . ASP A 1 714 ? 9.514 36.567 -26.093 1.00 87.88 714 ASP A C 1
ATOM 5511 O O . ASP A 1 714 ? 8.964 35.486 -25.901 1.00 87.88 714 ASP A O 1
ATOM 5515 N N . THR A 1 715 ? 9.639 37.092 -27.305 1.00 94.19 715 THR A N 1
ATOM 5516 C CA . THR A 1 715 ? 9.303 36.403 -28.541 1.00 94.19 715 THR A CA 1
ATOM 5517 C C . THR A 1 715 ? 10.557 36.374 -29.387 1.00 94.19 715 THR A C 1
ATOM 5519 O O . THR A 1 715 ? 11.051 37.425 -29.787 1.00 94.19 715 THR A O 1
ATOM 5522 N N . TYR A 1 716 ? 11.127 35.186 -29.562 1.00 96.44 716 TYR A N 1
ATOM 5523 C CA . TYR A 1 716 ? 12.353 35.001 -30.325 1.00 96.44 716 TYR A CA 1
ATOM 5524 C C . TYR A 1 716 ? 12.506 33.549 -30.771 1.00 96.44 716 TYR A C 1
ATOM 5526 O O . TYR A 1 716 ? 11.955 32.632 -30.160 1.00 96.44 716 TYR A O 1
ATOM 5534 N N . THR A 1 717 ? 13.300 33.336 -31.813 1.00 98.38 717 THR A N 1
ATOM 5535 C CA . THR A 1 717 ? 13.748 32.003 -32.224 1.00 98.38 717 THR A CA 1
ATOM 5536 C C . THR A 1 717 ? 15.261 31.989 -32.275 1.00 98.38 717 THR A C 1
ATOM 5538 O O . THR A 1 717 ? 15.851 32.906 -32.838 1.00 98.38 717 THR A O 1
ATOM 5541 N N . ILE A 1 718 ? 15.885 30.953 -31.721 1.00 98.44 718 ILE A N 1
ATOM 5542 C CA . ILE A 1 718 ? 17.280 30.637 -32.017 1.00 98.44 718 ILE A CA 1
ATOM 5543 C C . ILE A 1 718 ? 17.364 29.262 -32.671 1.00 98.44 718 ILE A C 1
ATOM 5545 O O . ILE A 1 718 ? 16.765 28.307 -32.176 1.00 98.44 718 ILE A O 1
ATOM 5549 N N . GLU A 1 719 ? 18.104 29.161 -33.770 1.00 98.44 719 GLU A N 1
ATOM 5550 C CA . GLU A 1 719 ? 18.390 27.894 -34.440 1.00 98.44 719 GLU A CA 1
ATOM 5551 C C . GLU A 1 719 ? 19.877 27.743 -34.750 1.00 98.44 719 GLU A C 1
ATOM 5553 O O . GLU A 1 719 ? 20.574 28.736 -34.962 1.00 98.44 719 GLU A O 1
ATOM 5558 N N . PHE A 1 720 ? 20.366 26.504 -34.741 1.00 97.69 720 PHE A N 1
ATOM 5559 C CA . PHE A 1 720 ? 21.759 26.183 -35.045 1.00 97.69 720 PHE A CA 1
ATOM 5560 C C . PHE A 1 720 ? 21.972 24.686 -35.269 1.00 97.69 720 PHE A C 1
ATOM 5562 O O . PHE A 1 720 ? 21.147 23.841 -34.904 1.00 97.69 720 PHE A O 1
ATOM 5569 N N . TRP A 1 721 ? 23.134 24.360 -35.827 1.00 96.38 721 TRP A N 1
ATOM 5570 C CA . TRP A 1 721 ? 23.670 23.008 -35.866 1.00 96.38 721 TRP A CA 1
ATOM 5571 C C . TRP A 1 721 ? 24.574 22.754 -34.664 1.00 96.38 721 TRP A C 1
ATOM 5573 O O . TRP A 1 721 ? 25.340 23.627 -34.257 1.00 96.38 721 TRP A O 1
ATOM 5583 N N . PHE A 1 722 ? 24.511 21.547 -34.105 1.00 95.50 722 PHE A N 1
ATOM 5584 C CA . PHE A 1 722 ? 25.379 21.134 -33.011 1.00 95.50 722 PHE A CA 1
ATOM 5585 C C . PHE A 1 722 ? 25.851 19.684 -33.149 1.00 95.50 722 PHE A C 1
ATOM 5587 O O . PHE A 1 722 ? 25.147 18.831 -33.690 1.00 95.50 722 PHE A O 1
ATOM 5594 N N . ARG A 1 723 ? 27.034 19.405 -32.599 1.00 94.31 723 ARG A N 1
ATOM 5595 C CA . ARG A 1 723 ? 27.602 18.065 -32.423 1.00 94.31 723 ARG A CA 1
ATOM 5596 C C . ARG A 1 723 ? 28.166 17.962 -31.013 1.00 94.31 723 ARG A C 1
ATOM 5598 O O . ARG A 1 723 ? 29.045 18.734 -30.654 1.00 94.31 723 ARG A O 1
ATOM 5605 N N . ASN A 1 724 ? 27.672 17.028 -30.206 1.00 94.44 724 ASN A N 1
ATOM 5606 C CA . ASN A 1 724 ? 28.204 16.777 -28.863 1.00 94.44 724 ASN A CA 1
ATOM 5607 C C . ASN A 1 724 ? 29.206 15.621 -28.902 1.00 94.44 724 ASN A C 1
ATOM 5609 O O . ASN A 1 724 ? 28.843 14.530 -29.325 1.00 94.44 724 ASN A O 1
ATOM 5613 N N . SER A 1 725 ? 30.427 15.825 -28.418 1.00 93.81 725 SER A N 1
ATOM 5614 C CA . SER A 1 725 ? 31.487 14.807 -28.470 1.00 93.81 725 SER A CA 1
ATOM 5615 C C . SER A 1 725 ? 31.575 13.955 -27.199 1.00 93.81 725 SER A C 1
ATOM 5617 O O . SER A 1 725 ? 32.264 12.933 -27.187 1.00 93.81 725 SER A O 1
ATOM 5619 N N . LEU A 1 726 ? 30.860 14.329 -26.131 1.00 92.81 726 LEU A N 1
ATOM 5620 C CA . LEU A 1 726 ? 30.814 13.557 -24.888 1.00 92.81 726 LEU A CA 1
ATOM 5621 C C . LEU A 1 726 ? 29.756 12.447 -24.931 1.00 92.81 726 LEU A C 1
ATOM 5623 O O . LEU A 1 726 ? 28.641 12.689 -25.393 1.00 92.81 726 LEU A O 1
ATOM 5627 N N . PRO A 1 727 ? 30.027 11.266 -24.345 1.00 91.19 727 PRO A N 1
ATOM 5628 C CA . PRO A 1 727 ? 28.976 10.305 -24.032 1.00 91.19 727 PRO A CA 1
ATOM 5629 C C . PRO A 1 727 ? 27.893 10.941 -23.153 1.00 91.19 727 PRO A C 1
ATOM 5631 O O . PRO A 1 727 ? 28.196 11.713 -22.235 1.00 91.19 727 PRO A O 1
ATOM 5634 N N . ASN A 1 728 ? 26.632 10.589 -23.398 1.00 88.19 728 ASN A N 1
ATOM 5635 C CA . ASN A 1 728 ? 25.485 11.166 -22.690 1.00 88.19 728 ASN A CA 1
ATOM 5636 C C . ASN A 1 728 ? 25.442 10.779 -21.199 1.00 88.19 728 ASN A C 1
ATOM 5638 O O . ASN A 1 728 ? 24.757 11.404 -20.396 1.00 88.19 728 ASN A O 1
ATOM 5642 N N . GLU A 1 729 ? 26.186 9.750 -20.808 1.00 85.62 729 GLU A N 1
ATOM 5643 C CA . GLU A 1 729 ? 26.283 9.228 -19.448 1.00 85.62 729 GLU A CA 1
ATOM 5644 C C . GLU A 1 729 ? 27.508 9.770 -18.689 1.00 85.62 729 GLU A C 1
ATOM 5646 O O . GLU A 1 729 ? 27.750 9.383 -17.547 1.00 85.62 729 GLU A O 1
ATOM 5651 N N . SER A 1 730 ? 28.293 10.664 -19.299 1.00 87.06 730 SER A N 1
ATOM 5652 C CA . SER A 1 730 ? 29.572 11.126 -18.738 1.00 87.06 730 SER A CA 1
ATOM 5653 C C . SER A 1 730 ? 29.435 12.046 -17.518 1.00 87.06 730 SER A C 1
ATOM 5655 O O . SER A 1 730 ? 30.363 12.140 -16.715 1.00 87.06 730 SER A O 1
ATOM 5657 N N . ARG A 1 731 ? 28.298 12.739 -17.351 1.00 91.44 731 ARG A N 1
ATOM 5658 C CA . ARG A 1 731 ? 28.070 13.701 -16.254 1.00 91.44 731 ARG A CA 1
ATOM 5659 C C . ARG A 1 731 ? 26.577 13.964 -15.981 1.00 91.44 731 ARG A C 1
ATOM 5661 O O . ARG A 1 731 ? 25.742 13.563 -16.789 1.00 91.44 731 ARG A O 1
ATOM 5668 N N . PRO A 1 732 ? 26.209 14.639 -14.866 1.00 88.62 732 PRO A N 1
ATOM 5669 C CA . PRO A 1 732 ? 24.810 14.930 -14.514 1.00 88.62 732 PRO A CA 1
ATOM 5670 C C . PRO A 1 732 ? 23.997 15.663 -15.592 1.00 88.62 732 PRO A C 1
ATOM 5672 O O . PRO A 1 732 ? 22.839 15.313 -15.818 1.00 88.62 732 PRO A O 1
ATOM 5675 N N . VAL A 1 733 ? 24.605 16.642 -16.271 1.00 94.88 733 VAL A N 1
ATOM 5676 C CA . VAL A 1 733 ? 24.069 17.330 -17.458 1.00 94.88 733 VAL A CA 1
ATOM 5677 C C . VAL A 1 733 ? 25.125 17.247 -18.548 1.00 94.88 733 VAL A C 1
ATOM 5679 O O . VAL A 1 733 ? 26.251 17.692 -18.327 1.00 94.88 733 VAL A O 1
ATOM 5682 N N . THR A 1 734 ? 24.780 16.675 -19.700 1.00 95.81 734 THR A N 1
ATOM 5683 C CA . THR A 1 734 ? 25.741 16.361 -20.764 1.00 95.81 734 THR A CA 1
ATOM 5684 C C . THR A 1 734 ? 26.318 17.602 -21.409 1.00 95.81 734 THR A C 1
ATOM 5686 O O . THR A 1 734 ? 27.517 17.602 -21.638 1.00 95.81 734 THR A O 1
ATOM 5689 N N . ALA A 1 735 ? 25.529 18.643 -21.680 1.00 96.81 735 ALA A N 1
ATOM 5690 C CA . ALA A 1 735 ? 26.012 19.954 -22.127 1.00 96.81 735 ALA A CA 1
ATOM 5691 C C . ALA A 1 735 ? 24.881 20.993 -22.093 1.00 96.81 735 ALA A C 1
ATOM 5693 O O . ALA A 1 735 ? 23.726 20.632 -22.305 1.00 96.81 735 ALA A O 1
ATOM 5694 N N . TYR A 1 736 ? 25.201 22.274 -21.919 1.00 97.94 736 TYR A N 1
ATOM 5695 C CA . TYR A 1 736 ? 24.330 23.373 -22.349 1.00 97.94 736 TYR A CA 1
ATOM 5696 C C . TYR A 1 736 ? 24.795 23.906 -23.705 1.00 97.94 736 TYR A C 1
ATOM 5698 O O . TYR A 1 736 ? 25.982 24.140 -23.916 1.00 97.94 736 TYR A O 1
ATOM 5706 N N . LEU A 1 737 ? 23.845 24.063 -24.625 1.00 98.25 737 LEU A N 1
ATOM 5707 C CA . LEU A 1 737 ? 24.081 24.485 -26.007 1.00 98.25 737 LEU A CA 1
ATOM 5708 C C . LEU A 1 737 ? 23.806 25.979 -26.178 1.00 98.25 737 LEU A C 1
ATOM 5710 O O . LEU A 1 737 ? 24.545 26.674 -26.868 1.00 98.25 737 LEU A O 1
ATOM 5714 N N . PHE A 1 738 ? 22.756 26.464 -25.520 1.00 98.25 738 PHE A N 1
ATOM 5715 C CA . PHE A 1 738 ? 22.320 27.850 -25.569 1.00 98.25 738 PHE A CA 1
ATOM 5716 C C . PHE A 1 738 ? 21.846 28.309 -24.195 1.00 98.25 738 PHE A C 1
ATOM 5718 O O . PHE A 1 738 ? 21.205 27.555 -23.458 1.00 98.25 738 PHE A O 1
ATOM 5725 N N . SER A 1 739 ? 22.122 29.567 -23.873 1.00 97.62 739 SER A N 1
ATOM 5726 C CA . SER A 1 739 ? 21.667 30.199 -22.649 1.00 97.62 739 SER A CA 1
ATOM 5727 C C . SER A 1 739 ? 21.390 31.686 -22.844 1.00 97.62 739 SER A C 1
ATOM 5729 O O . SER A 1 739 ? 22.238 32.421 -23.345 1.00 97.62 739 SER A O 1
ATOM 5731 N N . ARG A 1 740 ? 20.248 32.149 -22.333 1.00 95.69 740 ARG A N 1
ATOM 5732 C CA . ARG A 1 740 ? 19.934 33.571 -22.149 1.00 95.69 740 ARG A CA 1
ATOM 5733 C C . ARG A 1 740 ? 19.666 33.833 -20.670 1.00 95.69 740 ARG A C 1
ATOM 5735 O O . ARG A 1 740 ? 18.708 33.305 -20.124 1.00 95.69 740 ARG A O 1
ATOM 5742 N N . GLY A 1 741 ? 20.516 34.623 -20.024 1.00 94.19 741 GLY A N 1
ATOM 5743 C CA . GLY A 1 741 ? 20.465 34.886 -18.581 1.00 94.19 741 GLY A CA 1
ATOM 5744 C C . GLY A 1 741 ? 21.609 35.801 -18.151 1.00 94.19 741 GLY A C 1
ATOM 5745 O O . GLY A 1 741 ? 22.474 36.123 -18.963 1.00 94.19 741 GLY A O 1
ATOM 5746 N N . ILE A 1 742 ? 21.610 36.270 -16.905 1.00 94.19 742 ILE A N 1
ATOM 5747 C CA . ILE A 1 742 ? 22.625 37.223 -16.418 1.00 94.19 742 ILE A CA 1
ATOM 5748 C C . ILE A 1 742 ? 23.963 36.495 -16.219 1.00 94.19 742 ILE A C 1
ATOM 5750 O O . ILE A 1 742 ? 24.003 35.490 -15.509 1.00 94.19 742 ILE A O 1
ATOM 5754 N N . ASP A 1 743 ? 25.044 36.981 -16.833 1.00 95.44 743 ASP A N 1
ATOM 5755 C CA . ASP A 1 743 ? 26.370 36.339 -16.758 1.00 95.44 743 ASP A CA 1
ATOM 5756 C C . ASP A 1 743 ? 26.837 36.123 -15.309 1.00 95.44 743 ASP A C 1
ATOM 5758 O O . ASP A 1 743 ? 26.663 36.986 -14.448 1.00 95.44 743 ASP A O 1
ATOM 5762 N N . GLY A 1 744 ? 27.425 34.961 -15.029 1.00 93.75 744 GLY A N 1
ATOM 5763 C CA . GLY A 1 744 ? 28.004 34.609 -13.729 1.00 93.75 744 GLY A CA 1
ATOM 5764 C C . GLY A 1 744 ? 27.005 34.381 -12.583 1.00 93.75 744 GLY A C 1
ATOM 5765 O O . GLY A 1 744 ? 27.410 33.984 -11.487 1.00 93.75 744 GLY A O 1
ATOM 5766 N N . MET A 1 745 ? 25.701 34.588 -12.795 1.00 93.62 745 MET A N 1
ATOM 5767 C CA . MET A 1 745 ? 24.704 34.432 -11.733 1.00 93.62 745 MET A CA 1
ATOM 5768 C C . MET A 1 745 ? 24.479 32.962 -11.376 1.00 93.62 745 MET A C 1
ATOM 5770 O O . MET A 1 745 ? 23.862 32.222 -12.135 1.00 93.62 745 MET A O 1
ATOM 5774 N N . LYS A 1 746 ? 24.873 32.560 -10.160 1.00 92.12 746 LYS A N 1
ATOM 5775 C CA . LYS A 1 746 ? 24.722 31.181 -9.644 1.00 92.12 746 LYS A CA 1
ATOM 5776 C C . LYS A 1 746 ? 23.277 30.687 -9.547 1.00 92.12 746 LYS A C 1
ATOM 5778 O O . LYS A 1 746 ? 23.042 29.482 -9.547 1.00 92.12 746 LYS A O 1
ATOM 5783 N N . ALA A 1 747 ? 22.306 31.594 -9.428 1.00 92.00 747 ALA A N 1
ATOM 5784 C CA . ALA A 1 747 ? 20.893 31.225 -9.512 1.00 92.00 747 ALA A CA 1
ATOM 5785 C C . ALA A 1 747 ? 20.547 30.674 -10.903 1.00 92.00 747 ALA A C 1
ATOM 5787 O O . ALA A 1 747 ? 19.636 29.865 -11.011 1.00 92.00 747 ALA A O 1
ATOM 5788 N N . ALA A 1 748 ? 21.315 31.055 -11.931 1.00 93.31 748 ALA A N 1
ATOM 5789 C CA . ALA A 1 748 ? 21.145 30.637 -13.313 1.00 93.31 748 ALA A CA 1
ATOM 5790 C C . ALA A 1 748 ? 19.696 30.798 -13.783 1.00 93.31 748 ALA A C 1
ATOM 5792 O O . ALA A 1 748 ? 19.158 29.897 -14.399 1.00 93.31 748 ALA A O 1
ATOM 5793 N N . GLU A 1 749 ? 19.033 31.898 -13.417 1.00 94.69 749 GLU A N 1
ATOM 5794 C CA . GLU A 1 749 ? 17.702 32.185 -13.946 1.00 94.69 749 GLU A CA 1
ATOM 5795 C C . GLU A 1 749 ? 17.839 32.658 -15.397 1.00 94.69 749 GLU A C 1
ATOM 5797 O O . GLU A 1 749 ? 18.605 33.583 -15.699 1.00 94.69 749 GLU A O 1
ATOM 5802 N N . GLY A 1 750 ? 17.138 31.983 -16.300 1.00 94.56 750 GLY A N 1
ATOM 5803 C CA . GLY A 1 750 ? 17.338 32.141 -17.730 1.00 94.56 750 GLY A CA 1
ATOM 5804 C C . GLY A 1 750 ? 16.551 31.137 -18.557 1.00 94.56 750 GLY A C 1
ATOM 5805 O O . GLY A 1 750 ? 15.845 30.291 -18.024 1.00 94.56 750 GLY A O 1
ATOM 5806 N N . ASP A 1 751 ? 16.707 31.207 -19.874 1.00 96.69 751 ASP A N 1
ATOM 5807 C CA . ASP A 1 751 ? 16.337 30.109 -20.765 1.00 96.69 751 ASP A CA 1
ATOM 5808 C C . ASP A 1 751 ? 17.601 29.335 -21.135 1.00 96.69 751 ASP A C 1
ATOM 5810 O O . ASP A 1 751 ? 18.497 29.892 -21.774 1.00 96.69 751 ASP A O 1
ATOM 5814 N N . HIS A 1 752 ? 17.682 28.060 -20.745 1.00 97.75 752 HIS A N 1
ATOM 5815 C CA . HIS A 1 752 ? 18.869 27.233 -20.968 1.00 97.75 752 HIS A CA 1
ATOM 5816 C C . HIS A 1 752 ? 18.522 25.952 -21.722 1.00 97.75 752 HIS A C 1
ATOM 5818 O O . HIS A 1 752 ? 17.963 25.021 -21.144 1.00 97.75 752 HIS A O 1
ATOM 5824 N N . LEU A 1 753 ? 18.888 25.885 -23.000 1.00 98.50 753 LEU A N 1
ATOM 5825 C CA . LEU A 1 753 ? 18.746 24.688 -23.827 1.00 98.50 753 LEU A CA 1
ATOM 5826 C C . LEU A 1 753 ? 19.999 23.819 -23.687 1.00 98.50 753 LEU A C 1
ATOM 5828 O O . LEU A 1 753 ? 21.121 24.288 -23.892 1.00 98.50 753 LEU A O 1
ATOM 5832 N N . GLY A 1 754 ? 19.813 22.542 -23.367 1.00 97.75 754 GLY A N 1
ATOM 5833 C CA . GLY A 1 754 ? 20.910 21.599 -23.168 1.00 97.75 754 GLY A CA 1
ATOM 5834 C C . GLY A 1 754 ? 20.551 20.153 -23.484 1.00 97.75 754 GLY A C 1
ATOM 5835 O O . GLY A 1 754 ? 19.476 19.858 -24.000 1.00 97.75 754 GLY A O 1
ATOM 5836 N N . ILE A 1 755 ? 21.472 19.255 -23.149 1.00 97.81 755 ILE A N 1
ATOM 5837 C CA . ILE A 1 755 ? 21.365 17.802 -23.286 1.00 97.81 755 ILE A CA 1
ATOM 5838 C C . ILE A 1 755 ? 21.432 17.192 -21.883 1.00 97.81 755 ILE A C 1
ATOM 5840 O O . ILE A 1 755 ? 22.383 17.433 -21.130 1.00 97.81 755 ILE A O 1
ATOM 5844 N N . GLY A 1 756 ? 20.426 16.398 -21.524 1.00 95.25 756 GLY A N 1
ATOM 5845 C CA . GLY A 1 756 ? 20.355 15.704 -20.243 1.00 95.25 756 GLY A CA 1
ATOM 5846 C C . GLY A 1 756 ? 21.445 14.648 -20.083 1.00 95.25 756 GLY A C 1
ATOM 5847 O O . GLY A 1 756 ? 21.917 14.056 -21.056 1.00 95.25 756 GLY A O 1
ATOM 5848 N N . GLY A 1 757 ? 21.864 14.434 -18.838 1.00 90.62 757 GLY A N 1
ATOM 5849 C CA . GLY A 1 757 ? 22.909 13.484 -18.464 1.00 90.62 757 GLY A CA 1
ATOM 5850 C C . GLY A 1 757 ? 22.414 12.462 -17.444 1.00 90.62 757 GLY A C 1
ATOM 5851 O O . GLY A 1 757 ? 21.240 12.088 -17.440 1.00 90.62 757 GLY A O 1
ATOM 5852 N N . THR A 1 758 ? 23.282 12.003 -16.546 1.00 82.31 758 THR A N 1
ATOM 5853 C CA . THR A 1 758 ? 22.951 10.959 -15.555 1.00 82.31 758 THR A CA 1
ATOM 5854 C C . THR A 1 758 ? 21.940 11.390 -14.490 1.00 82.31 758 THR A C 1
ATOM 5856 O O . THR A 1 758 ? 21.356 10.539 -13.820 1.00 82.31 758 THR A O 1
ATOM 5859 N N . TYR A 1 759 ? 21.710 12.696 -14.321 1.00 78.94 759 TYR A N 1
ATOM 5860 C CA . TYR A 1 759 ? 20.739 13.208 -13.353 1.00 78.94 759 TYR A CA 1
ATOM 5861 C C . TYR A 1 759 ? 19.294 13.082 -13.851 1.00 78.94 759 TYR A C 1
ATOM 5863 O O . TYR A 1 759 ? 18.421 12.629 -13.107 1.00 78.94 759 TYR A O 1
ATOM 5871 N N . ALA A 1 760 ? 19.047 13.473 -15.104 1.00 76.62 760 ALA A N 1
ATOM 5872 C CA . ALA A 1 760 ? 17.734 13.446 -15.739 1.00 76.62 760 ALA A CA 1
ATOM 5873 C C . ALA A 1 760 ? 17.860 13.430 -17.269 1.00 76.62 760 ALA A C 1
ATOM 5875 O O . ALA A 1 760 ? 18.766 14.052 -17.827 1.00 76.62 760 ALA A O 1
ATOM 5876 N N . SER A 1 761 ? 16.909 12.758 -17.926 1.00 82.56 761 SER A N 1
ATOM 5877 C CA . SER A 1 761 ? 16.704 12.781 -19.383 1.00 82.56 761 SER A CA 1
ATOM 5878 C C . SER A 1 761 ? 17.976 12.538 -20.193 1.00 82.56 761 SER A C 1
ATOM 5880 O O . SER A 1 761 ? 18.260 13.252 -21.150 1.00 82.56 761 SER A O 1
ATOM 5882 N N . THR A 1 762 ? 18.742 11.521 -19.789 1.00 90.81 762 THR A N 1
ATOM 5883 C CA . THR A 1 762 ? 20.028 11.138 -20.381 1.00 90.81 762 THR A CA 1
ATOM 5884 C C . THR A 1 762 ? 19.950 11.086 -21.904 1.00 90.81 762 THR A C 1
ATOM 5886 O O . THR A 1 762 ? 19.144 10.346 -22.469 1.00 90.81 762 THR A O 1
ATOM 5889 N N . GLY A 1 763 ? 20.780 11.902 -22.554 1.00 90.50 763 GLY A N 1
ATOM 5890 C CA . GLY A 1 763 ? 20.876 11.995 -24.004 1.00 90.50 763 GLY A CA 1
ATOM 5891 C C . GLY A 1 763 ? 19.667 12.602 -24.701 1.00 90.50 763 GLY A C 1
ATOM 5892 O O . GLY A 1 763 ? 19.554 12.435 -25.903 1.00 90.50 763 GLY A O 1
ATOM 5893 N N . ARG A 1 764 ? 18.756 13.275 -23.997 1.00 94.44 764 ARG A N 1
ATOM 5894 C CA . ARG A 1 764 ? 17.608 13.979 -24.593 1.00 94.44 764 ARG A CA 1
ATOM 5895 C C . ARG A 1 764 ? 17.765 15.482 -24.400 1.00 94.44 764 ARG A C 1
ATOM 5897 O O . ARG A 1 764 ? 18.435 15.915 -23.460 1.00 94.44 764 ARG A O 1
ATOM 5904 N N . LEU A 1 765 ? 17.146 16.283 -25.266 1.00 97.25 765 LEU A N 1
ATOM 5905 C CA . LEU A 1 765 ? 17.137 17.734 -25.079 1.00 97.25 765 LEU A CA 1
ATOM 5906 C C . LEU A 1 765 ? 16.424 18.110 -23.773 1.00 97.25 765 LEU A C 1
ATOM 5908 O O . LEU A 1 765 ? 15.499 17.430 -23.326 1.00 97.25 765 LEU A O 1
ATOM 5912 N N . LEU A 1 766 ? 16.839 19.215 -23.168 1.00 97.12 766 LEU A N 1
ATOM 5913 C CA . LEU A 1 766 ? 16.156 19.827 -22.038 1.00 97.12 766 LEU A CA 1
ATOM 5914 C C . LEU A 1 766 ? 16.128 21.344 -22.174 1.00 97.12 766 LEU A C 1
ATOM 5916 O O . LEU A 1 766 ? 17.019 21.932 -22.783 1.00 97.12 766 LEU A O 1
ATOM 5920 N N . VAL A 1 767 ? 15.121 21.965 -21.567 1.00 97.88 767 VAL A N 1
ATOM 5921 C CA . VAL A 1 767 ? 15.104 23.402 -21.290 1.00 97.88 767 VAL A CA 1
ATOM 5922 C C . VAL A 1 767 ? 15.006 23.581 -19.785 1.00 97.88 767 VAL A C 1
ATOM 5924 O O . VAL A 1 767 ? 14.073 23.077 -19.157 1.00 97.88 767 VAL A O 1
ATOM 5927 N N . TYR A 1 768 ? 15.983 24.271 -19.209 1.00 96.69 768 TYR A N 1
ATOM 5928 C CA . TYR A 1 768 ? 16.055 24.569 -17.784 1.00 96.69 768 TYR A CA 1
ATOM 5929 C C . TYR A 1 768 ? 15.886 26.066 -17.548 1.00 96.69 768 TYR A C 1
ATOM 5931 O O . TYR A 1 768 ? 16.437 26.859 -18.309 1.00 96.69 768 TYR A O 1
ATOM 5939 N N . GLN A 1 769 ? 15.137 26.436 -16.506 1.00 93.81 769 GLN A N 1
ATOM 5940 C CA . GLN A 1 769 ? 14.808 27.836 -16.226 1.00 93.81 769 GLN A CA 1
ATOM 5941 C C . GLN A 1 769 ? 15.632 28.487 -15.099 1.00 93.81 769 GLN A C 1
ATOM 5943 O O . GLN A 1 769 ? 15.667 29.712 -14.977 1.00 93.81 769 GLN A O 1
ATOM 5948 N N . GLY A 1 770 ? 16.300 27.670 -14.284 1.00 90.44 770 GLY A N 1
ATOM 5949 C CA . GLY A 1 770 ? 17.175 28.139 -13.216 1.00 90.44 770 GLY A CA 1
ATOM 5950 C C . GLY A 1 770 ? 17.062 27.371 -11.914 1.00 90.44 770 GLY A C 1
ATOM 5951 O O . GLY A 1 770 ? 16.200 26.515 -11.727 1.00 90.44 770 GLY A O 1
ATOM 5952 N N . ASN A 1 771 ? 18.012 27.625 -11.019 1.00 88.94 771 ASN A N 1
ATOM 5953 C CA . ASN A 1 771 ? 18.199 26.886 -9.771 1.00 88.94 771 ASN A CA 1
ATOM 5954 C C . ASN A 1 771 ? 17.181 27.267 -8.692 1.00 88.94 771 ASN A C 1
ATOM 5956 O O . ASN A 1 771 ? 16.942 26.462 -7.785 1.00 88.94 771 ASN A O 1
ATOM 5960 N N . GLN A 1 772 ? 16.572 28.454 -8.781 1.00 87.25 772 GLN A N 1
ATOM 5961 C CA . GLN A 1 772 ? 15.496 28.857 -7.879 1.00 87.25 772 GLN A CA 1
ATOM 5962 C C . GLN A 1 772 ? 14.139 28.440 -8.442 1.00 87.25 772 GLN A C 1
ATOM 5964 O O . GLN A 1 772 ? 13.362 27.807 -7.725 1.00 87.25 772 GLN A O 1
ATOM 5969 N N . SER A 1 773 ? 13.884 28.721 -9.723 1.00 83.69 773 SER A N 1
ATOM 5970 C CA . SER A 1 773 ? 12.640 28.336 -10.404 1.00 83.69 773 SER A CA 1
ATOM 5971 C C . SER A 1 773 ? 12.489 26.819 -10.557 1.00 83.69 773 SER A C 1
ATOM 5973 O O . SER A 1 773 ? 11.374 26.300 -10.499 1.00 83.69 773 SER A O 1
ATOM 5975 N N . LYS A 1 774 ? 13.604 26.089 -10.714 1.00 85.25 774 LYS A N 1
ATOM 5976 C CA . LYS A 1 774 ? 13.674 24.625 -10.904 1.00 85.25 774 LYS A CA 1
ATOM 5977 C C . LYS A 1 774 ? 12.796 24.112 -12.052 1.00 85.25 774 LYS A C 1
ATOM 5979 O O . LYS A 1 774 ? 12.428 22.935 -12.074 1.00 85.25 774 LYS A O 1
ATOM 5984 N N . GLY A 1 775 ? 12.463 24.982 -13.005 1.00 89.81 775 GLY A N 1
ATOM 5985 C CA . GLY A 1 775 ? 11.703 24.621 -14.193 1.00 89.81 775 GLY A CA 1
ATOM 5986 C C . GLY A 1 775 ? 12.537 23.714 -15.089 1.00 89.81 775 GLY A C 1
ATOM 5987 O O . GLY A 1 775 ? 13.642 24.086 -15.478 1.00 89.81 775 GLY A O 1
ATOM 5988 N N . LEU A 1 776 ? 12.011 22.532 -15.417 1.00 94.56 776 LEU A N 1
ATOM 5989 C CA . LEU A 1 776 ? 12.639 21.591 -16.342 1.00 94.56 776 LEU A CA 1
ATOM 5990 C C . LEU A 1 776 ? 11.610 21.046 -17.340 1.00 94.56 776 LEU A C 1
ATOM 5992 O O . LEU A 1 776 ? 10.637 20.403 -16.947 1.00 94.56 776 LEU A O 1
ATOM 5996 N N . LEU A 1 777 ? 11.854 21.278 -18.628 1.00 95.06 777 LEU A N 1
ATOM 5997 C CA . LEU A 1 777 ? 11.174 20.606 -19.733 1.00 95.06 777 LEU A CA 1
ATOM 5998 C C . LEU A 1 777 ? 12.156 19.654 -20.399 1.00 95.06 777 LEU A C 1
ATOM 6000 O O . LEU A 1 777 ? 13.334 19.978 -20.541 1.00 95.06 777 LEU A O 1
ATOM 6004 N N . THR A 1 778 ? 11.683 18.485 -20.813 1.00 92.12 778 THR A N 1
ATOM 6005 C CA . THR A 1 778 ? 12.544 17.443 -21.378 1.00 92.12 778 THR A CA 1
ATOM 6006 C C . THR A 1 778 ? 11.953 16.899 -22.657 1.00 92.12 778 THR A C 1
ATOM 6008 O O . THR A 1 778 ? 10.753 16.640 -22.722 1.00 92.12 778 THR A O 1
ATOM 6011 N N . GLY A 1 779 ? 12.820 16.710 -23.641 1.00 89.50 779 GLY A N 1
ATOM 6012 C CA . GLY A 1 779 ? 12.499 16.098 -24.913 1.00 89.50 779 GLY A CA 1
ATOM 6013 C C . GLY A 1 779 ? 12.332 14.591 -24.805 1.00 89.50 779 GLY A C 1
ATOM 6014 O O . GLY A 1 779 ? 12.584 13.979 -23.762 1.00 89.50 779 GLY A O 1
ATOM 6015 N N . SER A 1 780 ? 11.920 13.992 -25.914 1.00 82.69 780 SER A N 1
ATOM 6016 C CA . SER A 1 780 ? 11.689 12.554 -26.047 1.00 82.69 780 SER A CA 1
ATOM 6017 C C . SER A 1 780 ? 12.755 11.874 -26.905 1.00 82.69 780 SER A C 1
ATOM 6019 O O . SER A 1 780 ? 13.123 10.726 -26.633 1.00 82.69 780 SER A O 1
ATOM 6021 N N . ALA A 1 781 ? 13.270 12.589 -27.908 1.00 85.12 781 ALA A N 1
ATOM 6022 C CA . ALA A 1 781 ? 14.250 12.090 -28.856 1.00 85.12 781 ALA A CA 1
ATOM 6023 C C . 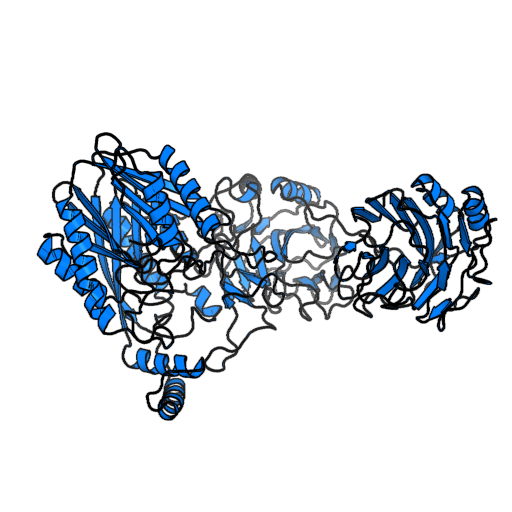ALA A 1 781 ? 15.651 12.023 -28.239 1.00 85.12 781 ALA A C 1
ATOM 6025 O O . ALA A 1 781 ? 16.090 12.938 -27.535 1.00 85.12 781 ALA A O 1
ATOM 6026 N N . LYS A 1 782 ? 16.360 10.926 -28.527 1.00 85.06 782 LYS A N 1
ATOM 6027 C CA . LYS A 1 782 ? 17.773 10.792 -28.183 1.00 85.06 782 LYS A CA 1
ATOM 6028 C C . LYS A 1 782 ? 18.614 11.642 -29.144 1.00 85.06 782 LYS A C 1
ATOM 6030 O O . LYS A 1 782 ? 18.272 11.814 -30.310 1.00 85.06 782 LYS A O 1
ATOM 6035 N N . VAL A 1 783 ? 19.682 12.206 -28.602 1.00 90.75 783 VAL A N 1
ATOM 6036 C CA . VAL A 1 783 ? 20.724 12.963 -29.281 1.00 90.75 783 VAL A CA 1
ATOM 6037 C C . VAL A 1 783 ? 21.971 12.096 -29.242 1.00 90.75 783 VAL A C 1
ATOM 6039 O O . VAL A 1 783 ? 22.526 11.832 -28.170 1.00 90.75 783 VAL A O 1
ATOM 6042 N N . GLU A 1 784 ? 22.383 11.598 -30.396 1.00 90.00 784 GLU A N 1
ATOM 6043 C CA . GLU A 1 784 ? 23.525 10.709 -30.511 1.00 90.00 784 GLU A CA 1
ATOM 6044 C C . GLU A 1 784 ? 24.844 11.489 -30.388 1.00 90.00 784 GLU A C 1
ATOM 6046 O O . GLU A 1 784 ? 25.057 12.479 -31.094 1.00 90.00 784 GLU A O 1
ATOM 6051 N N . PRO A 1 785 ? 25.763 11.073 -29.495 1.00 90.81 785 PRO A N 1
ATOM 6052 C CA . PRO A 1 785 ? 27.096 11.655 -29.448 1.00 90.81 785 PRO A CA 1
ATOM 6053 C C . PRO A 1 785 ? 27.808 11.506 -30.794 1.00 90.81 785 PRO A C 1
ATOM 6055 O O . PRO A 1 785 ? 27.593 10.538 -31.521 1.00 90.81 785 PRO A O 1
ATOM 6058 N N . LYS A 1 786 ? 28.685 12.461 -31.106 1.00 90.19 786 LYS A N 1
ATOM 6059 C CA . LYS A 1 786 ? 29.474 12.546 -32.342 1.00 90.19 786 LYS A CA 1
ATOM 6060 C C . LYS A 1 786 ? 28.632 12.609 -33.629 1.00 90.19 786 LYS A C 1
ATOM 6062 O O . LYS A 1 786 ? 29.178 12.471 -34.716 1.00 90.19 786 LYS A O 1
ATOM 6067 N N . SER A 1 787 ? 27.330 12.873 -33.517 1.00 91.69 787 SER A N 1
ATOM 6068 C CA . SER A 1 787 ? 26.411 13.076 -34.638 1.00 91.69 787 SER A CA 1
ATOM 6069 C C . SER A 1 787 ? 26.042 14.551 -34.772 1.00 91.69 787 SER A C 1
ATOM 6071 O O . SER A 1 787 ? 25.895 15.251 -33.767 1.00 91.69 787 SER A O 1
ATOM 6073 N N . TRP A 1 788 ? 25.884 15.037 -36.003 1.00 93.25 788 TRP A N 1
ATOM 6074 C CA . TRP A 1 788 ? 25.352 16.376 -36.249 1.00 93.25 788 TRP A CA 1
ATOM 6075 C C . TRP A 1 788 ? 23.827 16.404 -36.128 1.00 93.25 788 TRP A C 1
ATOM 6077 O O . TRP A 1 788 ? 23.109 15.606 -36.735 1.00 93.25 788 TRP A O 1
ATOM 6087 N N . HIS A 1 789 ? 23.336 17.386 -35.379 1.00 94.88 789 HIS A N 1
ATOM 6088 C CA . HIS A 1 789 ? 21.920 17.659 -35.169 1.00 94.88 789 HIS A CA 1
ATOM 6089 C C . HIS A 1 789 ? 21.610 19.123 -35.475 1.00 94.88 789 HIS A C 1
ATOM 6091 O O . HIS A 1 789 ? 22.447 20.000 -35.272 1.00 94.88 789 HIS A O 1
ATOM 6097 N N . HIS A 1 790 ? 20.386 19.391 -35.920 1.00 97.00 790 HIS A N 1
ATOM 6098 C CA . HIS A 1 790 ? 19.845 20.748 -36.033 1.00 97.00 790 HIS A CA 1
ATOM 6099 C C . HIS A 1 790 ? 18.827 20.974 -34.925 1.00 97.00 790 HIS A C 1
ATOM 6101 O O . HIS A 1 790 ? 18.018 20.086 -34.649 1.00 97.00 790 HIS A O 1
ATOM 6107 N N . VAL A 1 791 ? 18.850 22.137 -34.286 1.00 98.31 791 VAL A N 1
ATOM 6108 C CA . VAL A 1 791 ? 17.871 22.496 -33.259 1.00 98.31 791 VAL A CA 1
ATOM 6109 C C . VAL A 1 791 ? 17.357 23.906 -33.479 1.00 98.31 791 VAL A C 1
ATOM 6111 O O . VAL A 1 791 ? 18.125 24.798 -33.822 1.00 98.31 791 VAL A O 1
ATOM 6114 N N . ALA A 1 792 ? 16.063 24.104 -33.238 1.00 98.56 792 ALA A N 1
ATOM 6115 C CA . ALA A 1 792 ? 15.434 25.416 -33.178 1.00 98.56 792 ALA A CA 1
ATOM 6116 C C . ALA A 1 792 ? 14.601 25.534 -31.897 1.00 98.56 792 ALA A C 1
ATOM 6118 O O . ALA A 1 792 ? 13.650 24.775 -31.699 1.00 98.56 792 ALA A O 1
ATOM 6119 N N . MET A 1 793 ? 14.944 26.484 -31.027 1.00 98.56 793 MET A N 1
ATOM 6120 C CA . MET A 1 793 ? 14.144 26.846 -29.859 1.00 98.56 793 MET A CA 1
ATOM 6121 C C . MET A 1 793 ? 13.344 28.110 -30.160 1.00 98.56 793 MET A C 1
ATOM 6123 O O . MET A 1 793 ? 13.910 29.175 -30.397 1.00 98.56 793 MET A O 1
ATOM 6127 N N . VAL A 1 794 ? 12.022 27.979 -30.117 1.00 98.38 794 VAL A N 1
ATOM 6128 C CA . VAL A 1 794 ? 11.050 29.049 -30.334 1.00 98.38 794 VAL A CA 1
ATOM 6129 C C . VAL A 1 794 ? 10.449 29.439 -28.992 1.00 98.38 794 VAL A C 1
ATOM 6131 O O . VAL A 1 794 ? 9.787 28.622 -28.341 1.00 98.38 794 VAL A O 1
ATOM 6134 N N . ARG A 1 795 ? 10.645 30.696 -28.600 1.00 96.81 795 ARG A N 1
ATOM 6135 C CA . ARG A 1 795 ? 9.949 31.321 -27.481 1.00 96.81 795 ARG A CA 1
ATOM 6136 C C . ARG A 1 795 ? 8.838 32.221 -28.005 1.00 96.81 795 ARG A C 1
ATOM 6138 O O . ARG A 1 795 ? 9.078 33.106 -28.821 1.00 96.81 795 ARG A O 1
ATOM 6145 N N . ASP A 1 796 ? 7.634 31.985 -27.505 1.00 96.56 796 ASP A N 1
ATOM 6146 C CA . ASP A 1 796 ? 6.408 32.701 -27.847 1.00 96.56 796 ASP A CA 1
ATOM 6147 C C . ASP A 1 796 ? 5.711 33.111 -26.542 1.00 96.56 796 ASP A C 1
ATOM 6149 O O . ASP A 1 796 ? 4.879 32.383 -25.986 1.00 96.56 796 ASP A O 1
ATOM 6153 N N . GLY A 1 797 ? 6.187 34.213 -25.956 1.00 94.12 797 GLY A N 1
ATOM 6154 C CA . GLY A 1 797 ? 5.796 34.658 -24.621 1.00 94.12 797 GLY A CA 1
ATOM 6155 C C . GLY A 1 797 ? 6.239 33.671 -23.539 1.00 94.12 797 GLY A C 1
ATOM 6156 O O . GLY A 1 797 ? 7.424 33.567 -23.213 1.00 94.12 797 GLY A O 1
ATOM 6157 N N . GLU A 1 798 ? 5.282 32.950 -22.955 1.00 94.94 798 GLU A N 1
ATOM 6158 C CA . GLU A 1 798 ? 5.556 31.895 -21.970 1.00 94.94 798 GLU A CA 1
ATOM 6159 C C . GLU A 1 798 ? 5.722 30.513 -22.600 1.00 94.94 798 GLU A C 1
ATOM 6161 O O . GLU A 1 798 ? 6.198 29.598 -21.936 1.00 94.94 798 GLU A O 1
ATOM 6166 N N . ARG A 1 799 ? 5.315 30.311 -23.856 1.00 97.31 799 ARG A N 1
ATOM 6167 C CA . ARG A 1 799 ? 5.395 28.992 -24.482 1.00 97.31 799 ARG A CA 1
ATOM 6168 C C . ARG A 1 799 ? 6.776 28.788 -25.095 1.00 97.31 799 ARG A C 1
ATOM 6170 O O . ARG A 1 799 ? 7.223 29.602 -25.900 1.00 97.31 799 ARG A O 1
ATOM 6177 N N . ILE A 1 800 ? 7.418 27.674 -24.759 1.00 97.94 800 ILE A N 1
ATOM 6178 C CA . ILE A 1 800 ? 8.682 27.241 -25.358 1.00 97.94 800 ILE A CA 1
ATOM 6179 C C . ILE A 1 800 ? 8.428 25.986 -26.178 1.00 97.94 800 ILE A C 1
ATOM 6181 O O . ILE A 1 800 ? 7.861 25.011 -25.680 1.00 97.94 800 ILE A O 1
ATOM 6185 N N . ARG A 1 801 ? 8.879 26.014 -27.432 1.00 98.38 801 ARG A N 1
ATOM 6186 C CA . ARG A 1 801 ? 8.883 24.865 -28.336 1.00 98.38 801 ARG A CA 1
ATOM 6187 C C . ARG A 1 801 ? 10.297 24.613 -28.838 1.00 98.38 801 ARG A C 1
ATOM 6189 O O . ARG A 1 801 ? 10.935 25.538 -29.326 1.00 98.38 801 ARG A O 1
ATOM 6196 N N . VAL A 1 802 ? 10.778 23.377 -28.744 1.00 98.56 802 VAL A N 1
ATOM 6197 C CA . VAL A 1 802 ? 12.086 22.982 -29.287 1.00 98.56 802 VAL A CA 1
ATOM 6198 C C . VAL A 1 802 ? 11.880 21.951 -30.380 1.00 98.56 802 VAL A C 1
ATOM 6200 O O . VAL A 1 802 ? 11.314 20.887 -30.135 1.00 98.56 802 VAL A O 1
ATOM 6203 N N . TYR A 1 803 ? 12.338 22.267 -31.583 1.00 97.94 803 TYR A N 1
ATOM 6204 C CA . TYR A 1 803 ? 12.306 21.384 -32.740 1.00 97.94 803 TYR A CA 1
ATOM 6205 C C . TYR A 1 803 ? 13.696 20.803 -32.946 1.00 97.94 803 TYR A C 1
ATOM 6207 O O . TYR A 1 803 ? 14.679 21.539 -32.993 1.00 97.94 803 TYR A O 1
ATOM 6215 N N . LEU A 1 804 ? 13.769 19.482 -33.070 1.00 95.69 804 LEU A N 1
ATOM 6216 C CA . LEU A 1 804 ? 15.004 18.756 -33.335 1.00 95.69 804 LEU A CA 1
ATOM 6217 C C . LEU A 1 804 ? 14.941 18.180 -34.749 1.00 95.69 804 LEU A C 1
ATOM 6219 O O . LEU A 1 804 ? 13.964 17.514 -35.104 1.00 95.69 804 LEU A O 1
ATOM 6223 N N . ASN A 1 805 ? 15.999 18.401 -35.528 1.00 93.25 805 ASN A N 1
ATOM 6224 C CA . ASN A 1 805 ? 16.217 17.850 -36.863 1.00 93.25 805 ASN A CA 1
ATOM 6225 C C . ASN A 1 805 ? 15.082 18.159 -37.856 1.00 93.25 805 ASN A C 1
ATOM 6227 O O . ASN A 1 805 ? 14.600 17.262 -38.544 1.00 93.25 805 ASN A O 1
ATOM 6231 N N . GLY A 1 806 ? 14.607 19.411 -37.880 1.00 89.62 806 GLY A N 1
ATOM 6232 C CA . GLY A 1 806 ? 13.592 19.875 -38.838 1.00 89.62 806 GLY A CA 1
ATOM 6233 C C . GLY A 1 806 ? 12.212 19.212 -38.723 1.00 89.62 806 GLY A C 1
ATOM 6234 O O . GLY A 1 806 ? 11.397 19.338 -39.638 1.00 89.62 806 GLY A O 1
ATOM 6235 N N . ASN A 1 807 ? 11.935 18.493 -37.628 1.00 89.00 807 ASN A N 1
ATOM 6236 C CA . ASN A 1 807 ? 10.644 17.844 -37.408 1.00 89.00 807 ASN A CA 1
ATOM 6237 C C . ASN A 1 807 ? 9.496 18.863 -37.367 1.00 89.00 807 ASN A C 1
ATOM 6239 O O . ASN A 1 807 ? 9.608 19.922 -36.758 1.00 89.00 807 ASN A O 1
ATOM 6243 N N . THR A 1 808 ? 8.346 18.506 -37.947 1.00 87.25 808 THR A N 1
ATOM 6244 C CA . THR A 1 808 ? 7.147 19.368 -37.953 1.00 87.25 808 THR A CA 1
ATOM 6245 C C . THR A 1 808 ? 6.456 19.449 -36.590 1.00 87.25 808 THR A C 1
ATOM 6247 O O . THR A 1 808 ? 5.750 20.418 -36.314 1.00 87.25 808 THR A O 1
ATOM 6250 N N . LYS A 1 809 ? 6.666 18.446 -35.728 1.00 91.31 809 LYS A N 1
ATOM 6251 C CA . LYS A 1 809 ? 6.234 18.443 -34.324 1.00 91.31 809 LYS A CA 1
ATOM 6252 C C . LYS A 1 809 ? 7.432 18.740 -33.415 1.00 91.31 809 LYS A C 1
ATOM 6254 O O . LYS A 1 809 ? 8.489 18.144 -33.637 1.00 91.31 809 LYS A O 1
ATOM 6259 N N . PRO A 1 810 ? 7.276 19.600 -32.395 1.00 94.69 810 PRO A N 1
ATOM 6260 C CA . PRO A 1 810 ? 8.353 19.879 -31.456 1.00 94.69 810 PRO A CA 1
ATOM 6261 C C . PRO A 1 810 ? 8.670 18.644 -30.597 1.00 94.69 810 PRO A C 1
ATOM 6263 O O . PRO A 1 810 ? 7.781 17.852 -30.282 1.00 94.69 810 PRO A O 1
ATOM 6266 N N . ASP A 1 811 ? 9.937 18.490 -30.218 1.00 94.25 811 ASP A N 1
ATOM 6267 C CA . ASP A 1 811 ? 10.385 17.489 -29.242 1.00 94.25 811 ASP A CA 1
ATOM 6268 C C . ASP A 1 811 ? 10.119 17.950 -27.799 1.00 94.25 811 ASP A C 1
ATOM 6270 O O . ASP A 1 811 ? 9.858 17.131 -26.923 1.00 94.25 811 ASP A O 1
ATOM 6274 N N . ILE A 1 812 ? 10.114 19.268 -27.565 1.00 97.00 812 ILE A N 1
ATOM 6275 C CA . ILE A 1 812 ? 9.698 19.896 -26.303 1.00 97.00 812 ILE A CA 1
ATOM 6276 C C . ILE A 1 812 ? 8.598 20.908 -26.599 1.00 97.00 812 ILE A C 1
ATOM 6278 O O . ILE A 1 812 ? 8.800 21.779 -27.438 1.00 97.00 812 ILE A O 1
ATOM 6282 N N . ASP A 1 813 ? 7.476 20.849 -25.883 1.00 96.94 813 ASP A N 1
ATOM 6283 C CA . ASP A 1 813 ? 6.418 21.867 -25.918 1.00 96.94 813 ASP A CA 1
ATOM 6284 C C . ASP A 1 813 ? 5.886 22.085 -24.498 1.00 96.94 813 ASP A C 1
ATOM 6286 O O . ASP A 1 813 ? 5.323 21.177 -23.885 1.00 96.94 813 ASP A O 1
ATOM 6290 N N . GLY A 1 814 ? 6.116 23.271 -23.942 1.00 95.31 814 GLY A N 1
ATOM 6291 C CA . GLY A 1 814 ? 5.756 23.575 -22.561 1.00 95.31 814 GLY A CA 1
ATOM 6292 C C . GLY A 1 814 ? 5.663 25.068 -22.284 1.00 95.31 814 GLY A C 1
ATOM 6293 O O . GLY A 1 814 ? 5.823 25.896 -23.181 1.00 95.31 814 GLY A O 1
ATOM 6294 N N . LYS A 1 815 ? 5.372 25.415 -21.026 1.00 95.06 815 LYS A N 1
ATOM 6295 C CA . LYS A 1 815 ? 5.220 26.803 -20.575 1.00 95.06 815 LYS A CA 1
ATOM 6296 C C . LYS A 1 815 ? 6.205 27.136 -19.464 1.00 95.06 815 LYS A C 1
ATOM 6298 O O . LYS A 1 815 ? 6.282 26.400 -18.486 1.00 95.06 815 LYS A O 1
ATOM 6303 N N . PHE A 1 816 ? 6.875 28.270 -19.606 1.00 92.12 816 PHE A N 1
ATOM 6304 C CA . PHE A 1 816 ? 7.809 28.866 -18.664 1.00 92.12 816 PHE A CA 1
ATOM 6305 C C . PHE A 1 816 ? 7.654 30.386 -18.681 1.00 92.12 816 PHE A C 1
ATOM 6307 O O . PHE A 1 816 ? 7.948 31.034 -19.685 1.00 92.12 816 PHE A O 1
ATOM 6314 N N . ALA A 1 817 ? 7.227 30.971 -17.562 1.00 89.12 817 ALA A N 1
ATOM 6315 C CA . ALA A 1 817 ? 7.209 32.422 -17.387 1.00 89.12 817 ALA A CA 1
ATOM 6316 C C . ALA A 1 817 ? 8.645 32.951 -17.328 1.00 89.12 817 ALA A C 1
ATOM 6318 O O . ALA A 1 817 ? 9.485 32.331 -16.694 1.00 89.12 817 ALA A O 1
ATOM 6319 N N . ARG A 1 818 ? 8.966 34.069 -17.983 1.00 88.38 818 ARG A N 1
ATOM 6320 C CA . ARG A 1 818 ? 10.343 34.595 -18.031 1.00 88.38 818 ARG A CA 1
ATOM 6321 C C . ARG A 1 818 ? 10.918 34.818 -16.620 1.00 88.38 818 ARG A C 1
ATOM 6323 O O . ARG A 1 818 ? 10.301 35.511 -15.817 1.00 88.38 818 ARG A O 1
ATOM 6330 N N . SER A 1 819 ? 12.126 34.313 -16.363 1.00 88.81 819 SER A N 1
ATOM 6331 C CA . SER A 1 819 ? 12.827 34.440 -15.071 1.00 88.81 819 SER A CA 1
ATOM 6332 C C . SER A 1 819 ? 13.965 35.477 -15.058 1.00 88.81 819 SER A C 1
ATOM 6334 O O . SER A 1 819 ? 14.645 35.656 -14.052 1.00 88.81 819 SER A O 1
ATOM 6336 N N . TYR A 1 820 ? 14.155 36.204 -16.160 1.00 86.25 820 TYR A N 1
ATOM 6337 C CA . TYR A 1 820 ? 15.162 37.255 -16.340 1.00 86.25 820 TYR A CA 1
ATOM 6338 C C . TYR A 1 820 ? 14.516 38.586 -16.798 1.00 86.25 820 TYR A C 1
ATOM 6340 O O . TYR A 1 820 ? 13.332 38.605 -17.149 1.00 86.25 820 TYR A O 1
ATOM 6348 N N . PRO A 1 821 ? 15.228 39.731 -16.785 1.00 87.88 821 PRO A N 1
ATOM 6349 C CA . PRO A 1 821 ? 14.664 41.024 -17.198 1.00 87.88 821 PRO A CA 1
ATOM 6350 C C . PRO A 1 821 ? 14.202 41.070 -18.668 1.00 87.88 821 PRO A C 1
ATOM 6352 O O . PRO A 1 821 ? 14.815 40.462 -19.542 1.00 87.88 821 PRO A O 1
ATOM 6355 N N . LYS A 1 822 ? 13.140 41.838 -18.965 1.00 79.56 822 LYS A N 1
ATOM 6356 C CA . LYS A 1 822 ? 12.477 41.888 -20.292 1.00 79.56 822 LYS A CA 1
ATOM 6357 C C . LYS A 1 822 ? 13.396 42.245 -21.461 1.00 79.56 822 LYS A C 1
ATOM 6359 O O . LYS A 1 822 ? 13.235 41.692 -22.541 1.00 79.56 822 LYS A O 1
ATOM 6364 N N . SER A 1 823 ? 14.356 43.130 -21.231 1.00 79.19 823 SER A N 1
ATOM 6365 C CA . SER A 1 823 ? 15.292 43.604 -22.256 1.00 79.19 823 SER A CA 1
ATOM 6366 C C . SER A 1 823 ? 16.692 43.017 -22.075 1.00 79.19 823 SER A C 1
ATOM 6368 O O . SER A 1 823 ? 17.669 43.642 -22.471 1.00 79.19 823 SER A O 1
ATOM 6370 N N . HIS A 1 824 ? 16.813 41.849 -21.428 1.00 89.75 824 HIS A N 1
ATOM 6371 C CA . HIS A 1 824 ? 18.120 41.275 -21.110 1.00 89.75 824 HIS A CA 1
ATOM 6372 C C . HIS A 1 824 ? 18.890 40.888 -22.386 1.00 89.75 824 HIS A C 1
ATOM 6374 O O . HIS A 1 824 ? 18.381 40.036 -23.133 1.00 89.75 824 HIS A O 1
ATOM 6380 N N . PRO A 1 825 ? 20.088 41.460 -22.634 1.00 92.69 825 PRO A N 1
ATOM 6381 C CA . PRO A 1 825 ? 20.752 41.354 -23.929 1.00 92.69 825 PRO A CA 1
ATOM 6382 C C . PRO A 1 825 ? 21.765 40.211 -24.020 1.00 92.69 825 PRO A C 1
ATOM 6384 O O . PRO A 1 825 ? 22.286 39.973 -25.100 1.00 92.69 825 PRO A O 1
ATOM 6387 N N . GLN A 1 826 ? 22.099 39.517 -22.926 1.00 95.88 826 GLN A N 1
ATOM 6388 C CA . GLN A 1 826 ? 23.217 38.566 -22.938 1.00 95.88 826 GLN A CA 1
ATOM 6389 C C . GLN A 1 826 ? 22.793 37.176 -23.416 1.00 95.88 826 GLN A C 1
ATOM 6391 O O . GLN A 1 826 ? 21.880 36.557 -22.858 1.00 95.88 826 GLN A O 1
ATOM 6396 N N . PHE A 1 827 ? 23.532 36.673 -24.403 1.00 96.50 827 PHE A N 1
ATOM 6397 C CA . PHE A 1 827 ? 23.390 35.343 -24.978 1.00 96.50 827 PHE A CA 1
ATOM 6398 C C . PHE A 1 827 ? 24.709 34.583 -24.892 1.00 96.50 827 PHE A C 1
ATOM 6400 O O . PHE A 1 827 ? 25.775 35.139 -25.164 1.00 96.50 827 PHE A O 1
ATOM 6407 N N . PHE A 1 828 ? 24.617 33.302 -24.547 1.00 97.75 828 PHE A N 1
ATOM 6408 C CA . PHE A 1 828 ? 25.744 32.383 -24.450 1.00 97.75 828 PHE A CA 1
ATOM 6409 C C . PHE A 1 828 ? 25.480 31.142 -25.290 1.00 97.75 828 PHE A C 1
ATOM 6411 O O . PHE A 1 828 ? 24.408 30.538 -25.214 1.00 97.75 828 PHE A O 1
ATOM 6418 N N . LEU A 1 829 ? 26.477 30.765 -26.076 1.00 97.56 829 LEU A N 1
ATOM 6419 C CA . LEU A 1 829 ? 26.486 29.599 -26.949 1.00 97.56 829 LEU A CA 1
ATOM 6420 C C . LEU A 1 829 ? 27.582 28.655 -26.445 1.00 97.56 829 LEU A C 1
ATOM 6422 O O . LEU A 1 829 ? 28.672 29.099 -26.085 1.00 97.56 829 LEU A O 1
ATOM 6426 N N . GLY A 1 830 ? 27.283 27.360 -26.383 1.00 96.19 830 GLY A N 1
ATOM 6427 C CA . GLY A 1 830 ? 28.208 26.331 -25.897 1.00 96.19 830 GLY A CA 1
ATOM 6428 C C . GLY A 1 830 ? 28.331 26.249 -24.371 1.00 96.19 830 GLY A C 1
ATOM 6429 O O . GLY A 1 830 ? 29.170 25.510 -23.868 1.00 96.19 830 GLY A O 1
ATOM 6430 N N . GLY A 1 831 ? 27.496 26.963 -23.613 1.00 95.31 831 GLY A N 1
ATOM 6431 C CA . GLY A 1 831 ? 27.462 26.853 -22.157 1.00 95.31 831 GLY A CA 1
ATOM 6432 C C . GLY A 1 831 ? 26.374 27.691 -21.501 1.00 95.31 831 GLY A C 1
ATOM 6433 O O . GLY A 1 831 ? 25.715 28.507 -22.149 1.00 95.31 831 GLY A O 1
ATOM 6434 N N . ARG A 1 832 ? 26.170 27.474 -20.198 1.00 96.00 832 ARG A N 1
ATOM 6435 C CA . ARG A 1 832 ? 25.177 28.211 -19.404 1.00 96.00 832 ARG A CA 1
ATOM 6436 C C . ARG A 1 832 ? 25.722 29.571 -18.952 1.00 96.00 832 ARG A C 1
ATOM 6438 O O . ARG A 1 832 ? 26.934 29.782 -18.935 1.00 96.00 832 ARG A O 1
ATOM 6445 N N . ASN A 1 833 ? 24.847 30.504 -18.575 1.00 95.25 833 ASN A N 1
ATOM 6446 C CA . ASN A 1 833 ? 25.227 31.842 -18.103 1.00 95.25 833 ASN A CA 1
ATOM 6447 C C . ASN A 1 833 ? 26.167 31.818 -16.880 1.00 95.25 833 ASN A C 1
ATOM 6449 O O . ASN A 1 833 ? 26.961 32.734 -16.721 1.00 95.25 833 ASN A O 1
ATOM 6453 N N . ASP A 1 834 ? 26.138 30.768 -16.057 1.00 95.19 834 ASP A N 1
ATOM 6454 C CA . ASP A 1 834 ? 27.045 30.551 -14.917 1.00 95.19 834 ASP A CA 1
ATOM 6455 C C . ASP A 1 834 ? 28.252 29.645 -15.239 1.00 95.19 834 ASP A C 1
ATOM 6457 O O . ASP A 1 834 ? 28.958 29.209 -14.330 1.00 95.19 834 ASP A O 1
ATOM 6461 N N . ASN A 1 835 ? 28.487 29.353 -16.522 1.00 94.69 835 ASN A N 1
ATOM 6462 C CA . ASN A 1 835 ? 29.579 28.512 -17.022 1.00 94.69 835 ASN A CA 1
ATOM 6463 C C . ASN A 1 835 ? 29.504 27.027 -16.596 1.00 94.69 835 ASN A C 1
ATOM 6465 O O . ASN A 1 835 ? 30.494 26.295 -16.653 1.00 94.69 835 ASN A O 1
ATOM 6469 N N . PHE A 1 836 ? 28.334 26.562 -16.144 1.00 94.75 836 PHE A N 1
ATOM 6470 C CA . PHE A 1 836 ? 28.122 25.170 -15.755 1.00 94.75 836 PHE A CA 1
ATOM 6471 C C . PHE A 1 836 ? 27.845 24.267 -16.968 1.00 94.75 836 PHE A C 1
ATOM 6473 O O . PHE A 1 836 ? 27.011 24.582 -17.815 1.00 94.75 836 PHE A O 1
ATOM 6480 N N . ALA A 1 837 ? 28.489 23.092 -16.992 1.00 95.00 837 ALA A N 1
ATOM 6481 C CA . ALA A 1 837 ? 28.291 22.031 -17.987 1.00 95.00 837 ALA A CA 1
ATOM 6482 C C . ALA A 1 837 ? 28.421 22.499 -19.453 1.00 95.00 837 ALA A C 1
ATOM 6484 O O . ALA A 1 837 ? 27.585 22.185 -20.298 1.00 95.00 837 ALA A O 1
ATOM 6485 N N . ASN A 1 838 ? 29.496 23.225 -19.759 1.00 96.88 838 ASN A N 1
ATOM 6486 C CA . ASN A 1 838 ? 29.787 23.710 -21.110 1.00 96.88 838 ASN A CA 1
ATOM 6487 C C . ASN A 1 838 ? 30.025 22.579 -22.112 1.00 96.88 838 ASN A C 1
ATOM 6489 O O . ASN A 1 838 ? 30.549 21.521 -21.752 1.00 96.88 838 ASN A O 1
ATOM 6493 N N . LEU A 1 839 ? 29.648 22.816 -23.364 1.00 96.81 839 LEU A N 1
ATOM 6494 C CA . LEU A 1 839 ? 29.796 21.898 -24.482 1.00 96.81 839 LEU A CA 1
ATOM 6495 C C . LEU A 1 839 ? 31.267 21.512 -24.689 1.00 96.81 839 LEU A C 1
ATOM 6497 O O . LEU A 1 839 ? 32.158 22.360 -24.713 1.00 96.81 839 LEU A O 1
ATOM 6501 N N . LYS A 1 840 ? 31.487 20.209 -24.882 1.00 96.19 840 LYS A N 1
ATOM 6502 C CA . LYS A 1 840 ? 32.645 19.694 -25.607 1.00 96.19 840 LYS A CA 1
ATOM 6503 C C . LYS A 1 840 ? 32.134 19.113 -26.922 1.00 96.19 840 LYS A C 1
ATOM 6505 O O . LYS A 1 840 ? 31.385 18.132 -26.903 1.00 96.19 840 LYS A O 1
ATOM 6510 N N . GLY A 1 841 ? 32.427 19.783 -28.026 1.00 94.69 841 GLY A N 1
ATOM 6511 C CA . GLY A 1 841 ? 31.749 19.550 -29.294 1.00 94.69 841 GLY A CA 1
ATOM 6512 C C . GLY A 1 841 ? 31.813 20.754 -30.224 1.00 94.69 841 GLY A C 1
ATOM 6513 O O . GLY A 1 841 ? 32.658 21.630 -30.058 1.00 94.69 841 GLY A O 1
ATOM 6514 N N . SER A 1 842 ? 30.880 20.826 -31.169 1.00 93.88 842 SER A N 1
ATOM 6515 C CA . SER A 1 842 ? 30.830 21.901 -32.162 1.00 93.88 842 SER A CA 1
ATOM 6516 C C . SER A 1 842 ? 29.447 22.539 -32.247 1.00 93.88 842 SER A C 1
ATOM 6518 O O . SER A 1 842 ? 28.435 21.843 -32.154 1.00 93.88 842 SER A O 1
ATOM 6520 N N . LEU A 1 843 ? 29.415 23.860 -32.444 1.00 94.75 843 LEU A N 1
ATOM 6521 C CA . LEU A 1 843 ? 28.239 24.626 -32.873 1.00 94.75 843 LEU A CA 1
ATOM 6522 C C . LEU A 1 843 ? 28.540 25.316 -34.200 1.00 94.75 843 LEU A C 1
ATOM 6524 O O . LEU A 1 843 ? 29.671 25.756 -34.411 1.00 94.75 843 LEU A O 1
ATOM 6528 N N . ASP A 1 844 ? 27.531 25.435 -35.058 1.00 93.00 844 ASP A N 1
ATOM 6529 C CA . ASP A 1 844 ? 27.655 26.079 -36.365 1.00 93.00 844 ASP A CA 1
ATOM 6530 C C . ASP A 1 844 ? 26.310 26.670 -36.831 1.00 93.00 844 ASP A C 1
ATOM 6532 O O . ASP A 1 844 ? 25.239 26.223 -36.414 1.00 93.00 844 ASP A O 1
ATOM 6536 N N . GLU A 1 845 ? 26.380 27.672 -37.703 1.00 94.69 845 GLU A N 1
ATOM 6537 C CA . GLU A 1 845 ? 25.266 28.372 -38.342 1.00 94.69 845 GLU A CA 1
ATOM 6538 C C . GLU A 1 845 ? 24.193 28.858 -37.354 1.00 94.69 845 GLU A C 1
ATOM 6540 O O . GLU A 1 845 ? 23.003 28.558 -37.487 1.00 94.69 845 GLU A O 1
ATOM 6545 N N . VAL A 1 846 ? 24.626 29.617 -36.344 1.00 97.25 846 VAL A N 1
ATOM 6546 C CA . VAL A 1 846 ? 23.763 30.123 -35.274 1.00 97.25 846 VAL A CA 1
ATOM 6547 C C . VAL A 1 846 ? 22.997 31.352 -35.735 1.00 97.25 846 VAL A C 1
ATOM 6549 O O . VAL A 1 846 ? 23.586 32.419 -35.890 1.00 97.25 846 VAL A O 1
ATOM 6552 N N . ALA A 1 847 ? 21.680 31.230 -35.883 1.00 97.69 847 ALA A N 1
ATOM 6553 C CA . ALA A 1 847 ? 20.790 32.315 -36.282 1.00 97.69 847 ALA A CA 1
ATOM 6554 C C . ALA A 1 847 ? 19.800 32.676 -35.167 1.00 97.69 847 ALA A C 1
ATOM 6556 O O . ALA A 1 847 ? 19.173 31.805 -34.561 1.00 97.69 847 ALA A O 1
ATOM 6557 N N . LEU A 1 848 ? 19.649 33.976 -34.913 1.00 97.69 848 LEU A N 1
ATOM 6558 C CA . LEU A 1 848 ? 18.720 34.543 -33.939 1.00 97.69 848 LEU A CA 1
ATOM 6559 C C . LEU A 1 848 ? 17.694 35.429 -34.649 1.00 97.69 848 LEU A C 1
ATOM 6561 O O . LEU A 1 848 ? 18.052 36.285 -35.456 1.00 97.69 848 LEU A O 1
ATOM 6565 N N . TYR A 1 849 ? 16.426 35.271 -34.285 1.00 97.12 849 TYR A N 1
ATOM 6566 C CA . TYR A 1 849 ? 15.292 36.032 -34.804 1.00 97.12 849 TYR A CA 1
ATOM 6567 C C . TYR A 1 849 ? 14.534 36.671 -33.642 1.00 97.12 849 TYR A C 1
ATOM 6569 O O . TYR A 1 849 ? 14.314 36.026 -32.619 1.00 97.12 849 TYR A O 1
ATOM 6577 N N . ASP A 1 850 ? 14.061 37.900 -33.813 1.00 94.88 850 ASP A N 1
ATOM 6578 C CA . ASP A 1 850 ? 13.148 38.602 -32.894 1.00 94.88 850 ASP A CA 1
ATOM 6579 C C . ASP A 1 850 ? 11.669 38.227 -33.113 1.00 94.88 850 ASP A C 1
ATOM 6581 O O . ASP A 1 850 ? 10.755 38.922 -32.670 1.00 94.88 850 ASP A O 1
ATOM 6585 N N . ARG A 1 851 ? 11.431 37.104 -33.798 1.00 96.56 851 ARG A N 1
ATOM 6586 C CA . ARG A 1 851 ? 10.110 36.560 -34.116 1.00 96.56 851 ARG A CA 1
ATOM 6587 C C . ARG A 1 851 ? 10.075 35.045 -33.950 1.00 96.56 851 ARG A C 1
ATOM 6589 O O . ARG A 1 851 ? 11.109 34.373 -33.900 1.00 96.56 851 ARG A O 1
ATOM 6596 N N . VAL A 1 852 ? 8.866 34.496 -33.918 1.00 97.50 852 VAL A N 1
ATOM 6597 C CA . VAL A 1 852 ? 8.653 33.049 -34.010 1.00 97.50 852 VAL A CA 1
ATOM 6598 C C . VAL A 1 852 ? 8.868 32.576 -35.450 1.00 97.50 852 VAL A C 1
ATOM 6600 O O . VAL A 1 852 ? 8.294 33.142 -36.382 1.00 97.50 852 VAL A O 1
ATOM 6603 N N . LEU A 1 853 ? 9.677 31.532 -35.639 1.00 97.94 853 LEU A N 1
ATOM 6604 C CA . LEU A 1 853 ? 9.679 30.767 -36.884 1.00 97.94 853 LEU A CA 1
ATOM 6605 C C . LEU A 1 853 ? 8.593 29.693 -36.837 1.00 97.94 853 LEU A C 1
ATOM 6607 O O . LEU A 1 853 ? 8.384 29.022 -35.821 1.00 97.94 853 LEU A O 1
ATOM 6611 N N . SER A 1 854 ? 7.909 29.501 -37.960 1.00 96.62 854 SER A N 1
ATOM 6612 C CA . SER A 1 854 ? 6.988 28.386 -38.142 1.00 96.62 854 SER A CA 1
ATOM 6613 C C . SER A 1 854 ? 7.746 27.057 -38.308 1.00 96.62 854 SER A C 1
ATOM 6615 O O . SER A 1 854 ? 8.872 27.039 -38.813 1.00 96.62 854 SER A O 1
ATOM 6617 N N . PRO A 1 855 ? 7.123 25.904 -37.989 1.00 95.00 855 PRO A N 1
ATOM 6618 C CA . PRO A 1 855 ? 7.718 24.594 -38.271 1.00 95.00 855 PRO A CA 1
ATOM 6619 C C . PRO A 1 855 ? 8.075 24.396 -39.752 1.00 95.00 855 PRO A C 1
ATOM 6621 O O . PRO A 1 855 ? 9.002 23.658 -40.077 1.00 95.00 855 PRO A O 1
ATOM 6624 N N . LYS A 1 856 ? 7.346 25.060 -40.662 1.00 94.38 856 LYS A N 1
ATOM 6625 C CA . LYS A 1 856 ? 7.617 25.015 -42.102 1.00 94.38 856 LYS A CA 1
ATOM 6626 C C . LYS A 1 856 ? 8.922 25.733 -42.444 1.00 94.38 856 LYS A C 1
ATOM 6628 O O . LYS A 1 856 ? 9.710 25.160 -43.188 1.00 94.38 856 LYS A O 1
ATOM 6633 N N . GLU A 1 857 ? 9.154 26.928 -41.896 1.00 96.50 857 GLU A N 1
ATOM 6634 C CA . GLU A 1 857 ? 10.408 27.681 -42.074 1.00 96.50 857 GLU A CA 1
ATOM 6635 C C . GLU A 1 857 ? 11.605 26.893 -41.528 1.00 96.50 857 GLU A C 1
ATOM 6637 O O . GLU A 1 857 ? 12.545 26.628 -42.271 1.00 96.50 857 GLU A O 1
ATOM 6642 N N . ILE A 1 858 ? 11.511 26.398 -40.288 1.00 97.56 858 ILE A N 1
ATOM 6643 C CA . ILE A 1 858 ? 12.556 25.570 -39.655 1.00 97.56 858 ILE A CA 1
ATOM 6644 C C . ILE A 1 858 ? 12.863 24.336 -40.518 1.00 97.56 858 ILE A C 1
ATOM 6646 O O . ILE A 1 858 ? 14.019 23.992 -40.761 1.00 97.56 858 ILE A O 1
ATOM 6650 N N . GLY A 1 859 ? 11.819 23.672 -41.024 1.00 93.50 859 GLY A N 1
ATOM 6651 C CA . GLY A 1 859 ? 11.971 22.528 -41.915 1.00 93.50 859 GLY A CA 1
ATOM 6652 C C . GLY A 1 859 ? 12.603 22.883 -43.265 1.00 93.50 859 GLY A C 1
ATOM 6653 O O . GLY A 1 859 ? 13.331 22.060 -43.814 1.00 93.50 859 GLY A O 1
ATOM 6654 N N . VAL A 1 860 ? 12.334 24.073 -43.820 1.00 94.69 860 VAL A N 1
ATOM 6655 C CA . VAL A 1 860 ? 12.988 24.558 -45.049 1.00 94.69 860 VAL A CA 1
ATOM 6656 C C . VAL A 1 860 ? 14.477 24.764 -44.804 1.00 94.69 860 VAL A C 1
ATOM 6658 O O . VAL A 1 860 ? 15.262 24.225 -45.576 1.00 94.69 860 VAL A O 1
ATOM 6661 N N . HIS A 1 861 ? 14.861 25.449 -43.721 1.00 96.94 861 HIS A N 1
ATOM 6662 C CA . HIS A 1 861 ? 16.272 25.660 -43.385 1.00 96.94 861 HIS A CA 1
ATOM 6663 C C . HIS A 1 861 ? 16.996 24.321 -43.226 1.00 96.94 861 HIS A C 1
ATOM 6665 O O . HIS A 1 861 ? 17.982 24.066 -43.910 1.00 96.94 861 HIS A O 1
ATOM 6671 N N . TYR A 1 862 ? 16.453 23.415 -42.405 1.00 95.31 862 TYR A N 1
ATOM 6672 C CA . TYR A 1 862 ? 17.041 22.097 -42.158 1.00 95.31 862 TYR A CA 1
ATOM 6673 C C . TYR A 1 862 ? 17.336 21.307 -43.444 1.00 95.31 862 TYR A C 1
ATOM 6675 O O . TYR A 1 862 ? 18.403 20.710 -43.567 1.00 95.31 862 TYR A O 1
ATOM 6683 N N . ARG A 1 863 ? 16.412 21.324 -44.415 1.00 93.81 863 ARG A N 1
ATOM 6684 C CA . ARG A 1 863 ? 16.544 20.576 -45.678 1.00 93.81 863 ARG A CA 1
ATOM 6685 C C . ARG A 1 863 ? 17.616 21.119 -46.623 1.00 93.81 863 ARG A C 1
ATOM 6687 O O . ARG A 1 863 ? 17.977 20.406 -47.553 1.00 93.81 863 ARG A O 1
ATOM 6694 N N . MET A 1 864 ? 18.133 22.327 -46.393 1.00 94.62 864 MET A N 1
ATOM 6695 C CA . MET A 1 864 ? 19.231 22.879 -47.196 1.00 94.62 864 MET A CA 1
ATOM 6696 C C . MET A 1 864 ? 20.586 22.234 -46.894 1.00 94.62 864 MET A C 1
ATOM 6698 O O . MET A 1 864 ? 21.563 22.518 -47.581 1.00 94.62 864 MET A O 1
ATOM 6702 N N . VAL A 1 865 ? 20.659 21.367 -45.881 1.00 91.06 865 VAL A N 1
ATOM 6703 C CA . VAL A 1 865 ? 21.872 20.632 -45.533 1.00 91.06 865 VAL A CA 1
ATOM 6704 C C . VAL A 1 865 ? 21.636 19.142 -45.717 1.00 91.06 865 VAL A C 1
ATOM 6706 O O . VAL A 1 865 ? 20.764 18.551 -45.078 1.00 91.06 865 VAL A O 1
ATOM 6709 N N . MET A 1 866 ? 22.449 18.513 -46.564 1.00 88.06 866 MET A N 1
ATOM 6710 C CA . MET A 1 866 ? 22.447 17.058 -46.680 1.00 88.06 866 MET A CA 1
ATOM 6711 C C . MET A 1 866 ? 23.142 16.420 -45.476 1.00 88.06 866 MET A C 1
ATOM 6713 O O . MET A 1 866 ? 24.217 16.852 -45.053 1.00 88.06 866 MET A O 1
ATOM 6717 N N . LEU A 1 867 ? 22.521 15.371 -44.938 1.00 87.19 867 LEU A N 1
ATOM 6718 C CA . LEU A 1 867 ? 23.085 14.530 -43.889 1.00 87.19 867 LEU A CA 1
ATOM 6719 C C . LEU A 1 867 ? 23.332 13.134 -44.446 1.00 87.19 867 LEU A C 1
ATOM 6721 O O . LEU A 1 867 ? 22.431 12.545 -45.043 1.00 87.19 867 LEU A O 1
ATOM 6725 N N . SER A 1 868 ? 24.521 12.606 -44.190 1.00 85.31 868 SER A N 1
ATOM 6726 C CA . SER A 1 868 ? 24.906 11.248 -44.575 1.00 85.31 868 SER A CA 1
ATOM 6727 C C . SER A 1 868 ? 25.183 10.426 -43.318 1.00 85.31 868 SER A C 1
ATOM 6729 O O . SER A 1 868 ? 25.662 10.991 -42.333 1.00 85.31 868 SER A O 1
ATOM 6731 N N . PRO A 1 869 ? 24.896 9.113 -43.302 1.00 81.31 869 PRO A N 1
ATOM 6732 C CA . PRO A 1 869 ? 25.341 8.250 -42.215 1.00 81.31 869 PRO A CA 1
ATOM 6733 C C . PRO A 1 869 ? 26.863 8.325 -42.077 1.00 81.31 869 PRO A C 1
ATOM 6735 O O . PRO A 1 869 ? 27.574 8.225 -43.077 1.00 81.31 869 PRO A O 1
ATOM 6738 N N . SER A 1 870 ? 27.361 8.483 -40.853 1.00 73.19 870 SER A N 1
ATOM 6739 C CA . SER A 1 870 ? 28.793 8.358 -40.584 1.00 73.19 870 SER A CA 1
ATOM 6740 C C . SER A 1 870 ? 29.231 6.938 -40.962 1.00 73.19 870 SER A C 1
ATOM 6742 O O . SER A 1 870 ? 28.610 5.970 -40.515 1.00 73.19 870 SER A O 1
ATOM 6744 N N . GLY A 1 871 ? 30.246 6.808 -41.824 1.00 54.06 871 GLY A N 1
ATOM 6745 C CA . GLY A 1 871 ? 30.782 5.508 -42.238 1.00 54.06 871 GLY A CA 1
ATOM 6746 C C . GLY A 1 871 ? 31.151 4.658 -41.021 1.00 54.06 871 GLY A C 1
ATOM 6747 O O . GLY A 1 871 ? 31.664 5.184 -40.036 1.00 54.06 871 GLY A O 1
ATOM 6748 N N . LYS A 1 872 ? 30.834 3.358 -41.067 1.00 35.34 872 LYS A N 1
ATOM 6749 C CA . LYS A 1 872 ? 31.306 2.400 -40.061 1.00 35.34 872 LYS A CA 1
ATOM 6750 C C . LYS A 1 872 ? 32.832 2.330 -40.161 1.00 35.34 872 LYS A C 1
ATOM 6752 O O . LYS A 1 872 ? 33.325 1.903 -41.203 1.00 35.34 872 LYS A O 1
ATOM 6757 N N . GLU A 1 873 ? 33.534 2.740 -39.110 1.00 31.12 873 GLU A N 1
ATOM 6758 C CA . GLU A 1 873 ? 34.823 2.121 -38.775 1.00 31.12 873 GLU A CA 1
ATOM 6759 C C . GLU A 1 873 ? 34.579 0.740 -38.165 1.00 31.12 873 GLU A C 1
ATOM 6761 O O . GLU A 1 873 ? 33.610 0.605 -37.374 1.00 31.12 873 GLU A O 1
#

pLDDT: mean 93.41, std 7.52, range [31.12, 98.88]

Secondary structure (DSSP, 8-state):
--TT---EEEEEEEETTEEEEEEEE-SS---HHHHHHHHHHHHHHH---GGGEEEEE---TTSPP-STTBTTBPPPHHHHHHHHHHHHHHHHHHHTT---EEEEEEEEE-TTS-EE-EEEEPGGGPBPPTTS---BSEEE---TT-TTEEEESS----EEEEEEEEETTS-EEEEEEEE-----SSS-TTHHHHHHHHHHHHHT-BTTB--EEEEEE-S-TTEES--TTS------HHHHHHHHHHHHHHHHTT---BSS--EEEEEEEEEEEB-PPPHHHHHHHHHHHHHHTTPPP-SHHHHHHHHHHHHHH--EEEEEEEEEEETTEEEEE-SSEE-HHHHHHHHHH-SSSEEEEE-SBS----EE--HHHHHT-SGGGSSSTTS-B-TTHHHHHHHHHHHHHHHHHTSPPPPPP----HHHHHHHHT--SEEE----SSSSEE--TTSS--PEEEES-EEEEEE--S-HHHHTTSPPEEEEEES-EEEEE-TT--EEEEEEEE-S-TTSSS---EEEEETTTEEEEEB-GGGGGGBTSEEEEETTEEEE-SSPPPTT-EEEEEEEEETTEEEEEETT-SS-SEEEEPSSPPPSEEEES-SS--EEEEEEEEEESS---HHHHHHHHHHHTPPPPPPPPPPPPPEEE---HHHHHHHHHT--SEEE--SS-S-B-STT----EEPTTB----SSS-SEES--EEEE-TT--SEEEEEEEEEE-S-TTSSSEEEEEEEEE-TT-TT--EEEEEEE-SSSSBTEEEEE--TTT--EEEEEEE--TT-EEEEEEEEETTEEEEEETT-SS-SEEEE----S-TT--EEEESS-TT-TTB-EEEEEEEEEESSPPPHHHHHHHHHTS-EEEPP--

Radius of gyration: 33.46 Å; chains: 1; bounding box: 76×75×89 Å

Foldseek 3Di:
DDQADWDWQKAWDDDDPDIAIETETADQFDALVLLQLLLVLLCVLQVHHSLRYKYFYQNQPQDAALDQLPLLDGHDPVVVVVPSVRNSVNHNVNSVPDDQKWKWKFKDFDPLQKDFQKFAFAPVLQDADLVGDSQARIEGRCAAPNQRTLGHQAADDRMKMKMFMAHPVRQGAEIEIEGQANFAPDSHSSGLQSVLQVVLQVVRDDPNDGHGYGYFYFQHLRMHSDDSDHPDPDDDSNVSSVSVSVVRVVRVVPIDIDSRWDKDKDKDKDKFFWDADDPVLLVQLVVLVVVCVPPGDPDSNPSVSVFNVVCNVPGMDIWIWMWIDTRLEIEIEGLENHHPLLQVLLCQFFPGVHYTYGYSMSRYQAYQDALLVCSNDYDCCRCGSRNTTDNCPSVVSSVVRQVRSCVVNVHHTDDRDDAAAQLNVVLLVLLFLFKFFQQDSDDQWTDTPSPNGWIKGKFHHKRHFYQDDDDCRGGNVDTRGWIWFSLIKIKTQRPLFQKKKWKKFASHALARDQFQFWFKDFDPFWTWGQGHPVNVVLRQWIWIGGHPDIWTFPFRHDHRDMKMWMWGDDAQWIFIDILLQQHGSDIDRHDGRDRGMMMGTDPGGHGIIIGTITTHSDGDGSNNSNVSNVSRVDHDDDTFDGADFFKDWDDQVLLLVLLVVVQFLFKAQLQAAQFTPHPNRFGKDWDPQAHRHPDLAFRGRLTKIKTFAFPFFQWKKKKWKWAFQDQLAPDQFQWWFKWFAAAQDQQLATWTWGAGYPNDQRQWIWTAGGDVVRDIWTFRHGHDHRGMKMWMWTGDQQWIFICILLDQHGRTTDGHHHRHDGGRGMMIGQHGSNSPRGGGTYIGTIGMHSHGDHSVSSNVSSVSMDMDRDDDD